Protein AF-0000000082406822 (afdb_homodimer)

pLDDT: mean 90.92, std 10.83, range [41.81, 98.88]

Radius of gyration: 30.85 Å; Cα contacts (8 Å, |Δi|>4): 2494; chains: 2; bounding box: 66×107×74 Å

Nearest PDB structures (foldseek):
  4k22-assembly1_B-2  TM=7.667E-01  e=4.688E-20  Escherichia coli K-12
  8r2t-assembly1_A  TM=7.296E-01  e=7.005E-19  Gelatoporia subvermispora
  8x38-assembly1_A  TM=7.087E-01  e=4.263E-19  Phanerochaete chrysosporium RP-78
  8r2t-assembly1_B  TM=7.233E-01  e=2.112E-18  Gelatoporia subvermispora
  8gu0-assembly1_B  TM=6.689E-01  e=1.517E-18  Floropilus chiversii

Structure (mmCIF, N/CA/C/O backbone):
data_AF-0000000082406822-model_v1
#
loop_
_entity.id
_entity.type
_entity.pdbx_description
1 polymer 'FAD-dependent monooxygenase'
#
loop_
_atom_site.group_PDB
_atom_site.id
_atom_site.type_symbol
_atom_site.label_atom_id
_atom_site.label_alt_id
_atom_site.label_comp_id
_atom_site.label_asym_id
_atom_site.label_entity_id
_atom_site.label_seq_id
_atom_site.pdbx_PDB_ins_code
_atom_site.Cartn_x
_atom_site.Cartn_y
_atom_site.Cartn_z
_atom_site.occupancy
_atom_site.B_iso_or_equiv
_atom_site.auth_seq_id
_atom_site.auth_comp_id
_atom_site.auth_asym_id
_atom_site.auth_atom_id
_atom_site.pdbx_PDB_model_num
ATOM 1 N N . MET A 1 1 ? -20.297 13.57 -20.094 1 77.19 1 MET A N 1
ATOM 2 C CA . MET A 1 1 ? -19.484 14.078 -18.984 1 77.19 1 MET A CA 1
ATOM 3 C C . MET A 1 1 ? -18 13.945 -19.297 1 77.19 1 MET A C 1
ATOM 5 O O . MET A 1 1 ? -17.578 12.953 -19.906 1 77.19 1 MET A O 1
ATOM 9 N N . ASP A 1 2 ? -17.266 15.062 -19.109 1 86.06 2 ASP A N 1
ATOM 10 C CA . ASP A 1 2 ? -15.844 15.102 -19.406 1 86.06 2 ASP A CA 1
ATOM 11 C C . ASP A 1 2 ? -15.055 14.273 -18.391 1 86.06 2 ASP A C 1
ATOM 13 O O . ASP A 1 2 ? -14.117 13.562 -18.766 1 86.06 2 ASP A O 1
ATOM 17 N N . THR A 1 3 ? -15.445 14.312 -17.125 1 93.69 3 THR A N 1
ATOM 18 C CA . THR A 1 3 ? -14.898 13.562 -15.992 1 93.69 3 THR A CA 1
ATOM 19 C C . THR A 1 3 ? -15.938 13.438 -14.875 1 93.69 3 THR A C 1
ATOM 21 O O . THR A 1 3 ? -16.953 14.141 -14.883 1 93.69 3 THR A O 1
ATOM 24 N N . ASP A 1 4 ? -15.781 12.516 -14.039 1 97.88 4 ASP A N 1
ATOM 25 C CA . ASP A 1 4 ? -16.781 12.312 -13 1 97.88 4 ASP A CA 1
ATOM 26 C C . ASP A 1 4 ? -16.75 13.438 -11.969 1 97.88 4 ASP A C 1
ATOM 28 O O . ASP A 1 4 ? -17.797 13.953 -11.578 1 97.88 4 ASP A O 1
ATOM 32 N N . VAL A 1 5 ? -15.531 13.812 -11.523 1 98.75 5 VAL A N 1
ATOM 33 C CA . VAL A 1 5 ? -15.398 14.797 -10.453 1 98.75 5 VAL A CA 1
ATOM 34 C C . VAL A 1 5 ? -14.312 15.805 -10.805 1 98.75 5 VAL A C 1
ATOM 36 O O . VAL A 1 5 ? -13.25 15.438 -11.305 1 98.75 5 VAL A O 1
ATOM 39 N N . LEU A 1 6 ? -14.562 17.078 -10.648 1 98.81 6 LEU A N 1
ATOM 40 C CA . LEU A 1 6 ? -13.539 18.125 -10.703 1 98.81 6 LEU A CA 1
ATOM 41 C C . LEU A 1 6 ? -13.156 18.578 -9.297 1 98.81 6 LEU A C 1
ATOM 43 O O . LEU A 1 6 ? -14.031 18.859 -8.469 1 98.81 6 LEU A O 1
ATOM 47 N N . VAL A 1 7 ? -11.898 18.531 -8.984 1 98.88 7 VAL A N 1
ATOM 48 C CA . VAL A 1 7 ? -11.367 19.047 -7.727 1 98.88 7 VAL A CA 1
ATOM 49 C C . VAL A 1 7 ? -10.664 20.391 -7.969 1 98.88 7 VAL A C 1
ATOM 51 O O . VAL A 1 7 ? -9.719 20.469 -8.75 1 98.88 7 VAL A O 1
ATOM 54 N N . ALA A 1 8 ? -11.141 21.438 -7.332 1 98.81 8 ALA A N 1
ATOM 55 C CA . ALA A 1 8 ? -10.531 22.75 -7.449 1 98.81 8 ALA A CA 1
ATOM 56 C C . ALA A 1 8 ? -9.578 23.031 -6.293 1 98.81 8 ALA A C 1
ATOM 58 O O . ALA A 1 8 ? -10.008 23.156 -5.145 1 98.81 8 ALA A O 1
ATOM 59 N N . GLY A 1 9 ? -8.32 23.156 -6.586 1 98.31 9 GLY A N 1
ATOM 60 C CA . GLY A 1 9 ? -7.293 23.344 -5.574 1 98.31 9 GLY A CA 1
ATOM 61 C C . GLY A 1 9 ? -6.453 22.109 -5.328 1 98.31 9 GLY A C 1
ATOM 62 O O . GLY A 1 9 ? -6.988 21.031 -5.035 1 98.31 9 GLY A O 1
ATOM 63 N N . ALA A 1 10 ? -5.121 22.266 -5.41 1 98.06 10 ALA A N 1
ATOM 64 C CA . ALA A 1 10 ? -4.219 21.125 -5.273 1 98.06 10 ALA A CA 1
ATOM 65 C C . ALA A 1 10 ? -3.324 21.266 -4.047 1 98.06 10 ALA A C 1
ATOM 67 O O . ALA A 1 10 ? -2.129 20.969 -4.102 1 98.06 10 ALA A O 1
ATOM 68 N N . GLY A 1 11 ? -3.865 21.828 -2.943 1 96.94 11 GLY A N 1
ATOM 69 C CA . GLY A 1 11 ? -3.25 21.672 -1.636 1 96.94 11 GLY A CA 1
ATOM 70 C C . GLY A 1 11 ? -3.451 20.281 -1.05 1 96.94 11 GLY A C 1
ATOM 71 O O . GLY A 1 11 ? -3.959 19.391 -1.726 1 96.94 11 GLY A O 1
ATOM 72 N N . PRO A 1 12 ? -3.074 20.078 0.185 1 97.38 12 PRO A N 1
ATOM 73 C CA . PRO A 1 12 ? -3.188 18.75 0.796 1 97.38 12 PRO A CA 1
ATOM 74 C C . PRO A 1 12 ? -4.609 18.188 0.736 1 97.38 12 PRO A C 1
ATOM 76 O O . PRO A 1 12 ? -4.797 16.984 0.499 1 97.38 12 PRO A O 1
ATOM 79 N N . ILE A 1 13 ? -5.574 19.047 0.884 1 98.25 13 ILE A N 1
ATOM 80 C CA . ILE A 1 13 ? -6.969 18.625 0.943 1 98.25 13 ILE A CA 1
ATOM 81 C C . ILE A 1 13 ? -7.43 18.172 -0.441 1 98.25 13 ILE A C 1
ATOM 83 O O . ILE A 1 13 ? -8.031 17.109 -0.586 1 98.25 13 ILE A O 1
ATOM 87 N N . GLY A 1 14 ? -7.188 19.016 -1.437 1 98.75 14 GLY A N 1
ATOM 88 C CA . GLY A 1 14 ? -7.535 18.625 -2.795 1 98.75 14 GLY A CA 1
ATOM 89 C C . GLY A 1 14 ? -6.82 17.375 -3.266 1 98.75 14 GLY A C 1
ATOM 90 O O . GLY A 1 14 ? -7.426 16.516 -3.904 1 98.75 14 GLY A O 1
ATOM 91 N N . LEU A 1 15 ? -5.535 17.281 -2.988 1 98.75 15 LEU A N 1
ATOM 92 C CA . LEU A 1 15 ? -4.758 16.094 -3.354 1 98.75 15 LEU A CA 1
ATOM 93 C C . LEU A 1 15 ? -5.316 14.844 -2.686 1 98.75 15 LEU A C 1
ATOM 95 O O . LEU A 1 15 ? -5.422 13.797 -3.318 1 98.75 15 LEU A O 1
ATOM 99 N N . THR A 1 16 ? -5.703 14.961 -1.393 1 98.81 16 THR A N 1
ATOM 100 C CA . THR A 1 16 ? -6.316 13.844 -0.684 1 98.81 16 THR A CA 1
ATOM 101 C C . THR A 1 16 ? -7.617 13.414 -1.362 1 98.81 16 THR A C 1
ATOM 103 O O . THR A 1 16 ? -7.848 12.227 -1.577 1 98.81 16 THR A O 1
ATOM 106 N N . THR A 1 17 ? -8.414 14.406 -1.732 1 98.88 17 THR A N 1
ATOM 107 C CA . THR A 1 17 ? -9.672 14.125 -2.41 1 98.88 17 THR A CA 1
ATOM 108 C C . THR A 1 17 ? -9.43 13.359 -3.707 1 98.88 17 THR A C 1
ATOM 110 O O . THR A 1 17 ? -10.039 12.312 -3.938 1 98.88 17 THR A O 1
ATOM 113 N N . ALA A 1 18 ? -8.508 13.867 -4.5 1 98.81 18 ALA A N 1
ATOM 114 C CA . ALA A 1 18 ? -8.219 13.266 -5.801 1 98.81 18 ALA A CA 1
ATOM 115 C C . ALA A 1 18 ? -7.676 11.852 -5.641 1 98.81 18 ALA A C 1
ATOM 117 O O . ALA A 1 18 ? -8.086 10.93 -6.355 1 98.81 18 ALA A O 1
ATOM 118 N N . ILE A 1 19 ? -6.781 11.648 -4.719 1 98.69 19 ILE A N 1
ATOM 119 C CA . ILE A 1 19 ? -6.195 10.336 -4.473 1 98.69 19 ILE A CA 1
ATOM 120 C C . ILE A 1 19 ? -7.293 9.344 -4.098 1 98.69 19 ILE A C 1
ATOM 122 O O . ILE A 1 19 ? -7.363 8.242 -4.656 1 98.69 19 ILE A O 1
ATOM 126 N N . GLU A 1 20 ? -8.164 9.758 -3.178 1 98.56 20 GLU A N 1
ATOM 127 C CA . GLU A 1 20 ? -9.195 8.852 -2.688 1 98.56 20 GLU A CA 1
ATOM 128 C C . GLU A 1 20 ? -10.195 8.508 -3.789 1 98.56 20 GLU A C 1
ATOM 130 O O . GLU A 1 20 ? -10.688 7.379 -3.857 1 98.56 20 GLU A O 1
ATOM 135 N N . LEU A 1 21 ? -10.469 9.453 -4.633 1 98.5 21 LEU A N 1
ATOM 136 C CA . LEU A 1 21 ? -11.344 9.18 -5.766 1 98.5 21 LEU A CA 1
ATOM 137 C C . LEU A 1 21 ? -10.68 8.211 -6.738 1 98.5 21 LEU A C 1
ATOM 139 O O . LEU A 1 21 ? -11.289 7.223 -7.152 1 98.5 21 LEU A O 1
ATOM 143 N N . ARG A 1 22 ? -9.414 8.414 -7.016 1 97.94 22 ARG A N 1
ATOM 144 C CA . ARG A 1 22 ? -8.703 7.582 -7.988 1 97.94 22 ARG A CA 1
ATOM 145 C C . ARG A 1 22 ? -8.531 6.16 -7.469 1 97.94 22 ARG A C 1
ATOM 147 O O . ARG A 1 22 ? -8.68 5.195 -8.219 1 97.94 22 ARG A O 1
ATOM 154 N N . ARG A 1 23 ? -8.281 6.043 -6.234 1 97.06 23 ARG A N 1
ATOM 155 C CA . ARG A 1 23 ? -8.141 4.719 -5.633 1 97.06 23 ARG A CA 1
ATOM 156 C C . ARG A 1 23 ? -9.43 3.912 -5.785 1 97.06 23 ARG A C 1
ATOM 158 O O . ARG A 1 23 ? -9.398 2.682 -5.754 1 97.06 23 ARG A O 1
ATOM 165 N N . ARG A 1 24 ? -10.523 4.617 -5.949 1 97.31 24 ARG A N 1
ATOM 166 C CA . ARG A 1 24 ? -11.828 3.965 -6.047 1 97.31 24 ARG A CA 1
ATOM 167 C C . ARG A 1 24 ? -12.273 3.848 -7.5 1 97.31 24 ARG A C 1
ATOM 169 O O . ARG A 1 24 ? -13.43 3.529 -7.777 1 97.31 24 ARG A O 1
ATOM 176 N N . GLY A 1 25 ? -11.406 4.18 -8.398 1 95.38 25 GLY A N 1
ATOM 177 C CA . GLY A 1 25 ? -11.672 4.031 -9.82 1 95.38 25 GLY A CA 1
ATOM 178 C C . GLY A 1 25 ? -12.508 5.164 -10.391 1 95.38 25 GLY A C 1
ATOM 179 O O . GLY A 1 25 ? -13.086 5.027 -11.469 1 95.38 25 GLY A O 1
ATOM 180 N N . ILE A 1 26 ? -12.602 6.262 -9.719 1 97.5 26 ILE A N 1
ATOM 181 C CA . ILE A 1 26 ? -13.391 7.402 -10.172 1 97.5 26 ILE A CA 1
ATOM 182 C C . ILE A 1 26 ? -12.516 8.344 -10.992 1 97.5 26 ILE A C 1
ATOM 184 O O . ILE A 1 26 ? -11.406 8.695 -10.578 1 97.5 26 ILE A O 1
ATOM 188 N N . SER A 1 27 ? -12.977 8.68 -12.141 1 97 27 SER A N 1
ATOM 189 C CA . SER A 1 27 ? -12.242 9.648 -12.945 1 97 27 SER A CA 1
ATOM 190 C C . SER A 1 27 ? -12.312 11.039 -12.336 1 97 27 SER A C 1
ATOM 192 O O . SER A 1 27 ? -13.383 11.492 -11.922 1 97 27 SER A O 1
ATOM 194 N N . CYS A 1 28 ? -11.172 11.656 -12.273 1 96.75 28 CYS A N 1
ATOM 195 C CA . CYS A 1 28 ? -11.18 12.992 -11.695 1 96.75 28 CYS A CA 1
ATOM 196 C C . CYS A 1 28 ? -10.086 13.859 -12.305 1 96.75 28 CYS A C 1
ATOM 198 O O . CYS A 1 28 ? -9.047 13.352 -12.727 1 96.75 28 CYS A O 1
ATOM 200 N N . ARG A 1 29 ? -10.391 15.141 -12.477 1 98.31 29 ARG A N 1
ATOM 201 C CA . ARG A 1 29 ? -9.43 16.188 -12.789 1 98.31 29 ARG A CA 1
ATOM 202 C C . ARG A 1 29 ? -9.164 17.078 -11.578 1 98.31 29 ARG A C 1
ATOM 204 O O . ARG A 1 29 ? -10.078 17.344 -10.789 1 98.31 29 ARG A O 1
ATOM 211 N N . ILE A 1 30 ? -7.98 17.5 -11.391 1 98.75 30 ILE A N 1
ATOM 212 C CA . ILE A 1 30 ? -7.609 18.406 -10.312 1 98.75 30 ILE A CA 1
ATOM 213 C C . ILE A 1 30 ? -6.871 19.625 -10.891 1 98.75 30 ILE A C 1
ATOM 215 O O . ILE A 1 30 ? -5.863 19.469 -11.586 1 98.75 30 ILE A O 1
ATOM 219 N N . VAL A 1 31 ? -7.398 20.797 -10.641 1 98.62 31 VAL A N 1
ATOM 220 C CA . VAL A 1 31 ? -6.848 22.016 -11.219 1 98.62 31 VAL A CA 1
ATOM 221 C C . VAL A 1 31 ? -6.352 22.938 -10.109 1 98.62 31 VAL A C 1
ATOM 223 O O . VAL A 1 31 ? -6.914 22.953 -9.008 1 98.62 31 VAL A O 1
ATOM 226 N N . ASP A 1 32 ? -5.32 23.609 -10.344 1 98.31 32 ASP A N 1
ATOM 227 C CA . ASP A 1 32 ? -4.75 24.594 -9.422 1 98.31 32 ASP A CA 1
ATOM 228 C C . ASP A 1 32 ? -4.156 25.781 -10.188 1 98.31 32 ASP A C 1
ATOM 230 O O . ASP A 1 32 ? -3.354 25.594 -11.102 1 98.31 32 ASP A O 1
ATOM 234 N N . PRO A 1 33 ? -4.504 26.953 -9.758 1 96.88 33 PRO A N 1
ATOM 235 C CA . PRO A 1 33 ? -4.027 28.125 -10.508 1 96.88 33 PRO A CA 1
ATOM 236 C C . PRO A 1 33 ? -2.521 28.344 -10.359 1 96.88 33 PRO A C 1
ATOM 238 O O . PRO A 1 33 ? -1.913 29.047 -11.18 1 96.88 33 PRO A O 1
ATOM 241 N N . LEU A 1 34 ? -1.891 27.828 -9.336 1 95.06 34 LEU A N 1
ATOM 242 C CA . LEU A 1 34 ? -0.453 27.984 -9.148 1 95.06 34 LEU A CA 1
ATOM 243 C C . LEU A 1 34 ? 0.324 27.141 -10.164 1 95.06 34 LEU A C 1
ATOM 245 O O . LEU A 1 34 ? 0.026 25.969 -10.359 1 95.06 34 LEU A O 1
ATOM 249 N N . ASP A 1 35 ? 1.398 27.656 -10.711 1 93.62 35 ASP A N 1
ATOM 250 C CA . ASP A 1 35 ? 2.234 26.938 -11.664 1 93.62 35 ASP A CA 1
ATOM 251 C C . ASP A 1 35 ? 3.082 25.875 -10.969 1 93.62 35 ASP A C 1
ATOM 253 O O . ASP A 1 35 ? 3.404 24.844 -11.555 1 93.62 35 ASP A O 1
ATOM 257 N N . GLU A 1 36 ? 3.473 26.203 -9.727 1 91.38 36 GLU A N 1
ATOM 258 C CA . GLU A 1 36 ? 4.238 25.297 -8.875 1 91.38 36 GLU A CA 1
ATOM 259 C C . GLU A 1 36 ? 3.781 25.391 -7.422 1 91.38 36 GLU A C 1
ATOM 261 O O . GLU A 1 36 ? 3.273 26.422 -6.992 1 91.38 36 GLU A O 1
ATOM 266 N N . PRO A 1 37 ? 3.988 24.328 -6.734 1 87.31 37 PRO A N 1
ATOM 267 C CA . PRO A 1 37 ? 3.641 24.406 -5.312 1 87.31 37 PRO A CA 1
ATOM 268 C C . PRO A 1 37 ? 4.469 25.438 -4.555 1 87.31 37 PRO A C 1
ATOM 270 O O . PRO A 1 37 ? 5.629 25.672 -4.898 1 87.31 37 PRO A O 1
ATOM 273 N N . ARG A 1 38 ? 3.811 25.969 -3.566 1 83.25 38 ARG A N 1
ATOM 274 C CA . ARG A 1 38 ? 4.535 26.922 -2.73 1 83.25 38 ARG A CA 1
ATOM 275 C C . ARG A 1 38 ? 5.605 26.219 -1.903 1 83.25 38 ARG A C 1
ATOM 277 O O . ARG A 1 38 ? 5.41 25.078 -1.465 1 83.25 38 ARG A O 1
ATOM 284 N N . GLN A 1 39 ? 6.672 26.859 -1.686 1 79 39 GLN A N 1
ATOM 285 C CA . GLN A 1 39 ? 7.793 26.266 -0.968 1 79 39 GLN A CA 1
ATOM 286 C C . GLN A 1 39 ? 7.82 26.719 0.487 1 79 39 GLN A C 1
ATOM 288 O O . GLN A 1 39 ? 8.828 26.547 1.174 1 79 39 GLN A O 1
ATOM 293 N N . TYR A 1 40 ? 6.781 27.375 0.836 1 79.81 40 TYR A N 1
ATOM 294 C CA . TYR A 1 40 ? 6.703 27.719 2.252 1 79.81 40 TYR A CA 1
ATOM 295 C C . TYR A 1 40 ? 5.652 26.859 2.961 1 79.81 40 TYR A C 1
ATOM 297 O O . TYR A 1 40 ? 4.75 26.328 2.32 1 79.81 40 TYR A O 1
ATOM 305 N N . ALA A 1 41 ? 5.949 26.672 4.227 1 73.81 41 ALA A N 1
ATOM 306 C CA . ALA A 1 41 ? 5.082 25.766 4.988 1 73.81 41 ALA A CA 1
ATOM 307 C C . ALA A 1 41 ? 4.145 26.562 5.898 1 73.81 41 ALA A C 1
ATOM 309 O O . ALA A 1 41 ? 4.586 27.172 6.875 1 73.81 41 ALA A O 1
ATOM 310 N N . LYS A 1 42 ? 2.922 26.547 5.52 1 77.06 42 LYS A N 1
ATOM 311 C CA . LYS A 1 42 ? 1.899 27.078 6.418 1 77.06 42 LYS A CA 1
ATOM 312 C C . LYS A 1 42 ? 1.596 26.109 7.551 1 77.06 42 LYS A C 1
ATOM 314 O O . LYS A 1 42 ? 1.398 26.516 8.695 1 77.06 42 LYS A O 1
ATOM 319 N N . ALA A 1 43 ? 1.615 24.922 7.184 1 89.12 43 ALA A N 1
ATOM 320 C CA . ALA A 1 43 ? 1.342 23.859 8.141 1 89.12 43 ALA A CA 1
ATOM 321 C C . ALA A 1 43 ? 2.555 22.938 8.297 1 89.12 43 ALA A C 1
ATOM 323 O O . ALA A 1 43 ? 3.314 22.734 7.348 1 89.12 43 ALA A O 1
ATOM 324 N N . VAL A 1 44 ? 2.691 22.422 9.539 1 93.44 44 VAL A N 1
ATOM 325 C CA . VAL A 1 44 ? 3.838 21.562 9.812 1 93.44 44 VAL A CA 1
ATOM 326 C C . VAL A 1 44 ? 3.377 20.312 10.562 1 93.44 44 VAL A C 1
ATOM 328 O O . VAL A 1 44 ? 3.781 19.203 10.234 1 93.44 44 VAL A O 1
ATOM 331 N N . GLY A 1 45 ? 2.539 20.516 11.523 1 95.62 45 GLY A N 1
ATOM 332 C CA . GLY A 1 45 ? 2.16 19.422 12.398 1 95.62 45 GLY A CA 1
ATOM 333 C C . GLY A 1 45 ? 1.263 18.391 11.727 1 95.62 45 GLY A C 1
ATOM 334 O O . GLY A 1 45 ? 0.301 18.766 11.047 1 95.62 45 GLY A O 1
ATOM 335 N N . ILE A 1 46 ? 1.604 17.125 11.859 1 97.25 46 ILE A N 1
ATOM 336 C CA . ILE A 1 46 ? 0.76 16.016 11.43 1 97.25 46 ILE A CA 1
ATOM 337 C C . ILE A 1 46 ? 0.251 15.258 12.656 1 97.25 46 ILE A C 1
ATOM 339 O O . ILE A 1 46 ? 1.043 14.766 13.461 1 97.25 46 ILE A O 1
ATOM 343 N N . GLN A 1 47 ? -1.028 15.219 12.734 1 97.56 47 GLN A N 1
ATOM 344 C CA . GLN A 1 47 ? -1.646 14.555 13.875 1 97.56 47 GLN A CA 1
ATOM 345 C C . GLN A 1 47 ? -1.671 13.039 13.688 1 97.56 47 GLN A C 1
ATOM 347 O O . GLN A 1 47 ? -1.726 12.555 12.555 1 97.56 47 GLN A O 1
ATOM 352 N N . PRO A 1 48 ? -1.706 12.25 14.812 1 98 48 PRO A N 1
ATOM 353 C CA . PRO A 1 48 ? -1.782 10.789 14.75 1 98 48 PRO A CA 1
ATOM 354 C C . PRO A 1 48 ? -2.951 10.289 13.906 1 98 48 PRO A C 1
ATOM 356 O O . PRO A 1 48 ? -2.797 9.344 13.125 1 98 48 PRO A O 1
ATOM 359 N N . ARG A 1 49 ? -4.07 10.922 13.969 1 98.38 49 ARG A N 1
ATOM 360 C CA . ARG A 1 49 ? -5.223 10.516 13.18 1 98.38 49 ARG A CA 1
ATOM 361 C C . ARG A 1 49 ? -4.934 10.641 11.688 1 98.38 49 ARG A C 1
ATOM 363 O O . ARG A 1 49 ? -5.332 9.781 10.898 1 98.38 49 ARG A O 1
ATOM 370 N N . THR A 1 50 ? -4.293 11.703 11.312 1 98.38 50 THR A N 1
ATOM 371 C CA . THR A 1 50 ? -3.947 11.906 9.914 1 98.38 50 THR A CA 1
ATOM 372 C C . THR A 1 50 ? -2.965 10.836 9.438 1 98.38 50 THR A C 1
ATOM 374 O O . THR A 1 50 ? -3.041 10.375 8.297 1 98.38 50 THR A O 1
ATOM 377 N N . LEU A 1 51 ? -2.064 10.398 10.328 1 98.5 51 LEU A N 1
ATOM 378 C CA . LEU A 1 51 ? -1.118 9.352 9.977 1 98.5 51 LEU A CA 1
ATOM 379 C C . LEU A 1 51 ? -1.843 8.031 9.703 1 98.5 51 LEU A C 1
ATOM 381 O O . LEU A 1 51 ? -1.415 7.246 8.859 1 98.5 51 LEU A O 1
ATOM 385 N N . GLU A 1 52 ? -2.938 7.797 10.406 1 98.38 52 GLU A N 1
ATOM 386 C CA . GLU A 1 52 ? -3.762 6.629 10.102 1 98.38 52 GLU A CA 1
ATOM 387 C C . GLU A 1 52 ? -4.32 6.699 8.688 1 98.38 52 GLU A C 1
ATOM 389 O O . GLU A 1 52 ? -4.355 5.691 7.977 1 98.38 52 GLU A O 1
ATOM 394 N N . LEU A 1 53 ? -4.742 7.879 8.305 1 98.31 53 LEU A N 1
ATOM 395 C CA . LEU A 1 53 ? -5.258 8.055 6.957 1 98.31 53 LEU A CA 1
ATOM 396 C C . LEU A 1 53 ? -4.148 7.902 5.922 1 98.31 53 LEU A C 1
ATOM 398 O O . LEU A 1 53 ? -4.359 7.312 4.859 1 98.31 53 LEU A O 1
ATOM 402 N N . PHE A 1 54 ? -2.961 8.453 6.281 1 98.5 54 PHE A N 1
ATOM 403 C CA . PHE A 1 54 ? -1.823 8.305 5.383 1 98.5 54 PHE A CA 1
ATOM 404 C C . PHE A 1 54 ? -1.462 6.836 5.199 1 98.5 54 PHE A C 1
ATOM 406 O O . PHE A 1 54 ? -1.048 6.422 4.117 1 98.5 54 PHE A O 1
ATOM 413 N N . GLU A 1 55 ? -1.628 6.078 6.281 1 97.81 55 GLU A N 1
ATOM 414 C CA . GLU A 1 55 ? -1.425 4.637 6.168 1 97.81 55 GLU A CA 1
ATOM 415 C C . GLU A 1 55 ? -2.424 4.012 5.199 1 97.81 55 GLU A C 1
ATOM 417 O O . GLU A 1 55 ? -2.041 3.234 4.32 1 97.81 55 GLU A O 1
ATOM 422 N N . ASN A 1 56 ? -3.643 4.395 5.363 1 97.44 56 ASN A N 1
ATOM 423 C CA . ASN A 1 56 ? -4.684 3.873 4.484 1 97.44 56 ASN A CA 1
ATOM 424 C C . ASN A 1 56 ? -4.449 4.273 3.033 1 97.44 56 ASN A C 1
ATOM 426 O O . ASN A 1 56 ? -4.629 3.463 2.123 1 97.44 56 ASN A O 1
ATOM 430 N N . MET A 1 57 ? -3.973 5.477 2.822 1 97.38 57 MET A N 1
ATOM 431 C CA . MET A 1 57 ? -3.775 6.027 1.484 1 97.38 57 MET A CA 1
ATOM 432 C C . MET A 1 57 ? -2.508 5.469 0.847 1 97.38 57 MET A C 1
ATOM 434 O O . MET A 1 57 ? -2.279 5.645 -0.351 1 97.38 57 MET A O 1
ATOM 438 N N . GLY A 1 58 ? -1.677 4.863 1.63 1 95.81 58 GLY A N 1
ATOM 439 C CA . GLY A 1 58 ? -0.459 4.266 1.104 1 95.81 58 GLY A CA 1
ATOM 440 C C . GLY A 1 58 ? 0.705 5.238 1.047 1 95.81 58 GLY A C 1
ATOM 441 O O . GLY A 1 58 ? 1.578 5.117 0.185 1 95.81 58 GLY A O 1
ATOM 442 N N . VAL A 1 59 ? 0.731 6.262 1.926 1 97.5 59 VAL A N 1
ATOM 443 C CA . VAL A 1 59 ? 1.815 7.234 1.843 1 97.5 59 VAL A CA 1
ATOM 444 C C . VAL A 1 59 ? 2.49 7.375 3.205 1 97.5 59 VAL A C 1
ATOM 446 O O . VAL A 1 59 ? 3.299 8.281 3.414 1 97.5 59 VAL A O 1
ATOM 449 N N . LEU A 1 60 ? 2.193 6.477 4.148 1 98 60 LEU A N 1
ATOM 450 C CA . LEU A 1 60 ? 2.705 6.582 5.508 1 98 60 LEU A CA 1
ATOM 451 C C . LEU A 1 60 ? 4.23 6.512 5.523 1 98 60 LEU A C 1
ATOM 453 O O . LEU A 1 60 ? 4.887 7.336 6.168 1 98 60 LEU A O 1
ATOM 457 N N . ARG A 1 61 ? 4.82 5.582 4.84 1 97.19 61 ARG A N 1
ATOM 458 C CA . ARG A 1 61 ? 6.27 5.418 4.867 1 97.19 61 ARG A CA 1
ATOM 459 C C . ARG A 1 61 ? 6.973 6.691 4.406 1 97.19 61 ARG A C 1
ATOM 461 O O . ARG A 1 61 ? 7.918 7.148 5.051 1 97.19 61 ARG A O 1
ATOM 468 N N . GLN A 1 62 ? 6.508 7.242 3.299 1 97.44 62 GLN A N 1
ATOM 469 C CA . GLN A 1 62 ? 7.098 8.469 2.773 1 97.44 62 GLN A CA 1
ATOM 470 C C . GLN A 1 62 ? 6.965 9.609 3.773 1 97.44 62 GLN A C 1
ATOM 472 O O . GLN A 1 62 ? 7.898 10.398 3.951 1 97.44 62 GLN A O 1
ATOM 477 N N . ALA A 1 63 ? 5.797 9.648 4.398 1 98 63 ALA A N 1
ATOM 478 C CA . ALA A 1 63 ? 5.574 10.695 5.398 1 98 63 ALA A CA 1
ATOM 479 C C . ALA A 1 63 ? 6.523 10.531 6.578 1 98 63 ALA A C 1
ATOM 481 O O . ALA A 1 63 ? 7.137 11.5 7.031 1 98 63 ALA A O 1
ATOM 482 N N . LEU A 1 64 ? 6.637 9.312 7.031 1 97.5 64 LEU A N 1
ATOM 483 C CA . LEU A 1 64 ? 7.527 9.031 8.148 1 97.5 64 LEU A CA 1
ATOM 484 C C . LEU A 1 64 ? 8.977 9.328 7.781 1 97.5 64 LEU A C 1
ATOM 486 O O . LEU A 1 64 ? 9.727 9.891 8.586 1 97.5 64 LEU A O 1
ATOM 490 N N . ASP A 1 65 ? 9.359 9.031 6.59 1 96.56 65 ASP A N 1
ATOM 491 C CA . ASP A 1 65 ? 10.727 9.234 6.117 1 96.56 65 ASP A CA 1
ATOM 492 C C . ASP A 1 65 ? 11.07 10.719 6.043 1 96.56 65 ASP A C 1
ATOM 494 O O . ASP A 1 65 ? 12.227 11.102 6.203 1 96.56 65 ASP A O 1
ATOM 498 N N . ALA A 1 66 ? 10.055 11.547 5.844 1 96.19 66 ALA A N 1
ATOM 499 C CA . ALA A 1 66 ? 10.289 12.961 5.578 1 96.19 66 ALA A CA 1
ATOM 500 C C . ALA A 1 66 ? 10 13.812 6.812 1 96.19 66 ALA A C 1
ATOM 502 O O . ALA A 1 66 ? 10.125 15.039 6.773 1 96.19 66 ALA A O 1
ATOM 503 N N . SER A 1 67 ? 9.641 13.172 7.918 1 96.31 67 SER A N 1
ATOM 504 C CA . SER A 1 67 ? 9.172 13.922 9.078 1 96.31 67 SER A CA 1
ATOM 505 C C . SER A 1 67 ? 10.164 13.82 10.234 1 96.31 67 SER A C 1
ATOM 507 O O . SER A 1 67 ? 11.133 13.07 10.164 1 96.31 67 SER A O 1
ATOM 509 N N . THR A 1 68 ? 9.969 14.672 11.219 1 94.94 68 THR A N 1
ATOM 510 C CA . THR A 1 68 ? 10.633 14.547 12.508 1 94.94 68 THR A CA 1
ATOM 511 C C . THR A 1 68 ? 9.617 14.414 13.641 1 94.94 68 THR A C 1
ATOM 513 O O . THR A 1 68 ? 8.469 14.852 13.5 1 94.94 68 THR A O 1
ATOM 516 N N . LEU A 1 69 ? 10.023 13.75 14.688 1 94.5 69 LEU A N 1
ATOM 517 C CA . LEU A 1 69 ? 9.156 13.516 15.836 1 94.5 69 LEU A CA 1
ATOM 518 C C . LEU A 1 69 ? 8.945 14.805 16.625 1 94.5 69 LEU A C 1
ATOM 520 O O . LEU A 1 69 ? 9.891 15.562 16.859 1 94.5 69 LEU A O 1
ATOM 524 N N . MET A 1 70 ? 7.703 15.102 16.922 1 95 70 MET A N 1
ATOM 525 C CA . MET A 1 70 ? 7.395 16.125 17.906 1 95 70 MET A CA 1
ATOM 526 C C . MET A 1 70 ? 7.352 15.539 19.312 1 95 70 MET A C 1
ATOM 528 O O . MET A 1 70 ? 6.348 14.938 19.703 1 95 70 MET A O 1
ATOM 532 N N . ARG A 1 71 ? 8.312 15.758 20.047 1 93.25 71 ARG A N 1
ATOM 533 C CA . ARG A 1 71 ? 8.461 15.109 21.344 1 93.25 71 ARG A CA 1
ATOM 534 C C . ARG A 1 71 ? 7.691 15.867 22.422 1 93.25 71 ARG A C 1
ATOM 536 O O . ARG A 1 71 ? 7.203 15.266 23.391 1 93.25 71 ARG A O 1
ATOM 543 N N . GLY A 1 72 ? 7.676 17.109 22.25 1 92.75 72 GLY A N 1
ATOM 544 C CA . GLY A 1 72 ? 7.023 17.922 23.266 1 92.75 72 GLY A CA 1
ATOM 545 C C . GLY A 1 72 ? 7.273 19.406 23.094 1 92.75 72 GLY A C 1
ATOM 546 O O . GLY A 1 72 ? 7.578 19.859 21.984 1 92.75 72 GLY A O 1
ATOM 547 N N . GLN A 1 73 ? 6.984 20.172 24.125 1 92.75 73 GLN A N 1
ATOM 548 C CA . GLN A 1 73 ? 7.141 21.625 24.141 1 92.75 73 GLN A CA 1
ATOM 549 C C . GLN A 1 73 ? 7.773 22.094 25.438 1 92.75 73 GLN A C 1
ATOM 551 O O . GLN A 1 73 ? 7.438 21.609 26.516 1 92.75 73 GLN A O 1
ATOM 556 N N . ILE A 1 74 ? 8.727 22.984 25.281 1 95.69 74 ILE A N 1
ATOM 557 C CA . ILE A 1 74 ? 9.32 23.672 26.422 1 95.69 74 ILE A CA 1
ATOM 558 C C . ILE A 1 74 ? 8.883 25.125 26.438 1 95.69 74 ILE A C 1
ATOM 560 O O . ILE A 1 74 ? 8.961 25.812 25.422 1 95.69 74 ILE A O 1
ATOM 564 N N . MET A 1 75 ? 8.422 25.562 27.594 1 94.94 75 MET A N 1
ATOM 565 C CA . MET A 1 75 ? 7.895 26.922 27.703 1 94.94 75 MET A CA 1
ATOM 566 C C . MET A 1 75 ? 8.781 27.781 28.594 1 94.94 75 MET A C 1
ATOM 568 O O . MET A 1 75 ? 9.219 27.344 29.656 1 94.94 75 MET A O 1
ATOM 572 N N . TYR A 1 76 ? 9.039 28.953 28.094 1 95.75 76 TYR A N 1
ATOM 573 C CA . TYR A 1 76 ? 9.828 29.938 28.812 1 95.75 76 TYR A CA 1
ATOM 574 C C . TYR A 1 76 ? 9.055 31.234 28.984 1 95.75 76 TYR A C 1
ATOM 576 O O . TYR A 1 76 ? 8.344 31.672 28.078 1 95.75 76 TYR A O 1
ATOM 584 N N . THR A 1 77 ? 9.117 31.828 30.141 1 95 77 THR A N 1
ATOM 585 C CA . THR A 1 77 ? 8.625 33.156 30.406 1 95 77 THR A CA 1
ATOM 586 C C . THR A 1 77 ? 9.742 34.031 30.969 1 95 77 THR A C 1
ATOM 588 O O . THR A 1 77 ? 10.344 33.719 32 1 95 77 THR A O 1
ATOM 591 N N . ASN A 1 78 ? 9.93 35.125 30.312 1 94.88 78 ASN A N 1
ATOM 592 C CA . ASN A 1 78 ? 10.984 36.031 30.734 1 94.88 78 ASN A CA 1
ATOM 593 C C . ASN A 1 78 ? 12.305 35.312 30.969 1 94.88 78 ASN A C 1
ATOM 595 O O . ASN A 1 78 ? 12.953 35.5 32 1 94.88 78 ASN A O 1
ATOM 599 N N . GLY A 1 79 ? 12.609 34.375 30.031 1 92.75 79 GLY A N 1
ATOM 600 C CA . GLY A 1 79 ? 13.906 33.719 30.016 1 92.75 79 GLY A CA 1
ATOM 601 C C . GLY A 1 79 ? 13.984 32.531 30.938 1 92.75 79 GLY A C 1
ATOM 602 O O . GLY A 1 79 ? 14.992 31.812 30.953 1 92.75 79 GLY A O 1
ATOM 603 N N . VAL A 1 80 ? 12.898 32.25 31.688 1 95 80 VAL A N 1
ATOM 604 C CA . VAL A 1 80 ? 12.891 31.141 32.656 1 95 80 VAL A CA 1
ATOM 605 C C . VAL A 1 80 ? 11.953 30.031 32.156 1 95 80 VAL A C 1
ATOM 607 O O . VAL A 1 80 ? 10.82 30.312 31.75 1 95 80 VAL A O 1
ATOM 610 N N . GLU A 1 81 ? 12.492 28.812 32.219 1 94.94 81 GLU A N 1
ATOM 611 C CA . GLU A 1 81 ? 11.617 27.688 31.891 1 94.94 81 GLU A CA 1
ATOM 612 C C . GLU A 1 81 ? 10.469 27.562 32.875 1 94.94 81 GLU A C 1
ATOM 614 O O . GLU A 1 81 ? 10.695 27.422 34.094 1 94.94 81 GLU A O 1
ATOM 619 N N . VAL A 1 82 ? 9.281 27.547 32.469 1 93.44 82 VAL A N 1
ATOM 620 C CA . VAL A 1 82 ? 8.141 27.547 33.375 1 93.44 82 VAL A CA 1
ATOM 621 C C . VAL A 1 82 ? 7.371 26.234 33.219 1 93.44 82 VAL A C 1
ATOM 623 O O . VAL A 1 82 ? 6.594 25.875 34.125 1 93.44 82 VAL A O 1
ATOM 626 N N . ALA A 1 83 ? 7.574 25.562 32.156 1 91.31 83 ALA A N 1
ATOM 627 C CA . ALA A 1 83 ? 6.859 24.297 31.953 1 91.31 83 ALA A CA 1
ATOM 628 C C . ALA A 1 83 ? 7.496 23.469 30.844 1 91.31 83 ALA A C 1
ATOM 630 O O . ALA A 1 83 ? 8.156 24.016 29.953 1 91.31 83 ALA A O 1
ATOM 631 N N . ARG A 1 84 ? 7.359 22.172 30.906 1 90.94 84 ARG A N 1
ATOM 632 C CA . ARG A 1 84 ? 7.734 21.203 29.891 1 90.94 84 ARG A CA 1
ATOM 633 C C . ARG A 1 84 ? 6.652 20.141 29.719 1 90.94 84 ARG A C 1
ATOM 635 O O . ARG A 1 84 ? 6.207 19.547 30.703 1 90.94 84 ARG A O 1
ATOM 642 N N . VAL A 1 85 ? 6.188 20 28.531 1 88.25 85 VAL A N 1
ATOM 643 C CA . VAL A 1 85 ? 5.137 19.031 28.234 1 88.25 85 VAL A CA 1
ATOM 644 C C . VAL A 1 85 ? 5.656 18 27.234 1 88.25 85 VAL A C 1
ATOM 646 O O . VAL A 1 85 ? 6.176 18.359 26.188 1 88.25 85 VAL A O 1
ATOM 649 N N . ASP A 1 86 ? 5.594 16.75 27.594 1 89.69 86 ASP A N 1
ATOM 650 C CA . ASP A 1 86 ? 5.887 15.68 26.656 1 89.69 86 ASP A CA 1
ATOM 651 C C . ASP A 1 86 ? 4.633 15.25 25.891 1 89.69 86 ASP A C 1
ATOM 653 O O . ASP A 1 86 ? 3.574 15.055 26.5 1 89.69 86 ASP A O 1
ATOM 657 N N . LEU A 1 87 ? 4.758 15.203 24.578 1 90.38 87 LEU A N 1
ATOM 658 C CA . LEU A 1 87 ? 3.639 14.758 23.75 1 90.38 87 LEU A CA 1
ATOM 659 C C . LEU A 1 87 ? 3.693 13.25 23.531 1 90.38 87 LEU A C 1
ATOM 661 O O . LEU A 1 87 ? 4.141 12.789 22.484 1 90.38 87 LEU A O 1
ATOM 665 N N . THR A 1 88 ? 3.283 12.523 24.484 1 89.56 88 THR A N 1
ATOM 666 C CA . THR A 1 88 ? 3.223 11.07 24.438 1 89.56 88 THR A CA 1
ATOM 667 C C . THR A 1 88 ? 1.779 10.586 24.328 1 89.56 88 THR A C 1
ATOM 669 O O . THR A 1 88 ? 0.854 11.289 24.75 1 89.56 88 THR A O 1
ATOM 672 N N . LEU A 1 89 ? 1.621 9.523 23.656 1 93.06 89 LEU A N 1
ATOM 673 C CA . LEU A 1 89 ? 0.305 8.914 23.5 1 93.06 89 LEU A CA 1
ATOM 674 C C . LEU A 1 89 ? 0.301 7.488 24.047 1 93.06 89 LEU A C 1
ATOM 676 O O . LEU A 1 89 ? 1.351 6.848 24.125 1 93.06 89 LEU A O 1
ATOM 680 N N . PRO A 1 90 ? -0.901 7.055 24.438 1 91.25 90 PRO A N 1
ATOM 681 C CA . PRO A 1 90 ? -0.998 5.672 24.906 1 91.25 90 PRO A CA 1
ATOM 682 C C . PRO A 1 90 ? -0.586 4.652 23.844 1 91.25 90 PRO A C 1
ATOM 684 O O . PRO A 1 90 ? -0.586 4.965 22.656 1 91.25 90 PRO A O 1
ATOM 687 N N . GLU A 1 91 ? -0.302 3.473 24.344 1 90.31 91 GLU A N 1
ATOM 688 C CA . GLU A 1 91 ? 0.269 2.416 23.516 1 90.31 91 GLU A CA 1
ATOM 689 C C . GLU A 1 91 ? -0.717 1.963 22.438 1 90.31 91 GLU A C 1
ATOM 691 O O . GLU A 1 91 ? -0.314 1.454 21.391 1 90.31 91 GLU A O 1
ATOM 696 N N . ASP A 1 92 ? -1.95 2.154 22.688 1 91.25 92 ASP A N 1
ATOM 697 C CA . ASP A 1 92 ? -2.959 1.688 21.734 1 91.25 92 ASP A CA 1
ATOM 698 C C . ASP A 1 92 ? -3.008 2.58 20.5 1 91.25 92 ASP A C 1
ATOM 700 O O . ASP A 1 92 ? -3.584 2.203 19.484 1 91.25 92 ASP A O 1
ATOM 704 N N . VAL A 1 93 ? -2.451 3.771 20.594 1 95.62 93 VAL A N 1
ATOM 705 C CA . VAL A 1 93 ? -2.371 4.68 19.453 1 95.62 93 VAL A CA 1
ATOM 706 C C . VAL A 1 93 ? -1.134 4.355 18.609 1 95.62 93 VAL A C 1
ATOM 708 O O . VAL A 1 93 ? -0.01 4.387 19.125 1 95.62 93 VAL A O 1
ATOM 711 N N . PRO A 1 94 ? -1.302 4.09 17.391 1 97.19 94 PRO A N 1
ATOM 712 C CA . PRO A 1 94 ? -0.18 3.555 16.625 1 97.19 94 PRO A CA 1
ATOM 713 C C . PRO A 1 94 ? 0.875 4.609 16.297 1 97.19 94 PRO A C 1
ATOM 715 O O . PRO A 1 94 ? 2.033 4.273 16.047 1 97.19 94 PRO A O 1
ATOM 718 N N . TYR A 1 95 ? 0.551 5.875 16.344 1 97.94 95 TYR A N 1
ATOM 719 C CA . TYR A 1 95 ? 1.474 6.914 15.898 1 97.94 95 TYR A CA 1
ATOM 720 C C . TYR A 1 95 ? 1.521 8.062 16.906 1 97.94 95 TYR A C 1
ATOM 722 O O . TYR A 1 95 ? 0.56 8.289 17.641 1 97.94 95 TYR A O 1
ATOM 730 N N . TRP A 1 96 ? 2.594 8.773 16.875 1 96.75 96 TRP A N 1
ATOM 731 C CA . TRP A 1 96 ? 2.756 10 17.656 1 96.75 96 TRP A CA 1
ATOM 732 C C . TRP A 1 96 ? 2.678 11.227 16.766 1 96.75 96 TRP A C 1
ATOM 734 O O . TRP A 1 96 ? 2.352 11.117 15.578 1 96.75 96 TRP A O 1
ATOM 744 N N . PHE A 1 97 ? 2.885 12.32 17.375 1 96.44 97 PHE A N 1
ATOM 745 C CA . PHE A 1 97 ? 2.848 13.594 16.672 1 96.44 97 PHE A CA 1
ATOM 746 C C . PHE A 1 97 ? 4.102 13.781 15.828 1 96.44 97 PHE A C 1
ATOM 748 O O . PHE A 1 97 ? 5.211 13.5 16.281 1 96.44 97 PHE A O 1
ATOM 755 N N . LEU A 1 98 ? 3.906 14.234 14.602 1 96.81 98 LEU A N 1
ATOM 756 C CA . LEU A 1 98 ? 5.047 14.461 13.719 1 96.81 98 LEU A CA 1
ATOM 757 C C . LEU A 1 98 ? 5.051 15.891 13.18 1 96.81 98 LEU A C 1
ATOM 759 O O . LEU A 1 98 ? 4.02 16.562 13.211 1 96.81 98 LEU A O 1
ATOM 763 N N . CYS A 1 99 ? 6.191 16.328 12.789 1 96.5 99 CYS A N 1
ATOM 764 C CA . CYS A 1 99 ? 6.363 17.578 12.055 1 96.5 99 CYS A CA 1
ATOM 765 C C . CYS A 1 99 ? 6.793 17.312 10.617 1 96.5 99 CYS A C 1
ATOM 767 O O . CYS A 1 99 ? 7.824 16.672 10.383 1 96.5 99 CYS A O 1
ATOM 769 N N . LEU A 1 100 ? 6.051 17.703 9.727 1 96.44 100 LEU A N 1
ATOM 770 C CA . LEU A 1 100 ? 6.246 17.562 8.289 1 96.44 100 LEU A CA 1
ATOM 771 C C . LEU A 1 100 ? 5.801 18.812 7.543 1 96.44 100 LEU A C 1
ATOM 773 O O . LEU A 1 100 ? 4.602 19.109 7.473 1 96.44 100 LEU A O 1
ATOM 777 N N . PRO A 1 101 ? 6.758 19.547 6.98 1 95.62 101 PRO A N 1
ATOM 778 C CA . PRO A 1 101 ? 6.344 20.766 6.27 1 95.62 101 PRO A CA 1
ATOM 779 C C . PRO A 1 101 ? 5.305 20.484 5.184 1 95.62 101 PRO A C 1
ATOM 781 O O . PRO A 1 101 ? 5.387 19.469 4.492 1 95.62 101 PRO A O 1
ATOM 784 N N . GLN A 1 102 ? 4.406 21.375 5.066 1 95.12 102 GLN A N 1
ATOM 785 C CA . GLN A 1 102 ? 3.297 21.203 4.137 1 95.12 102 GLN A CA 1
ATOM 786 C C . GLN A 1 102 ? 3.797 20.891 2.73 1 95.12 102 GLN A C 1
ATOM 788 O O . GLN A 1 102 ? 3.199 20.094 2.016 1 95.12 102 GLN A O 1
ATOM 793 N N . TYR A 1 103 ? 4.887 21.594 2.293 1 95.12 103 TYR A N 1
ATOM 794 C CA . TYR A 1 103 ? 5.375 21.344 0.939 1 95.12 103 TYR A CA 1
ATOM 795 C C . TYR A 1 103 ? 5.832 19.906 0.77 1 95.12 103 TYR A C 1
ATOM 797 O O . TYR A 1 103 ? 5.746 19.344 -0.325 1 95.12 103 TYR A O 1
ATOM 805 N N . SER A 1 104 ? 6.352 19.297 1.829 1 96.56 104 SER A N 1
ATOM 806 C CA . SER A 1 104 ? 6.691 17.875 1.777 1 96.56 104 SER A CA 1
ATOM 807 C C . SER A 1 104 ? 5.438 17.016 1.694 1 96.56 104 SER A C 1
ATOM 809 O O . SER A 1 104 ? 5.398 16.031 0.943 1 96.56 104 SER A O 1
ATOM 811 N N . THR A 1 105 ? 4.406 17.391 2.459 1 97.69 105 THR A N 1
ATOM 812 C CA . THR A 1 105 ? 3.121 16.688 2.385 1 97.69 105 THR A CA 1
ATOM 813 C C . THR A 1 105 ? 2.566 16.734 0.963 1 97.69 105 THR A C 1
ATOM 815 O O . THR A 1 105 ? 2.166 15.703 0.417 1 97.69 105 THR A O 1
ATOM 818 N N . GLU A 1 106 ? 2.582 17.922 0.393 1 97.62 106 GLU A N 1
ATOM 819 C CA . GLU A 1 106 ? 2.062 18.094 -0.959 1 97.62 106 GLU A CA 1
ATOM 820 C C . GLU A 1 106 ? 2.873 17.297 -1.972 1 97.62 106 GLU A C 1
ATOM 822 O O . GLU A 1 106 ? 2.311 16.703 -2.895 1 97.62 106 GLU A O 1
ATOM 827 N N . ARG A 1 107 ? 4.141 17.312 -1.781 1 97.12 107 ARG A N 1
ATOM 828 C CA . ARG A 1 107 ? 4.988 16.531 -2.676 1 97.12 107 ARG A CA 1
ATOM 829 C C . ARG A 1 107 ? 4.641 15.047 -2.609 1 97.12 107 ARG A C 1
ATOM 831 O O . ARG A 1 107 ? 4.449 14.398 -3.641 1 97.12 107 ARG A O 1
ATOM 838 N N . ILE A 1 108 ? 4.555 14.516 -1.441 1 98 108 ILE A N 1
ATOM 839 C CA . ILE A 1 108 ? 4.27 13.109 -1.211 1 98 108 ILE A CA 1
ATOM 840 C C . ILE A 1 108 ? 2.914 12.75 -1.813 1 98 108 ILE A C 1
ATOM 842 O O . ILE A 1 108 ? 2.787 11.742 -2.516 1 98 108 ILE A O 1
ATOM 846 N N . LEU A 1 109 ? 1.913 13.57 -1.562 1 98.62 109 LEU A N 1
ATOM 847 C CA . LEU A 1 109 ? 0.57 13.305 -2.066 1 98.62 109 LEU A CA 1
ATOM 848 C C . LEU A 1 109 ? 0.521 13.445 -3.584 1 98.62 109 LEU A C 1
ATOM 850 O O . LEU A 1 109 ? -0.177 12.68 -4.258 1 98.62 109 LEU A O 1
ATOM 854 N N . THR A 1 110 ? 1.244 14.438 -4.125 1 98.25 110 THR A N 1
ATOM 855 C CA . THR A 1 110 ? 1.302 14.617 -5.57 1 98.25 110 THR A CA 1
ATOM 856 C C . THR A 1 110 ? 1.914 13.398 -6.25 1 98.25 110 THR A C 1
ATOM 858 O O . THR A 1 110 ? 1.415 12.938 -7.277 1 98.25 110 THR A O 1
ATOM 861 N N . GLU A 1 111 ? 2.963 12.906 -5.668 1 97 111 GLU A N 1
ATOM 862 C CA . GLU A 1 111 ? 3.609 11.711 -6.199 1 97 111 GLU A CA 1
ATOM 863 C C . GLU A 1 111 ? 2.666 10.508 -6.16 1 97 111 GLU A C 1
ATOM 865 O O . GLU A 1 111 ? 2.598 9.734 -7.121 1 97 111 GLU A O 1
ATOM 870 N N . ARG A 1 112 ? 1.922 10.359 -5.086 1 97.88 112 ARG A N 1
ATOM 871 C CA . ARG A 1 112 ? 0.946 9.281 -4.965 1 97.88 112 ARG A CA 1
ATOM 872 C C . ARG A 1 112 ? -0.142 9.406 -6.027 1 97.88 112 ARG A C 1
ATOM 874 O O . ARG A 1 112 ? -0.531 8.414 -6.645 1 97.88 112 ARG A O 1
ATOM 881 N N . LEU A 1 113 ? -0.595 10.617 -6.227 1 98.12 113 LEU A N 1
ATOM 882 C CA . LEU A 1 113 ? -1.617 10.859 -7.238 1 98.12 113 LEU A CA 1
ATOM 883 C C . LEU A 1 113 ? -1.104 10.5 -8.633 1 98.12 113 LEU A C 1
ATOM 885 O O . LEU A 1 113 ? -1.825 9.898 -9.43 1 98.12 113 LEU A O 1
ATOM 889 N N . ALA A 1 114 ? 0.124 10.805 -8.867 1 96.56 114 ALA A N 1
ATOM 890 C CA . ALA A 1 114 ? 0.74 10.484 -10.148 1 96.56 114 ALA A CA 1
ATOM 891 C C . ALA A 1 114 ? 0.825 8.969 -10.352 1 96.56 114 ALA A C 1
ATOM 893 O O . ALA A 1 114 ? 0.592 8.469 -11.461 1 96.56 114 ALA A O 1
ATOM 894 N N . GLU A 1 115 ? 1.147 8.289 -9.328 1 94.75 115 GLU A N 1
ATOM 895 C CA . GLU A 1 115 ? 1.188 6.828 -9.383 1 94.75 115 GLU A CA 1
ATOM 896 C C . GLU A 1 115 ? -0.16 6.254 -9.805 1 94.75 115 GLU A C 1
ATOM 898 O O . GLU A 1 115 ? -0.216 5.215 -10.469 1 94.75 115 GLU A O 1
ATOM 903 N N . LEU A 1 116 ? -1.201 6.902 -9.414 1 96.19 116 LEU A N 1
ATOM 904 C CA . LEU A 1 116 ? -2.553 6.441 -9.719 1 96.19 116 LEU A CA 1
ATOM 905 C C . LEU A 1 116 ? -2.986 6.906 -11.102 1 96.19 116 LEU A C 1
ATOM 907 O O . LEU A 1 116 ? -4.145 6.738 -11.484 1 96.19 116 LEU A O 1
ATOM 911 N N . GLY A 1 117 ? -2.129 7.574 -11.812 1 92.88 117 GLY A N 1
ATOM 912 C CA . GLY A 1 117 ? -2.355 7.902 -13.211 1 92.88 117 GLY A CA 1
ATOM 913 C C . GLY A 1 117 ? -2.986 9.266 -13.406 1 92.88 117 GLY A C 1
ATOM 914 O O . GLY A 1 117 ? -3.568 9.539 -14.461 1 92.88 117 GLY A O 1
ATOM 915 N N . THR A 1 118 ? -2.938 10.156 -12.359 1 96.06 118 THR A N 1
ATOM 916 C CA . THR A 1 118 ? -3.525 11.484 -12.445 1 96.06 118 THR A CA 1
ATOM 917 C C . THR A 1 118 ? -2.508 12.555 -12.055 1 96.06 118 THR A C 1
ATOM 919 O O . THR A 1 118 ? -1.775 12.391 -11.078 1 96.06 118 THR A O 1
ATOM 922 N N . THR A 1 119 ? -2.375 13.602 -12.836 1 96.44 119 THR A N 1
ATOM 923 C CA . THR A 1 119 ? -1.478 14.711 -12.539 1 96.44 119 THR A CA 1
ATOM 924 C C . THR A 1 119 ? -2.266 16 -12.328 1 96.44 119 THR A C 1
ATOM 926 O O . THR A 1 119 ? -3.324 16.188 -12.93 1 96.44 119 THR A O 1
ATOM 929 N N . VAL A 1 120 ? -1.753 16.859 -11.492 1 98.25 120 VAL A N 1
ATOM 930 C CA . VAL A 1 120 ? -2.373 18.141 -11.234 1 98.25 120 VAL A CA 1
ATOM 931 C C . VAL A 1 120 ? -2.244 19.047 -12.461 1 98.25 120 VAL A C 1
ATOM 933 O O . VAL A 1 120 ? -1.162 19.156 -13.047 1 98.25 120 VAL A O 1
ATOM 936 N N . GLU A 1 121 ? -3.381 19.594 -12.898 1 98.25 121 GLU A N 1
ATOM 937 C CA . GLU A 1 121 ? -3.34 20.594 -13.953 1 98.25 121 GLU A CA 1
ATOM 938 C C . GLU A 1 121 ? -3.025 21.984 -13.391 1 98.25 121 GLU A C 1
ATOM 940 O O . GLU A 1 121 ? -3.932 22.719 -12.984 1 98.25 121 GLU A O 1
ATOM 945 N N . ARG A 1 122 ? -1.799 22.359 -13.453 1 97.81 122 ARG A N 1
ATOM 946 C CA . ARG A 1 122 ? -1.302 23.609 -12.867 1 97.81 122 ARG A CA 1
ATOM 947 C C . ARG A 1 122 ? -1.518 24.781 -13.805 1 97.81 122 ARG A C 1
ATOM 949 O O . ARG A 1 122 ? -1.633 24.594 -15.023 1 97.81 122 ARG A O 1
ATOM 956 N N . GLY A 1 123 ? -1.555 25.938 -13.211 1 97.25 123 GLY A N 1
ATOM 957 C CA . GLY A 1 123 ? -1.783 27.141 -14 1 97.25 123 GLY A CA 1
ATOM 958 C C . GLY A 1 123 ? -3.209 27.266 -14.5 1 97.25 123 GLY A C 1
ATOM 959 O O . GLY A 1 123 ? -3.492 28.062 -15.391 1 97.25 123 GLY A O 1
ATOM 960 N N . LEU A 1 124 ? -4.086 26.453 -13.984 1 97.81 124 LEU A N 1
ATOM 961 C CA . LEU A 1 124 ? -5.484 26.375 -14.391 1 97.81 124 LEU A CA 1
ATOM 962 C C . LEU A 1 124 ? -6.402 26.391 -13.172 1 97.81 124 LEU A C 1
ATOM 964 O O . LEU A 1 124 ? -6.316 25.5 -12.32 1 97.81 124 LEU A O 1
ATOM 968 N N . GLY A 1 125 ? -7.23 27.406 -13.047 1 97.44 125 GLY A N 1
ATOM 969 C CA . GLY A 1 125 ? -8.125 27.5 -11.906 1 97.44 125 GLY A CA 1
ATOM 970 C C . GLY A 1 125 ? -9.586 27.562 -12.297 1 97.44 125 GLY A C 1
ATOM 971 O O . GLY A 1 125 ? -9.914 27.781 -13.461 1 97.44 125 GLY A O 1
ATOM 972 N N . LEU A 1 126 ? -10.453 27.219 -11.336 1 98.31 126 LEU A N 1
ATOM 973 C CA . LEU A 1 126 ? -11.891 27.375 -11.508 1 98.31 126 LEU A CA 1
ATOM 974 C C . LEU A 1 126 ? -12.297 28.844 -11.367 1 98.31 126 LEU A C 1
ATOM 976 O O . LEU A 1 126 ? -11.867 29.531 -10.438 1 98.31 126 LEU A O 1
ATOM 980 N N . THR A 1 127 ? -13.141 29.312 -12.305 1 98.12 127 THR A N 1
ATOM 981 C CA . THR A 1 127 ? -13.516 30.719 -12.234 1 98.12 127 THR A CA 1
ATOM 982 C C . THR A 1 127 ? -15.023 30.875 -12.016 1 98.12 127 THR A C 1
ATOM 984 O O . THR A 1 127 ? -15.477 31.906 -11.516 1 98.12 127 THR A O 1
ATOM 987 N N . ALA A 1 128 ? -15.742 29.875 -12.422 1 98 128 ALA A N 1
ATOM 988 C CA . ALA A 1 128 ? -17.188 29.906 -12.234 1 98 128 ALA A CA 1
ATOM 989 C C . ALA A 1 128 ? -17.781 28.516 -12.242 1 98 128 ALA A C 1
ATOM 991 O O . ALA A 1 128 ? -17.172 27.562 -12.742 1 98 128 ALA A O 1
ATOM 992 N N . LEU A 1 129 ? -18.969 28.406 -11.633 1 98.31 129 LEU A N 1
ATOM 993 C CA . LEU A 1 129 ? -19.688 27.125 -11.656 1 98.31 129 LEU A CA 1
ATOM 994 C C . LEU A 1 129 ? -21.188 27.344 -11.758 1 98.31 129 LEU A C 1
ATOM 996 O O . LEU A 1 129 ? -21.703 28.375 -11.297 1 98.31 129 LEU A O 1
ATOM 1000 N N . GLU A 1 130 ? -21.859 26.469 -12.445 1 97.75 130 GLU A N 1
ATOM 1001 C CA . GLU A 1 130 ? -23.328 26.359 -12.492 1 97.75 130 GLU A CA 1
ATOM 1002 C C . GLU A 1 130 ? -23.766 24.906 -12.328 1 97.75 130 GLU A C 1
ATOM 1004 O O . GLU A 1 130 ? -23.281 24.016 -13.039 1 97.75 130 GLU A O 1
ATOM 1009 N N . GLN A 1 131 ? -24.688 24.688 -11.352 1 96.12 131 GLN A N 1
ATOM 1010 C CA . GLN A 1 131 ? -25.078 23.297 -11.164 1 96.12 131 GLN A CA 1
ATOM 1011 C C . GLN A 1 131 ? -26.547 23.078 -11.57 1 96.12 131 GLN A C 1
ATOM 1013 O O . GLN A 1 131 ? -27.359 23.984 -11.43 1 96.12 131 GLN A O 1
ATOM 1018 N N . SER A 1 132 ? -26.75 21.953 -12.188 1 93.94 132 SER A N 1
ATOM 1019 C CA . SER A 1 132 ? -28.078 21.406 -12.438 1 93.94 132 SER A CA 1
ATOM 1020 C C . SER A 1 132 ? -28.312 20.125 -11.641 1 93.94 132 SER A C 1
ATOM 1022 O O . SER A 1 132 ? -27.484 19.75 -10.805 1 93.94 132 SER A O 1
ATOM 1024 N N . ASP A 1 133 ? -29.469 19.453 -11.891 1 90.31 133 ASP A N 1
ATOM 1025 C CA . ASP A 1 133 ? -29.797 18.25 -11.141 1 90.31 133 ASP A CA 1
ATOM 1026 C C . ASP A 1 133 ? -28.844 17.109 -11.492 1 90.31 133 ASP A C 1
ATOM 1028 O O . ASP A 1 133 ? -28.578 16.234 -10.672 1 90.31 133 ASP A O 1
ATOM 1032 N N . GLY A 1 134 ? -28.266 17.25 -12.641 1 91.69 134 GLY A N 1
ATOM 1033 C CA . GLY A 1 134 ? -27.5 16.094 -13.07 1 91.69 134 GLY A CA 1
ATOM 1034 C C . GLY A 1 134 ? -26.031 16.375 -13.273 1 91.69 134 GLY A C 1
ATOM 1035 O O . GLY A 1 134 ? -25.234 15.461 -13.453 1 91.69 134 GLY A O 1
ATOM 1036 N N . ALA A 1 135 ? -25.719 17.656 -13.234 1 96.5 135 ALA A N 1
ATOM 1037 C CA . ALA A 1 135 ? -24.344 17.969 -13.57 1 96.5 135 ALA A CA 1
ATOM 1038 C C . ALA A 1 135 ? -23.922 19.32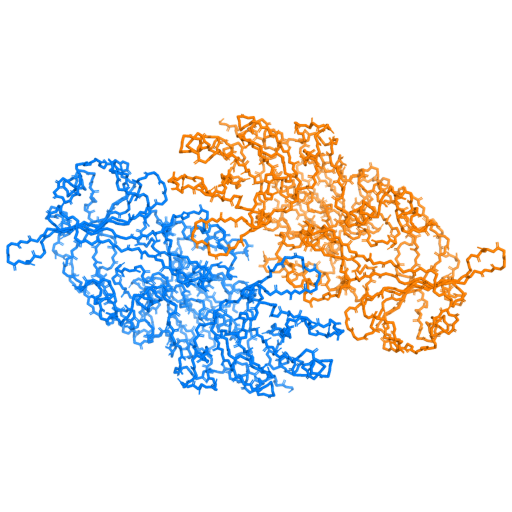8 -13.023 1 96.5 135 ALA A C 1
ATOM 1040 O O . ALA A 1 135 ? -24.766 20.109 -12.594 1 96.5 135 ALA A O 1
ATOM 1041 N N . VAL A 1 136 ? -22.656 19.562 -12.992 1 98.25 136 VAL A N 1
ATOM 1042 C CA . VAL A 1 136 ? -22.047 20.844 -12.688 1 98.25 136 VAL A CA 1
ATOM 1043 C C . VAL A 1 136 ? -21.203 21.312 -13.875 1 98.25 136 VAL A C 1
ATOM 1045 O O . VAL A 1 136 ? -20.328 20.578 -14.352 1 98.25 136 VAL A O 1
ATOM 1048 N N . THR A 1 137 ? -21.516 22.438 -14.383 1 98.31 137 THR A N 1
ATOM 1049 C CA . THR A 1 137 ? -20.688 23.062 -15.414 1 98.31 137 THR A CA 1
ATOM 1050 C C . THR A 1 137 ? -19.656 23.984 -14.789 1 98.31 137 THR A C 1
ATOM 1052 O O . THR A 1 137 ? -20 24.953 -14.094 1 98.31 137 THR A O 1
ATOM 1055 N N . CYS A 1 138 ? -18.406 23.703 -15 1 98.38 138 CYS A N 1
ATOM 1056 C CA . CYS A 1 138 ? -17.297 24.438 -14.422 1 98.38 138 CYS A CA 1
ATOM 1057 C C . CYS A 1 138 ? -16.547 25.234 -15.492 1 98.38 138 CYS A C 1
ATOM 1059 O O . CYS A 1 138 ? -16.156 24.672 -16.516 1 98.38 138 CYS A O 1
ATOM 1061 N N . THR A 1 139 ? -16.375 26.469 -15.281 1 98.5 139 THR A N 1
ATOM 1062 C CA . THR A 1 139 ? -15.562 27.312 -16.156 1 98.5 139 THR A CA 1
ATOM 1063 C C . THR A 1 139 ? -14.148 27.469 -15.609 1 98.5 139 THR A C 1
ATOM 1065 O O . THR A 1 139 ? -13.977 27.828 -14.438 1 98.5 139 THR A O 1
ATOM 1068 N N . LEU A 1 140 ? -13.195 27.188 -16.438 1 98.31 140 LEU A N 1
ATOM 1069 C CA . LEU A 1 140 ? -11.805 27.281 -16.016 1 98.31 140 LEU A CA 1
ATOM 1070 C C . LEU A 1 140 ? -11.172 28.578 -16.5 1 98.31 140 LEU A C 1
ATOM 1072 O O . LEU A 1 140 ? -11.766 29.312 -17.297 1 98.31 140 LEU A O 1
ATOM 1076 N N . SER A 1 141 ? -10.047 28.875 -15.977 1 98 141 SER A N 1
ATOM 1077 C CA . SER A 1 141 ? -9.414 30.172 -16.188 1 98 141 SER A CA 1
ATOM 1078 C C . SER A 1 141 ? -8.992 30.359 -17.641 1 98 141 SER A C 1
ATOM 1080 O O . SER A 1 141 ? -8.781 31.484 -18.094 1 98 141 SER A O 1
ATOM 1082 N N . ASP A 1 142 ? -8.828 29.312 -18.391 1 97.25 142 ASP A N 1
ATOM 1083 C CA . ASP A 1 142 ? -8.469 29.422 -19.812 1 97.25 142 ASP A CA 1
ATOM 1084 C C . ASP A 1 142 ? -9.711 29.578 -20.688 1 97.25 142 ASP A C 1
ATOM 1086 O O . ASP A 1 142 ? -9.617 29.578 -21.906 1 97.25 142 ASP A O 1
ATOM 1090 N N . GLY A 1 143 ? -10.828 29.625 -20.109 1 96.88 143 GLY A N 1
ATOM 1091 C CA . GLY A 1 143 ? -12.07 29.844 -20.828 1 96.88 143 GLY A CA 1
ATOM 1092 C C . GLY A 1 143 ? -12.797 28.547 -21.156 1 96.88 143 GLY A C 1
ATOM 1093 O O . GLY A 1 143 ? -13.977 28.578 -21.531 1 96.88 143 GLY A O 1
ATOM 1094 N N . SER A 1 144 ? -12.156 27.453 -20.984 1 97.19 144 SER A N 1
ATOM 1095 C CA . SER A 1 144 ? -12.789 26.172 -21.297 1 97.19 144 SER A CA 1
ATOM 1096 C C . SER A 1 144 ? -13.828 25.797 -20.25 1 97.19 144 SER A C 1
ATOM 1098 O O . SER A 1 144 ? -13.805 26.328 -19.141 1 97.19 144 SER A O 1
ATOM 1100 N N . THR A 1 145 ? -14.766 24.984 -20.672 1 97 145 THR A N 1
ATOM 1101 C CA . THR A 1 145 ? -15.789 24.469 -19.766 1 97 145 THR A CA 1
ATOM 1102 C C . THR A 1 145 ? -15.688 22.953 -19.625 1 97 145 THR A C 1
ATOM 1104 O O . THR A 1 145 ? -15.375 22.266 -20.594 1 97 145 THR A O 1
ATOM 1107 N N . VAL A 1 146 ? -15.914 22.562 -18.406 1 96.94 146 VAL A N 1
ATOM 1108 C CA . VAL A 1 146 ? -15.914 21.141 -18.125 1 96.94 146 VAL A CA 1
ATOM 1109 C C . VAL A 1 146 ? -17.219 20.75 -17.422 1 96.94 146 VAL A C 1
ATOM 1111 O O . VAL A 1 146 ? -17.641 21.422 -16.484 1 96.94 146 VAL A O 1
ATOM 1114 N N . ASN A 1 147 ? -17.891 19.766 -17.938 1 97.69 147 ASN A N 1
ATOM 1115 C CA . ASN A 1 147 ? -19.078 19.219 -17.312 1 97.69 147 ASN A CA 1
ATOM 1116 C C . ASN A 1 147 ? -18.766 17.984 -16.469 1 97.69 147 ASN A C 1
ATOM 1118 O O . ASN A 1 147 ? -18.188 17.016 -16.969 1 97.69 147 ASN A O 1
ATOM 1122 N N . VAL A 1 148 ? -19.094 18.062 -15.188 1 98.31 148 VAL A N 1
ATOM 1123 C CA . VAL A 1 148 ? -18.781 16.984 -14.273 1 98.31 148 VAL A CA 1
ATOM 1124 C C . VAL A 1 148 ? -20.031 16.594 -13.477 1 98.31 148 VAL A C 1
ATOM 1126 O O . VAL A 1 148 ? -21.016 17.328 -13.477 1 98.31 148 VAL A O 1
ATOM 1129 N N . GLN A 1 149 ? -20.016 15.43 -12.852 1 98.12 149 GLN A N 1
ATOM 1130 C CA . GLN A 1 149 ? -21.109 15.023 -11.984 1 98.12 149 GLN A CA 1
ATOM 1131 C C . GLN A 1 149 ? -21.062 15.758 -10.648 1 98.12 149 GLN A C 1
ATOM 1133 O O . GLN A 1 149 ? -22.094 16.141 -10.102 1 98.12 149 GLN A O 1
ATOM 1138 N N . TYR A 1 150 ? -19.844 15.906 -10.102 1 98.56 150 TYR A N 1
ATOM 1139 C CA . TYR A 1 150 ? -19.656 16.578 -8.812 1 98.56 150 TYR A CA 1
ATOM 1140 C C . TYR A 1 150 ? -18.438 17.484 -8.852 1 98.56 150 TYR A C 1
ATOM 1142 O O . TYR A 1 150 ? -17.484 17.25 -9.609 1 98.56 150 TYR A O 1
ATOM 1150 N N . LEU A 1 151 ? -18.469 18.547 -8.07 1 98.75 151 LEU A N 1
ATOM 1151 C CA . LEU A 1 151 ? -17.375 19.5 -7.898 1 98.75 151 LEU A CA 1
ATOM 1152 C C . LEU A 1 151 ? -16.984 19.609 -6.43 1 98.75 151 LEU A C 1
ATOM 1154 O O . LEU A 1 151 ? -17.844 19.75 -5.559 1 98.75 151 LEU A O 1
ATOM 1158 N N . VAL A 1 152 ? -15.719 19.422 -6.145 1 98.81 152 VAL A N 1
ATOM 1159 C CA . VAL A 1 152 ? -15.211 19.625 -4.789 1 98.81 152 VAL A CA 1
ATOM 1160 C C . VAL A 1 152 ? -14.281 20.828 -4.75 1 98.81 152 VAL A C 1
ATOM 1162 O O . VAL A 1 152 ? -13.25 20.844 -5.426 1 98.81 152 VAL A O 1
ATOM 1165 N N . GLY A 1 153 ? -14.68 21.797 -3.973 1 98.69 153 GLY A N 1
ATOM 1166 C CA . GLY A 1 153 ? -13.867 22.984 -3.789 1 98.69 153 GLY A CA 1
ATOM 1167 C C . GLY A 1 153 ? -12.906 22.875 -2.623 1 98.69 153 GLY A C 1
ATOM 1168 O O . GLY A 1 153 ? -13.312 22.922 -1.463 1 98.69 153 GLY A O 1
ATOM 1169 N N . SER A 1 154 ? -11.656 22.719 -2.893 1 98.06 154 SER A N 1
ATOM 1170 C CA . SER A 1 154 ? -10.539 22.812 -1.955 1 98.06 154 SER A CA 1
ATOM 1171 C C . SER A 1 154 ? -9.578 23.922 -2.348 1 98.06 154 SER A C 1
ATOM 1173 O O . SER A 1 154 ? -8.359 23.734 -2.328 1 98.06 154 SER A O 1
ATOM 1175 N N . ASP A 1 155 ? -10.156 25.031 -2.709 1 96.88 155 ASP A N 1
ATOM 1176 C CA . ASP A 1 155 ? -9.414 26.109 -3.354 1 96.88 155 ASP A CA 1
ATOM 1177 C C . ASP A 1 155 ? -9.086 27.219 -2.361 1 96.88 155 ASP A C 1
ATOM 1179 O O . ASP A 1 155 ? -8.914 28.375 -2.756 1 96.88 155 ASP A O 1
ATOM 1183 N N . GLY A 1 156 ? -9.125 26.938 -1.116 1 93.06 156 GLY A N 1
ATOM 1184 C CA . GLY A 1 156 ? -8.508 27.781 -0.099 1 93.06 156 GLY A CA 1
ATOM 1185 C C . GLY A 1 156 ? -9.422 28.875 0.404 1 93.06 156 GLY A C 1
ATOM 1186 O O . GLY A 1 156 ? -10.641 28.812 0.222 1 93.06 156 GLY A O 1
ATOM 1187 N N . ALA A 1 157 ? -8.82 29.828 1.034 1 89.88 157 ALA A N 1
ATOM 1188 C CA . ALA A 1 157 ? -9.508 30.875 1.769 1 89.88 157 ALA A CA 1
ATOM 1189 C C . ALA A 1 157 ? -10.305 31.781 0.823 1 89.88 157 ALA A C 1
ATOM 1191 O O . ALA A 1 157 ? -11.32 32.344 1.212 1 89.88 157 ALA A O 1
ATOM 1192 N N . HIS A 1 158 ? -9.898 31.875 -0.417 1 91.5 158 HIS A N 1
ATOM 1193 C CA . HIS A 1 158 ? -10.578 32.688 -1.407 1 91.5 158 HIS A CA 1
ATOM 1194 C C . HIS A 1 158 ? -11.344 31.844 -2.412 1 91.5 158 HIS A C 1
ATOM 1196 O O . HIS A 1 158 ? -11.375 32.156 -3.604 1 91.5 158 HIS A O 1
ATOM 1202 N N . SER A 1 159 ? -11.93 30.938 -1.925 1 96.06 159 SER A N 1
ATOM 1203 C CA . SER A 1 159 ? -12.562 29.875 -2.697 1 96.06 159 SER A CA 1
ATOM 1204 C C . SER A 1 159 ? -13.625 30.438 -3.635 1 96.06 159 SER A C 1
ATOM 1206 O O . SER A 1 159 ? -14.609 31.031 -3.186 1 96.06 159 SER A O 1
ATOM 1208 N N . VAL A 1 160 ? -13.445 30.156 -4.883 1 97.25 160 VAL A N 1
ATOM 1209 C CA . VAL A 1 160 ? -14.438 30.453 -5.906 1 97.25 160 VAL A CA 1
ATOM 1210 C C . VAL A 1 160 ? -15.648 29.531 -5.73 1 97.25 160 VAL A C 1
ATOM 1212 O O . VAL A 1 160 ? -16.781 29.938 -5.945 1 97.25 160 VAL A O 1
ATOM 1215 N N . VAL A 1 161 ? -15.422 28.359 -5.324 1 98.31 161 VAL A N 1
ATOM 1216 C CA . VAL A 1 161 ? -16.484 27.359 -5.148 1 98.31 161 VAL A CA 1
ATOM 1217 C C . VAL A 1 161 ? -17.406 27.797 -4.016 1 98.31 161 VAL A C 1
ATOM 1219 O O . VAL A 1 161 ? -18.641 27.781 -4.168 1 98.31 161 VAL A O 1
ATOM 1222 N N . ARG A 1 162 ? -16.797 28.141 -2.896 1 97.62 162 ARG A N 1
ATOM 1223 C CA . ARG A 1 162 ? -17.594 28.609 -1.762 1 97.62 162 ARG A CA 1
ATOM 1224 C C . ARG A 1 162 ? -18.484 29.766 -2.16 1 97.62 162 ARG A C 1
ATOM 1226 O O . ARG A 1 162 ? -19.672 29.766 -1.862 1 97.62 162 ARG A O 1
ATOM 1233 N N . LYS A 1 163 ? -17.891 30.766 -2.828 1 96.62 163 LYS A N 1
ATOM 1234 C CA . LYS A 1 163 ? -18.625 31.938 -3.271 1 96.62 163 LYS A CA 1
ATOM 1235 C C . LYS A 1 163 ? -19.703 31.562 -4.289 1 96.62 163 LYS A C 1
ATOM 1237 O O . LYS A 1 163 ? -20.812 32.094 -4.242 1 96.62 163 LYS A O 1
ATOM 1242 N N . GLY A 1 164 ? -19.344 30.719 -5.184 1 96.25 164 GLY A N 1
ATOM 1243 C CA . GLY A 1 164 ? -20.281 30.266 -6.191 1 96.25 164 GLY A CA 1
ATOM 1244 C C . GLY A 1 164 ? -21.484 29.562 -5.602 1 96.25 164 GLY A C 1
ATOM 1245 O O . GLY A 1 164 ? -22.578 29.594 -6.176 1 96.25 164 GLY A O 1
ATOM 1246 N N . LEU A 1 165 ? -21.344 28.953 -4.461 1 96.69 165 LEU A N 1
ATOM 1247 C CA . LEU A 1 165 ? -22.422 28.25 -3.773 1 96.69 165 LEU A CA 1
ATOM 1248 C C . LEU A 1 165 ? -23.234 29.219 -2.922 1 96.69 165 LEU A C 1
ATOM 1250 O O . LEU A 1 165 ? -24.297 28.859 -2.398 1 96.69 165 LEU A O 1
ATOM 1254 N N . GLY A 1 166 ? -22.719 30.375 -2.768 1 96.19 166 GLY A N 1
ATOM 1255 C CA . GLY A 1 166 ? -23.375 31.344 -1.912 1 96.19 166 GLY A CA 1
ATOM 1256 C C . GLY A 1 166 ? -23.297 31 -0.438 1 96.19 166 GLY A C 1
ATOM 1257 O O . GLY A 1 166 ? -24.203 31.312 0.33 1 96.19 166 GLY A O 1
ATOM 1258 N N . LEU A 1 167 ? -22.281 30.312 -0.023 1 96 167 LEU A N 1
ATOM 1259 C CA . LEU A 1 167 ? -22.109 29.953 1.379 1 96 167 LEU A CA 1
ATOM 1260 C C . LEU A 1 167 ? -21.609 31.125 2.197 1 96 167 LEU A C 1
ATOM 1262 O O . LEU A 1 167 ? -20.766 31.891 1.731 1 96 167 LEU A O 1
ATOM 1266 N N . SER A 1 168 ? -22.094 31.25 3.383 1 94.12 168 SER A N 1
ATOM 1267 C CA . SER A 1 168 ? -21.531 32.25 4.293 1 94.12 168 SER A CA 1
ATOM 1268 C C . SER A 1 168 ? -20.156 31.828 4.797 1 94.12 168 SER A C 1
ATOM 1270 O O . SER A 1 168 ? -19.781 30.672 4.695 1 94.12 168 SER A O 1
ATOM 1272 N N . PHE A 1 169 ? -19.5 32.75 5.18 1 91.44 169 PHE A N 1
ATOM 1273 C CA . PHE A 1 169 ? -18.172 32.531 5.738 1 91.44 169 PHE A CA 1
ATOM 1274 C C . PHE A 1 169 ? -17.953 33.375 6.984 1 91.44 169 PHE A C 1
ATOM 1276 O O . PHE A 1 169 ? -17.172 34.344 6.957 1 91.44 169 PHE A O 1
ATOM 1283 N N . GLU A 1 170 ? -18.438 32.906 8.016 1 88.25 170 GLU A N 1
ATOM 1284 C CA . GLU A 1 170 ? -18.5 33.719 9.234 1 88.25 170 GLU A CA 1
ATOM 1285 C C . GLU A 1 170 ? -17.281 33.469 10.125 1 88.25 170 GLU A C 1
ATOM 1287 O O . GLU A 1 170 ? -16.703 32.406 10.117 1 88.25 170 GLU A O 1
ATOM 1292 N N . GLY A 1 171 ? -16.875 34.469 10.812 1 86.69 171 GLY A N 1
ATOM 1293 C CA . GLY A 1 171 ? -15.758 34.375 11.742 1 86.69 171 GLY A CA 1
ATOM 1294 C C . GLY A 1 171 ? -15.094 35.719 12.023 1 86.69 171 GLY A C 1
ATOM 1295 O O . GLY A 1 171 ? -15.758 36.75 12.047 1 86.69 171 GLY A O 1
ATOM 1296 N N . GLY A 1 172 ? -13.812 35.625 12.469 1 81.5 172 GLY A N 1
ATOM 1297 C CA . GLY A 1 172 ? -13.055 36.812 12.836 1 81.5 172 GLY A CA 1
ATOM 1298 C C . GLY A 1 172 ? -11.57 36.688 12.539 1 81.5 172 GLY A C 1
ATOM 1299 O O . GLY A 1 172 ? -11.125 35.719 11.961 1 81.5 172 GLY A O 1
ATOM 1300 N N . ALA A 1 173 ? -10.953 37.781 12.68 1 78 173 ALA A N 1
ATOM 1301 C CA . ALA A 1 173 ? -9.5 37.844 12.547 1 78 173 ALA A CA 1
ATOM 1302 C C . ALA A 1 173 ? -8.852 38.406 13.805 1 78 173 ALA A C 1
ATOM 1304 O O . ALA A 1 173 ? -9.422 39.281 14.469 1 78 173 ALA A O 1
ATOM 1305 N N . PHE A 1 174 ? -7.758 37.781 14.094 1 76.38 174 PHE A N 1
ATOM 1306 C CA . PHE A 1 174 ? -6.977 38.344 15.188 1 76.38 174 PHE A CA 1
ATOM 1307 C C . PHE A 1 174 ? -6.324 39.656 14.758 1 76.38 174 PHE A C 1
ATOM 1309 O O . PHE A 1 174 ? -5.973 39.844 13.594 1 76.38 174 PHE A O 1
ATOM 1316 N N . ALA A 1 175 ? -6.109 40.5 15.672 1 71.12 175 ALA A N 1
ATOM 1317 C CA . ALA A 1 175 ? -5.523 41.812 15.406 1 71.12 175 ALA A CA 1
ATOM 1318 C C . ALA A 1 175 ? -4.023 41.688 15.148 1 71.12 175 ALA A C 1
ATOM 1320 O O . ALA A 1 175 ? -3.461 42.5 14.375 1 71.12 175 ALA A O 1
ATOM 1321 N N . GLU A 1 176 ? -3.533 40.781 15.719 1 76.38 176 GLU A N 1
ATOM 1322 C CA . GLU A 1 176 ? -2.082 40.625 15.664 1 76.38 176 GLU A CA 1
ATOM 1323 C C . GLU A 1 176 ? -1.642 39.906 14.391 1 76.38 176 GLU A C 1
ATOM 1325 O O . GLU A 1 176 ? -2.338 39.031 13.898 1 76.38 176 GLU A O 1
ATOM 1330 N N . SER A 1 177 ? -0.523 40.469 13.891 1 84.12 177 SER A N 1
ATOM 1331 C CA . SER A 1 177 ? 0.151 39.812 12.781 1 84.12 177 SER A CA 1
ATOM 1332 C C . SER A 1 177 ? 1.431 39.125 13.242 1 84.12 177 SER A C 1
ATOM 1334 O O . SER A 1 177 ? 2.059 39.562 14.211 1 84.12 177 SER A O 1
ATOM 1336 N N . TYR A 1 178 ? 1.737 38.125 12.562 1 87.81 178 TYR A N 1
ATOM 1337 C CA . TYR A 1 178 ? 2.91 37.344 12.922 1 87.81 178 TYR A CA 1
ATOM 1338 C C . TYR A 1 178 ? 3.871 37.219 11.75 1 87.81 178 TYR A C 1
ATOM 1340 O O . TYR A 1 178 ? 3.445 37.188 10.586 1 87.81 178 TYR A O 1
ATOM 1348 N N . MET A 1 179 ? 5.133 37.281 12.062 1 90.56 179 MET A N 1
ATOM 1349 C CA . MET A 1 179 ? 6.109 36.906 11.039 1 90.56 179 MET A CA 1
ATOM 1350 C C . MET A 1 179 ? 6.582 35.469 11.242 1 90.56 179 MET A C 1
ATOM 1352 O O . MET A 1 179 ? 6.738 35 12.375 1 90.56 179 MET A O 1
ATOM 1356 N N . LEU A 1 180 ? 6.738 34.781 10.164 1 91.56 180 LEU A N 1
ATOM 1357 C CA . LEU A 1 180 ? 7.195 33.406 10.133 1 91.56 180 LEU A CA 1
ATOM 1358 C C . LEU A 1 180 ? 8.539 33.281 9.422 1 91.56 180 LEU A C 1
ATOM 1360 O O . LEU A 1 180 ? 8.82 34.062 8.492 1 91.56 180 LEU A O 1
ATOM 1364 N N . GLY A 1 181 ? 9.375 32.344 9.898 1 93.81 181 GLY A N 1
ATOM 1365 C CA . GLY A 1 181 ? 10.633 32.062 9.234 1 93.81 181 GLY A CA 1
ATOM 1366 C C . GLY A 1 181 ? 11.102 30.625 9.461 1 93.81 181 GLY A C 1
ATOM 1367 O O . GLY A 1 181 ? 10.93 30.078 10.555 1 93.81 181 GLY A O 1
ATOM 1368 N N . ASP A 1 182 ? 11.703 30.047 8.469 1 95.44 182 ASP A N 1
ATOM 1369 C CA . ASP A 1 182 ? 12.359 28.75 8.508 1 95.44 182 ASP A CA 1
ATOM 1370 C C . ASP A 1 182 ? 13.883 28.891 8.602 1 95.44 182 ASP A C 1
ATOM 1372 O O . ASP A 1 182 ? 14.523 29.297 7.625 1 95.44 182 ASP A O 1
ATOM 1376 N N . VAL A 1 183 ? 14.398 28.594 9.781 1 96.75 183 VAL A N 1
ATOM 1377 C CA . VAL A 1 183 ? 15.805 28.859 10.016 1 96.75 183 VAL A CA 1
ATOM 1378 C C . VAL A 1 183 ? 16.453 27.688 10.75 1 96.75 183 VAL A C 1
ATOM 1380 O O . VAL A 1 183 ? 15.758 26.812 11.25 1 96.75 183 VAL A O 1
ATOM 1383 N N . GLU A 1 184 ? 17.734 27.625 10.734 1 96.19 184 GLU A N 1
ATOM 1384 C CA . GLU A 1 184 ? 18.531 26.812 11.664 1 96.19 184 GLU A CA 1
ATOM 1385 C C . GLU A 1 184 ? 19.047 27.656 12.828 1 96.19 184 GLU A C 1
ATOM 1387 O O . GLU A 1 184 ? 19.297 28.859 12.664 1 96.19 184 GLU A O 1
ATOM 1392 N N . VAL A 1 185 ? 19.031 27.109 13.938 1 96.75 185 VAL A N 1
ATOM 1393 C CA . VAL A 1 185 ? 19.5 27.844 15.117 1 96.75 185 VAL A CA 1
ATOM 1394 C C . VAL A 1 185 ? 20.516 27.016 15.883 1 96.75 185 VAL A C 1
ATOM 1396 O O . VAL A 1 185 ? 20.375 25.781 15.969 1 96.75 185 VAL A O 1
ATOM 1399 N N . ASP A 1 186 ? 21.5 27.641 16.453 1 95.5 186 ASP A N 1
ATOM 1400 C CA . ASP A 1 186 ? 22.562 26.922 17.141 1 95.5 186 ASP A CA 1
ATOM 1401 C C . ASP A 1 186 ? 22.344 26.891 18.641 1 95.5 186 ASP A C 1
ATOM 1403 O O . ASP A 1 186 ? 23.203 27.344 19.406 1 95.5 186 ASP A O 1
ATOM 1407 N N . TRP A 1 187 ? 21.234 26.406 19.109 1 95.5 187 TRP A N 1
ATOM 1408 C CA . TRP A 1 187 ? 20.984 26.312 20.531 1 95.5 187 TRP A CA 1
ATOM 1409 C C . TRP A 1 187 ? 21.094 24.875 21.016 1 95.5 187 TRP A C 1
ATOM 1411 O O . TRP A 1 187 ? 21.375 23.969 20.234 1 95.5 187 TRP A O 1
ATOM 1421 N N . SER A 1 188 ? 21.047 24.656 22.359 1 93.44 188 SER A N 1
ATOM 1422 C CA . SER A 1 188 ? 21.234 23.344 22.969 1 93.44 188 SER A CA 1
ATOM 1423 C C . SER A 1 188 ? 19.906 22.672 23.266 1 93.44 188 SER A C 1
ATOM 1425 O O . SER A 1 188 ? 19.859 21.641 23.953 1 93.44 188 SER A O 1
ATOM 1427 N N . ILE A 1 189 ? 18.828 23.25 22.781 1 92.5 189 ILE A N 1
ATOM 1428 C CA . ILE A 1 189 ? 17.516 22.656 23 1 92.5 189 ILE A CA 1
ATOM 1429 C C . ILE A 1 189 ? 17.453 21.297 22.328 1 92.5 189 ILE A C 1
ATOM 1431 O O . ILE A 1 189 ? 17.891 21.125 21.188 1 92.5 189 ILE A O 1
ATOM 1435 N N . PRO A 1 190 ? 16.953 20.328 23.047 1 90 190 PRO A N 1
ATOM 1436 C CA . PRO A 1 190 ? 16.906 18.969 22.469 1 90 190 PRO A CA 1
ATOM 1437 C C . PRO A 1 190 ? 16.062 18.906 21.203 1 90 190 PRO A C 1
ATOM 1439 O O . PRO A 1 190 ? 15.031 19.578 21.109 1 90 190 PRO A O 1
ATOM 1442 N N . SER A 1 191 ? 16.484 18 20.328 1 88.56 191 SER A N 1
ATOM 1443 C CA . SER A 1 191 ? 15.773 17.812 19.062 1 88.56 191 SER A CA 1
ATOM 1444 C C . SER A 1 191 ? 14.352 17.312 19.297 1 88.56 191 SER A C 1
ATOM 1446 O O . SER A 1 191 ? 14.109 16.531 20.219 1 88.56 191 SER A O 1
ATOM 1448 N N . GLY A 1 192 ? 13.461 17.828 18.438 1 91.56 192 GLY A N 1
ATOM 1449 C CA . GLY A 1 192 ? 12.086 17.344 18.453 1 91.56 192 GLY A CA 1
ATOM 1450 C C . GLY A 1 192 ? 11.203 18.094 19.438 1 91.56 192 GLY A C 1
ATOM 1451 O O . GLY A 1 192 ? 9.992 17.859 19.5 1 91.56 192 GLY A O 1
ATOM 1452 N N . TYR A 1 193 ? 11.773 19.016 20.203 1 94.06 193 TYR A N 1
ATOM 1453 C CA . TYR A 1 193 ? 10.969 19.828 21.109 1 94.06 193 TYR A CA 1
ATOM 1454 C C . TYR A 1 193 ? 10.672 21.203 20.531 1 94.06 193 TYR A C 1
ATOM 1456 O O . TYR A 1 193 ? 11.562 21.844 19.953 1 94.06 193 TYR A O 1
ATOM 1464 N N . SER A 1 194 ? 9.445 21.625 20.609 1 94.62 194 SER A N 1
ATOM 1465 C CA . SER A 1 194 ? 9.109 23.016 20.328 1 94.62 194 SER A CA 1
ATOM 1466 C C . SER A 1 194 ? 9.453 23.922 21.5 1 94.62 194 SER A C 1
ATOM 1468 O O . SER A 1 194 ? 9.539 23.453 22.641 1 94.62 194 SER A O 1
ATOM 1470 N N . VAL A 1 195 ? 9.672 25.172 21.156 1 96 195 VAL A N 1
ATOM 1471 C CA . VAL A 1 195 ? 9.961 26.172 22.172 1 96 195 VAL A CA 1
ATOM 1472 C C . VAL A 1 195 ? 8.938 27.297 22.094 1 96 195 VAL A C 1
ATOM 1474 O O . VAL A 1 195 ? 8.664 27.828 21.016 1 96 195 VAL A O 1
ATOM 1477 N N . ARG A 1 196 ? 8.336 27.562 23.172 1 94.62 196 ARG A N 1
ATOM 1478 C CA . ARG A 1 196 ? 7.508 28.75 23.328 1 94.62 196 ARG A CA 1
ATOM 1479 C C . ARG A 1 196 ? 8.094 29.703 24.375 1 94.62 196 ARG A C 1
ATOM 1481 O O . ARG A 1 196 ? 8.25 29.312 25.531 1 94.62 196 ARG A O 1
ATOM 1488 N N . ALA A 1 197 ? 8.43 30.875 23.875 1 95.62 197 ALA A N 1
ATOM 1489 C CA . ALA A 1 197 ? 8.992 31.875 24.766 1 95.62 197 ALA A CA 1
ATOM 1490 C C . ALA A 1 197 ? 8.195 33.188 24.703 1 95.62 197 ALA A C 1
ATOM 1492 O O . ALA A 1 197 ? 7.863 33.656 23.609 1 95.62 197 ALA A O 1
ATOM 1493 N N . ASN A 1 198 ? 7.828 33.656 25.875 1 94.5 198 ASN A N 1
ATOM 1494 C CA . ASN A 1 198 ? 7.109 34.938 25.891 1 94.5 198 ASN A CA 1
ATOM 1495 C C . ASN A 1 198 ? 7.703 35.906 26.922 1 94.5 198 ASN A C 1
ATOM 1497 O O . ASN A 1 198 ? 8.422 35.469 27.828 1 94.5 198 ASN A O 1
ATOM 1501 N N . HIS A 1 199 ? 7.52 37.156 26.641 1 94.88 199 HIS A N 1
ATOM 1502 C CA . HIS A 1 199 ? 7.793 38.219 27.625 1 94.88 199 HIS A CA 1
ATOM 1503 C C . HIS A 1 199 ? 6.504 38.719 28.25 1 94.88 199 HIS A C 1
ATOM 1505 O O . HIS A 1 199 ? 5.547 39.062 27.531 1 94.88 199 HIS A O 1
ATOM 1511 N N . THR A 1 200 ? 6.496 38.688 29.5 1 91.88 200 THR A N 1
ATOM 1512 C CA . THR A 1 200 ? 5.363 39.219 30.234 1 91.88 200 THR A CA 1
ATOM 1513 C C . THR A 1 200 ? 5.785 40.406 31.062 1 91.88 200 THR A C 1
ATOM 1515 O O . THR A 1 200 ? 6.781 40.375 31.797 1 91.88 200 THR A O 1
ATOM 1518 N N . THR A 1 201 ? 4.961 41.438 30.891 1 91.94 201 THR A N 1
ATOM 1519 C CA . THR A 1 201 ? 5.227 42.688 31.625 1 91.94 201 THR A CA 1
ATOM 1520 C C . THR A 1 201 ? 4.809 42.531 33.094 1 91.94 201 THR A C 1
ATOM 1522 O O . THR A 1 201 ? 4.23 41.531 33.469 1 91.94 201 THR A O 1
ATOM 1525 N N . ASP A 1 202 ? 5.113 43.594 33.844 1 89 202 ASP A N 1
ATOM 1526 C CA . ASP A 1 202 ? 4.824 43.594 35.281 1 89 202 ASP A CA 1
ATOM 1527 C C . ASP A 1 202 ? 3.32 43.5 35.531 1 89 202 ASP A C 1
ATOM 1529 O O . ASP A 1 202 ? 2.893 42.969 36.562 1 89 202 ASP A O 1
ATOM 1533 N N . ASP A 1 203 ? 2.578 43.969 34.656 1 89.94 203 ASP A N 1
ATOM 1534 C CA . ASP A 1 203 ? 1.13 43.938 34.812 1 89.94 203 ASP A CA 1
ATOM 1535 C C . ASP A 1 203 ? 0.534 42.625 34.344 1 89.94 203 ASP A C 1
ATOM 1537 O O . ASP A 1 203 ? -0.686 42.438 34.375 1 89.94 203 ASP A O 1
ATOM 1541 N N . GLY A 1 204 ? 1.413 41.719 33.938 1 85.12 204 GLY A N 1
ATOM 1542 C CA . GLY A 1 204 ? 0.967 40.375 33.562 1 85.12 204 GLY A CA 1
ATOM 1543 C C . GLY A 1 204 ? 0.634 40.25 32.094 1 85.12 204 GLY A C 1
ATOM 1544 O O . GLY A 1 204 ? 0.252 39.156 31.641 1 85.12 204 GLY A O 1
ATOM 1545 N N . THR A 1 205 ? 0.791 41.312 31.359 1 86 205 THR A N 1
ATOM 1546 C CA . THR A 1 205 ? 0.442 41.281 29.938 1 86 205 THR A CA 1
ATOM 1547 C C . THR A 1 205 ? 1.593 40.719 29.109 1 86 205 THR A C 1
ATOM 1549 O O . THR A 1 205 ? 2.744 41.125 29.281 1 86 205 THR A O 1
ATOM 1552 N N . THR A 1 206 ? 1.239 39.688 28.25 1 86.88 206 THR A N 1
ATOM 1553 C CA . THR A 1 206 ? 2.23 39.188 27.297 1 86.88 206 THR A CA 1
ATOM 1554 C C . THR A 1 206 ? 2.396 40.156 26.125 1 86.88 206 THR A C 1
ATOM 1556 O O . THR A 1 206 ? 1.439 40.438 25.406 1 86.88 206 THR A O 1
ATOM 1559 N N . ASP A 1 207 ? 3.588 40.688 25.906 1 88.88 207 ASP A N 1
ATOM 1560 C CA . ASP A 1 207 ? 3.766 41.688 24.875 1 88.88 207 ASP A CA 1
ATOM 1561 C C . ASP A 1 207 ? 4.715 41.219 23.781 1 88.88 207 ASP A C 1
ATOM 1563 O O . ASP A 1 207 ? 4.938 41.906 22.781 1 88.88 207 ASP A O 1
ATOM 1567 N N . ASP A 1 208 ? 5.316 40.062 23.969 1 93 208 ASP A N 1
ATOM 1568 C CA . ASP A 1 208 ? 6.188 39.469 22.953 1 93 208 ASP A CA 1
ATOM 1569 C C . ASP A 1 208 ? 6.098 37.938 22.969 1 93 208 ASP A C 1
ATOM 1571 O O . ASP A 1 208 ? 5.727 37.344 23.984 1 93 208 ASP A O 1
ATOM 1575 N N . LEU A 1 209 ? 6.312 37.344 21.812 1 92.69 209 LEU A N 1
ATOM 1576 C CA . LEU A 1 209 ? 6.102 35.906 21.703 1 92.69 209 LEU A CA 1
ATOM 1577 C C . LEU A 1 209 ? 7.016 35.312 20.641 1 92.69 209 LEU A C 1
ATOM 1579 O O . LEU A 1 209 ? 7.211 35.906 19.578 1 92.69 209 LEU A O 1
ATOM 1583 N N . LEU A 1 210 ? 7.613 34.188 20.953 1 95.12 210 LEU A N 1
ATOM 1584 C CA . LEU A 1 210 ? 8.406 33.344 20.047 1 95.12 210 LEU A CA 1
ATOM 1585 C C . LEU A 1 210 ? 7.98 31.891 20.141 1 95.12 210 LEU A C 1
ATOM 1587 O O . LEU A 1 210 ? 7.977 31.297 21.219 1 95.12 210 LEU A O 1
ATOM 1591 N N . VAL A 1 211 ? 7.5 31.391 19.062 1 94.06 211 VAL A N 1
ATOM 1592 C CA . VAL A 1 211 ? 7.152 29.969 18.984 1 94.06 211 VAL A CA 1
ATOM 1593 C C . VAL A 1 211 ? 8.016 29.281 17.938 1 94.06 211 VAL A C 1
ATOM 1595 O O . VAL A 1 211 ? 8.031 29.688 16.766 1 94.06 211 VAL A O 1
ATOM 1598 N N . CYS A 1 212 ? 8.758 28.266 18.359 1 96.25 212 CYS A N 1
ATOM 1599 C CA . CYS A 1 212 ? 9.641 27.5 17.484 1 96.25 212 CYS A CA 1
ATOM 1600 C C . CYS A 1 212 ? 9.172 26.062 17.328 1 96.25 212 CYS A C 1
ATOM 1602 O O . CYS A 1 212 ? 9.172 25.312 18.297 1 96.25 212 CYS A O 1
ATOM 1604 N N . ILE A 1 213 ? 8.836 25.672 16.141 1 95.38 213 ILE A N 1
ATOM 1605 C CA . ILE A 1 213 ? 8.406 24.312 15.836 1 95.38 213 ILE A CA 1
ATOM 1606 C C . ILE A 1 213 ? 9.5 23.578 15.062 1 95.38 213 ILE A C 1
ATOM 1608 O O . ILE A 1 213 ? 9.953 24.047 14.023 1 95.38 213 ILE A O 1
ATOM 1612 N N . PRO A 1 214 ? 9.898 22.422 15.57 1 95.25 214 PRO A N 1
ATOM 1613 C CA . PRO A 1 214 ? 10.992 21.719 14.883 1 95.25 214 PRO A CA 1
ATOM 1614 C C . PRO A 1 214 ? 10.602 21.25 13.484 1 95.25 214 PRO A C 1
ATOM 1616 O O . PRO A 1 214 ? 9.461 20.844 13.258 1 95.25 214 PRO A O 1
ATOM 1619 N N . LEU A 1 215 ? 11.539 21.328 12.562 1 94.56 215 LEU A N 1
ATOM 1620 C CA . LEU A 1 215 ? 11.438 20.797 11.211 1 94.56 215 LEU A CA 1
ATOM 1621 C C . LEU A 1 215 ? 12.5 19.734 10.961 1 94.56 215 LEU A C 1
ATOM 1623 O O . LEU A 1 215 ? 13.516 19.688 11.664 1 94.56 215 LEU A O 1
ATOM 1627 N N . PRO A 1 216 ? 12.234 18.828 10.008 1 92.75 216 PRO A N 1
ATOM 1628 C CA . PRO A 1 216 ? 13.305 17.906 9.641 1 92.75 216 PRO A CA 1
ATOM 1629 C C . PRO A 1 216 ? 14.602 18.609 9.242 1 92.75 216 PRO A C 1
ATOM 1631 O O . PRO A 1 216 ? 14.562 19.578 8.469 1 92.75 216 PRO A O 1
ATOM 1634 N N . GLY A 1 217 ? 15.688 18.078 9.742 1 89.19 217 GLY A N 1
ATOM 1635 C CA . GLY A 1 217 ? 16.984 18.703 9.516 1 89.19 217 GLY A CA 1
ATOM 1636 C C . GLY A 1 217 ? 17.75 18.984 10.797 1 89.19 217 GLY A C 1
ATOM 1637 O O . GLY A 1 217 ? 17.266 18.656 11.891 1 89.19 217 GLY A O 1
ATOM 1638 N N . HIS A 1 218 ? 18.891 19.625 10.711 1 89.94 218 HIS A N 1
ATOM 1639 C CA . HIS A 1 218 ? 19.734 19.922 11.867 1 89.94 218 HIS A CA 1
ATOM 1640 C C . HIS A 1 218 ? 19.328 21.234 12.508 1 89.94 218 HIS A C 1
ATOM 1642 O O . HIS A 1 218 ? 19.516 22.312 11.93 1 89.94 218 HIS A O 1
ATOM 1648 N N . LYS A 1 219 ? 18.781 21.125 13.656 1 92.69 219 LYS A N 1
ATOM 1649 C CA . LYS A 1 219 ? 18.391 22.297 14.445 1 92.69 219 LYS A CA 1
ATOM 1650 C C . LYS A 1 219 ? 17.578 23.281 13.602 1 92.69 219 LYS A C 1
ATOM 1652 O O . LYS A 1 219 ? 17.859 24.484 13.602 1 92.69 219 LYS A O 1
ATOM 1657 N N . ARG A 1 220 ? 16.75 22.734 12.852 1 94.75 220 ARG A N 1
ATOM 1658 C CA . ARG A 1 220 ? 15.883 23.5 11.945 1 94.75 220 ARG A CA 1
ATOM 1659 C C . ARG A 1 220 ? 14.508 23.719 12.555 1 94.75 220 ARG A C 1
ATOM 1661 O O . ARG A 1 220 ? 13.914 22.797 13.117 1 94.75 220 ARG A O 1
ATOM 1668 N N . TYR A 1 221 ? 14.047 24.984 12.484 1 96.06 221 TYR A N 1
ATOM 1669 C CA . TYR A 1 221 ? 12.773 25.344 13.094 1 96.06 221 TYR A CA 1
ATOM 1670 C C . TYR A 1 221 ? 11.977 26.281 12.195 1 96.06 221 TYR A C 1
ATOM 1672 O O . TYR A 1 221 ? 12.555 27.109 11.484 1 96.06 221 TYR A O 1
ATOM 1680 N N . ARG A 1 222 ? 10.711 26.125 12.234 1 95.69 222 ARG A N 1
ATOM 1681 C CA . ARG A 1 222 ? 9.82 27.219 11.836 1 95.69 222 ARG A CA 1
ATOM 1682 C C . ARG A 1 222 ? 9.477 28.109 13.023 1 95.69 222 ARG A C 1
ATOM 1684 O O . ARG A 1 222 ? 8.883 27.656 14 1 95.69 222 ARG A O 1
ATOM 1691 N N . MET A 1 223 ? 9.805 29.328 12.891 1 94.94 223 MET A N 1
ATOM 1692 C CA . MET A 1 223 ? 9.609 30.25 14.008 1 94.94 223 MET A CA 1
ATOM 1693 C C . MET A 1 223 ? 8.469 31.234 13.711 1 94.94 223 MET A C 1
ATOM 1695 O O . MET A 1 223 ? 8.312 31.688 12.578 1 94.94 223 MET A O 1
ATOM 1699 N N . SER A 1 224 ? 7.66 31.422 14.672 1 93 224 SER A N 1
ATOM 1700 C CA . SER A 1 224 ? 6.582 32.406 14.633 1 93 224 SER A CA 1
ATOM 1701 C C . SER A 1 224 ? 6.777 33.469 15.695 1 93 224 SER A C 1
ATOM 1703 O O . SER A 1 224 ? 7.035 33.188 16.859 1 93 224 SER A O 1
ATOM 1705 N N . MET A 1 225 ? 6.66 34.719 15.219 1 93.75 225 MET A N 1
ATOM 1706 C CA . MET A 1 225 ? 6.914 35.875 16.078 1 93.75 225 MET A CA 1
ATOM 1707 C C . MET A 1 225 ? 5.957 37 15.766 1 93.75 225 MET A C 1
ATOM 1709 O O . MET A 1 225 ? 5.359 37.031 14.688 1 93.75 225 MET A O 1
ATOM 1713 N N . LEU A 1 226 ? 5.836 37.875 16.75 1 90.94 226 LEU A N 1
ATOM 1714 C CA . LEU A 1 226 ? 5.062 39.094 16.453 1 90.94 226 LEU A CA 1
ATOM 1715 C C . LEU A 1 226 ? 5.777 39.969 15.422 1 90.94 226 LEU A C 1
ATOM 1717 O O . LEU A 1 226 ? 7 40.094 15.469 1 90.94 226 LEU A O 1
ATOM 1721 N N . VAL A 1 227 ? 4.992 40.438 14.531 1 88.88 227 VAL A N 1
ATOM 1722 C CA . VAL A 1 227 ? 5.566 41.281 13.477 1 88.88 227 VAL A CA 1
ATOM 1723 C C . VAL A 1 227 ? 6.07 42.594 14.062 1 88.88 227 VAL A C 1
ATOM 1725 O O . VAL A 1 227 ? 5.375 43.219 14.859 1 88.88 227 VAL A O 1
ATOM 1728 N N . PRO A 1 228 ? 7.254 42.906 13.664 1 84.19 228 PRO A N 1
ATOM 1729 C CA . PRO A 1 228 ? 7.695 44.25 14.078 1 84.19 228 PRO A CA 1
ATOM 1730 C C . PRO A 1 228 ? 6.988 45.375 13.32 1 84.19 228 PRO A C 1
ATOM 1732 O O . PRO A 1 228 ? 6.414 45.125 12.25 1 84.19 228 PRO A O 1
ATOM 1735 N N . ASP A 1 229 ? 7.035 46.562 13.82 1 78.44 229 ASP A N 1
ATOM 1736 C CA . ASP A 1 229 ? 6.316 47.719 13.289 1 78.44 229 ASP A CA 1
ATOM 1737 C C . ASP A 1 229 ? 6.727 47.969 11.844 1 78.44 229 ASP A C 1
ATOM 1739 O O . ASP A 1 229 ? 5.895 48.375 11.016 1 78.44 229 ASP A O 1
ATOM 1743 N N . ASP A 1 230 ? 7.926 47.75 11.594 1 77.38 230 ASP A N 1
ATOM 1744 C CA . ASP A 1 230 ? 8.438 48.125 10.273 1 77.38 230 ASP A CA 1
ATOM 1745 C C . ASP A 1 230 ? 7.949 47.156 9.203 1 77.38 230 ASP A C 1
ATOM 1747 O O . ASP A 1 230 ? 8.062 47.438 8.008 1 77.38 230 ASP A O 1
ATOM 1751 N N . LEU A 1 231 ? 7.457 46.031 9.609 1 77.94 231 LEU A N 1
ATOM 1752 C CA . LEU A 1 231 ? 6.984 45.031 8.664 1 77.94 231 LEU A CA 1
ATOM 1753 C C . LEU A 1 231 ? 5.461 44.969 8.633 1 77.94 231 LEU A C 1
ATOM 1755 O O . LEU A 1 231 ? 4.871 44.188 7.891 1 77.94 231 LEU A O 1
ATOM 1759 N N . MET A 1 232 ? 4.875 45.812 9.461 1 74 232 MET A N 1
ATOM 1760 C CA . MET A 1 232 ? 3.416 45.812 9.5 1 74 232 MET A CA 1
ATOM 1761 C C . MET A 1 232 ? 2.832 46.219 8.156 1 74 232 MET A C 1
ATOM 1763 O O . MET A 1 232 ? 3.326 47.156 7.508 1 74 232 MET A O 1
ATOM 1767 N N . PRO A 1 233 ? 2.084 45.281 7.641 1 61.59 233 PRO A N 1
ATOM 1768 C CA . PRO A 1 233 ? 1.461 45.656 6.371 1 61.59 233 PRO A CA 1
ATOM 1769 C C . PRO A 1 233 ? 0.734 47 6.449 1 61.59 233 PRO A C 1
ATOM 1771 O O . PRO A 1 233 ? 0.252 47.375 7.52 1 61.59 233 PRO A O 1
ATOM 1774 N N . ASP A 1 234 ? 1.002 47.969 5.5 1 54.72 234 ASP A N 1
ATOM 1775 C CA . ASP A 1 234 ? 0.319 49.25 5.422 1 54.72 234 ASP A CA 1
ATOM 1776 C C . ASP A 1 234 ? -1.172 49.094 5.719 1 54.72 234 ASP A C 1
ATOM 1778 O O . ASP A 1 234 ? -1.801 48.125 5.289 1 54.72 234 ASP A O 1
ATOM 1782 N N . GLU A 1 235 ? -1.598 49.656 6.816 1 49.88 235 GLU A N 1
ATOM 1783 C CA . GLU A 1 235 ? -2.969 49.719 7.316 1 49.88 235 GLU A CA 1
ATOM 1784 C C . GLU A 1 235 ? -3.971 49.75 6.168 1 49.88 235 GLU A C 1
ATOM 1786 O O . GLU A 1 235 ? -5.176 49.594 6.379 1 49.88 235 GLU A O 1
ATOM 1791 N N . SER A 1 236 ? -3.668 50.344 5.098 1 44.12 236 SER A N 1
ATOM 1792 C CA . SER A 1 236 ? -4.723 50.594 4.117 1 44.12 236 SER A CA 1
ATOM 1793 C C . SER A 1 236 ? -5.293 49.281 3.582 1 44.12 236 SER A C 1
ATOM 1795 O O . SER A 1 236 ? -6.184 49.312 2.73 1 44.12 236 SER A O 1
ATOM 1797 N N . SER A 1 237 ? -4.648 48.281 3.805 1 44.97 237 SER A N 1
ATOM 1798 C CA . SER A 1 237 ? -5.242 47.062 3.211 1 44.97 237 SER A CA 1
ATOM 1799 C C . SER A 1 237 ? -6.465 46.625 3.996 1 44.97 237 SER A C 1
ATOM 1801 O O . SER A 1 237 ? -6.457 46.625 5.23 1 44.97 237 SER A O 1
ATOM 1803 N N . ASN A 1 238 ? -7.75 46.656 3.443 1 45.03 238 ASN A N 1
ATOM 1804 C CA . ASN A 1 238 ? -9.148 46.5 3.84 1 45.03 238 ASN A CA 1
ATOM 1805 C C . ASN A 1 238 ? -9.32 45.438 4.906 1 45.03 238 ASN A C 1
ATOM 1807 O O . ASN A 1 238 ? -9.008 44.25 4.668 1 45.03 238 ASN A O 1
ATOM 1811 N N . LYS A 1 239 ? -9.438 45.781 6.246 1 46 239 LYS A N 1
ATOM 1812 C CA . LYS A 1 239 ? -9.781 45 7.43 1 46 239 LYS A CA 1
ATOM 1813 C C . LYS A 1 239 ? -10.758 43.875 7.082 1 46 239 LYS A C 1
ATOM 1815 O O . LYS A 1 239 ? -11.023 43 7.906 1 46 239 LYS A O 1
ATOM 1820 N N . ALA A 1 240 ? -11.641 44.156 6.262 1 45.81 240 ALA A N 1
ATOM 1821 C CA . ALA A 1 240 ? -12.789 43.281 5.992 1 45.81 240 ALA A CA 1
ATOM 1822 C C . ALA A 1 240 ? -12.398 42.125 5.07 1 45.81 240 ALA A C 1
ATOM 1824 O O . ALA A 1 240 ? -13.195 41.219 4.855 1 45.81 240 ALA A O 1
ATOM 1825 N N . SER A 1 241 ? -11.211 42.281 4.441 1 45.97 241 SER A N 1
ATOM 1826 C CA . SER A 1 241 ? -10.93 41.219 3.467 1 45.97 241 SER A CA 1
ATOM 1827 C C . SER A 1 241 ? -10.219 40.031 4.117 1 45.97 241 SER A C 1
ATOM 1829 O O . SER A 1 241 ? -9.492 40.219 5.098 1 45.97 241 SER A O 1
ATOM 1831 N N . VAL A 1 242 ? -10.797 38.812 4 1 46.72 242 VAL A N 1
ATOM 1832 C CA . VAL A 1 242 ? -10.219 37.562 4.453 1 46.72 242 VAL A CA 1
ATOM 1833 C C . VAL A 1 242 ? -8.711 37.594 4.227 1 46.72 242 VAL A C 1
ATOM 1835 O O . VAL A 1 242 ? -8.242 37.438 3.094 1 46.72 242 VAL A O 1
ATOM 1838 N N . GLN A 1 243 ? -7.934 38.406 5.039 1 48.66 243 GLN A N 1
ATOM 1839 C CA . GLN A 1 243 ? -6.488 38.375 4.867 1 48.66 243 GLN A CA 1
ATOM 1840 C C . GLN A 1 243 ? -5.879 37.125 5.527 1 48.66 243 GLN A C 1
ATOM 1842 O O . GLN A 1 243 ? -5.523 37.156 6.707 1 48.66 243 GLN A O 1
ATOM 1847 N N . HIS A 1 244 ? -6.387 36.031 5.152 1 50.16 244 HIS A N 1
ATOM 1848 C CA . HIS A 1 244 ? -5.723 34.781 5.59 1 50.16 244 HIS A CA 1
ATOM 1849 C C . HIS A 1 244 ? -4.602 34.406 4.633 1 50.16 244 HIS A C 1
ATOM 1851 O O . HIS A 1 244 ? -4.836 34.219 3.434 1 50.16 244 HIS A O 1
ATOM 1857 N N . GLY A 1 245 ? -3.336 34.594 5.188 1 58.75 245 GLY A N 1
ATOM 1858 C CA . GLY A 1 245 ? -2.25 34.062 4.375 1 58.75 245 GLY A CA 1
ATOM 1859 C C . GLY A 1 245 ? -1.052 34.969 4.305 1 58.75 245 GLY A C 1
ATOM 1860 O O . GLY A 1 245 ? -0.9 35.875 5.145 1 58.75 245 GLY A O 1
ATOM 1861 N N . PHE A 1 246 ? -0.088 34.625 3.512 1 55.5 246 PHE A N 1
ATOM 1862 C CA . PHE A 1 246 ? 1.214 35.25 3.352 1 55.5 246 PHE A CA 1
ATOM 1863 C C . PHE A 1 246 ? 1.077 36.594 2.648 1 55.5 246 PHE A C 1
ATOM 1865 O O . PHE A 1 246 ? 0.326 36.719 1.68 1 55.5 246 PHE A O 1
ATOM 1872 N N . SER A 1 247 ? 1.451 37.75 3.361 1 57.47 247 SER A N 1
ATOM 1873 C CA . SER A 1 247 ? 1.362 39.125 2.834 1 57.47 247 SER A CA 1
ATOM 1874 C C . SER A 1 247 ? 2.365 39.344 1.705 1 57.47 247 SER A C 1
ATOM 1876 O O . SER A 1 247 ? 3.404 38.688 1.654 1 57.47 247 SER A O 1
ATOM 1878 N N . THR A 1 248 ? 1.958 40.094 0.702 1 54.75 248 THR A N 1
ATOM 1879 C CA . THR A 1 248 ? 2.789 40.531 -0.419 1 54.75 248 THR A CA 1
ATOM 1880 C C . THR A 1 248 ? 3.748 41.625 0.007 1 54.75 248 THR A C 1
ATOM 1882 O O . THR A 1 248 ? 4.594 42.062 -0.778 1 54.75 248 THR A O 1
ATOM 1885 N N . GLY A 1 249 ? 3.762 42 1.303 1 60.06 249 GLY A N 1
ATOM 1886 C CA . GLY A 1 249 ? 4.613 43.125 1.69 1 60.06 249 GLY A CA 1
ATOM 1887 C C . GLY A 1 249 ? 6.059 42.719 1.916 1 60.06 249 GLY A C 1
ATOM 1888 O O . GLY A 1 249 ? 6.539 41.75 1.316 1 60.06 249 GLY A O 1
ATOM 1889 N N . LYS A 1 250 ? 6.754 43.562 2.67 1 76.56 250 LYS A N 1
ATOM 1890 C CA . LYS A 1 250 ? 8.148 43.281 3.023 1 76.56 250 LYS A CA 1
ATOM 1891 C C . LYS A 1 250 ? 8.281 41.969 3.779 1 76.56 250 LYS A C 1
ATOM 1893 O O . LYS A 1 250 ? 7.496 41.688 4.688 1 76.56 250 LYS A O 1
ATOM 1898 N N . THR A 1 251 ? 9.172 41.125 3.25 1 86.5 251 THR A N 1
ATOM 1899 C CA . THR A 1 251 ? 9.43 39.812 3.852 1 86.5 251 THR A CA 1
ATOM 1900 C C . THR A 1 251 ? 10.453 39.938 4.984 1 86.5 251 THR A C 1
ATOM 1902 O O . THR A 1 251 ? 11.438 40.656 4.859 1 86.5 251 THR A O 1
ATOM 1905 N N . PRO A 1 252 ? 10.109 39.312 6.082 1 92.38 252 PRO A N 1
ATOM 1906 C CA . PRO A 1 252 ? 11.094 39.312 7.168 1 92.38 252 PRO A CA 1
ATOM 1907 C C . PRO A 1 252 ? 12.453 38.781 6.738 1 92.38 252 PRO A C 1
ATOM 1909 O O . PRO A 1 252 ? 12.531 37.844 5.938 1 92.38 252 PRO A O 1
ATOM 1912 N N . GLU A 1 253 ? 13.477 39.406 7.266 1 95 253 GLU A N 1
ATOM 1913 C CA . GLU A 1 253 ? 14.852 38.969 7.027 1 95 253 GLU A CA 1
ATOM 1914 C C . GLU A 1 253 ? 15.445 38.312 8.273 1 95 253 GLU A C 1
ATOM 1916 O O . GLU A 1 253 ? 14.836 38.344 9.344 1 95 253 GLU A O 1
ATOM 1921 N N . LEU A 1 254 ? 16.672 37.844 8.062 1 96.56 254 LEU A N 1
ATOM 1922 C CA . LEU A 1 254 ? 17.328 37.094 9.133 1 96.56 254 LEU A CA 1
ATOM 1923 C C . LEU A 1 254 ? 17.531 37.969 10.359 1 96.56 254 LEU A C 1
ATOM 1925 O O . LEU A 1 254 ? 17.422 37.5 11.492 1 96.56 254 LEU A O 1
ATOM 1929 N N . HIS A 1 255 ? 17.844 39.25 10.125 1 95.81 255 HIS A N 1
ATOM 1930 C CA . HIS A 1 255 ? 18.125 40.125 11.258 1 95.81 255 HIS A CA 1
ATOM 1931 C C . HIS A 1 255 ? 16.859 40.375 12.07 1 95.81 255 HIS A C 1
ATOM 1933 O O . HIS A 1 255 ? 16.938 40.625 13.281 1 95.81 255 HIS A O 1
ATOM 1939 N N . HIS A 1 256 ? 15.68 40.375 11.422 1 95.94 256 HIS A N 1
ATOM 1940 C CA . HIS A 1 256 ? 14.422 40.531 12.148 1 95.94 256 HIS A CA 1
ATOM 1941 C C . HIS A 1 256 ? 14.203 39.344 13.102 1 95.94 256 HIS A C 1
ATOM 1943 O O . HIS A 1 256 ? 13.781 39.531 14.242 1 95.94 256 HIS A O 1
ATOM 1949 N N . ILE A 1 257 ? 14.5 38.188 12.633 1 96.62 257 ILE A N 1
ATOM 1950 C CA . ILE A 1 257 ? 14.352 36.969 13.422 1 96.62 257 ILE A CA 1
ATOM 1951 C C . ILE A 1 257 ? 15.375 36.938 14.555 1 96.62 257 ILE A C 1
ATOM 1953 O O . ILE A 1 257 ? 15.031 36.656 15.703 1 96.62 257 ILE A O 1
ATOM 1957 N N . GLN A 1 258 ? 16.625 37.344 14.242 1 97.62 258 GLN A N 1
ATOM 1958 C CA . GLN A 1 258 ? 17.688 37.375 15.234 1 97.62 258 GLN A CA 1
ATOM 1959 C C . GLN A 1 258 ? 17.344 38.344 16.375 1 97.62 258 GLN A C 1
ATOM 1961 O O . GLN A 1 258 ? 17.656 38.062 17.531 1 97.62 258 GLN A O 1
ATOM 1966 N N . ALA A 1 259 ? 16.734 39.438 16.016 1 96.88 259 ALA A N 1
ATOM 1967 C CA . ALA A 1 259 ? 16.375 40.438 17.016 1 96.88 259 ALA A CA 1
ATOM 1968 C C . ALA A 1 259 ? 15.422 39.844 18.047 1 96.88 259 ALA A C 1
ATOM 1970 O O . ALA A 1 259 ? 15.539 40.125 19.25 1 96.88 259 ALA A O 1
ATOM 1971 N N . VAL A 1 260 ? 14.484 39.094 17.594 1 96.81 260 VAL A N 1
ATOM 1972 C CA . VAL A 1 260 ? 13.531 38.5 18.516 1 96.81 260 VAL A CA 1
ATOM 1973 C C . VAL A 1 260 ? 14.242 37.406 19.344 1 96.81 260 VAL A C 1
ATOM 1975 O O . VAL A 1 260 ? 14.016 37.312 20.547 1 96.81 260 VAL A O 1
ATOM 1978 N N . LEU A 1 261 ? 15.102 36.625 18.719 1 97.38 261 LEU A N 1
ATOM 1979 C CA . LEU A 1 261 ? 15.867 35.594 19.422 1 97.38 261 LEU A CA 1
ATOM 1980 C C . LEU A 1 26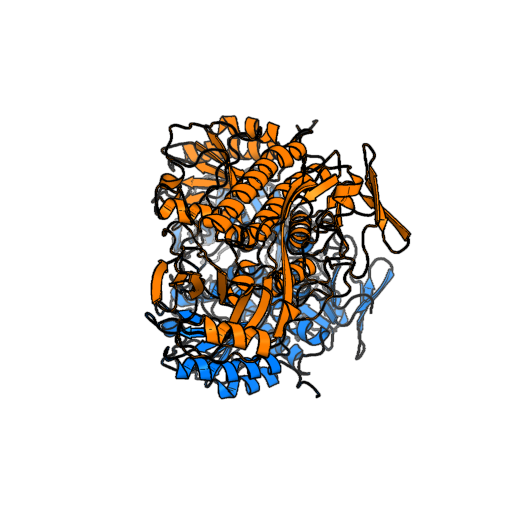1 ? 16.734 36.219 20.516 1 97.38 261 LEU A C 1
ATOM 1982 O O . LEU A 1 261 ? 16.844 35.656 21.609 1 97.38 261 LEU A O 1
ATOM 1986 N N . ASP A 1 262 ? 17.297 37.344 20.234 1 97.19 262 ASP A N 1
ATOM 1987 C CA . ASP A 1 262 ? 18.141 38.031 21.203 1 97.19 262 ASP A CA 1
ATOM 1988 C C . ASP A 1 262 ? 17.344 38.406 22.453 1 97.19 262 ASP A C 1
ATOM 1990 O O . ASP A 1 262 ? 17.891 38.469 23.562 1 97.19 262 ASP A O 1
ATOM 1994 N N . ARG A 1 263 ? 16.062 38.625 22.25 1 96.12 263 ARG A N 1
ATOM 1995 C CA . ARG A 1 263 ? 15.219 39.094 23.344 1 96.12 263 ARG A CA 1
ATOM 1996 C C . ARG A 1 263 ? 14.57 37.938 24.078 1 96.12 263 ARG A C 1
ATOM 1998 O O . ARG A 1 263 ? 14.383 37.969 25.297 1 96.12 263 ARG A O 1
ATOM 2005 N N . LEU A 1 264 ? 14.266 36.875 23.328 1 96.19 264 LEU A N 1
ATOM 2006 C CA . LEU A 1 264 ? 13.32 35.906 23.906 1 96.19 264 LEU A CA 1
ATOM 2007 C C . LEU A 1 264 ? 13.938 34.531 24.016 1 96.19 264 LEU A C 1
ATOM 2009 O O . LEU A 1 264 ? 13.438 33.688 24.766 1 96.19 264 LEU A O 1
ATOM 2013 N N . SER A 1 265 ? 14.961 34.281 23.25 1 95.5 265 SER A N 1
ATOM 2014 C CA . SER A 1 265 ? 15.539 32.969 23.297 1 95.5 265 SER A CA 1
ATOM 2015 C C . SER A 1 265 ? 16.016 32.594 24.703 1 95.5 265 SER A C 1
ATOM 2017 O O . SER A 1 265 ? 16.531 33.469 25.422 1 95.5 265 SER A O 1
ATOM 2019 N N . PRO A 1 266 ? 15.812 31.344 25.094 1 93.69 266 PRO A N 1
ATOM 2020 C CA . PRO A 1 266 ? 16.219 30.953 26.438 1 93.69 266 PRO A CA 1
ATOM 2021 C C . PRO A 1 266 ? 17.734 31 26.641 1 93.69 266 PRO A C 1
ATOM 2023 O O . PRO A 1 266 ? 18.219 31.047 27.766 1 93.69 266 PRO A O 1
ATOM 2026 N N . GLU A 1 267 ? 18.422 30.828 25.625 1 95 267 GLU A N 1
ATOM 2027 C CA . GLU A 1 267 ? 19.875 30.969 25.625 1 95 267 GLU A CA 1
ATOM 2028 C C . GLU A 1 267 ? 20.344 31.75 24.406 1 95 267 GLU A C 1
ATOM 2030 O O . GLU A 1 267 ? 19.641 31.828 23.391 1 95 267 GLU A O 1
ATOM 2035 N N . PRO A 1 268 ? 21.531 32.438 24.594 1 95.5 268 PRO A N 1
ATOM 2036 C CA . PRO A 1 268 ? 22.062 33.125 23.391 1 95.5 268 PRO A CA 1
ATOM 2037 C C . PRO A 1 268 ? 22.234 32.188 22.203 1 95.5 268 PRO A C 1
ATOM 2039 O O . PRO A 1 268 ? 22.766 31.078 22.375 1 95.5 268 PRO A O 1
ATOM 2042 N N . THR A 1 269 ? 21.719 32.562 21.094 1 96.94 269 THR A N 1
ATOM 2043 C CA . THR A 1 269 ? 21.766 31.703 19.922 1 96.94 269 THR A CA 1
ATOM 2044 C C . THR A 1 269 ? 21.812 32.531 18.641 1 96.94 269 THR A C 1
ATOM 2046 O O . THR A 1 269 ? 21.562 33.75 18.688 1 96.94 269 THR A O 1
ATOM 2049 N N . THR A 1 270 ? 22.219 31.938 17.516 1 97.94 270 THR A N 1
ATOM 2050 C CA . THR A 1 270 ? 22.281 32.594 16.219 1 97.94 270 THR A CA 1
ATOM 2051 C C . THR A 1 270 ? 21.469 31.828 15.18 1 97.94 270 THR A C 1
ATOM 2053 O O . THR A 1 270 ? 21.594 30.609 15.062 1 97.94 270 THR A O 1
ATOM 2056 N N . ALA A 1 271 ? 20.594 32.562 14.516 1 97.69 271 ALA A N 1
ATOM 2057 C CA . ALA A 1 271 ? 19.828 31.969 13.414 1 97.69 271 ALA A CA 1
ATOM 2058 C C . ALA A 1 271 ? 20.625 32.031 12.117 1 97.69 271 ALA A C 1
ATOM 2060 O O . ALA A 1 271 ? 21.375 32.969 11.875 1 97.69 271 ALA A O 1
ATOM 2061 N N . SER A 1 272 ? 20.531 31.031 11.352 1 97.56 272 SER A N 1
ATOM 2062 C CA . SER A 1 272 ? 21.172 30.969 10.047 1 97.56 272 SER A CA 1
ATOM 2063 C C . SER A 1 272 ? 20.297 30.25 9.023 1 97.56 272 SER A C 1
ATOM 2065 O O . SER A 1 272 ? 19.219 29.734 9.367 1 97.56 272 SER A O 1
ATOM 2067 N N . MET A 1 273 ? 20.562 30.344 7.719 1 95.38 273 MET A N 1
ATOM 2068 C CA . MET A 1 273 ? 19.969 29.594 6.621 1 95.38 273 MET A CA 1
ATOM 2069 C C . MET A 1 273 ? 18.469 29.875 6.52 1 95.38 273 MET A C 1
ATOM 2071 O O . MET A 1 273 ? 17.656 28.953 6.527 1 95.38 273 MET A O 1
ATOM 2075 N N . LEU A 1 274 ? 18.094 31.094 6.504 1 95.81 274 LEU A N 1
ATOM 2076 C CA . LEU A 1 274 ? 16.703 31.453 6.273 1 95.81 274 LEU A CA 1
ATOM 2077 C C . LEU A 1 274 ? 16.219 30.938 4.926 1 95.81 274 LEU A C 1
ATOM 2079 O O . LEU A 1 274 ? 16.609 31.453 3.877 1 95.81 274 LEU A O 1
ATOM 2083 N N . ARG A 1 275 ? 15.398 29.984 4.934 1 92.56 275 ARG A N 1
ATOM 2084 C CA . ARG A 1 275 ? 14.922 29.344 3.711 1 92.56 275 ARG A CA 1
ATOM 2085 C C . ARG A 1 275 ? 13.742 30.094 3.121 1 92.56 275 ARG A C 1
ATOM 2087 O O . ARG A 1 275 ? 13.617 30.219 1.901 1 92.56 275 ARG A O 1
ATOM 2094 N N . TRP A 1 276 ? 12.836 30.516 3.945 1 89.69 276 TRP A N 1
ATOM 2095 C CA . TRP A 1 276 ? 11.695 31.344 3.559 1 89.69 276 TRP A CA 1
ATOM 2096 C C . TRP A 1 276 ? 11.164 32.125 4.754 1 89.69 276 TRP A C 1
ATOM 2098 O O . TRP A 1 276 ? 11.477 31.812 5.902 1 89.69 276 TRP A O 1
ATOM 2108 N N . SER A 1 277 ? 10.484 33.188 4.52 1 91.56 277 SER A N 1
ATOM 2109 C CA . SER A 1 277 ? 9.812 34 5.543 1 91.56 277 SER A CA 1
ATOM 2110 C C . SER A 1 277 ? 8.547 34.625 4.996 1 91.56 277 SER A C 1
ATOM 2112 O O . SER A 1 277 ? 8.375 34.75 3.781 1 91.56 277 SER A O 1
ATOM 2114 N N . SER A 1 278 ? 7.68 34.906 5.898 1 87.88 278 SER A N 1
ATOM 2115 C CA . SER A 1 278 ? 6.434 35.562 5.504 1 87.88 278 SER A CA 1
ATOM 2116 C C . SER A 1 278 ? 5.754 36.219 6.699 1 87.88 278 SER A C 1
ATOM 2118 O O . SER A 1 278 ? 6.164 36 7.844 1 87.88 278 SER A O 1
ATOM 2120 N N . VAL A 1 279 ? 4.859 37.062 6.359 1 86.56 279 VAL A N 1
ATOM 2121 C CA . VAL A 1 279 ? 3.98 37.656 7.371 1 86.56 279 VAL A CA 1
ATOM 2122 C C . VAL A 1 279 ? 2.568 37.094 7.207 1 86.56 279 VAL A C 1
ATOM 2124 O O . VAL A 1 279 ? 2.084 36.938 6.086 1 86.56 279 VAL A O 1
ATOM 2127 N N . PHE A 1 280 ? 2.068 36.719 8.383 1 81.62 280 PHE A N 1
ATOM 2128 C CA . PHE A 1 280 ? 0.744 36.125 8.289 1 81.62 280 PHE A CA 1
ATOM 2129 C C . PHE A 1 280 ? -0.179 36.656 9.367 1 81.62 280 PHE A C 1
ATOM 2131 O O . PHE A 1 280 ? 0.282 37.094 10.438 1 81.62 280 PHE A O 1
ATOM 2138 N N . ARG A 1 281 ? -1.458 36.719 9.008 1 81.5 281 ARG A N 1
ATOM 2139 C CA . ARG A 1 281 ? -2.498 37.094 9.961 1 81.5 281 ARG A CA 1
ATOM 2140 C C . ARG A 1 281 ? -3.389 35.906 10.297 1 81.5 281 ARG A C 1
ATOM 2142 O O . ARG A 1 281 ? -3.725 35.094 9.422 1 81.5 281 ARG A O 1
ATOM 2149 N N . ILE A 1 282 ? -3.773 35.812 11.562 1 79.69 282 ILE A N 1
ATOM 2150 C CA . ILE A 1 282 ? -4.59 34.688 12.031 1 79.69 282 ILE A CA 1
ATOM 2151 C C . ILE A 1 282 ? -6.07 35.031 11.898 1 79.69 282 ILE A C 1
ATOM 2153 O O . ILE A 1 282 ? -6.5 36.125 12.32 1 79.69 282 ILE A O 1
ATOM 2157 N N . SER A 1 283 ? -6.777 34.219 11.234 1 83.25 283 SER A N 1
ATOM 2158 C CA . SER A 1 283 ? -8.227 34.344 11.125 1 83.25 283 SER A CA 1
ATOM 2159 C C . SER A 1 283 ? -8.922 33.031 11.469 1 83.25 283 SER A C 1
ATOM 2161 O O . SER A 1 283 ? -8.273 31.969 11.555 1 83.25 283 SER A O 1
ATOM 2163 N N . HIS A 1 284 ? -10.148 33.062 11.867 1 87.06 284 HIS A N 1
ATOM 2164 C CA . HIS A 1 284 ? -11.008 31.906 12.039 1 87.06 284 HIS A CA 1
ATOM 2165 C C . HIS A 1 284 ? -12.367 32.125 11.383 1 87.06 284 HIS A C 1
ATOM 2167 O O . HIS A 1 284 ? -13 33.156 11.57 1 87.06 284 HIS A O 1
ATOM 2173 N N . ARG A 1 285 ? -12.695 31.219 10.531 1 91.81 285 ARG A N 1
ATOM 2174 C CA . ARG A 1 285 ? -13.945 31.297 9.773 1 91.81 285 ARG A CA 1
ATOM 2175 C C . ARG A 1 285 ? -14.508 29.906 9.508 1 91.81 285 ARG A C 1
ATOM 2177 O O . ARG A 1 285 ? -13.773 28.922 9.508 1 91.81 285 ARG A O 1
ATOM 2184 N N . ILE A 1 286 ? -15.812 29.828 9.297 1 94 286 ILE A N 1
ATOM 2185 C CA . ILE A 1 286 ? -16.438 28.562 8.898 1 94 286 ILE A CA 1
ATOM 2186 C C . ILE A 1 286 ? -17.672 28.844 8.062 1 94 286 ILE A C 1
ATOM 2188 O O . ILE A 1 286 ? -18.359 29.844 8.273 1 94 286 ILE A O 1
ATOM 2192 N N . VAL A 1 287 ? -18 28.047 7.18 1 96.12 287 VAL A N 1
ATOM 2193 C CA . VAL A 1 287 ? -19.156 28.156 6.301 1 96.12 287 VAL A CA 1
ATOM 2194 C C . VAL A 1 287 ? -20.406 27.656 7.02 1 96.12 287 VAL A C 1
ATOM 2196 O O . VAL A 1 287 ? -20.312 26.922 8.008 1 96.12 287 VAL A O 1
ATOM 2199 N N . ASP A 1 288 ? -21.547 28 6.457 1 96.56 288 ASP A N 1
ATOM 2200 C CA . ASP A 1 288 ? -22.812 27.594 7.035 1 96.56 288 ASP A CA 1
ATOM 2201 C C . ASP A 1 288 ? -23.203 26.188 6.566 1 96.56 288 ASP A C 1
ATOM 2203 O O . ASP A 1 288 ? -24.078 25.547 7.16 1 96.56 288 ASP A O 1
ATOM 2207 N N . ALA A 1 289 ? -22.578 25.766 5.496 1 97.69 289 ALA A N 1
ATOM 2208 C CA . ALA A 1 289 ? -22.781 24.422 4.957 1 97.69 289 ALA A CA 1
ATOM 2209 C C . ALA A 1 289 ? -21.547 23.922 4.211 1 97.69 289 ALA A C 1
ATOM 2211 O O . ALA A 1 289 ? -20.844 24.719 3.564 1 97.69 289 ALA A O 1
ATOM 2212 N N . TYR A 1 290 ? -21.344 22.609 4.238 1 98.06 290 TYR A N 1
ATOM 2213 C CA . TYR A 1 290 ? -20.156 22.062 3.596 1 98.06 290 TYR A CA 1
ATOM 2214 C C . TYR A 1 290 ? -20.438 21.688 2.145 1 98.06 290 TYR A C 1
ATOM 2216 O O . TYR A 1 290 ? -19.547 21.234 1.427 1 98.06 290 TYR A O 1
ATOM 2224 N N . GLY A 1 291 ? -21.625 21.891 1.648 1 97 291 GLY A N 1
ATOM 2225 C CA . GLY A 1 291 ? -21.984 21.641 0.26 1 97 291 GLY A CA 1
ATOM 2226 C C . GLY A 1 291 ? -23.438 21.906 -0.039 1 97 291 GLY A C 1
ATOM 2227 O O . GLY A 1 291 ? -24.234 22.109 0.877 1 97 291 GLY A O 1
ATOM 2228 N N . ARG A 1 292 ? -23.781 22.031 -1.252 1 96.44 292 ARG A N 1
ATOM 2229 C CA . ARG A 1 292 ? -25.141 22.141 -1.792 1 96.44 292 ARG A CA 1
ATOM 2230 C C . ARG A 1 292 ? -25.266 21.391 -3.115 1 96.44 292 ARG A C 1
ATOM 2232 O O . ARG A 1 292 ? -24.547 21.688 -4.074 1 96.44 292 ARG A O 1
ATOM 2239 N N . GLY A 1 293 ? -26.203 20.453 -3.113 1 96 293 GLY A N 1
ATOM 2240 C CA . GLY A 1 293 ? -26.391 19.688 -4.336 1 96 293 GLY A CA 1
ATOM 2241 C C . GLY A 1 293 ? -25.188 18.828 -4.676 1 96 293 GLY A C 1
ATOM 2242 O O . GLY A 1 293 ? -24.812 17.953 -3.895 1 96 293 GLY A O 1
ATOM 2243 N N . ARG A 1 294 ? -24.625 19.203 -5.855 1 97.94 294 ARG A N 1
ATOM 2244 C CA . ARG A 1 294 ? -23.531 18.375 -6.371 1 97.94 294 ARG A CA 1
ATOM 2245 C C . ARG A 1 294 ? -22.172 19.047 -6.121 1 97.94 294 ARG A C 1
ATOM 2247 O O . ARG A 1 294 ? -21.141 18.547 -6.582 1 97.94 294 ARG A O 1
ATOM 2254 N N . VAL A 1 295 ? -22.156 20.109 -5.344 1 98.56 295 VAL A N 1
ATOM 2255 C CA . VAL A 1 295 ? -20.953 20.891 -5.125 1 98.56 295 VAL A CA 1
ATOM 2256 C C . VAL A 1 295 ? -20.625 20.922 -3.633 1 98.56 295 VAL A C 1
ATOM 2258 O O . VAL A 1 295 ? -21.484 21.188 -2.803 1 98.56 295 VAL A O 1
ATOM 2261 N N . PHE A 1 296 ? -19.375 20.641 -3.287 1 98.81 296 PHE A N 1
ATOM 2262 C CA . PHE A 1 296 ? -18.938 20.547 -1.897 1 98.81 296 PHE A CA 1
ATOM 2263 C C . PHE A 1 296 ? -17.672 21.359 -1.675 1 98.81 296 PHE A C 1
ATOM 2265 O O . PHE A 1 296 ? -16.922 21.641 -2.621 1 98.81 296 PHE A O 1
ATOM 2272 N N . VAL A 1 297 ? -17.438 21.781 -0.439 1 98.69 297 VAL A N 1
ATOM 2273 C CA . VAL A 1 297 ? -16.203 22.469 -0.068 1 98.69 297 VAL A CA 1
ATOM 2274 C C . VAL A 1 297 ? -15.5 21.703 1.049 1 98.69 297 VAL A C 1
ATOM 2276 O O . VAL A 1 297 ? -16.141 21 1.828 1 98.69 297 VAL A O 1
ATOM 2279 N N . ALA A 1 298 ? -14.211 21.781 1.121 1 97.88 298 ALA A N 1
ATOM 2280 C CA . ALA A 1 298 ? -13.391 21.109 2.131 1 97.88 298 ALA A CA 1
ATOM 2281 C C . ALA A 1 298 ? -12.148 21.938 2.451 1 97.88 298 ALA A C 1
ATOM 2283 O O . ALA A 1 298 ? -11.656 22.688 1.602 1 97.88 298 ALA A O 1
ATOM 2284 N N . GLY A 1 299 ? -11.602 21.781 3.701 1 95.06 299 GLY A N 1
ATOM 2285 C CA . GLY A 1 299 ? -10.406 22.516 4.117 1 95.06 299 GLY A CA 1
ATOM 2286 C C . GLY A 1 299 ? -10.648 24 4.309 1 95.06 299 GLY A C 1
ATOM 2287 O O . GLY A 1 299 ? -11.68 24.406 4.836 1 95.06 299 GLY A O 1
ATOM 2288 N N . ASP A 1 300 ? -9.664 24.797 3.863 1 92.56 300 ASP A N 1
ATOM 2289 C CA . ASP A 1 300 ? -9.711 26.234 4.078 1 92.56 300 ASP A CA 1
ATOM 2290 C C . ASP A 1 300 ? -10.867 26.859 3.303 1 92.56 300 ASP A C 1
ATOM 2292 O O . ASP A 1 300 ? -11.297 27.969 3.613 1 92.56 300 ASP A O 1
ATOM 2296 N N . ALA A 1 301 ? -11.352 26.172 2.309 1 96.19 301 ALA A N 1
ATOM 2297 C CA . ALA A 1 301 ? -12.547 26.641 1.606 1 96.19 301 ALA A CA 1
ATOM 2298 C C . ALA A 1 301 ? -13.781 26.547 2.502 1 96.19 301 ALA A C 1
ATOM 2300 O O . ALA A 1 301 ? -14.742 27.297 2.314 1 96.19 301 ALA A O 1
ATOM 2301 N N . ALA A 1 302 ? -13.734 25.688 3.486 1 96.31 302 ALA A N 1
ATOM 2302 C CA . ALA A 1 302 ? -14.875 25.453 4.367 1 96.31 302 ALA A CA 1
ATOM 2303 C C . ALA A 1 302 ? -14.641 26.062 5.75 1 96.31 302 ALA A C 1
ATOM 2305 O O . ALA A 1 302 ? -15.578 26.531 6.398 1 96.31 302 ALA A O 1
ATOM 2306 N N . HIS A 1 303 ? -13.414 26 6.215 1 93.75 303 HIS A N 1
ATOM 2307 C CA . HIS A 1 303 ? -13.102 26.453 7.559 1 93.75 303 HIS A CA 1
ATOM 2308 C C . HIS A 1 303 ? -11.648 26.922 7.656 1 93.75 303 HIS A C 1
ATOM 2310 O O . HIS A 1 303 ? -10.758 26.297 7.078 1 93.75 303 HIS A O 1
ATOM 2316 N N . ILE A 1 304 ? -11.422 27.953 8.312 1 88.94 304 ILE A N 1
ATOM 2317 C CA . ILE A 1 304 ? -10.102 28.484 8.617 1 88.94 304 ILE A CA 1
ATOM 2318 C C . ILE A 1 304 ? -9.898 28.516 10.133 1 88.94 304 ILE A C 1
ATOM 2320 O O . ILE A 1 304 ? -10.781 28.922 10.883 1 88.94 304 ILE A O 1
ATOM 2324 N N . HIS A 1 305 ? -8.742 27.984 10.508 1 82.94 305 HIS A N 1
ATOM 2325 C CA . HIS A 1 305 ? -8.414 27.891 11.922 1 82.94 305 HIS A CA 1
ATOM 2326 C C . HIS A 1 305 ? -7.105 28.609 12.234 1 82.94 305 HIS A C 1
ATOM 2328 O O . HIS A 1 305 ? -6.246 28.75 11.359 1 82.94 305 HIS A O 1
ATOM 2334 N N . PRO A 1 306 ? -7.023 29.125 13.477 1 76.12 306 PRO A N 1
ATOM 2335 C CA . PRO A 1 306 ? -5.68 29.531 13.898 1 76.12 306 PRO A CA 1
ATOM 2336 C C . PRO A 1 306 ? -4.664 28.391 13.82 1 76.12 306 PRO A C 1
ATOM 2338 O O . PRO A 1 306 ? -5.035 27.219 13.898 1 76.12 306 PRO A O 1
ATOM 2341 N N . PRO A 1 307 ? -3.441 28.75 13.609 1 73.5 307 PRO A N 1
ATOM 2342 C CA . PRO A 1 307 ? -2.434 27.703 13.438 1 73.5 307 PRO A CA 1
ATOM 2343 C C . PRO A 1 307 ? -2.107 26.969 14.742 1 73.5 307 PRO A C 1
ATOM 2345 O O . PRO A 1 307 ? -1.354 26 14.742 1 73.5 307 PRO A O 1
ATOM 2348 N N . THR A 1 308 ? -2.674 27.359 15.797 1 70 308 THR A N 1
ATOM 2349 C CA . THR A 1 308 ? -2.42 26.75 17.109 1 70 308 THR A CA 1
ATOM 2350 C C . THR A 1 308 ? -2.877 25.297 17.125 1 70 308 THR A C 1
ATOM 2352 O O . THR A 1 308 ? -4.012 25 16.75 1 70 308 THR A O 1
ATOM 2355 N N . GLY A 1 309 ? -1.915 24.391 17.422 1 72.19 309 GLY A N 1
ATOM 2356 C CA . GLY A 1 309 ? -2.219 22.969 17.609 1 72.19 309 GLY A CA 1
ATOM 2357 C C . GLY A 1 309 ? -2.209 22.188 16.312 1 72.19 309 GLY A C 1
ATOM 2358 O O . GLY A 1 309 ? -2.5 20.984 16.312 1 72.19 309 GLY A O 1
ATOM 2359 N N . ALA A 1 310 ? -1.924 22.828 15.234 1 84.56 310 ALA A N 1
ATOM 2360 C CA . ALA A 1 310 ? -1.799 22.125 13.953 1 84.56 310 ALA A CA 1
ATOM 2361 C C . ALA A 1 310 ? -3.068 21.344 13.625 1 84.56 310 ALA A C 1
ATOM 2363 O O . ALA A 1 310 ? -3.004 20.172 13.266 1 84.56 310 ALA A O 1
ATOM 2364 N N . GLN A 1 311 ? -4.211 21.938 13.648 1 88 311 GLN A N 1
ATOM 2365 C CA . GLN A 1 311 ? -5.488 21.25 13.508 1 88 311 GLN A CA 1
ATOM 2366 C C . GLN A 1 311 ? -6.043 21.406 12.102 1 88 311 GLN A C 1
ATOM 2368 O O . GLN A 1 311 ? -6.652 20.469 11.555 1 88 311 GLN A O 1
ATOM 2373 N N . GLY A 1 312 ? -5.793 22.531 11.453 1 90.31 312 GLY A N 1
ATOM 2374 C CA . GLY A 1 312 ? -6.496 22.922 10.242 1 90.31 312 GLY A CA 1
ATOM 2375 C C . GLY A 1 312 ? -6.281 21.953 9.094 1 90.31 312 GLY A C 1
ATOM 2376 O O . GLY A 1 312 ? -7.234 21.344 8.602 1 90.31 312 GLY A O 1
ATOM 2377 N N . MET A 1 313 ? -5.027 21.781 8.734 1 93.75 313 MET A N 1
ATOM 2378 C CA . MET A 1 313 ? -4.723 20.891 7.621 1 93.75 313 MET A CA 1
ATOM 2379 C C . MET A 1 313 ? -5.18 19.469 7.922 1 93.75 313 MET A C 1
ATOM 2381 O O . MET A 1 313 ? -5.75 18.797 7.059 1 93.75 313 MET A O 1
ATOM 2385 N N . ASN A 1 314 ? -4.977 19.016 9.141 1 97.31 314 ASN A N 1
ATOM 2386 C CA . ASN A 1 314 ? -5.367 17.672 9.555 1 97.31 314 ASN A CA 1
ATOM 2387 C C . ASN A 1 314 ? -6.879 17.484 9.461 1 97.31 314 ASN A C 1
ATOM 2389 O O . ASN A 1 314 ? -7.348 16.469 8.945 1 97.31 314 ASN A O 1
ATOM 2393 N N . THR A 1 315 ? -7.609 18.453 9.922 1 96.81 315 THR A N 1
ATOM 2394 C CA . THR A 1 315 ? -9.062 18.406 9.828 1 96.81 315 THR A CA 1
ATOM 2395 C C . THR A 1 315 ? -9.508 18.391 8.367 1 96.81 315 THR A C 1
ATOM 2397 O O . THR A 1 315 ? -10.406 17.625 7.996 1 96.81 315 THR A O 1
ATOM 2400 N N . GLY A 1 316 ? -8.883 19.219 7.574 1 97.5 316 GLY A N 1
ATOM 2401 C CA . GLY A 1 316 ? -9.203 19.266 6.156 1 97.5 316 GLY A CA 1
ATOM 2402 C C . GLY A 1 316 ? -8.977 17.953 5.449 1 97.5 316 GLY A C 1
ATOM 2403 O O . GLY A 1 316 ? -9.773 17.547 4.598 1 97.5 316 GLY A O 1
ATOM 2404 N N . ILE A 1 317 ? -7.883 17.297 5.754 1 98.31 317 ILE A N 1
ATOM 2405 C CA . ILE A 1 317 ? -7.582 15.992 5.164 1 98.31 317 ILE A CA 1
ATOM 2406 C C . ILE A 1 317 ? -8.672 14.984 5.539 1 98.31 317 ILE A C 1
ATOM 2408 O O . ILE A 1 317 ? -9.109 14.195 4.703 1 98.31 317 ILE A O 1
ATOM 2412 N N . GLN A 1 318 ? -9.117 15.055 6.75 1 98.38 318 GLN A N 1
ATOM 2413 C CA . GLN A 1 318 ? -10.188 14.172 7.203 1 98.38 318 GLN A CA 1
ATOM 2414 C C . GLN A 1 318 ? -11.508 14.508 6.508 1 98.38 318 GLN A C 1
ATOM 2416 O O . GLN A 1 318 ? -12.305 13.609 6.223 1 98.38 318 GLN A O 1
ATOM 2421 N N . ASP A 1 319 ? -11.734 15.828 6.203 1 98.38 319 ASP A N 1
ATOM 2422 C CA . ASP A 1 319 ? -12.891 16.219 5.402 1 98.38 319 ASP A CA 1
ATOM 2423 C C . ASP A 1 319 ? -12.875 15.523 4.039 1 98.38 319 ASP A C 1
ATOM 2425 O O . ASP A 1 319 ? -13.867 14.914 3.631 1 98.38 319 ASP A O 1
ATOM 2429 N N . ALA A 1 320 ? -11.75 15.672 3.439 1 98.5 320 ALA A N 1
ATOM 2430 C CA . ALA A 1 320 ? -11.586 15.117 2.096 1 98.5 320 ALA A CA 1
ATOM 2431 C C . ALA A 1 320 ? -11.828 13.609 2.088 1 98.5 320 ALA A C 1
ATOM 2433 O O . ALA A 1 320 ? -12.508 13.094 1.204 1 98.5 320 ALA A O 1
ATOM 2434 N N . HIS A 1 321 ? -11.281 12.938 3.031 1 97.88 321 HIS A N 1
ATOM 2435 C CA . HIS A 1 321 ? -11.422 11.484 3.119 1 97.88 321 HIS A CA 1
ATOM 2436 C C . HIS A 1 321 ? -12.875 11.086 3.344 1 97.88 321 HIS A C 1
ATOM 2438 O O . HIS A 1 321 ? -13.375 10.156 2.703 1 97.88 321 HIS A O 1
ATOM 2444 N N . ASN A 1 322 ? -13.547 11.773 4.27 1 98.31 322 ASN A N 1
ATOM 2445 C CA . ASN A 1 322 ? -14.953 11.523 4.562 1 98.31 322 ASN A CA 1
ATOM 2446 C C . ASN A 1 322 ? -15.836 11.75 3.338 1 98.31 322 ASN A C 1
ATOM 2448 O O . ASN A 1 322 ? -16.75 10.961 3.064 1 98.31 322 ASN A O 1
ATOM 2452 N N . LEU A 1 323 ? -15.531 12.758 2.59 1 98.62 323 LEU A N 1
ATOM 2453 C CA . LEU A 1 323 ? -16.328 13.141 1.435 1 98.62 323 LEU A CA 1
ATOM 2454 C C . LEU A 1 323 ? -16.094 12.195 0.264 1 98.62 323 LEU A C 1
ATOM 2456 O O . LEU A 1 323 ? -17.031 11.781 -0.416 1 98.62 323 LEU A O 1
ATOM 2460 N N . ALA A 1 324 ? -14.883 11.82 0.062 1 98.5 324 ALA A N 1
ATOM 2461 C CA . ALA A 1 324 ? -14.461 11.141 -1.163 1 98.5 324 ALA A CA 1
ATOM 2462 C C . ALA A 1 324 ? -15.164 9.797 -1.316 1 98.5 324 ALA A C 1
ATOM 2464 O O . ALA A 1 324 ? -15.617 9.445 -2.408 1 98.5 324 ALA A O 1
ATOM 2465 N N . TRP A 1 325 ? -15.25 8.984 -0.257 1 98.38 325 TRP A N 1
ATOM 2466 C CA . TRP A 1 325 ? -15.859 7.672 -0.428 1 98.38 325 TRP A CA 1
ATOM 2467 C C . TRP A 1 325 ? -17.359 7.797 -0.681 1 98.38 325 TRP A C 1
ATOM 2469 O O . TRP A 1 325 ? -17.953 6.98 -1.395 1 98.38 325 TRP A O 1
ATOM 2479 N N . LYS A 1 326 ? -17.969 8.867 -0.152 1 98.5 326 LYS A N 1
ATOM 2480 C CA . LYS A 1 326 ? -19.391 9.117 -0.395 1 98.5 326 LYS A CA 1
ATOM 2481 C C . LYS A 1 326 ? -19.625 9.547 -1.839 1 98.5 326 LYS A C 1
ATOM 2483 O O . LYS A 1 326 ? -20.547 9.039 -2.496 1 98.5 326 LYS A O 1
ATOM 2488 N N . VAL A 1 327 ? -18.812 10.445 -2.311 1 98.56 327 VAL A N 1
ATOM 2489 C CA . VAL A 1 327 ? -18.922 10.914 -3.688 1 98.56 327 VAL A CA 1
ATOM 2490 C C . VAL A 1 327 ? -18.688 9.758 -4.648 1 98.56 327 VAL A C 1
ATOM 2492 O O . VAL A 1 327 ? -19.359 9.633 -5.668 1 98.56 327 VAL A O 1
ATOM 2495 N N . ALA A 1 328 ? -17.734 8.891 -4.355 1 98.5 328 ALA A N 1
ATOM 2496 C CA . ALA A 1 328 ? -17.438 7.742 -5.203 1 98.5 328 ALA A CA 1
ATOM 2497 C C . ALA A 1 328 ? -18.656 6.836 -5.348 1 98.5 328 ALA A C 1
ATOM 2499 O O . ALA A 1 328 ? -18.984 6.402 -6.457 1 98.5 328 ALA A O 1
ATOM 2500 N N . LEU A 1 329 ? -19.328 6.535 -4.238 1 98.25 329 LEU A N 1
ATOM 2501 C CA . LEU A 1 329 ? -20.516 5.695 -4.293 1 98.25 329 LEU A CA 1
ATOM 2502 C C . LEU A 1 329 ? -21.625 6.371 -5.102 1 98.25 329 LEU A C 1
ATOM 2504 O O . LEU A 1 329 ? -22.359 5.703 -5.832 1 98.25 329 LEU A O 1
ATOM 2508 N N . ALA A 1 330 ? -21.719 7.691 -4.953 1 97.69 330 ALA A N 1
ATOM 2509 C CA . ALA A 1 330 ? -22.719 8.445 -5.711 1 97.69 330 ALA A CA 1
ATOM 2510 C C . ALA A 1 330 ? -22.422 8.391 -7.207 1 97.69 330 ALA A C 1
ATOM 2512 O O . ALA A 1 330 ? -23.328 8.172 -8.016 1 97.69 330 ALA A O 1
ATOM 2513 N N . VAL A 1 331 ? -21.188 8.586 -7.59 1 97.38 331 VAL A N 1
ATOM 2514 C CA . VAL A 1 331 ? -20.781 8.539 -8.992 1 97.38 331 VAL A CA 1
ATOM 2515 C C . VAL A 1 331 ? -21.094 7.168 -9.57 1 97.38 331 VAL A C 1
ATOM 2517 O O . VAL A 1 331 ? -21.562 7.062 -10.711 1 97.38 331 VAL A O 1
ATOM 2520 N N . LYS A 1 332 ? -20.906 6.113 -8.773 1 96.56 332 LYS A N 1
ATOM 2521 C CA . LYS A 1 332 ? -21.141 4.746 -9.227 1 96.56 332 LYS A CA 1
ATOM 2522 C C . LYS A 1 332 ? -22.625 4.43 -9.281 1 96.56 332 LYS A C 1
ATOM 2524 O O . LYS A 1 332 ? -23.031 3.363 -9.758 1 96.56 332 LYS A O 1
ATOM 2529 N N . GLY A 1 333 ? -23.406 5.254 -8.734 1 96 333 GLY A N 1
ATOM 2530 C CA . GLY A 1 333 ? -24.844 5.098 -8.805 1 96 333 GLY A CA 1
ATOM 2531 C C . GLY A 1 333 ? -25.391 4.109 -7.785 1 96 333 GLY A C 1
ATOM 2532 O O . GLY A 1 333 ? -26.484 3.572 -7.953 1 96 333 GLY A O 1
ATOM 2533 N N . VAL A 1 334 ? -24.594 3.879 -6.73 1 97.25 334 VAL A N 1
ATOM 2534 C CA . VAL A 1 334 ? -25.016 2.842 -5.793 1 97.25 334 VAL A CA 1
ATOM 2535 C C . VAL A 1 334 ? -25.281 3.461 -4.422 1 97.25 334 VAL A C 1
ATOM 2537 O O . VAL A 1 334 ? -25.641 2.76 -3.475 1 97.25 334 VAL A O 1
ATOM 2540 N N . ALA A 1 335 ? -25.094 4.766 -4.223 1 97.19 335 ALA A N 1
ATOM 2541 C CA . ALA A 1 335 ? -25.312 5.449 -2.953 1 97.19 335 ALA A CA 1
ATOM 2542 C C . ALA A 1 335 ? -26.797 5.73 -2.736 1 97.19 335 ALA A C 1
ATOM 2544 O O . ALA A 1 335 ? -27.547 5.949 -3.697 1 97.19 335 ALA A O 1
ATOM 2545 N N . THR A 1 336 ? -27.203 5.742 -1.486 1 96.06 336 THR A N 1
ATOM 2546 C CA . THR A 1 336 ? -28.531 6.27 -1.174 1 96.06 336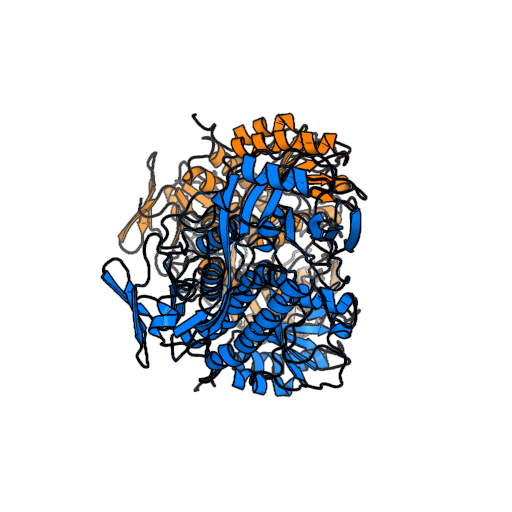 THR A CA 1
ATOM 2547 C C . THR A 1 336 ? -28.594 7.766 -1.465 1 96.06 336 THR A C 1
ATOM 2549 O O . THR A 1 336 ? -27.562 8.438 -1.521 1 96.06 336 THR A O 1
ATOM 2552 N N . ALA A 1 337 ? -29.766 8.281 -1.564 1 90.5 337 ALA A N 1
ATOM 2553 C CA . ALA A 1 337 ? -29.984 9.672 -1.957 1 90.5 337 ALA A CA 1
ATOM 2554 C C . ALA A 1 337 ? -29.469 10.625 -0.885 1 90.5 337 ALA A C 1
ATOM 2556 O O . ALA A 1 337 ? -29.031 11.742 -1.194 1 90.5 337 ALA A O 1
ATOM 2557 N N . ASP A 1 338 ? -29.453 10.172 0.295 1 93.56 338 ASP A N 1
ATOM 2558 C CA . ASP A 1 338 ? -29.141 11.062 1.403 1 93.56 338 ASP A CA 1
ATOM 2559 C C . ASP A 1 338 ? -27.688 10.906 1.852 1 93.56 338 ASP A C 1
ATOM 2561 O O . ASP A 1 338 ? -27.234 11.594 2.766 1 93.56 338 ASP A O 1
ATOM 2565 N N . LEU A 1 339 ? -26.938 10.047 1.232 1 97.38 339 LEU A N 1
ATOM 2566 C CA . LEU A 1 339 ? -25.594 9.734 1.711 1 97.38 339 LEU A CA 1
ATOM 2567 C C . LEU A 1 339 ? -24.719 10.977 1.695 1 97.38 339 LEU A C 1
ATOM 2569 O O . LEU A 1 339 ? -23.984 11.234 2.652 1 97.38 339 LEU A O 1
ATOM 2573 N N . LEU A 1 340 ? -24.812 11.766 0.625 1 97.44 340 LEU A N 1
ATOM 2574 C CA . LEU A 1 340 ? -23.922 12.914 0.459 1 97.44 340 LEU A CA 1
ATOM 2575 C C . LEU A 1 340 ? -24.219 13.977 1.509 1 97.44 340 LEU A C 1
ATOM 2577 O O . LEU A 1 340 ? -23.328 14.727 1.902 1 97.44 340 LEU A O 1
ATOM 2581 N N . GLU A 1 341 ? -25.422 14.023 2.043 1 96.56 341 GLU A N 1
ATOM 2582 C CA . GLU A 1 341 ? -25.812 14.992 3.061 1 96.56 341 GLU A CA 1
ATOM 2583 C C . GLU A 1 341 ? -25.141 14.695 4.395 1 96.56 341 GLU A C 1
ATOM 2585 O O . GLU A 1 341 ? -25 15.586 5.238 1 96.56 341 GLU A O 1
ATOM 2590 N N . THR A 1 342 ? -24.719 13.5 4.535 1 97.44 342 THR A N 1
ATOM 2591 C CA . THR A 1 342 ? -24.078 13.125 5.797 1 97.44 342 THR A CA 1
ATOM 2592 C C . THR A 1 342 ? -22.719 13.797 5.938 1 97.44 342 THR A C 1
ATOM 2594 O O . THR A 1 342 ? -22.172 13.875 7.039 1 97.44 342 THR A O 1
ATOM 2597 N N . TYR A 1 343 ? -22.172 14.258 4.777 1 98.19 343 TYR A N 1
ATOM 2598 C CA . TYR A 1 343 ? -20.906 14.984 4.84 1 98.19 343 TYR A CA 1
ATOM 2599 C C . TYR A 1 343 ? -21.031 16.219 5.727 1 98.19 343 TYR A C 1
ATOM 2601 O O . TYR A 1 343 ? -20.25 16.406 6.66 1 98.19 343 TYR A O 1
ATOM 2609 N N . ASP A 1 344 ? -21.984 16.984 5.453 1 97.62 344 ASP A N 1
ATOM 2610 C CA . ASP A 1 344 ? -22.234 18.172 6.258 1 97.62 344 ASP A CA 1
ATOM 2611 C C . ASP A 1 344 ? -22.578 17.797 7.695 1 97.62 344 ASP A C 1
ATOM 2613 O O . ASP A 1 344 ? -22.031 18.359 8.641 1 97.62 344 ASP A O 1
ATOM 2617 N N . ALA A 1 345 ? -23.406 16.844 7.898 1 96.56 345 ALA A N 1
ATOM 2618 C CA . ALA A 1 345 ? -23.875 16.422 9.219 1 96.56 345 ALA A CA 1
ATOM 2619 C C . ALA A 1 345 ? -22.719 15.93 10.086 1 96.56 345 ALA A C 1
ATOM 2621 O O . ALA A 1 345 ? -22.75 16.062 11.305 1 96.56 345 ALA A O 1
ATOM 2622 N N . GLU A 1 346 ? -21.734 15.414 9.445 1 97.56 346 GLU A N 1
ATOM 2623 C CA . GLU A 1 346 ? -20.625 14.805 10.188 1 97.56 346 GLU A CA 1
ATOM 2624 C C . GLU A 1 346 ? -19.469 15.781 10.352 1 97.56 346 GLU A C 1
ATOM 2626 O O . GLU A 1 346 ? -18.891 15.898 11.438 1 97.56 346 GLU A O 1
ATOM 2631 N N . ARG A 1 347 ? -19.125 16.5 9.32 1 97.81 347 ARG A N 1
ATOM 2632 C CA . ARG A 1 347 ? -17.844 17.188 9.328 1 97.81 347 ARG A CA 1
ATOM 2633 C C . ARG A 1 347 ? -18 18.656 9.734 1 97.81 347 ARG A C 1
ATOM 2635 O O . ARG A 1 347 ? -17.094 19.234 10.344 1 97.81 347 ARG A O 1
ATOM 2642 N N . ARG A 1 348 ? -19.141 19.281 9.477 1 96.31 348 ARG A N 1
ATOM 2643 C CA . ARG A 1 348 ? -19.312 20.688 9.836 1 96.31 348 ARG A CA 1
ATOM 2644 C C . ARG A 1 348 ? -19.234 20.875 11.344 1 96.31 348 ARG A C 1
ATOM 2646 O O . ARG A 1 348 ? -18.531 21.75 11.836 1 96.31 348 ARG A O 1
ATOM 2653 N N . PRO A 1 349 ? -19.938 20.016 12.141 1 95.19 349 PRO A N 1
ATOM 2654 C CA . PRO A 1 349 ? -19.797 20.156 13.594 1 95.19 349 PRO A CA 1
ATOM 2655 C C . PRO A 1 349 ? -18.344 20 14.062 1 95.19 349 PRO A C 1
ATOM 2657 O O . PRO A 1 349 ? -17.938 20.656 15.023 1 95.19 349 PRO A O 1
ATOM 2660 N N . VAL A 1 350 ? -17.609 19.156 13.438 1 94.44 350 VAL A N 1
ATOM 2661 C CA . VAL A 1 350 ? -16.203 18.984 13.781 1 94.44 350 VAL A CA 1
ATOM 2662 C C . VAL A 1 350 ? -15.438 20.266 13.484 1 94.44 350 VAL A C 1
ATOM 2664 O O . VAL A 1 350 ? -14.625 20.719 14.305 1 94.44 350 VAL A O 1
ATOM 2667 N N . GLY A 1 351 ? -15.695 20.828 12.273 1 91.88 351 GLY A N 1
ATOM 2668 C CA . GLY A 1 351 ? -15.078 22.109 11.945 1 91.88 351 GLY A CA 1
ATOM 2669 C C . GLY A 1 351 ? -15.367 23.188 12.969 1 91.88 351 GLY A C 1
ATOM 2670 O O . GLY A 1 351 ? -14.477 23.938 13.344 1 91.88 351 GLY A O 1
ATOM 2671 N N . GLU A 1 352 ? -16.562 23.219 13.438 1 89.62 352 GLU A N 1
ATOM 2672 C CA . GLU A 1 352 ? -16.984 24.203 14.438 1 89.62 352 GLU A CA 1
ATOM 2673 C C . GLU A 1 352 ? -16.25 23.984 15.758 1 89.62 352 GLU A C 1
ATOM 2675 O O . GLU A 1 352 ? -15.766 24.953 16.375 1 89.62 352 GLU A O 1
ATOM 2680 N N . GLU A 1 353 ? -16.172 22.766 16.125 1 85.75 353 GLU A N 1
ATOM 2681 C CA . GLU A 1 353 ? -15.5 22.422 17.375 1 85.75 353 GLU A CA 1
ATOM 2682 C C . GLU A 1 353 ? -14.016 22.766 17.328 1 85.75 353 GLU A C 1
ATOM 2684 O O . GLU A 1 353 ? -13.453 23.297 18.297 1 85.75 353 GLU A O 1
ATOM 2689 N N . VAL A 1 354 ? -13.422 22.453 16.281 1 81.94 354 VAL A N 1
ATOM 2690 C CA . VAL A 1 354 ? -11.984 22.688 16.125 1 81.94 354 VAL A CA 1
ATOM 2691 C C . VAL A 1 354 ? -11.711 24.188 16.094 1 81.94 354 VAL A C 1
ATOM 2693 O O . VAL A 1 354 ? -10.734 24.656 16.688 1 81.94 354 VAL A O 1
ATOM 2696 N N . VAL A 1 355 ? -12.523 24.906 15.43 1 77.12 355 VAL A N 1
ATOM 2697 C CA . VAL A 1 355 ? -12.391 26.359 15.422 1 77.12 355 VAL A CA 1
ATOM 2698 C C . VAL A 1 355 ? -12.461 26.891 16.844 1 77.12 355 VAL A C 1
ATOM 2700 O O . VAL A 1 355 ? -11.594 27.656 17.281 1 77.12 355 VAL A O 1
ATOM 2703 N N . GLY A 1 356 ? -13.445 26.406 17.594 1 73.25 356 GLY A N 1
ATOM 2704 C CA . GLY A 1 356 ? -13.586 26.844 18.984 1 73.25 356 GLY A CA 1
ATOM 2705 C C . GLY A 1 356 ? -12.406 26.484 19.844 1 73.25 356 GLY A C 1
ATOM 2706 O O . GLY A 1 356 ? -11.914 27.312 20.625 1 73.25 356 GLY A O 1
ATOM 2707 N N . MET A 1 357 ? -11.992 25.328 19.672 1 73.38 357 MET A N 1
ATOM 2708 C CA . MET A 1 357 ? -10.867 24.828 20.453 1 73.38 357 MET A CA 1
ATOM 2709 C C . MET A 1 357 ? -9.586 25.578 20.125 1 73.38 357 MET A C 1
ATOM 2711 O O . MET A 1 357 ? -8.852 25.984 21.031 1 73.38 357 MET A O 1
ATOM 2715 N N . THR A 1 358 ? -9.328 25.781 18.922 1 74 358 THR A N 1
ATOM 2716 C CA . THR A 1 358 ? -8.094 26.438 18.516 1 74 358 THR A CA 1
ATOM 2717 C C . THR A 1 358 ? -8.086 27.906 18.953 1 74 358 THR A C 1
ATOM 2719 O O . THR A 1 358 ? -7.039 28.438 19.312 1 74 358 THR A O 1
ATOM 2722 N N . VAL A 1 359 ? -9.211 28.453 18.969 1 63.97 359 VAL A N 1
ATOM 2723 C CA . VAL A 1 359 ? -9.32 29.812 19.453 1 63.97 359 VAL A CA 1
ATOM 2724 C C . VAL A 1 359 ? -9.023 29.859 20.953 1 63.97 359 VAL A C 1
ATOM 2726 O O . VAL A 1 359 ? -8.25 30.703 21.422 1 63.97 359 VAL A O 1
ATOM 2729 N N . ARG A 1 360 ? -9.578 28.922 21.641 1 66.44 360 ARG A N 1
ATOM 2730 C CA . ARG A 1 360 ? -9.352 28.844 23.078 1 66.44 360 ARG A CA 1
ATOM 2731 C C . ARG A 1 360 ? -7.883 28.562 23.375 1 66.44 360 ARG A C 1
ATOM 2733 O O . ARG A 1 360 ? -7.293 29.188 24.25 1 66.44 360 ARG A O 1
ATOM 2740 N N . ASN A 1 361 ? -7.355 27.672 22.625 1 69.5 361 ASN A N 1
ATOM 2741 C CA . ASN A 1 361 ? -5.949 27.312 22.812 1 69.5 361 ASN A CA 1
ATOM 2742 C C . ASN A 1 361 ? -5.035 28.5 22.484 1 69.5 361 ASN A C 1
ATOM 2744 O O . ASN A 1 361 ? -4.008 28.688 23.141 1 69.5 361 ASN A O 1
ATOM 2748 N N . ALA A 1 362 ? -5.387 29.203 21.516 1 65.94 362 ALA A N 1
ATOM 2749 C CA . ALA A 1 362 ? -4.605 30.375 21.141 1 65.94 362 ALA A CA 1
ATOM 2750 C C . ALA A 1 362 ? -4.641 31.438 22.234 1 65.94 362 ALA A C 1
ATOM 2752 O O . ALA A 1 362 ? -3.652 32.125 22.469 1 65.94 362 ALA A O 1
ATOM 2753 N N . ARG A 1 363 ? -5.754 31.422 22.953 1 62.69 363 ARG A N 1
ATOM 2754 C CA . ARG A 1 363 ? -5.949 32.469 23.984 1 62.69 363 ARG A CA 1
ATOM 2755 C C . ARG A 1 363 ? -5.426 32 25.328 1 62.69 363 ARG A C 1
ATOM 2757 O O . ARG A 1 363 ? -4.84 32.781 26.078 1 62.69 363 ARG A O 1
ATOM 2764 N N . GLU A 1 364 ? -5.719 30.672 25.562 1 66.12 364 GLU A N 1
ATOM 2765 C CA . GLU A 1 364 ? -5.516 30.172 26.922 1 66.12 364 GLU A CA 1
ATOM 2766 C C . GLU A 1 364 ? -4.422 29.109 26.969 1 66.12 364 GLU A C 1
ATOM 2768 O O . GLU A 1 364 ? -3.996 28.703 28.047 1 66.12 364 GLU A O 1
ATOM 2773 N N . GLY A 1 365 ? -3.936 28.719 25.938 1 64 365 GLY A N 1
ATOM 2774 C CA . GLY A 1 365 ? -2.934 27.656 25.875 1 64 365 GLY A CA 1
ATOM 2775 C C . GLY A 1 365 ? -3.516 26.297 25.516 1 64 365 GLY A C 1
ATOM 2776 O O . GLY A 1 365 ? -4.695 26.047 25.766 1 64 365 GLY A O 1
ATOM 2777 N N . ILE A 1 366 ? -2.75 25.422 25.047 1 62 366 ILE A N 1
ATOM 2778 C CA . ILE A 1 366 ? -3.172 24.109 24.594 1 62 366 ILE A CA 1
ATOM 2779 C C . ILE A 1 366 ? -3.625 23.266 25.797 1 62 366 ILE A C 1
ATOM 2781 O O . ILE A 1 366 ? -2.93 23.203 26.812 1 62 366 ILE A O 1
ATOM 2785 N N . GLY A 1 367 ? -4.793 22.547 25.719 1 61.56 367 GLY A N 1
ATOM 2786 C CA . GLY A 1 367 ? -5.297 21.641 26.734 1 61.56 367 GLY A CA 1
ATOM 2787 C C . GLY A 1 367 ? -6.109 22.344 27.812 1 61.56 367 GLY A C 1
ATOM 2788 O O . GLY A 1 367 ? -6.543 21.703 28.781 1 61.56 367 GLY A O 1
ATOM 2789 N N . SER A 1 368 ? -6.246 23.594 27.688 1 60.09 368 SER A N 1
ATOM 2790 C CA . SER A 1 368 ? -7 24.328 28.688 1 60.09 368 SER A CA 1
ATOM 2791 C C . SER A 1 368 ? -8.406 23.766 28.859 1 60.09 368 SER A C 1
ATOM 2793 O O . SER A 1 368 ? -9.109 23.547 27.875 1 60.09 368 SER A O 1
ATOM 2795 N N . GLY A 1 369 ? -8.734 23.328 30.094 1 64.5 369 GLY A N 1
ATOM 2796 C CA . GLY A 1 369 ? -10.078 22.875 30.422 1 64.5 369 GLY A CA 1
ATOM 2797 C C . GLY A 1 369 ? -10.234 21.375 30.328 1 64.5 369 GLY A C 1
ATOM 2798 O O . GLY A 1 369 ? -11.328 20.844 30.562 1 64.5 369 GLY A O 1
ATOM 2799 N N . GLU A 1 370 ? -9.172 20.703 30.016 1 69.88 370 GLU A N 1
ATOM 2800 C CA . GLU A 1 370 ? -9.289 19.266 29.844 1 69.88 370 GLU A CA 1
ATOM 2801 C C . GLU A 1 370 ? -9.188 18.531 31.172 1 69.88 370 GLU A C 1
ATOM 2803 O O . GLU A 1 370 ? -8.5 19 32.094 1 69.88 370 GLU A O 1
ATOM 2808 N N . SER A 1 371 ? -9.883 17.391 31.359 1 68.69 371 SER A N 1
ATOM 2809 C CA . SER A 1 371 ? -10.031 16.594 32.594 1 68.69 371 SER A CA 1
ATOM 2810 C C . SER A 1 371 ? -8.758 15.82 32.906 1 68.69 371 SER A C 1
ATOM 2812 O O . SER A 1 371 ? -8.461 15.547 34.062 1 68.69 371 SER A O 1
ATOM 2814 N N . SER A 1 372 ? -8.117 15.312 31.859 1 80.94 372 SER A N 1
ATOM 2815 C CA . SER A 1 372 ? -6.887 14.547 32 1 80.94 372 SER A CA 1
ATOM 2816 C C . SER A 1 372 ? -5.922 14.812 30.859 1 80.94 372 SER A C 1
ATOM 2818 O O . SER A 1 372 ? -6.34 15.242 29.781 1 80.94 372 SER A O 1
ATOM 2820 N N . ILE A 1 373 ? -4.746 14.562 31.125 1 80.81 373 ILE A N 1
ATOM 2821 C CA . ILE A 1 373 ? -3.705 14.773 30.125 1 80.81 373 ILE A CA 1
ATOM 2822 C C . ILE A 1 373 ? -3.904 13.797 28.953 1 80.81 373 ILE A C 1
ATOM 2824 O O . ILE A 1 373 ? -3.703 14.156 27.797 1 80.81 373 ILE A O 1
ATOM 2828 N N . ASP A 1 374 ? -4.34 12.609 29.312 1 84.81 374 ASP A N 1
ATOM 2829 C CA . ASP A 1 374 ? -4.57 11.609 28.281 1 84.81 374 ASP A CA 1
ATOM 2830 C C . ASP A 1 374 ? -5.68 12.047 27.328 1 84.81 374 ASP A C 1
ATOM 2832 O O . ASP A 1 374 ? -5.523 11.961 26.109 1 84.81 374 ASP A O 1
ATOM 2836 N N . THR A 1 375 ? -6.703 12.5 27.844 1 86.44 375 THR A N 1
ATOM 2837 C CA . THR A 1 375 ? -7.824 12.953 27.031 1 86.44 375 THR A CA 1
ATOM 2838 C C . THR A 1 375 ? -7.422 14.164 26.188 1 86.44 375 THR A C 1
ATOM 2840 O O . THR A 1 375 ? -7.781 14.258 25.016 1 86.44 375 THR A O 1
ATOM 2843 N N . ALA A 1 376 ? -6.66 15.031 26.828 1 84.62 376 ALA A N 1
ATOM 2844 C CA . ALA A 1 376 ? -6.203 16.219 26.125 1 84.62 376 ALA A CA 1
ATOM 2845 C C . ALA A 1 376 ? -5.332 15.859 24.922 1 84.62 376 ALA A C 1
ATOM 2847 O O . ALA A 1 376 ? -5.48 16.422 23.844 1 84.62 376 ALA A O 1
ATOM 2848 N N . MET A 1 377 ? -4.488 14.852 25.172 1 89.31 377 MET A N 1
ATOM 2849 C CA . MET A 1 377 ? -3.572 14.453 24.109 1 89.31 377 MET A CA 1
ATOM 2850 C C . MET A 1 377 ? -4.32 13.75 22.984 1 89.31 377 MET A C 1
ATOM 2852 O O . MET A 1 377 ? -4.031 13.969 21.812 1 89.31 377 MET A O 1
ATOM 2856 N N . ARG A 1 378 ? -5.281 12.961 23.359 1 92.75 378 ARG A N 1
ATOM 2857 C CA . ARG A 1 378 ? -6.086 12.289 22.344 1 92.75 378 ARG A CA 1
ATOM 2858 C C . ARG A 1 378 ? -6.887 13.297 21.516 1 92.75 378 ARG A C 1
ATOM 2860 O O . ARG A 1 378 ? -7.066 13.125 20.312 1 92.75 378 ARG A O 1
ATOM 2867 N N . ARG A 1 379 ? -7.363 14.273 22.188 1 90.31 379 ARG A N 1
ATOM 2868 C CA . ARG A 1 379 ? -8.109 15.32 21.5 1 90.31 379 ARG A CA 1
ATOM 2869 C C . ARG A 1 379 ? -7.215 16.094 20.547 1 90.31 379 ARG A C 1
ATOM 2871 O O . ARG A 1 379 ? -7.602 16.359 19.406 1 90.31 379 ARG A O 1
ATOM 2878 N N . GLN A 1 380 ? -6.031 16.438 21.031 1 88.5 380 GLN A N 1
ATOM 2879 C CA . GLN A 1 380 ? -5.062 17.109 20.188 1 88.5 380 GLN A CA 1
ATOM 2880 C C . GLN A 1 380 ? -4.691 16.25 18.969 1 88.5 380 GLN A C 1
ATOM 2882 O O . GLN A 1 380 ? -4.496 16.781 17.875 1 88.5 380 GLN A O 1
ATOM 2887 N N . ALA A 1 381 ? -4.672 14.961 19.219 1 94.38 381 ALA A N 1
ATOM 2888 C CA . ALA A 1 381 ? -4.305 14 18.172 1 94.38 381 ALA A CA 1
ATOM 2889 C C . ALA A 1 381 ? -5.473 13.75 17.234 1 94.38 381 ALA A C 1
ATOM 2891 O O . ALA A 1 381 ? -5.367 12.93 16.312 1 94.38 381 ALA A O 1
ATOM 2892 N N . GLN A 1 382 ? -6.609 14.453 17.484 1 95.75 382 GLN A N 1
ATOM 2893 C CA . GLN A 1 382 ? -7.848 14.336 16.719 1 95.75 382 GLN A CA 1
ATOM 2894 C C . GLN A 1 382 ? -8.344 12.891 16.688 1 95.75 382 GLN A C 1
ATOM 2896 O O . GLN A 1 382 ? -8.828 12.422 15.664 1 95.75 382 GLN A O 1
ATOM 2901 N N . LEU A 1 383 ? -8.188 12.242 17.828 1 96.44 383 LEU A N 1
ATOM 2902 C CA . LEU A 1 383 ? -8.594 10.844 17.938 1 96.44 383 LEU A CA 1
ATOM 2903 C C . LEU A 1 383 ? -9.969 10.727 18.578 1 96.44 383 LEU A C 1
ATOM 2905 O O . LEU A 1 383 ? -10.539 9.641 18.641 1 96.44 383 LEU A O 1
ATOM 2909 N N . LEU A 1 384 ? -10.562 11.914 19.016 1 93.5 384 LEU A N 1
ATOM 2910 C CA . LEU A 1 384 ? -11.82 11.867 19.766 1 93.5 384 LEU A CA 1
ATOM 2911 C C . LEU A 1 384 ? -12.961 12.453 18.938 1 93.5 384 LEU A C 1
ATOM 2913 O O . LEU A 1 384 ? -14.039 12.719 19.469 1 93.5 384 LEU A O 1
ATOM 2917 N N . ILE A 1 385 ? -12.719 12.719 17.641 1 94.25 385 ILE A N 1
ATOM 2918 C CA . ILE A 1 385 ? -13.789 13.148 16.75 1 94.25 385 ILE A CA 1
ATOM 2919 C C . ILE A 1 385 ? -14.906 12.109 16.734 1 94.25 385 ILE A C 1
ATOM 2921 O O . ILE A 1 385 ? -14.641 10.906 16.688 1 94.25 385 ILE A O 1
ATOM 2925 N N . ASP A 1 386 ? -16.109 12.586 16.781 1 91.31 386 ASP A N 1
ATOM 2926 C CA . ASP A 1 386 ? -17.281 11.727 16.938 1 91.31 386 ASP A CA 1
ATOM 2927 C C . ASP A 1 386 ? -18.406 12.148 15.992 1 91.31 386 ASP A C 1
ATOM 2929 O O . ASP A 1 386 ? -18.703 13.336 15.875 1 91.31 386 ASP A O 1
ATOM 2933 N N . TYR A 1 387 ? -18.969 11.125 15.297 1 94.81 387 TYR A N 1
ATOM 2934 C CA . TYR A 1 387 ? -20.094 11.367 14.414 1 94.81 387 TYR A CA 1
ATOM 2935 C C . TYR A 1 387 ? -21.375 10.797 15.008 1 94.81 387 TYR A C 1
ATOM 2937 O O . TYR A 1 387 ? -22.219 10.258 14.289 1 94.81 387 TYR A O 1
ATOM 2945 N N . SER A 1 388 ? -21.562 10.805 16.281 1 88.62 388 SER A N 1
ATOM 2946 C CA . SER A 1 388 ? -22.656 10.156 16.984 1 88.62 388 SER A CA 1
ATOM 2947 C C . SER A 1 388 ? -24.016 10.625 16.453 1 88.62 388 SER A C 1
ATOM 2949 O O . SER A 1 388 ? -24.984 9.867 16.469 1 88.62 388 SER A O 1
ATOM 2951 N N . GLU A 1 389 ? -24.031 11.836 15.922 1 89.5 389 GLU A N 1
ATOM 2952 C CA . GLU A 1 389 ? -25.312 12.383 15.484 1 89.5 389 GLU A CA 1
ATOM 2953 C C . GLU A 1 389 ? -25.578 12.086 14.008 1 89.5 389 GLU A C 1
ATOM 2955 O O . GLU A 1 389 ? -26.594 12.508 13.453 1 89.5 389 GLU A O 1
ATOM 2960 N N . SER A 1 390 ? -24.656 11.43 13.406 1 94.12 390 SER A N 1
ATOM 2961 C CA . SER A 1 390 ? -24.812 11.094 12 1 94.12 390 SER A CA 1
ATOM 2962 C C . SER A 1 390 ? -25.953 10.117 11.789 1 94.12 390 SER A C 1
ATOM 2964 O O . SER A 1 390 ? -26.125 9.164 12.555 1 94.12 390 SER A O 1
ATOM 2966 N N . PRO A 1 391 ? -26.766 10.297 10.75 1 92.12 391 PRO A N 1
ATOM 2967 C CA . PRO A 1 391 ? -27.844 9.359 10.445 1 92.12 391 PRO A CA 1
ATOM 2968 C C . PRO A 1 391 ? -27.344 7.984 10.023 1 92.12 391 PRO A C 1
ATOM 2970 O O . PRO A 1 391 ? -28.125 7.031 9.953 1 92.12 391 PRO A O 1
ATOM 2973 N N . LEU A 1 392 ? -26.094 7.832 9.734 1 93.62 392 LEU A N 1
ATOM 2974 C CA . LEU A 1 392 ? -25.547 6.555 9.289 1 93.62 392 LEU A CA 1
ATOM 2975 C C . LEU A 1 392 ? -25.312 5.621 10.477 1 93.62 392 LEU A C 1
ATOM 2977 O O . LEU A 1 392 ? -25.156 4.41 10.297 1 93.62 392 LEU A O 1
ATOM 2981 N N . ASN A 1 393 ? -25.266 6.191 11.609 1 88.94 393 ASN A N 1
ATOM 2982 C CA . ASN A 1 393 ? -24.859 5.379 12.75 1 88.94 393 ASN A CA 1
ATOM 2983 C C . ASN A 1 393 ? -26.047 4.719 13.422 1 88.94 393 ASN A C 1
ATOM 2985 O O . ASN A 1 393 ? -27.125 5.312 13.516 1 88.94 393 ASN A O 1
ATOM 2989 N N . THR A 1 394 ? -25.922 3.428 13.711 1 78.75 394 THR A N 1
ATOM 2990 C CA . THR A 1 394 ? -26.953 2.674 14.414 1 78.75 394 THR A CA 1
ATOM 2991 C C . THR A 1 394 ? -26.359 1.916 15.602 1 78.75 394 THR A C 1
ATOM 2993 O O . THR A 1 394 ? -25.156 1.642 15.625 1 78.75 394 THR A O 1
ATOM 2996 N N . GLY A 1 395 ? -27.188 1.649 16.578 1 73.19 395 GLY A N 1
ATOM 2997 C CA . GLY A 1 395 ? -26.812 0.739 17.656 1 73.19 395 GLY A CA 1
ATOM 2998 C C . GLY A 1 395 ? -25.938 1.385 18.719 1 73.19 395 GLY A C 1
ATOM 2999 O O . GLY A 1 395 ? -25.078 0.729 19.297 1 73.19 395 GLY A O 1
ATOM 3000 N N . ARG A 1 396 ? -26.156 2.654 18.938 1 82.25 396 ARG A N 1
ATOM 3001 C CA . ARG A 1 396 ? -25.312 3.311 19.938 1 82.25 396 ARG A CA 1
ATOM 3002 C C . ARG A 1 396 ? -25.812 3.01 21.344 1 82.25 396 ARG A C 1
ATOM 3004 O O . ARG A 1 396 ? -27.016 3.02 21.594 1 82.25 396 ARG A O 1
ATOM 3011 N N . ASP A 1 397 ? -24.891 2.441 22.094 1 82 397 ASP A N 1
ATOM 3012 C CA . ASP A 1 397 ? -25.078 2.303 23.531 1 82 397 ASP A CA 1
ATOM 3013 C C . ASP A 1 397 ? -24.109 3.203 24.297 1 82 397 ASP A C 1
ATOM 3015 O O . ASP A 1 397 ? -22.984 2.797 24.609 1 82 397 ASP A O 1
ATOM 3019 N N . SER A 1 398 ? -24.562 4.301 24.688 1 73.06 398 SER A N 1
ATOM 3020 C CA . SER A 1 398 ? -23.734 5.344 25.266 1 73.06 398 SER A CA 1
ATOM 3021 C C . SER A 1 398 ? -23.156 4.902 26.609 1 73.06 398 SER A C 1
ATOM 3023 O O . SER A 1 398 ? -22.188 5.5 27.109 1 73.06 398 SER A O 1
ATOM 3025 N N . SER A 1 399 ? -23.719 3.842 27.141 1 77.19 399 SER A N 1
ATOM 3026 C CA . SER A 1 399 ? -23.266 3.383 28.453 1 77.19 399 SER A CA 1
ATOM 3027 C C . SER A 1 399 ? -22.094 2.4 28.312 1 77.19 399 SER A C 1
ATOM 3029 O O . SER A 1 399 ? -21.406 2.105 29.297 1 77.19 399 SER A O 1
ATOM 3031 N N . SER A 1 400 ? -21.906 2.039 27.172 1 83.25 400 SER A N 1
ATOM 3032 C CA . SER A 1 400 ? -20.828 1.078 26.953 1 83.25 400 SER A CA 1
ATOM 3033 C C . SER A 1 400 ? -19.469 1.774 26.875 1 83.25 400 SER A C 1
ATOM 3035 O O . SER A 1 400 ? -19.344 2.814 26.219 1 83.25 400 SER A O 1
ATOM 3037 N N . PRO A 1 401 ? -18.5 1.282 27.562 1 84.38 401 PRO A N 1
ATOM 3038 C CA . PRO A 1 401 ? -17.156 1.858 27.5 1 84.38 401 PRO A CA 1
ATOM 3039 C C . PRO A 1 401 ? -16.406 1.482 26.219 1 84.38 401 PRO A C 1
ATOM 3041 O O . PRO A 1 401 ? -15.273 1.919 26 1 84.38 401 PRO A O 1
ATOM 3044 N N . HIS A 1 402 ? -17 0.74 25.438 1 89.31 402 HIS A N 1
ATOM 3045 C CA . HIS A 1 402 ? -16.375 0.254 24.203 1 89.31 402 HIS A CA 1
ATOM 3046 C C . HIS A 1 402 ? -16.688 1.173 23.031 1 89.31 402 HIS A C 1
ATOM 3048 O O . HIS A 1 402 ? -17.531 2.066 23.141 1 89.31 402 HIS A O 1
ATOM 3054 N N . VAL A 1 403 ? -15.992 0.985 21.984 1 92.81 403 VAL A N 1
ATOM 3055 C CA . VAL A 1 403 ? -16.141 1.812 20.797 1 92.81 403 VAL A CA 1
ATOM 3056 C C . VAL A 1 403 ? -17.594 1.777 20.328 1 92.81 403 VAL A C 1
ATOM 3058 O O . VAL A 1 403 ? -18.203 0.708 20.25 1 92.81 403 VAL A O 1
ATOM 3061 N N . GLN A 1 404 ? -18.141 2.9 20.031 1 93.44 404 GLN A N 1
ATOM 3062 C CA . GLN A 1 404 ? -19.531 3.033 19.609 1 93.44 404 GLN A CA 1
ATOM 3063 C C . GLN A 1 404 ? -19.625 3.51 18.172 1 93.44 404 GLN A C 1
ATOM 3065 O O . GLN A 1 404 ? -18.688 4.125 17.641 1 93.44 404 GLN A O 1
ATOM 3070 N N . PRO A 1 405 ? -20.766 3.158 17.484 1 94.69 405 PRO A N 1
ATOM 3071 C CA . PRO A 1 405 ? -20.953 3.701 16.141 1 94.69 405 PRO A CA 1
ATOM 3072 C C . PRO A 1 405 ? -20.797 5.219 16.094 1 94.69 405 PRO A C 1
ATOM 3074 O O . PRO A 1 405 ? -21.359 5.93 16.922 1 94.69 405 PRO A O 1
ATOM 3077 N N . GLY A 1 406 ? -20.016 5.668 15.133 1 95.25 406 GLY A N 1
ATOM 3078 C CA . GLY A 1 406 ? -19.719 7.09 15.016 1 95.25 406 GLY A CA 1
ATOM 3079 C C . GLY A 1 406 ? -18.359 7.457 15.578 1 95.25 406 GLY A C 1
ATOM 3080 O O . GLY A 1 406 ? -17.875 8.57 15.359 1 95.25 406 GLY A O 1
ATOM 3081 N N . GLU A 1 407 ? -17.75 6.547 16.25 1 95.31 407 GLU A N 1
ATOM 3082 C CA . GLU A 1 407 ? -16.422 6.793 16.812 1 95.31 407 GLU A CA 1
ATOM 3083 C C . GLU A 1 407 ? -15.328 6.172 15.953 1 95.31 407 GLU A C 1
ATOM 3085 O O . GLU A 1 407 ? -15.602 5.266 15.156 1 95.31 407 GLU A O 1
ATOM 3090 N N . ARG A 1 408 ? -14.141 6.707 16.125 1 96.75 408 ARG A N 1
ATOM 3091 C CA . ARG A 1 408 ? -12.977 6.172 15.43 1 96.75 408 ARG A CA 1
ATOM 3092 C C . ARG A 1 408 ? -12.75 4.707 15.797 1 96.75 408 ARG A C 1
ATOM 3094 O O . ARG A 1 408 ? -12.828 4.336 16.969 1 96.75 408 ARG A O 1
ATOM 3101 N N . ALA A 1 409 ? -12.555 3.885 14.766 1 96.81 409 ALA A N 1
ATOM 3102 C CA . ALA A 1 409 ? -12.203 2.484 14.977 1 96.81 409 ALA A CA 1
ATOM 3103 C C . ALA A 1 409 ? -10.727 2.338 15.336 1 96.81 409 ALA A C 1
ATOM 3105 O O . ALA A 1 409 ? -9.859 2.477 14.469 1 96.81 409 ALA A O 1
ATOM 3106 N N . PRO A 1 410 ? -10.422 2.047 16.578 1 96.62 410 PRO A N 1
ATOM 3107 C CA . PRO A 1 410 ? -9.016 1.921 16.953 1 96.62 410 PRO A CA 1
ATOM 3108 C C . PRO A 1 410 ? -8.352 0.682 16.359 1 96.62 410 PRO A C 1
ATOM 3110 O O . PRO A 1 410 ? -9.039 -0.287 16.016 1 96.62 410 PRO A O 1
ATOM 3113 N N . ASP A 1 411 ? -7.078 0.718 16.25 1 97.12 411 ASP A N 1
ATOM 3114 C CA . ASP A 1 411 ? -6.293 -0.425 15.797 1 97.12 411 ASP A CA 1
ATOM 3115 C C . ASP A 1 411 ? -6.316 -1.551 16.828 1 97.12 411 ASP A C 1
ATOM 3117 O O . ASP A 1 411 ? -6.73 -1.346 17.969 1 97.12 411 ASP A O 1
ATOM 3121 N N . ALA A 1 412 ? -6.09 -2.701 16.422 1 97.06 412 ALA A N 1
ATOM 3122 C CA . ALA A 1 412 ? -5.852 -3.893 17.234 1 97.06 412 ALA A CA 1
ATOM 3123 C C . ALA A 1 412 ? -4.66 -4.688 16.719 1 97.06 412 ALA A C 1
ATOM 3125 O O . ALA A 1 412 ? -4.559 -4.938 15.508 1 97.06 412 ALA A O 1
ATOM 3126 N N . ARG A 1 413 ? -3.764 -5.07 17.641 1 96.69 413 ARG A N 1
ATOM 3127 C CA . ARG A 1 413 ? -2.52 -5.707 17.219 1 96.69 413 ARG A CA 1
ATOM 3128 C C . ARG A 1 413 ? -2.465 -7.16 17.672 1 96.69 413 ARG A C 1
ATOM 3130 O O . ARG A 1 413 ? -3.379 -7.637 18.344 1 96.69 413 ARG A O 1
ATOM 3137 N N . GLY A 1 414 ? -1.475 -7.863 17.172 1 96.5 414 GLY A N 1
ATOM 3138 C CA . GLY A 1 414 ? -1.236 -9.234 17.594 1 96.5 414 GLY A CA 1
ATOM 3139 C C . GLY A 1 414 ? -2.195 -10.227 16.969 1 96.5 414 GLY A C 1
ATOM 3140 O O . GLY A 1 414 ? -2.393 -11.32 17.5 1 96.5 414 GLY A O 1
ATOM 3141 N N . MET A 1 415 ? -2.879 -9.891 15.906 1 97.31 415 MET A N 1
ATOM 3142 C CA . MET A 1 415 ? -3.771 -10.805 15.203 1 97.31 415 MET A CA 1
ATOM 3143 C C . MET A 1 415 ? -2.98 -11.75 14.305 1 97.31 415 MET A C 1
ATOM 3145 O O . MET A 1 415 ? -1.824 -11.484 13.977 1 97.31 415 MET A O 1
ATOM 3149 N N . ARG A 1 416 ? -3.645 -12.867 13.945 1 96.56 416 ARG A N 1
ATOM 3150 C CA . ARG A 1 416 ? -2.973 -13.875 13.133 1 96.56 416 ARG A CA 1
ATOM 3151 C C . ARG A 1 416 ? -3.895 -14.398 12.039 1 96.56 416 ARG A C 1
ATOM 3153 O O . ARG A 1 416 ? -5.117 -14.375 12.188 1 96.56 416 ARG A O 1
ATOM 3160 N N . ARG A 1 417 ? -3.346 -14.828 10.961 1 94.69 417 ARG A N 1
ATOM 3161 C CA . ARG A 1 417 ? -4.086 -15.539 9.93 1 94.69 417 ARG A CA 1
ATOM 3162 C C . ARG A 1 417 ? -3.227 -16.625 9.297 1 94.69 417 ARG A C 1
ATOM 3164 O O . ARG A 1 417 ? -1.996 -16.562 9.344 1 94.69 417 ARG A O 1
ATOM 3171 N N . ASP A 1 418 ? -3.85 -17.562 8.656 1 91.06 418 ASP A N 1
ATOM 3172 C CA . ASP A 1 418 ? -3.17 -18.688 8.031 1 91.06 418 ASP A CA 1
ATOM 3173 C C . ASP A 1 418 ? -2.236 -18.219 6.914 1 91.06 418 ASP A C 1
ATOM 3175 O O . ASP A 1 418 ? -2.6 -17.359 6.113 1 91.06 418 ASP A O 1
ATOM 3179 N N . GLY A 1 419 ? -1.101 -18.812 6.938 1 93.19 419 GLY A N 1
ATOM 3180 C CA . GLY A 1 419 ? -0.156 -18.562 5.859 1 93.19 419 GLY A CA 1
ATOM 3181 C C . GLY A 1 419 ? 0.772 -17.391 6.141 1 93.19 419 GLY A C 1
ATOM 3182 O O . GLY A 1 419 ? 1.708 -17.141 5.379 1 93.19 419 GLY A O 1
ATOM 3183 N N . VAL A 1 420 ? 0.506 -16.672 7.191 1 96.75 420 VAL A N 1
ATOM 3184 C CA . VAL A 1 420 ? 1.323 -15.516 7.57 1 96.75 420 VAL A CA 1
ATOM 3185 C C . VAL A 1 420 ? 2.012 -15.797 8.906 1 96.75 420 VAL A C 1
ATOM 3187 O O . VAL A 1 420 ? 1.355 -16.141 9.891 1 96.75 420 VAL A O 1
ATOM 3190 N N . GLN A 1 421 ? 3.326 -15.617 8.969 1 96.44 421 GLN A N 1
ATOM 3191 C CA . GLN A 1 421 ? 4.07 -16.062 10.148 1 96.44 421 GLN A CA 1
ATOM 3192 C C . GLN A 1 421 ? 4.469 -14.867 11.016 1 96.44 421 GLN A C 1
ATOM 3194 O O . GLN A 1 421 ? 5.387 -14.969 11.836 1 96.44 421 GLN A O 1
ATOM 3199 N N . TYR A 1 422 ? 3.932 -13.727 10.836 1 96.19 422 TYR A N 1
ATOM 3200 C CA . TYR A 1 422 ? 4.082 -12.555 11.695 1 96.19 422 TYR A CA 1
ATOM 3201 C C . TYR A 1 422 ? 2.727 -11.992 12.094 1 96.19 422 TYR A C 1
ATOM 3203 O O . TYR A 1 422 ? 1.726 -12.219 11.414 1 96.19 422 TYR A O 1
ATOM 3211 N N . PRO A 1 423 ? 2.648 -11.32 13.289 1 96.44 423 PRO A N 1
ATOM 3212 C CA . PRO A 1 423 ? 1.367 -10.742 13.695 1 96.44 423 PRO A CA 1
ATOM 3213 C C . PRO A 1 423 ? 0.908 -9.617 12.766 1 96.44 423 PRO A C 1
ATOM 3215 O O . PRO A 1 423 ? 1.731 -8.836 12.289 1 96.44 423 PRO A O 1
ATOM 3218 N N . ILE A 1 424 ? -0.377 -9.641 12.539 1 97.06 424 ILE A N 1
ATOM 3219 C CA . ILE A 1 424 ? -0.933 -8.555 11.734 1 97.06 424 ILE A CA 1
ATOM 3220 C C . ILE A 1 424 ? -1.767 -7.629 12.617 1 97.06 424 ILE A C 1
ATOM 3222 O O . ILE A 1 424 ? -1.979 -7.918 13.797 1 97.06 424 ILE A O 1
ATOM 3226 N N . ARG A 1 425 ? -2.135 -6.492 12.094 1 97.62 425 ARG A N 1
ATOM 3227 C CA . ARG A 1 425 ? -2.955 -5.496 12.773 1 97.62 425 ARG A CA 1
ATOM 3228 C C . ARG A 1 425 ? -4.309 -5.344 12.094 1 97.62 425 ARG A C 1
ATOM 3230 O O . ARG A 1 425 ? -4.465 -5.688 10.914 1 97.62 425 ARG A O 1
ATOM 3237 N N . LEU A 1 426 ? -5.266 -4.859 12.852 1 98.12 426 LEU A N 1
ATOM 3238 C CA . LEU A 1 426 ? -6.566 -4.566 12.266 1 98.12 426 LEU A CA 1
ATOM 3239 C C . LEU A 1 426 ? -6.438 -3.58 11.109 1 98.12 426 LEU A C 1
ATOM 3241 O O . LEU A 1 426 ? -7.109 -3.721 10.086 1 98.12 426 LEU A O 1
ATOM 3245 N N . PHE A 1 427 ? -5.547 -2.561 11.227 1 98 427 PHE A N 1
ATOM 3246 C CA . PHE A 1 427 ? -5.379 -1.546 10.195 1 98 427 PHE A CA 1
ATOM 3247 C C . PHE A 1 427 ? -4.875 -2.17 8.898 1 98 427 PHE A C 1
ATOM 3249 O O . PHE A 1 427 ? -5.113 -1.639 7.812 1 98 427 PHE A O 1
ATOM 3256 N N . ASP A 1 428 ? -4.207 -3.383 8.961 1 96.94 428 ASP A N 1
ATOM 3257 C CA . ASP A 1 428 ? -3.83 -4.105 7.75 1 96.94 428 ASP A CA 1
ATOM 3258 C C . ASP A 1 428 ? -5.062 -4.566 6.973 1 96.94 428 ASP A C 1
ATOM 3260 O O . ASP A 1 428 ? -5.059 -4.578 5.742 1 96.94 428 ASP A O 1
ATOM 3264 N N . LEU A 1 429 ? -6.082 -4.91 7.715 1 97.5 429 LEU A N 1
ATOM 3265 C CA . LEU A 1 429 ? -7.316 -5.398 7.109 1 97.5 429 LEU A CA 1
ATOM 3266 C C . LEU A 1 429 ? -8.156 -4.242 6.582 1 97.5 429 LEU A C 1
ATOM 3268 O O . LEU A 1 429 ? -8.969 -4.426 5.676 1 97.5 429 LEU A O 1
ATOM 3272 N N . LEU A 1 430 ? -7.91 -3.029 7.133 1 96.88 430 LEU A N 1
ATOM 3273 C CA . LEU A 1 430 ? -8.711 -1.863 6.777 1 96.88 430 LEU A CA 1
ATOM 3274 C C . LEU A 1 430 ? -8.039 -1.056 5.672 1 96.88 430 LEU A C 1
ATOM 3276 O O . LEU A 1 430 ? -8.477 0.052 5.352 1 96.88 430 LEU A O 1
ATOM 3280 N N . SER A 1 431 ? -6.973 -1.494 5.094 1 91.94 431 SER A N 1
ATOM 3281 C CA . SER A 1 431 ? -6.141 -0.747 4.156 1 91.94 431 SER A CA 1
ATOM 3282 C C . SER A 1 431 ? -6.836 -0.585 2.807 1 91.94 431 SER A C 1
ATOM 3284 O O . SER A 1 431 ? -6.363 0.158 1.944 1 91.94 431 SER A O 1
ATOM 3286 N N . GLY A 1 432 ? -7.961 -1.066 2.553 1 93.06 432 GLY A N 1
ATOM 3287 C CA . GLY A 1 432 ? -8.672 -0.935 1.29 1 93.06 432 GLY A CA 1
ATOM 3288 C C . GLY A 1 432 ? -9.578 0.277 1.24 1 93.06 432 GLY A C 1
ATOM 3289 O O . GLY A 1 432 ? -9.461 1.185 2.066 1 93.06 432 GLY A O 1
ATOM 3290 N N . VAL A 1 433 ? -10.398 0.368 0.211 1 97.06 433 VAL A N 1
ATOM 3291 C CA . VAL A 1 433 ? -11.219 1.554 -0.022 1 97.06 433 VAL A CA 1
ATOM 3292 C C . VAL A 1 433 ? -12.672 1.264 0.36 1 97.06 433 VAL A C 1
ATOM 3294 O O . VAL A 1 433 ? -13.492 2.178 0.421 1 97.06 433 VAL A O 1
ATOM 3297 N N . ASP A 1 434 ? -12.992 0.007 0.678 1 97.75 434 ASP A N 1
ATOM 3298 C CA . ASP A 1 434 ? -14.375 -0.395 0.923 1 97.75 434 ASP A CA 1
ATOM 3299 C C . ASP A 1 434 ? -14.672 -0.467 2.42 1 97.75 434 ASP A C 1
ATOM 3301 O O . ASP A 1 434 ? -13.758 -0.346 3.244 1 97.75 434 ASP A O 1
ATOM 3305 N N . HIS A 1 435 ? -15.969 -0.591 2.734 1 98.12 435 HIS A N 1
ATOM 3306 C CA . HIS A 1 435 ? -16.344 -0.97 4.094 1 98.12 435 HIS A CA 1
ATOM 3307 C C . HIS A 1 435 ? -15.766 -2.328 4.465 1 98.12 4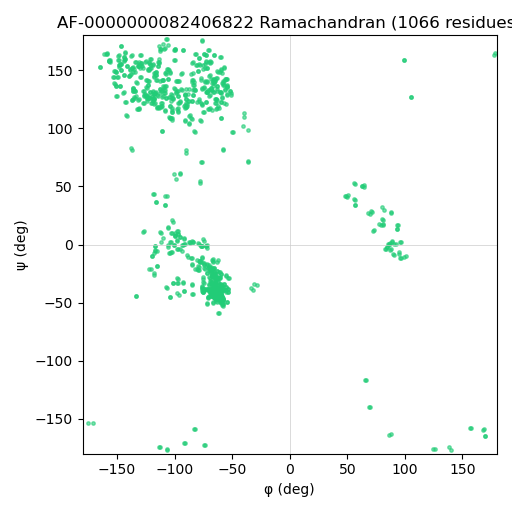35 HIS A C 1
ATOM 3309 O O . HIS A 1 435 ? -15.484 -3.15 3.592 1 98.12 435 HIS A O 1
ATOM 3315 N N . THR A 1 436 ? -15.523 -2.492 5.723 1 98.56 436 THR A N 1
ATOM 3316 C CA . THR A 1 436 ? -15.055 -3.773 6.238 1 98.56 436 THR A CA 1
ATOM 3317 C C . THR A 1 436 ? -16.047 -4.336 7.262 1 98.56 436 THR A C 1
ATOM 3319 O O . THR A 1 436 ? -16.453 -3.633 8.188 1 98.56 436 THR A O 1
ATOM 3322 N N . LEU A 1 437 ? -16.469 -5.48 7.039 1 98.19 437 LEU A N 1
ATOM 3323 C CA . LEU A 1 437 ? -17.344 -6.203 7.961 1 98.19 437 LEU A CA 1
ATOM 3324 C C . LEU A 1 437 ? -16.562 -7.242 8.75 1 98.19 437 LEU A C 1
ATOM 3326 O O . LEU A 1 437 ? -15.961 -8.148 8.164 1 98.19 437 LEU A O 1
ATOM 3330 N N . LEU A 1 438 ? -16.469 -7.031 10.039 1 97.81 438 LEU A N 1
ATOM 3331 C CA . LEU A 1 438 ? -15.906 -8.016 10.953 1 97.81 438 LEU A CA 1
ATOM 3332 C C . LEU A 1 438 ? -17.016 -8.836 11.617 1 97.81 438 LEU A C 1
ATOM 3334 O O . LEU A 1 438 ? -17.875 -8.281 12.297 1 97.81 438 LEU A O 1
ATOM 3338 N N . LEU A 1 439 ? -17 -10.07 11.359 1 96.88 439 LEU A N 1
ATOM 3339 C CA . LEU A 1 439 ? -17.938 -11 11.984 1 96.88 439 LEU A CA 1
ATOM 3340 C C . LEU A 1 439 ? -17.234 -11.82 13.07 1 96.88 439 LEU A C 1
ATOM 3342 O O . LEU A 1 439 ? -16.406 -12.672 12.766 1 96.88 439 LEU A O 1
ATOM 3346 N N . THR A 1 440 ? -17.578 -11.547 14.258 1 94.94 440 THR A N 1
ATOM 3347 C CA . THR A 1 440 ? -16.938 -12.281 15.344 1 94.94 440 THR A CA 1
ATOM 3348 C C . THR A 1 440 ? -17.641 -13.625 15.57 1 94.94 440 THR A C 1
ATOM 3350 O O . THR A 1 440 ? -18.859 -13.727 15.445 1 94.94 440 THR A O 1
ATOM 3353 N N . SER A 1 441 ? -16.875 -14.602 15.766 1 91.25 441 SER A N 1
ATOM 3354 C CA . SER A 1 441 ? -17.328 -15.977 15.953 1 91.25 441 SER A CA 1
ATOM 3355 C C . SER A 1 441 ? -16.672 -16.609 17.172 1 91.25 441 SER A C 1
ATOM 3357 O O . SER A 1 441 ? -15.609 -16.172 17.625 1 91.25 441 SER A O 1
ATOM 3359 N N . ASP A 1 442 ? -17.359 -17.609 17.766 1 89.19 442 ASP A N 1
ATOM 3360 C CA . ASP A 1 442 ? -16.766 -18.344 18.875 1 89.19 442 ASP A CA 1
ATOM 3361 C C . ASP A 1 442 ? -15.742 -19.359 18.406 1 89.19 442 ASP A C 1
ATOM 3363 O O . ASP A 1 442 ? -15.109 -20.031 19.219 1 89.19 442 ASP A O 1
ATOM 3367 N N . GLY A 1 443 ? -15.562 -19.438 17.141 1 86.25 443 GLY A N 1
ATOM 3368 C CA . GLY A 1 443 ? -14.523 -20.297 16.594 1 86.25 443 GLY A CA 1
ATOM 3369 C C . GLY A 1 443 ? -15.023 -21.672 16.188 1 86.25 443 GLY A C 1
ATOM 3370 O O . GLY A 1 443 ? -14.305 -22.438 15.555 1 86.25 443 GLY A O 1
ATOM 3371 N N . SER A 1 444 ? -16.281 -22 16.516 1 87.44 444 SER A N 1
ATOM 3372 C CA . SER A 1 444 ? -16.828 -23.297 16.125 1 87.44 444 SER A CA 1
ATOM 3373 C C . SER A 1 444 ? -17.141 -23.328 14.625 1 87.44 444 SER A C 1
ATOM 3375 O O . SER A 1 444 ? -17.422 -22.297 14.023 1 87.44 444 SER A O 1
ATOM 3377 N N . ALA A 1 445 ? -17.078 -24.531 14.055 1 84.19 445 ALA A N 1
ATOM 3378 C CA . ALA A 1 445 ? -17.391 -24.719 12.641 1 84.19 445 ALA A CA 1
ATOM 3379 C C . ALA A 1 445 ? -18.812 -24.266 12.336 1 84.19 445 ALA A C 1
ATOM 3381 O O . ALA A 1 445 ? -19.062 -23.672 11.281 1 84.19 445 ALA A O 1
ATOM 3382 N N . GLU A 1 446 ? -19.672 -24.531 13.211 1 86.94 446 GLU A N 1
ATOM 3383 C CA . GLU A 1 446 ? -21.062 -24.156 13.031 1 86.94 446 GLU A CA 1
ATOM 3384 C C . GLU A 1 446 ? -21.219 -22.625 12.984 1 86.94 446 GLU A C 1
ATOM 3386 O O . GLU A 1 446 ? -21.938 -22.109 12.125 1 86.94 446 GLU A O 1
ATOM 3391 N N . SER A 1 447 ? -20.547 -22.031 13.867 1 88.75 447 SER A N 1
ATOM 3392 C CA . SER A 1 447 ? -20.609 -20.562 13.922 1 88.75 447 SER A CA 1
ATOM 3393 C C . SER A 1 447 ? -20.031 -19.953 12.656 1 88.75 447 SER A C 1
ATOM 3395 O O . SER A 1 447 ? -20.641 -19.062 12.055 1 88.75 447 SER A O 1
ATOM 3397 N N . ILE A 1 448 ? -18.938 -20.406 12.219 1 86.81 448 ILE A N 1
ATOM 3398 C CA . ILE A 1 448 ? -18.25 -19.875 11.047 1 86.81 448 ILE A CA 1
ATOM 3399 C C . ILE A 1 448 ? -19.078 -20.125 9.797 1 86.81 448 ILE A C 1
ATOM 3401 O O . ILE A 1 448 ? -19.203 -19.25 8.938 1 86.81 448 ILE A O 1
ATOM 3405 N N . ASN A 1 449 ? -19.641 -21.266 9.734 1 86.62 449 ASN A N 1
ATOM 3406 C CA . ASN A 1 449 ? -20.484 -21.594 8.586 1 86.62 449 ASN A CA 1
ATOM 3407 C C . ASN A 1 449 ? -21.703 -20.672 8.508 1 86.62 449 ASN A C 1
ATOM 3409 O O . ASN A 1 449 ? -22.125 -20.281 7.422 1 86.62 449 ASN A O 1
ATOM 3413 N N . SER A 1 450 ? -22.234 -20.406 9.633 1 88.94 450 SER A N 1
ATOM 3414 C CA . SER A 1 450 ? -23.391 -19.516 9.672 1 88.94 450 SER A CA 1
ATOM 3415 C C . SER A 1 450 ? -23.031 -18.109 9.227 1 88.94 450 SER A C 1
ATOM 3417 O O . SER A 1 450 ? -23.859 -17.391 8.672 1 88.94 450 SER A O 1
ATOM 3419 N N . LEU A 1 451 ? -21.828 -17.75 9.453 1 90.5 451 LEU A N 1
ATOM 3420 C CA . LEU A 1 451 ? -21.359 -16.406 9.109 1 90.5 451 LEU A CA 1
ATOM 3421 C C . LEU A 1 451 ? -21.234 -16.25 7.594 1 90.5 451 LEU A C 1
ATOM 3423 O O . LEU A 1 451 ? -21.297 -15.133 7.078 1 90.5 451 LEU A O 1
ATOM 3427 N N . GLU A 1 452 ? -21.062 -17.312 6.879 1 91.5 452 GLU A N 1
ATOM 3428 C CA . GLU A 1 452 ? -20.891 -17.25 5.43 1 91.5 452 GLU A CA 1
ATOM 3429 C C . GLU A 1 452 ? -22.156 -16.719 4.754 1 91.5 452 GLU A C 1
ATOM 3431 O O . GLU A 1 452 ? -22.062 -15.93 3.811 1 91.5 452 GLU A O 1
ATOM 3436 N N . LYS A 1 453 ? -23.281 -17.109 5.266 1 91.69 453 LYS A N 1
ATOM 3437 C CA . LYS A 1 453 ? -24.547 -16.625 4.723 1 91.69 453 LYS A CA 1
ATOM 3438 C C . LYS A 1 453 ? -24.688 -15.117 4.973 1 91.69 453 LYS A C 1
ATOM 3440 O O . LYS A 1 453 ? -25.141 -14.383 4.094 1 91.69 453 LYS A O 1
ATOM 3445 N N . VAL A 1 454 ? -24.375 -14.781 6.133 1 94.31 454 VAL A N 1
ATOM 3446 C CA . VAL A 1 454 ? -24.438 -13.367 6.496 1 94.31 454 VAL A CA 1
ATOM 3447 C C . VAL A 1 454 ? -23.484 -12.562 5.598 1 94.31 454 VAL A C 1
ATOM 3449 O O . VAL A 1 454 ? -23.859 -11.5 5.098 1 94.31 454 VAL A O 1
ATOM 3452 N N . ALA A 1 455 ? -22.312 -13.102 5.422 1 95.94 455 ALA A N 1
ATOM 3453 C CA . ALA A 1 455 ? -21.312 -12.445 4.578 1 95.94 455 ALA A CA 1
ATOM 3454 C C . ALA A 1 455 ? -21.828 -12.273 3.15 1 95.94 455 ALA A C 1
ATOM 3456 O O . ALA A 1 455 ? -21.719 -11.195 2.57 1 95.94 455 ALA A O 1
ATOM 3457 N N . ASP A 1 456 ? -22.422 -13.312 2.621 1 94.75 456 ASP A N 1
ATOM 3458 C CA . ASP A 1 456 ? -22.938 -13.273 1.254 1 94.75 456 ASP A CA 1
ATOM 3459 C C . ASP A 1 456 ? -24.016 -12.203 1.104 1 94.75 456 ASP A C 1
ATOM 3461 O O . ASP A 1 456 ? -24 -11.438 0.138 1 94.75 456 ASP A O 1
ATOM 3465 N N . ALA A 1 457 ? -24.906 -12.18 2.021 1 95.31 457 ALA A N 1
ATOM 3466 C CA . ALA A 1 457 ? -25.984 -11.195 1.998 1 95.31 457 ALA A CA 1
ATOM 3467 C C . ALA A 1 457 ? -25.438 -9.773 2.119 1 95.31 457 ALA A C 1
ATOM 3469 O O . ALA A 1 457 ? -25.891 -8.867 1.424 1 95.31 457 ALA A O 1
ATOM 3470 N N . ALA A 1 458 ? -24.516 -9.617 2.992 1 96.56 458 ALA A N 1
ATOM 3471 C CA . ALA A 1 458 ? -23.906 -8.305 3.203 1 96.56 458 ALA A CA 1
ATOM 3472 C C . ALA A 1 458 ? -23.172 -7.828 1.946 1 96.56 458 ALA A C 1
ATOM 3474 O O . ALA A 1 458 ? -23.297 -6.66 1.565 1 96.56 458 ALA A O 1
ATOM 3475 N N . ILE A 1 459 ? -22.438 -8.703 1.316 1 96.31 459 ILE A N 1
ATOM 3476 C CA . ILE A 1 459 ? -21.703 -8.375 0.1 1 96.31 459 ILE A CA 1
ATOM 3477 C C . ILE A 1 459 ? -22.688 -7.926 -0.986 1 96.31 459 ILE A C 1
ATOM 3479 O O . ILE A 1 459 ? -22.438 -6.93 -1.671 1 96.31 459 ILE A O 1
ATOM 3483 N N . ARG A 1 460 ? -23.766 -8.609 -1.096 1 95.31 460 ARG A N 1
ATOM 3484 C CA . ARG A 1 460 ? -24.781 -8.242 -2.07 1 95.31 460 ARG A CA 1
ATOM 3485 C C . ARG A 1 460 ? -25.375 -6.875 -1.743 1 95.31 460 ARG A C 1
ATOM 3487 O O . ARG A 1 460 ? -25.531 -6.031 -2.631 1 95.31 460 ARG A O 1
ATOM 3494 N N . SER A 1 461 ? -25.641 -6.684 -0.502 1 95.75 461 SER A N 1
ATOM 3495 C CA . SER A 1 461 ? -26.234 -5.43 -0.061 1 95.75 461 SER A CA 1
ATOM 3496 C C . SER A 1 461 ? -25.297 -4.254 -0.296 1 95.75 461 SER A C 1
ATOM 3498 O O . SER A 1 461 ? -25.75 -3.127 -0.516 1 95.75 461 SER A O 1
ATOM 3500 N N . ALA A 1 462 ? -24.047 -4.527 -0.295 1 96.81 462 ALA A N 1
ATOM 3501 C CA . ALA A 1 462 ? -23.031 -3.48 -0.47 1 96.81 462 ALA A CA 1
ATOM 3502 C C . ALA A 1 462 ? -22.562 -3.412 -1.919 1 96.81 462 ALA A C 1
ATOM 3504 O O . ALA A 1 462 ? -21.531 -2.793 -2.215 1 96.81 462 ALA A O 1
ATOM 3505 N N . HIS A 1 463 ? -23.281 -4.109 -2.814 1 96.12 463 HIS A N 1
ATOM 3506 C CA . HIS A 1 463 ? -22.969 -4.129 -4.238 1 96.12 463 HIS A CA 1
ATOM 3507 C C . HIS A 1 463 ? -21.531 -4.594 -4.48 1 96.12 463 HIS A C 1
ATOM 3509 O O . HIS A 1 463 ? -20.828 -4.043 -5.336 1 96.12 463 HIS A O 1
ATOM 3515 N N . GLY A 1 464 ? -21.062 -5.484 -3.658 1 95.31 464 GLY A N 1
ATOM 3516 C CA . GLY A 1 464 ? -19.734 -6.059 -3.822 1 95.31 464 GLY A CA 1
ATOM 3517 C C . GLY A 1 464 ? -18.641 -5.195 -3.238 1 95.31 464 GLY A C 1
ATOM 3518 O O . GLY A 1 464 ? -17.469 -5.59 -3.232 1 95.31 464 GLY A O 1
ATOM 3519 N N . MET A 1 465 ? -18.906 -4.062 -2.736 1 96.5 465 MET A N 1
ATOM 3520 C CA . MET A 1 465 ? -17.906 -3.131 -2.205 1 96.5 465 MET A CA 1
ATOM 3521 C C . MET A 1 465 ? -17.766 -3.297 -0.697 1 96.5 465 MET A C 1
ATOM 3523 O O . MET A 1 465 ? -18.016 -2.361 0.063 1 96.5 465 MET A O 1
ATOM 3527 N N . LEU A 1 466 ? -17.359 -4.492 -0.316 1 97.69 466 LEU A N 1
ATOM 3528 C CA . LEU A 1 466 ? -17.281 -4.879 1.088 1 97.69 466 LEU A CA 1
ATOM 3529 C C . LEU A 1 466 ? -16.188 -5.93 1.296 1 97.69 466 LEU A C 1
ATOM 3531 O O . LEU A 1 466 ? -16.125 -6.91 0.555 1 97.69 466 LEU A O 1
ATOM 3535 N N . ASP A 1 467 ? -15.297 -5.719 2.207 1 97.88 467 ASP A N 1
ATOM 3536 C CA . ASP A 1 467 ? -14.383 -6.75 2.695 1 97.88 467 ASP A CA 1
ATOM 3537 C C . ASP A 1 467 ? -14.938 -7.426 3.947 1 97.88 467 ASP A C 1
ATOM 3539 O O . ASP A 1 467 ? -15.406 -6.754 4.867 1 97.88 467 ASP A O 1
ATOM 3543 N N . VAL A 1 468 ? -14.906 -8.695 4.012 1 97.88 468 VAL A N 1
ATOM 3544 C CA . VAL A 1 468 ? -15.492 -9.422 5.137 1 97.88 468 VAL A CA 1
ATOM 3545 C C . VAL A 1 468 ? -14.438 -10.336 5.77 1 97.88 468 VAL A C 1
ATOM 3547 O O . VAL A 1 468 ? -13.711 -11.031 5.062 1 97.88 468 VAL A O 1
ATOM 3550 N N . TYR A 1 469 ? -14.383 -10.328 7.078 1 97.12 469 TYR A N 1
ATOM 3551 C CA . TYR A 1 469 ? -13.492 -11.203 7.828 1 97.12 469 TYR A CA 1
ATOM 3552 C C . TYR A 1 469 ? -14.234 -11.867 8.984 1 97.12 469 TYR A C 1
ATOM 3554 O O . TYR A 1 469 ? -15.062 -11.242 9.648 1 97.12 469 TYR A O 1
ATOM 3562 N N . ALA A 1 470 ? -13.984 -13.109 9.234 1 95.81 470 ALA A N 1
ATOM 3563 C CA . ALA A 1 470 ? -14.398 -13.797 10.453 1 95.81 470 ALA A CA 1
ATOM 3564 C C . ALA A 1 470 ? -13.328 -13.695 11.531 1 95.81 470 ALA A C 1
ATOM 3566 O O . ALA A 1 470 ? -12.188 -14.117 11.336 1 95.81 470 ALA A O 1
ATOM 3567 N N . ILE A 1 471 ? -13.672 -13.086 12.609 1 96.38 471 ILE A N 1
ATOM 3568 C CA . ILE A 1 471 ? -12.758 -12.945 13.734 1 96.38 471 ILE A CA 1
ATOM 3569 C C . ILE A 1 471 ? -13 -14.062 14.75 1 96.38 471 ILE A C 1
ATOM 3571 O O . ILE A 1 471 ? -14.117 -14.203 15.258 1 96.38 471 ILE A O 1
ATOM 3575 N N . VAL A 1 472 ? -11.945 -14.812 15.031 1 94.94 472 VAL A N 1
ATOM 3576 C CA . VAL A 1 472 ? -12.109 -15.953 15.93 1 94.94 472 VAL A CA 1
ATOM 3577 C C . VAL A 1 472 ? -11.164 -15.812 17.125 1 94.94 472 VAL A C 1
ATOM 3579 O O . VAL A 1 472 ? -10.172 -15.094 17.047 1 94.94 472 VAL A O 1
ATOM 3582 N N . PRO A 1 473 ? -11.477 -16.438 18.234 1 93.56 473 PRO A N 1
ATOM 3583 C CA . PRO A 1 473 ? -10.617 -16.344 19.422 1 93.56 473 PRO A CA 1
ATOM 3584 C C . PRO A 1 473 ? -9.297 -17.094 19.25 1 93.56 473 PRO A C 1
ATOM 3586 O O . PRO A 1 473 ? -9.125 -17.844 18.297 1 93.56 473 PRO A O 1
ATOM 3589 N N . PRO A 1 474 ? -8.383 -16.844 20.141 1 91.88 474 PRO A N 1
ATOM 3590 C CA . PRO A 1 474 ? -7.102 -17.562 20.109 1 91.88 474 PRO A CA 1
ATOM 3591 C C . PRO A 1 474 ? -7.266 -19.078 20.203 1 91.88 474 PRO A C 1
ATOM 3593 O O . PRO A 1 474 ? -8.117 -19.562 20.953 1 91.88 474 PRO A O 1
ATOM 3596 N N . GLY A 1 475 ? -6.473 -19.781 19.406 1 87.25 475 GLY A N 1
ATOM 3597 C CA . GLY A 1 475 ? -6.43 -21.234 19.516 1 87.25 475 GLY A CA 1
ATOM 3598 C C . GLY A 1 475 ? -7.461 -21.938 18.641 1 87.25 475 GLY A C 1
ATOM 3599 O O . GLY A 1 475 ? -7.598 -23.156 18.688 1 87.25 475 GLY A O 1
ATOM 3600 N N . THR A 1 476 ? -8.211 -21.156 17.875 1 84.44 476 THR A N 1
ATOM 3601 C CA . THR A 1 476 ? -9.203 -21.734 16.984 1 84.44 476 THR A CA 1
ATOM 3602 C C . THR A 1 476 ? -8.531 -22.562 15.883 1 84.44 476 THR A C 1
ATOM 3604 O O . THR A 1 476 ? -7.539 -22.125 15.297 1 84.44 476 THR A O 1
ATOM 3607 N N . VAL A 1 477 ? -9.047 -23.75 15.734 1 75.69 477 VAL A N 1
ATOM 3608 C CA . VAL A 1 477 ? -8.555 -24.609 14.656 1 75.69 477 VAL A CA 1
ATOM 3609 C C . VAL A 1 477 ? -9.164 -24.188 13.328 1 75.69 477 VAL A C 1
ATOM 3611 O O . VAL A 1 477 ? -10.375 -24 13.227 1 75.69 477 VAL A O 1
ATOM 3614 N N . THR A 1 478 ? -8.312 -23.953 12.469 1 69.81 478 THR A N 1
ATOM 3615 C CA . THR A 1 478 ? -8.719 -23.438 11.164 1 69.81 478 THR A CA 1
ATOM 3616 C C . THR A 1 478 ? -9.641 -24.422 10.453 1 69.81 478 THR A C 1
ATOM 3618 O O . THR A 1 478 ? -9.398 -25.625 10.477 1 69.81 478 THR A O 1
ATOM 3621 N N . VAL A 1 479 ? -10.758 -23.891 9.953 1 69.12 479 VAL A N 1
ATOM 3622 C CA . VAL A 1 479 ? -11.766 -24.625 9.203 1 69.12 479 VAL A CA 1
ATOM 3623 C C . VAL A 1 479 ? -11.82 -24.109 7.766 1 69.12 479 VAL A C 1
ATOM 3625 O O . VAL A 1 479 ? -11.312 -23.016 7.477 1 69.12 479 VAL A O 1
ATOM 3628 N N . ASP A 1 480 ? -12.305 -24.938 6.906 1 77 480 ASP A N 1
ATOM 3629 C CA . ASP A 1 480 ? -12.609 -24.453 5.562 1 77 480 ASP A CA 1
ATOM 3630 C C . ASP A 1 480 ? -13.703 -23.391 5.59 1 77 480 ASP A C 1
ATOM 3632 O O . ASP A 1 480 ? -14.703 -23.531 6.293 1 77 480 ASP A O 1
ATOM 3636 N N . SER A 1 481 ? -13.391 -22.281 5.195 1 85.81 481 SER A N 1
ATOM 3637 C CA . SER A 1 481 ? -14.367 -21.203 5.145 1 85.81 481 SER A CA 1
ATOM 3638 C C . SER A 1 481 ? -14.203 -20.359 3.883 1 85.81 481 SER A C 1
ATOM 3640 O O . SER A 1 481 ? -13.102 -20.25 3.348 1 85.81 481 SER A O 1
ATOM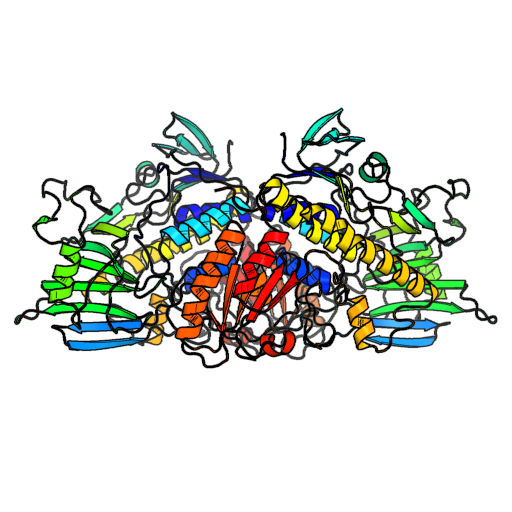 3642 N N . LEU A 1 482 ? -15.336 -19.906 3.385 1 88.56 482 LEU A N 1
ATOM 3643 C CA . LEU A 1 482 ? -15.32 -18.969 2.26 1 88.56 482 LEU A CA 1
ATOM 3644 C C . LEU A 1 482 ? -14.977 -17.562 2.723 1 88.56 482 LEU A C 1
ATOM 3646 O O . LEU A 1 482 ? -14.648 -16.703 1.906 1 88.56 482 LEU A O 1
ATOM 3650 N N . VAL A 1 483 ? -15.055 -17.359 3.998 1 93 483 VAL A N 1
ATOM 3651 C CA . VAL A 1 483 ? -14.711 -16.062 4.582 1 93 483 VAL A CA 1
ATOM 3652 C C . VAL A 1 483 ? -13.328 -16.156 5.227 1 93 483 VAL A C 1
ATOM 3654 O O . VAL A 1 483 ? -13.039 -17.094 5.973 1 93 483 VAL A O 1
ATOM 3657 N N . PRO A 1 484 ? -12.461 -15.203 4.883 1 94.88 484 PRO A N 1
ATOM 3658 C CA . PRO A 1 484 ? -11.148 -15.227 5.531 1 94.88 484 PRO A CA 1
ATOM 3659 C C . PRO A 1 484 ? -11.242 -15.227 7.059 1 94.88 484 PRO A C 1
ATOM 3661 O O . PRO A 1 484 ? -12.008 -14.445 7.629 1 94.88 484 PRO A O 1
ATOM 3664 N N . ILE A 1 485 ? -10.484 -16.031 7.672 1 94.69 485 ILE A N 1
ATOM 3665 C CA . ILE A 1 485 ? -10.508 -16.188 9.117 1 94.69 485 ILE A CA 1
ATOM 3666 C C . ILE A 1 485 ? -9.289 -15.492 9.734 1 94.69 485 ILE A C 1
ATOM 3668 O O . ILE A 1 485 ? -8.156 -15.727 9.312 1 94.69 485 ILE A O 1
ATOM 3672 N N . ILE A 1 486 ? -9.539 -14.641 10.688 1 96.5 486 ILE A N 1
ATOM 3673 C CA . ILE A 1 486 ? -8.508 -13.922 11.422 1 96.5 486 ILE A CA 1
ATOM 3674 C C . ILE A 1 486 ? -8.594 -14.258 12.906 1 96.5 486 ILE A C 1
ATOM 3676 O O . ILE A 1 486 ? -9.672 -14.148 13.508 1 96.5 486 ILE A O 1
ATOM 3680 N N . GLU A 1 487 ? -7.539 -14.641 13.484 1 96.12 487 GLU A N 1
ATOM 3681 C CA . GLU A 1 487 ? -7.488 -14.945 14.914 1 96.12 487 GLU A CA 1
ATOM 3682 C C . GLU A 1 487 ? -7.109 -13.703 15.719 1 96.12 487 GLU A C 1
ATOM 3684 O O . GLU A 1 487 ? -6.055 -13.109 15.492 1 96.12 487 GLU A O 1
ATOM 3689 N N . ASP A 1 488 ? -7.977 -13.305 16.594 1 96.25 488 ASP A N 1
ATOM 3690 C CA . ASP A 1 488 ? -7.625 -12.266 17.547 1 96.25 488 ASP A CA 1
ATOM 3691 C C . ASP A 1 488 ? -6.746 -12.812 18.656 1 96.25 488 ASP A C 1
ATOM 3693 O O . ASP A 1 488 ? -7.148 -12.828 19.828 1 96.25 488 ASP A O 1
ATOM 3697 N N . ASN A 1 489 ? -5.555 -13.109 18.297 1 95.44 489 ASN A N 1
ATOM 3698 C CA . ASN A 1 489 ? -4.664 -13.906 19.141 1 95.44 489 ASN A CA 1
ATOM 3699 C C . ASN A 1 489 ? -4.352 -13.203 20.453 1 95.44 489 ASN A C 1
ATOM 3701 O O . ASN A 1 489 ? -4.305 -13.836 21.516 1 95.44 489 ASN A O 1
ATOM 3705 N N . ASP A 1 490 ? -4.137 -11.922 20.516 1 94.56 490 ASP A N 1
ATOM 3706 C CA . ASP A 1 490 ? -3.812 -11.18 21.734 1 94.56 490 ASP A CA 1
ATOM 3707 C C . ASP A 1 490 ? -5.066 -10.578 22.359 1 94.56 490 ASP A C 1
ATOM 3709 O O . ASP A 1 490 ? -4.984 -9.844 23.344 1 94.56 490 ASP A O 1
ATOM 3713 N N . SER A 1 491 ? -6.191 -10.711 21.734 1 93.81 491 SER A N 1
ATOM 3714 C CA . SER A 1 491 ? -7.512 -10.328 22.203 1 93.81 491 SER A CA 1
ATOM 3715 C C . SER A 1 491 ? -7.641 -8.812 22.312 1 93.81 491 SER A C 1
ATOM 3717 O O . SER A 1 491 ? -8.375 -8.305 23.156 1 93.81 491 SER A O 1
ATOM 3719 N N . GLN A 1 492 ? -6.859 -8.125 21.484 1 94.44 492 GLN A N 1
ATOM 3720 C CA . GLN A 1 492 ? -6.922 -6.668 21.547 1 94.44 492 GLN A CA 1
ATOM 3721 C C . GLN A 1 492 ? -8.188 -6.148 20.859 1 94.44 492 GLN A C 1
ATOM 3723 O O . GLN A 1 492 ? -8.75 -5.137 21.281 1 94.44 492 GLN A O 1
ATOM 3728 N N . LEU A 1 493 ? -8.594 -6.793 19.781 1 95.38 493 LEU A N 1
ATOM 3729 C CA . LEU A 1 493 ? -9.82 -6.379 19.109 1 95.38 493 LEU A CA 1
ATOM 3730 C C . LEU A 1 493 ? -11.023 -6.555 20.031 1 95.38 493 LEU A C 1
ATOM 3732 O O . LEU A 1 493 ? -11.82 -5.629 20.188 1 95.38 493 LEU A O 1
ATOM 3736 N N . CYS A 1 494 ? -11.102 -7.746 20.625 1 93.06 494 CYS A N 1
ATOM 3737 C CA . CYS A 1 494 ? -12.203 -8.023 21.547 1 93.06 494 CYS A CA 1
ATOM 3738 C C . CYS A 1 494 ? -12.211 -7.023 22.703 1 93.06 494 CYS A C 1
ATOM 3740 O O . CYS A 1 494 ? -13.273 -6.555 23.109 1 93.06 494 CYS A O 1
ATOM 3742 N N . ALA A 1 495 ? -11.109 -6.68 23.188 1 92.25 495 ALA A N 1
ATOM 3743 C CA . ALA A 1 495 ? -11 -5.75 24.312 1 92.25 495 ALA A CA 1
ATOM 3744 C C . ALA A 1 495 ? -11.43 -4.348 23.906 1 92.25 495 ALA A C 1
ATOM 3746 O O . ALA A 1 495 ? -12.164 -3.68 24.641 1 92.25 495 ALA A O 1
ATOM 3747 N N . ALA A 1 496 ? -11.023 -3.885 22.766 1 91.56 496 ALA A N 1
ATOM 3748 C CA . ALA A 1 496 ? -11.289 -2.521 22.312 1 91.56 496 ALA A CA 1
ATOM 3749 C C . ALA A 1 496 ? -12.758 -2.357 21.922 1 91.56 496 ALA A C 1
ATOM 3751 O O . ALA A 1 496 ? -13.375 -1.332 22.219 1 91.56 496 ALA A O 1
ATOM 3752 N N . TYR A 1 497 ? -13.32 -3.363 21.312 1 92.88 497 TYR A N 1
ATOM 3753 C CA . TYR A 1 497 ? -14.656 -3.242 20.734 1 92.88 497 TYR A CA 1
ATOM 3754 C C . TYR A 1 497 ? -15.695 -3.906 21.641 1 92.88 497 TYR A C 1
ATOM 3756 O O . TYR A 1 497 ? -16.891 -3.779 21.391 1 92.88 497 TYR A O 1
ATOM 3764 N N . GLY A 1 498 ? -15.227 -4.562 22.656 1 88.38 498 GLY A N 1
ATOM 3765 C CA . GLY A 1 498 ? -16.141 -5.191 23.609 1 88.38 498 GLY A CA 1
ATOM 3766 C C . GLY A 1 498 ? -16.969 -6.297 23 1 88.38 498 GLY A C 1
ATOM 3767 O O . GLY A 1 498 ? -18.188 -6.324 23.156 1 88.38 498 GLY A O 1
ATOM 3768 N N . VAL A 1 499 ? -16.297 -7.199 22.312 1 84.56 499 VAL A N 1
ATOM 3769 C CA . VAL A 1 499 ? -17.016 -8.273 21.641 1 84.56 499 VAL A CA 1
ATOM 3770 C C . VAL A 1 499 ? -16.891 -9.562 22.453 1 84.56 499 VAL A C 1
ATOM 3772 O O . VAL A 1 499 ? -15.789 -9.984 22.797 1 84.56 499 VAL A O 1
ATOM 3775 N N . GLU A 1 500 ? -17.953 -10.203 23 1 76.31 500 GLU A N 1
ATOM 3776 C CA . GLU A 1 500 ? -17.953 -11.43 23.797 1 76.31 500 GLU A CA 1
ATOM 3777 C C . GLU A 1 500 ? -18.609 -12.578 23.031 1 76.31 500 GLU A C 1
ATOM 3779 O O . GLU A 1 500 ? -18.422 -13.75 23.375 1 76.31 500 GLU A O 1
ATOM 3784 N N . GLY A 1 501 ? -19 -12.422 21.922 1 78.94 501 GLY A N 1
ATOM 3785 C CA . GLY A 1 501 ? -19.703 -13.43 21.125 1 78.94 501 GLY A CA 1
ATOM 3786 C C . GLY A 1 501 ? -19.891 -13.023 19.688 1 78.94 501 GLY A C 1
ATOM 3787 O O . GLY A 1 501 ? -19.031 -12.375 19.094 1 78.94 501 GLY A O 1
ATOM 3788 N N . THR A 1 502 ? -20.938 -13.633 19.219 1 86.38 502 THR A N 1
ATOM 3789 C CA . THR A 1 502 ? -21.25 -13.359 17.828 1 86.38 502 THR A CA 1
ATOM 3790 C C . THR A 1 502 ? -21.703 -11.914 17.641 1 86.38 502 THR A C 1
ATOM 3792 O O . THR A 1 502 ? -22.672 -11.484 18.281 1 86.38 502 THR A O 1
ATOM 3795 N N . ALA A 1 503 ? -20.984 -11.234 16.953 1 91.94 503 ALA A N 1
ATOM 3796 C CA . ALA A 1 503 ? -21.312 -9.836 16.672 1 91.94 503 ALA A CA 1
ATOM 3797 C C . ALA A 1 503 ? -20.812 -9.422 15.297 1 91.94 503 ALA A C 1
ATOM 3799 O O . ALA A 1 503 ? -20.016 -10.141 14.68 1 91.94 503 ALA A O 1
ATOM 3800 N N . ALA A 1 504 ? -21.422 -8.414 14.836 1 95.38 504 ALA A N 1
ATOM 3801 C CA . ALA A 1 504 ? -20.984 -7.805 13.586 1 95.38 504 ALA A CA 1
ATOM 3802 C C . ALA A 1 504 ? -20.531 -6.363 13.805 1 95.38 504 ALA A C 1
ATOM 3804 O O . ALA A 1 504 ? -21.188 -5.605 14.531 1 95.38 504 ALA A O 1
ATOM 3805 N N . LEU A 1 505 ? -19.391 -6.082 13.32 1 96.38 505 LEU A N 1
ATOM 3806 C CA . LEU A 1 505 ? -18.859 -4.723 13.297 1 96.38 505 LEU A CA 1
ATOM 3807 C C . LEU A 1 505 ? -18.625 -4.254 11.859 1 96.38 505 LEU A C 1
ATOM 3809 O O . LEU A 1 505 ? -18 -4.957 11.07 1 96.38 505 LEU A O 1
ATOM 3813 N N . VAL A 1 506 ? -19.172 -3.113 11.43 1 97.25 506 VAL A N 1
ATOM 3814 C CA . VAL A 1 506 ? -18.906 -2.527 10.125 1 97.25 506 VAL A CA 1
ATOM 3815 C C . VAL A 1 506 ? -18.047 -1.274 10.289 1 97.25 506 VAL A C 1
ATOM 3817 O O . VAL A 1 506 ? -18.453 -0.32 10.953 1 97.25 506 VAL A O 1
ATOM 3820 N N . ILE A 1 507 ? -16.906 -1.32 9.797 1 97.69 507 ILE A N 1
ATOM 3821 C CA . ILE A 1 507 ? -16.031 -0.158 9.797 1 97.69 507 ILE A CA 1
ATOM 3822 C C . ILE A 1 507 ? -16.078 0.535 8.438 1 97.69 507 ILE A C 1
ATOM 3824 O O . ILE A 1 507 ? -15.914 -0.111 7.402 1 97.69 507 ILE A O 1
ATOM 3828 N N . ARG A 1 508 ? -16.266 1.808 8.469 1 97.75 508 ARG A N 1
ATOM 3829 C CA . ARG A 1 508 ? -16.391 2.621 7.262 1 97.75 508 ARG A CA 1
ATOM 3830 C C . ARG A 1 508 ? -15.039 2.826 6.59 1 97.75 508 ARG A C 1
ATOM 3832 O O . ARG A 1 508 ? -13.992 2.65 7.219 1 97.75 508 ARG A O 1
ATOM 3839 N N . PRO A 1 509 ? -15.086 3.256 5.309 1 97.5 509 PRO A N 1
ATOM 3840 C CA . PRO A 1 509 ? -13.828 3.535 4.605 1 97.5 509 PRO A CA 1
ATOM 3841 C C . PRO A 1 509 ? -13 4.617 5.289 1 97.5 509 PRO A C 1
ATOM 3843 O O . PRO A 1 509 ? -11.773 4.633 5.156 1 97.5 509 PRO A O 1
ATOM 3846 N N . ASP A 1 510 ? -13.609 5.504 6.031 1 97.12 510 ASP A N 1
ATOM 3847 C CA . ASP A 1 510 ? -12.852 6.59 6.652 1 97.12 510 ASP A CA 1
ATOM 3848 C C . ASP A 1 510 ? -12.391 6.199 8.055 1 97.12 510 ASP A C 1
ATOM 3850 O O . ASP A 1 510 ? -11.852 7.035 8.789 1 97.12 510 ASP A O 1
ATOM 3854 N N . GLY A 1 511 ? -12.617 4.945 8.492 1 97.06 511 GLY A N 1
ATOM 3855 C CA . GLY A 1 511 ? -12.023 4.422 9.711 1 97.06 511 GLY A CA 1
ATOM 3856 C C . GLY A 1 511 ? -12.906 4.582 10.93 1 97.06 511 GLY A C 1
ATOM 3857 O O . GLY A 1 511 ? -12.438 4.477 12.062 1 97.06 511 GLY A O 1
ATOM 3858 N N . TYR A 1 512 ? -14.148 4.902 10.75 1 97.25 512 TYR A N 1
ATOM 3859 C CA . TYR A 1 512 ? -15.078 5.02 11.867 1 97.25 512 TYR A CA 1
ATOM 3860 C C . TYR A 1 512 ? -16 3.809 11.93 1 97.25 512 TYR A C 1
ATOM 3862 O O . TYR A 1 512 ? -16.344 3.221 10.898 1 97.25 512 TYR A O 1
ATOM 3870 N N . LEU A 1 513 ? -16.406 3.447 13.125 1 96.5 513 LEU A N 1
ATOM 3871 C CA . LEU A 1 513 ? -17.359 2.363 13.297 1 96.5 513 LEU A CA 1
ATOM 3872 C C . LEU A 1 513 ? -18.75 2.801 12.859 1 96.5 513 LEU A C 1
ATOM 3874 O O . LEU A 1 513 ? -19.281 3.801 13.359 1 96.5 513 LEU A O 1
ATOM 3878 N N . GLY A 1 514 ? -19.297 2.074 11.93 1 95.69 514 GLY A N 1
ATOM 3879 C CA . GLY A 1 514 ? -20.625 2.41 11.438 1 95.69 514 GLY A CA 1
ATOM 3880 C C . GLY A 1 514 ? -21.734 1.594 12.078 1 95.69 514 GLY A C 1
ATOM 3881 O O . GLY A 1 514 ? -22.844 2.086 12.273 1 95.69 514 GLY A O 1
ATOM 3882 N N . PHE A 1 515 ? -21.438 0.362 12.414 1 94.75 515 PHE A N 1
ATOM 3883 C CA . PHE A 1 515 ? -22.453 -0.554 12.93 1 94.75 515 PHE A CA 1
ATOM 3884 C C . PHE A 1 515 ? -21.844 -1.526 13.93 1 94.75 515 PHE A C 1
ATOM 3886 O O . PHE A 1 515 ? -20.719 -1.978 13.758 1 94.75 515 PHE A O 1
ATOM 3893 N N . ARG A 1 516 ? -22.516 -1.707 14.938 1 93.25 516 ARG A N 1
ATOM 3894 C CA . ARG A 1 516 ? -22.266 -2.781 15.891 1 93.25 516 ARG A CA 1
ATOM 3895 C C . ARG A 1 516 ? -23.578 -3.471 16.281 1 93.25 516 ARG A C 1
ATOM 3897 O O . ARG A 1 516 ? -24.547 -2.809 16.641 1 93.25 516 ARG A O 1
ATOM 3904 N N . GLY A 1 517 ? -23.625 -4.781 16.156 1 91.81 517 GLY A N 1
ATOM 3905 C CA . GLY A 1 517 ? -24.844 -5.488 16.516 1 91.81 517 GLY A CA 1
ATOM 3906 C C . GLY A 1 517 ? -24.859 -6.934 16.047 1 91.81 517 GLY A C 1
ATOM 3907 O O . GLY A 1 517 ? -23.797 -7.539 15.859 1 91.81 517 GLY A O 1
ATOM 3908 N N . HIS A 1 518 ? -26.016 -7.445 15.969 1 91.38 518 HIS A N 1
ATOM 3909 C CA . HIS A 1 518 ? -26.172 -8.828 15.531 1 91.38 518 HIS A CA 1
ATOM 3910 C C . HIS A 1 518 ? -25.922 -8.953 14.031 1 91.38 518 HIS A C 1
ATOM 3912 O O . HIS A 1 518 ? -26.344 -8.094 13.25 1 91.38 518 HIS A O 1
ATOM 3918 N N . PRO A 1 519 ? -25.25 -10.023 13.602 1 92.88 519 PRO A N 1
ATOM 3919 C CA . PRO A 1 519 ? -24.906 -10.219 12.188 1 92.88 519 PRO A CA 1
ATOM 3920 C C . PRO A 1 519 ? -26.109 -10.117 11.266 1 92.88 519 PRO A C 1
ATOM 3922 O O . PRO A 1 519 ? -26 -9.609 10.148 1 92.88 519 PRO A O 1
ATOM 3925 N N . GLU A 1 520 ? -27.234 -10.422 11.68 1 90.12 520 GLU A N 1
ATOM 3926 C CA . GLU A 1 520 ? -28.438 -10.43 10.852 1 90.12 520 GLU A CA 1
ATOM 3927 C C . GLU A 1 520 ? -28.891 -9.016 10.516 1 90.12 520 GLU A C 1
ATOM 3929 O O . GLU A 1 520 ? -29.672 -8.805 9.586 1 90.12 520 GLU A O 1
ATOM 3934 N N . ASN A 1 521 ? -28.406 -8.055 11.234 1 92.62 521 ASN A N 1
ATOM 3935 C CA . ASN A 1 521 ? -28.859 -6.676 11.055 1 92.62 521 ASN A CA 1
ATOM 3936 C C . ASN A 1 521 ? -27.906 -5.879 10.18 1 92.62 521 ASN A C 1
ATOM 3938 O O . ASN A 1 521 ? -28.109 -4.684 9.953 1 92.62 521 ASN A O 1
ATOM 3942 N N . VAL A 1 522 ? -26.906 -6.5 9.664 1 94.12 522 VAL A N 1
ATOM 3943 C CA . VAL A 1 522 ? -25.875 -5.82 8.891 1 94.12 522 VAL A CA 1
ATOM 3944 C C . VAL A 1 522 ? -26.469 -5.242 7.613 1 94.12 522 VAL A C 1
ATOM 3946 O O . VAL A 1 522 ? -26.141 -4.121 7.215 1 94.12 522 VAL A O 1
ATOM 3949 N N . SER A 1 523 ? -27.328 -5.949 7.012 1 93 523 SER A N 1
ATOM 3950 C CA . SER A 1 523 ? -27.938 -5.504 5.758 1 93 523 SER A CA 1
ATOM 3951 C C . SER A 1 523 ? -28.766 -4.242 5.961 1 93 523 SER A C 1
ATOM 3953 O O . SER A 1 523 ? -28.828 -3.391 5.07 1 93 523 SER A O 1
ATOM 3955 N N . ASP A 1 524 ? -29.344 -4.129 7.125 1 92.44 524 ASP A N 1
ATOM 3956 C CA . ASP A 1 524 ? -30.109 -2.924 7.438 1 92.44 524 ASP A CA 1
ATOM 3957 C C . ASP A 1 524 ? -29.203 -1.695 7.48 1 92.44 524 ASP A C 1
ATOM 3959 O O . ASP A 1 524 ? -29.594 -0.611 7.047 1 92.44 524 ASP A O 1
ATOM 3963 N N . TYR A 1 525 ? -28.094 -1.898 8 1 94.25 525 TYR A N 1
ATOM 3964 C CA . TYR A 1 525 ? -27.125 -0.803 8.016 1 94.25 525 TYR A CA 1
ATOM 3965 C C . TYR A 1 525 ? -26.734 -0.403 6.602 1 94.25 525 TYR A C 1
ATOM 3967 O O . TYR A 1 525 ? -26.703 0.785 6.27 1 94.25 525 TYR A O 1
ATOM 3975 N N . PHE A 1 526 ? -26.438 -1.365 5.734 1 95.94 526 PHE A N 1
ATOM 3976 C CA . PHE A 1 526 ? -25.953 -1.073 4.383 1 95.94 526 PHE A CA 1
ATOM 3977 C C . PHE A 1 526 ? -27.062 -0.429 3.555 1 95.94 526 PHE A C 1
ATOM 3979 O O . PHE A 1 526 ? -26.781 0.281 2.586 1 95.94 526 PHE A O 1
ATOM 3986 N N . ALA A 1 527 ? -28.297 -0.588 3.965 1 94.12 527 ALA A N 1
ATOM 3987 C CA . ALA A 1 527 ? -29.422 0.062 3.281 1 94.12 527 ALA A CA 1
ATOM 3988 C C . ALA A 1 527 ? -29.391 1.57 3.516 1 94.12 527 ALA A C 1
ATOM 3990 O O . ALA A 1 527 ? -30.047 2.324 2.791 1 94.12 527 ALA A O 1
ATOM 3991 N N . LYS A 1 528 ? -28.703 2.002 4.52 1 94.62 528 LYS A N 1
ATOM 3992 C CA . LYS A 1 528 ? -28.547 3.434 4.766 1 94.62 528 LYS A CA 1
ATOM 3993 C C . LYS A 1 528 ? -27.453 4.027 3.879 1 94.62 528 LYS A C 1
ATOM 3995 O O . LYS A 1 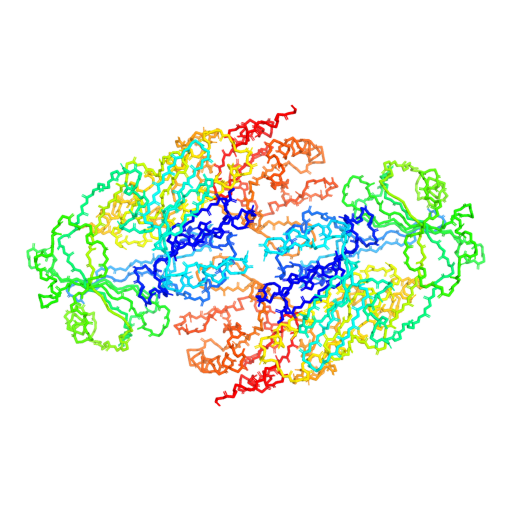528 ? -27.406 5.242 3.676 1 94.62 528 LYS A O 1
ATOM 4000 N N . VAL A 1 529 ? -26.547 3.172 3.387 1 96.94 529 VAL A N 1
ATOM 4001 C CA . VAL A 1 529 ? -25.391 3.631 2.648 1 96.94 529 VAL A CA 1
ATOM 4002 C C . VAL A 1 529 ? -25.578 3.379 1.155 1 96.94 529 VAL A C 1
ATOM 4004 O O . VAL A 1 529 ? -25.312 4.254 0.33 1 96.94 529 VAL A O 1
ATOM 4007 N N . PHE A 1 530 ? -26.047 2.172 0.832 1 97.06 530 PHE A N 1
ATOM 4008 C CA . PHE A 1 530 ? -26.156 1.712 -0.548 1 97.06 530 PHE A CA 1
ATOM 4009 C C . PHE A 1 530 ? -27.609 1.676 -0.997 1 97.06 530 PHE A C 1
ATOM 4011 O O . PHE A 1 530 ? -28.484 1.242 -0.245 1 97.06 530 PHE A O 1
ATOM 4018 N N . ALA A 1 531 ? -27.766 2.16 -2.203 1 93.31 531 ALA A N 1
ATOM 4019 C CA . ALA A 1 531 ? -29.094 2.064 -2.801 1 93.31 531 ALA A CA 1
ATOM 4020 C C . ALA A 1 531 ? -29.469 0.61 -3.076 1 93.31 531 ALA A C 1
ATOM 4022 O O . ALA A 1 531 ? -28.609 -0.219 -3.355 1 93.31 531 ALA A O 1
ATOM 4023 N N . VAL A 1 532 ? -30.75 0.291 -2.846 1 82 532 VAL A N 1
ATOM 4024 C CA . VAL A 1 532 ? -31.219 -1.079 -3.021 1 82 532 VAL A CA 1
ATOM 4025 C C . VAL A 1 532 ? -31.094 -1.486 -4.488 1 82 532 VAL A C 1
ATOM 4027 O O . VAL A 1 532 ? -31.344 -0.681 -5.387 1 82 532 VAL A O 1
ATOM 4030 N N . ASN A 1 533 ? -30.359 -2.645 -4.695 1 68 533 ASN A N 1
ATOM 4031 C CA . ASN A 1 533 ? -30.234 -3.23 -6.027 1 68 533 ASN A CA 1
ATOM 4032 C C . ASN A 1 533 ? -31.578 -3.396 -6.703 1 68 533 ASN A C 1
ATOM 4034 O O . ASN A 1 533 ? -32.531 -3.904 -6.094 1 68 533 ASN A O 1
ATOM 4038 N N . GLN A 1 534 ? -32.031 -2.486 -7.574 1 50.91 534 GLN A N 1
ATOM 4039 C CA . GLN A 1 534 ? -33.25 -2.777 -8.305 1 50.91 534 GLN A CA 1
ATOM 4040 C C . GLN A 1 534 ? -33.125 -4.07 -9.109 1 50.91 534 GLN A C 1
ATOM 4042 O O . GLN A 1 534 ? -32.188 -4.219 -9.906 1 50.91 534 GLN A O 1
ATOM 4047 N N . GLU A 1 535 ? -33.312 -5.199 -8.5 1 42.19 535 GLU A N 1
ATOM 4048 C CA . GLU A 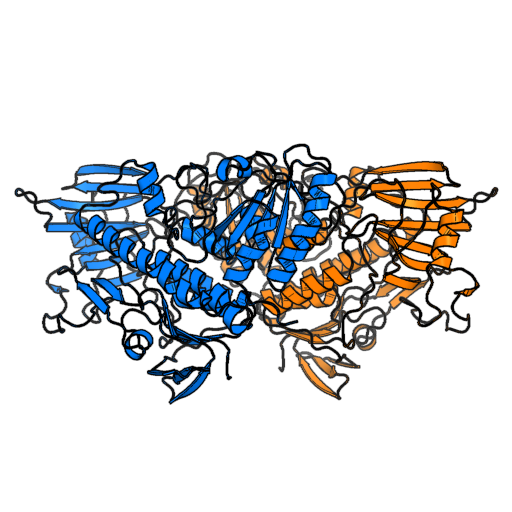1 535 ? -33.531 -6.359 -9.352 1 42.19 535 GLU A CA 1
ATOM 4049 C C . GLU A 1 535 ? -34.375 -5.984 -10.586 1 42.19 535 GLU A C 1
ATOM 4051 O O . GLU A 1 535 ? -35.281 -5.16 -10.5 1 42.19 535 GLU A O 1
ATOM 4056 N N . MET B 1 1 ? 7.148 8.312 -30.016 1 77.06 1 MET B N 1
ATOM 4057 C CA . MET B 1 1 ? 6.816 7.039 -29.391 1 77.06 1 MET B CA 1
ATOM 4058 C C . MET B 1 1 ? 5.395 7.059 -28.828 1 77.06 1 MET B C 1
ATOM 4060 O O . MET B 1 1 ? 4.949 8.07 -28.297 1 77.06 1 MET B O 1
ATOM 4064 N N . ASP B 1 2 ? 4.613 6.008 -29.203 1 85.94 2 ASP B N 1
ATOM 4065 C CA . ASP B 1 2 ? 3.221 5.91 -28.781 1 85.94 2 ASP B CA 1
ATOM 4066 C C . ASP B 1 2 ? 3.117 5.617 -27.281 1 85.94 2 ASP B C 1
ATOM 4068 O O . ASP B 1 2 ? 2.27 6.184 -26.594 1 85.94 2 ASP B O 1
ATOM 4072 N N . THR B 1 3 ? 4 4.762 -26.75 1 93.69 3 THR B N 1
ATOM 4073 C CA . THR B 1 3 ? 4.152 4.375 -25.359 1 93.69 3 THR B CA 1
ATOM 4074 C C . THR B 1 3 ? 5.57 3.877 -25.078 1 93.69 3 THR B C 1
ATOM 4076 O O . THR B 1 3 ? 6.332 3.611 -26.016 1 93.69 3 THR B O 1
ATOM 4079 N N . ASP B 1 4 ? 5.973 3.902 -23.891 1 97.88 4 ASP B N 1
ATOM 4080 C CA . ASP B 1 4 ? 7.348 3.506 -23.594 1 97.88 4 ASP B CA 1
ATOM 4081 C C . ASP B 1 4 ? 7.539 2.004 -23.781 1 97.88 4 ASP B C 1
ATOM 4083 O O . ASP B 1 4 ? 8.531 1.571 -24.375 1 97.88 4 ASP B O 1
ATOM 4087 N N . VAL B 1 5 ? 6.582 1.194 -23.281 1 98.75 5 VAL B N 1
ATOM 4088 C CA . VAL B 1 5 ? 6.738 -0.256 -23.312 1 98.75 5 VAL B CA 1
ATOM 4089 C C . VAL B 1 5 ? 5.434 -0.91 -23.75 1 98.75 5 VAL B C 1
ATOM 4091 O O . VAL B 1 5 ? 4.352 -0.51 -23.312 1 98.75 5 VAL B O 1
ATOM 4094 N N . LEU B 1 6 ? 5.48 -1.847 -24.656 1 98.81 6 LEU B N 1
ATOM 4095 C CA . LEU B 1 6 ? 4.355 -2.719 -24.984 1 98.81 6 LEU B CA 1
ATOM 4096 C C . LEU B 1 6 ? 4.535 -4.09 -24.344 1 98.81 6 LEU B C 1
ATOM 4098 O O . LEU B 1 6 ? 5.605 -4.695 -24.453 1 98.81 6 LEU B O 1
ATOM 4102 N N . VAL B 1 7 ? 3.562 -4.531 -23.594 1 98.88 7 VAL B N 1
ATOM 4103 C CA . VAL B 1 7 ? 3.535 -5.871 -23.016 1 98.88 7 VAL B CA 1
ATOM 4104 C C . VAL B 1 7 ? 2.559 -6.75 -23.797 1 98.88 7 VAL B C 1
ATOM 4106 O O . VAL B 1 7 ? 1.368 -6.434 -23.891 1 98.88 7 VAL B O 1
ATOM 4109 N N . ALA B 1 8 ? 3.053 -7.816 -24.375 1 98.81 8 ALA B N 1
ATOM 4110 C CA . ALA B 1 8 ? 2.211 -8.75 -25.125 1 98.81 8 ALA B CA 1
ATOM 4111 C C . ALA B 1 8 ? 1.812 -9.938 -24.25 1 98.81 8 ALA B C 1
ATOM 4113 O O . ALA B 1 8 ? 2.656 -10.758 -23.875 1 98.81 8 ALA B O 1
ATOM 4114 N N . GLY B 1 9 ? 0.552 -10.07 -23.953 1 98.31 9 GLY B N 1
ATOM 4115 C CA . GLY B 1 9 ? 0.039 -11.117 -23.078 1 98.31 9 GLY B CA 1
ATOM 4116 C C . GLY B 1 9 ? -0.354 -10.602 -21.703 1 98.31 9 GLY B C 1
ATOM 4117 O O . GLY B 1 9 ? 0.452 -9.977 -21.016 1 98.31 9 GLY B O 1
ATOM 4118 N N . ALA B 1 10 ? -1.592 -10.906 -21.297 1 98.06 10 ALA B N 1
ATOM 4119 C CA . ALA B 1 10 ? -2.107 -10.398 -20.031 1 98.06 10 ALA B CA 1
ATOM 4120 C C . ALA B 1 10 ? -2.4 -11.539 -19.062 1 98.06 10 ALA B C 1
ATOM 4122 O O . ALA B 1 10 ? -3.422 -11.531 -18.359 1 98.06 10 ALA B O 1
ATOM 4123 N N . GLY B 1 11 ? -1.555 -12.602 -19.062 1 96.94 11 GLY B N 1
ATOM 4124 C CA . GLY B 1 11 ? -1.503 -13.531 -17.938 1 96.94 11 GLY B CA 1
ATOM 4125 C C . GLY B 1 11 ? -0.811 -12.961 -16.719 1 96.94 11 GLY B C 1
ATOM 4126 O O . GLY B 1 11 ? -0.482 -11.773 -16.688 1 96.94 11 GLY B O 1
ATOM 4127 N N . PRO B 1 12 ? -0.569 -13.75 -15.711 1 97.38 12 PRO B N 1
ATOM 4128 C CA . PRO B 1 12 ? 0.045 -13.25 -14.477 1 97.38 12 PRO B CA 1
ATOM 4129 C C . PRO B 1 12 ? 1.378 -12.547 -14.727 1 97.38 12 PRO B C 1
ATOM 4131 O O . PRO B 1 12 ? 1.669 -11.531 -14.094 1 97.38 12 PRO B O 1
ATOM 4134 N N . ILE B 1 13 ? 2.125 -13.055 -15.664 1 98.25 13 ILE B N 1
ATOM 4135 C CA . ILE B 1 13 ? 3.463 -12.531 -15.93 1 98.25 13 ILE B CA 1
ATOM 4136 C C . ILE B 1 13 ? 3.361 -11.164 -16.594 1 98.25 13 ILE B C 1
ATOM 4138 O O . ILE B 1 13 ? 4.031 -10.211 -16.188 1 98.25 13 ILE B O 1
ATOM 4142 N N . GLY B 1 14 ? 2.555 -11.078 -17.641 1 98.75 14 GLY B N 1
ATOM 4143 C CA . GLY B 1 14 ? 2.354 -9.789 -18.281 1 98.75 14 GLY B CA 1
ATOM 4144 C C . GLY B 1 14 ? 1.759 -8.742 -17.359 1 98.75 14 GLY B C 1
ATOM 4145 O O . GLY B 1 14 ? 2.184 -7.586 -17.375 1 98.75 14 GLY B O 1
ATOM 4146 N N . LEU B 1 15 ? 0.769 -9.117 -16.594 1 98.75 15 LEU B N 1
ATOM 4147 C CA . LEU B 1 15 ? 0.149 -8.211 -15.641 1 98.75 15 LEU B CA 1
ATOM 4148 C C . LEU B 1 15 ? 1.171 -7.715 -14.617 1 98.75 15 LEU B C 1
ATOM 4150 O O . LEU B 1 15 ? 1.19 -6.527 -14.281 1 98.75 15 LEU B O 1
ATOM 4154 N N . THR B 1 16 ? 2.049 -8.617 -14.133 1 98.81 16 THR B N 1
ATOM 4155 C CA . THR B 1 16 ? 3.107 -8.234 -13.203 1 98.81 16 THR B CA 1
ATOM 4156 C C . THR B 1 16 ? 4.047 -7.219 -13.844 1 98.81 16 THR B C 1
ATOM 4158 O O . THR B 1 16 ? 4.391 -6.207 -13.227 1 98.81 16 THR B O 1
ATOM 4161 N N . THR B 1 17 ? 4.395 -7.477 -15.094 1 98.88 17 THR B N 1
ATOM 4162 C CA . THR B 1 17 ? 5.273 -6.566 -15.82 1 98.88 17 THR B CA 1
ATOM 4163 C C . THR B 1 17 ? 4.648 -5.176 -15.906 1 98.88 17 THR B C 1
ATOM 4165 O O . THR B 1 17 ? 5.289 -4.18 -15.57 1 98.88 17 THR B O 1
ATOM 4168 N N . ALA B 1 18 ? 3.398 -5.148 -16.312 1 98.81 18 ALA B N 1
ATOM 4169 C CA . ALA B 1 18 ? 2.701 -3.879 -16.5 1 98.81 18 ALA B CA 1
ATOM 4170 C C . ALA B 1 18 ? 2.561 -3.127 -15.188 1 98.81 18 ALA B C 1
ATOM 4172 O O . ALA B 1 18 ? 2.797 -1.919 -15.125 1 98.81 18 ALA B O 1
ATOM 4173 N N . ILE B 1 19 ? 2.211 -3.818 -14.141 1 98.69 19 ILE B N 1
ATOM 4174 C CA . ILE B 1 19 ? 2.051 -3.209 -12.82 1 98.69 19 ILE B CA 1
ATOM 4175 C C . ILE B 1 19 ? 3.371 -2.58 -12.383 1 98.69 19 ILE B C 1
ATOM 4177 O O . ILE B 1 19 ? 3.402 -1.422 -11.953 1 98.69 19 ILE B O 1
ATOM 4181 N N . GLU B 1 20 ? 4.457 -3.332 -12.523 1 98.5 20 GLU B N 1
ATOM 4182 C CA . GLU B 1 20 ? 5.758 -2.859 -12.062 1 98.5 20 GLU B CA 1
ATOM 4183 C C . GLU B 1 20 ? 6.23 -1.656 -12.867 1 98.5 20 GLU B C 1
ATOM 4185 O O . GLU B 1 20 ? 6.852 -0.742 -12.328 1 98.5 20 GLU B O 1
ATOM 4190 N N . LEU B 1 21 ? 5.918 -1.661 -14.125 1 98.5 21 LEU B N 1
ATOM 4191 C CA . LEU B 1 21 ? 6.254 -0.507 -14.953 1 98.5 21 LEU B CA 1
ATOM 4192 C C . LEU B 1 21 ? 5.441 0.714 -14.539 1 98.5 21 LEU B C 1
ATOM 4194 O O . LEU B 1 21 ? 5.996 1.799 -14.344 1 98.5 21 LEU B O 1
ATOM 4198 N N . ARG B 1 22 ? 4.164 0.527 -14.289 1 97.94 22 ARG B N 1
ATOM 4199 C CA . ARG B 1 22 ? 3.281 1.641 -13.945 1 97.94 22 ARG B CA 1
ATOM 4200 C C . ARG B 1 22 ? 3.625 2.213 -12.578 1 97.94 22 ARG B C 1
ATOM 4202 O O . ARG B 1 22 ? 3.625 3.432 -12.391 1 97.94 22 ARG B O 1
ATOM 4209 N N . ARG B 1 23 ? 3.965 1.373 -11.695 1 97.06 23 ARG B N 1
ATOM 4210 C CA . ARG B 1 23 ? 4.355 1.827 -10.367 1 97.06 23 ARG B CA 1
ATOM 4211 C C . ARG B 1 23 ? 5.582 2.732 -10.438 1 97.06 23 ARG B C 1
ATOM 4213 O O . ARG B 1 23 ? 5.805 3.551 -9.539 1 97.06 23 ARG B O 1
ATOM 4220 N N . ARG B 1 24 ? 6.34 2.584 -11.492 1 97.25 24 ARG B N 1
ATOM 4221 C CA . ARG B 1 24 ? 7.574 3.352 -11.648 1 97.25 24 ARG B CA 1
ATOM 4222 C C . ARG B 1 24 ? 7.363 4.539 -12.578 1 97.25 24 ARG B C 1
ATOM 4224 O O . ARG B 1 24 ? 8.328 5.176 -13.008 1 97.25 24 ARG B O 1
ATOM 4231 N N . GLY B 1 25 ? 6.145 4.77 -12.953 1 95.31 25 GLY B N 1
ATOM 4232 C CA . GLY B 1 25 ? 5.797 5.926 -13.766 1 95.31 25 GLY B CA 1
ATOM 4233 C C . GLY B 1 25 ? 6.066 5.719 -15.242 1 95.31 25 GLY B C 1
ATOM 4234 O O . GLY B 1 25 ? 6.137 6.684 -16 1 95.31 25 GLY B O 1
ATOM 4235 N N . ILE B 1 26 ? 6.23 4.512 -15.672 1 97.5 26 ILE B N 1
ATOM 4236 C CA . ILE B 1 26 ? 6.512 4.207 -17.062 1 97.5 26 ILE B CA 1
ATOM 4237 C C . ILE B 1 26 ? 5.203 3.973 -17.812 1 97.5 26 ILE B C 1
ATOM 4239 O O . ILE B 1 26 ? 4.34 3.221 -17.359 1 97.5 26 ILE B O 1
ATOM 4243 N N . SER B 1 27 ? 5.055 4.641 -18.906 1 97 27 SER B N 1
ATOM 4244 C CA . SER B 1 27 ? 3.873 4.406 -19.719 1 97 27 SER B CA 1
ATOM 4245 C C . SER B 1 27 ? 3.93 3.039 -20.391 1 97 27 SER B C 1
ATOM 4247 O O . SER B 1 27 ? 4.961 2.656 -20.953 1 97 27 SER B O 1
ATOM 4249 N N . CYS B 1 28 ? 2.838 2.346 -20.297 1 96.75 28 CYS B N 1
ATOM 4250 C CA . CYS B 1 28 ? 2.834 1.027 -20.922 1 96.75 28 CYS B CA 1
ATOM 4251 C C . CYS B 1 28 ? 1.439 0.657 -21.422 1 96.75 28 CYS B C 1
ATOM 4253 O O . CYS B 1 28 ? 0.44 1.098 -20.844 1 96.75 28 CYS B O 1
ATOM 4255 N N . ARG B 1 29 ? 1.39 -0.034 -22.547 1 98.31 29 ARG B N 1
ATOM 4256 C CA . ARG B 1 29 ? 0.203 -0.718 -23.062 1 98.31 29 ARG B CA 1
ATOM 4257 C C . ARG B 1 29 ? 0.324 -2.229 -22.875 1 98.31 29 ARG B C 1
ATOM 4259 O O . ARG B 1 29 ? 1.414 -2.787 -23.016 1 98.31 29 ARG B O 1
ATOM 4266 N N . ILE B 1 30 ? -0.721 -2.879 -22.562 1 98.75 30 ILE B N 1
ATOM 4267 C CA . ILE B 1 30 ? -0.761 -4.332 -22.422 1 98.75 30 ILE B CA 1
ATOM 4268 C C . ILE B 1 30 ? -1.891 -4.895 -23.281 1 98.75 30 ILE B C 1
ATOM 4270 O O . ILE B 1 30 ? -3.047 -4.492 -23.141 1 98.75 30 ILE B O 1
ATOM 4274 N N . VAL B 1 31 ? -1.542 -5.777 -24.203 1 98.62 31 VAL B N 1
ATOM 4275 C CA . VAL B 1 31 ? -2.512 -6.312 -25.141 1 98.62 31 VAL B CA 1
ATOM 4276 C C . VAL B 1 31 ? -2.648 -7.82 -24.953 1 98.62 31 VAL B C 1
ATOM 4278 O O . VAL B 1 31 ? -1.683 -8.492 -24.594 1 98.62 31 VAL B O 1
ATOM 4281 N N . ASP B 1 32 ? -3.801 -8.32 -25.125 1 98.38 32 ASP B N 1
ATOM 4282 C CA . ASP B 1 32 ? -4.098 -9.75 -25.047 1 98.38 32 ASP B CA 1
ATOM 4283 C C . ASP B 1 32 ? -5.18 -10.133 -26.047 1 98.38 32 ASP B C 1
ATOM 4285 O O . ASP B 1 32 ? -6.246 -9.516 -26.094 1 98.38 32 ASP B O 1
ATOM 4289 N N . PRO B 1 33 ? -4.91 -11.172 -26.797 1 96.88 33 PRO B N 1
ATOM 4290 C CA . PRO B 1 33 ? -5.875 -11.539 -27.844 1 96.88 33 PRO B CA 1
ATOM 4291 C C . PRO B 1 33 ? -7.184 -12.078 -27.266 1 96.88 33 PRO B C 1
ATOM 4293 O O . PRO B 1 33 ? -8.203 -12.086 -27.953 1 96.88 33 PRO B O 1
ATOM 4296 N N . LEU B 1 34 ? -7.207 -12.57 -26.047 1 95 34 LEU B N 1
ATOM 4297 C CA . LEU B 1 34 ? -8.43 -13.086 -25.438 1 95 34 LEU B CA 1
ATOM 4298 C C . LEU B 1 34 ? -9.383 -11.953 -25.094 1 95 34 LEU B C 1
ATOM 4300 O O . LEU B 1 34 ? -8.984 -10.953 -24.5 1 95 34 LEU B O 1
ATOM 4304 N N . ASP B 1 35 ? -10.664 -12.125 -25.297 1 93.56 35 ASP B N 1
ATOM 4305 C CA . ASP B 1 35 ? -11.672 -11.117 -24.969 1 93.56 35 ASP B CA 1
ATOM 4306 C C . ASP B 1 35 ? -11.922 -11.055 -23.469 1 93.56 35 ASP B C 1
ATOM 4308 O O . ASP B 1 35 ? -12.258 -9.992 -22.938 1 93.56 35 ASP B O 1
ATOM 4312 N N . GLU B 1 36 ? -11.789 -12.219 -22.828 1 91.12 36 GLU B N 1
ATOM 4313 C CA . GLU B 1 36 ? -11.93 -12.352 -21.391 1 91.12 36 GLU B CA 1
ATOM 4314 C C . GLU B 1 36 ? -10.922 -13.344 -20.812 1 91.12 36 GLU B C 1
ATOM 4316 O O . GLU B 1 36 ? -10.484 -14.266 -21.516 1 91.12 36 GLU B O 1
ATOM 4321 N N . PRO B 1 37 ? -10.609 -13.141 -19.594 1 87.19 37 PRO B N 1
ATOM 4322 C CA . PRO B 1 37 ? -9.711 -14.117 -18.984 1 87.19 37 PRO B CA 1
ATOM 4323 C C . PRO B 1 37 ? -10.312 -15.523 -18.938 1 87.19 37 PRO B C 1
ATOM 4325 O O . PRO B 1 37 ? -11.531 -15.664 -18.797 1 87.19 37 PRO B O 1
ATOM 4328 N N . ARG B 1 38 ? -9.398 -16.453 -19.031 1 83.12 38 ARG B N 1
ATOM 4329 C CA . ARG B 1 38 ? -9.867 -17.828 -18.922 1 83.12 38 ARG B CA 1
ATOM 4330 C C . ARG B 1 38 ? -10.32 -18.141 -17.5 1 83.12 38 ARG B C 1
ATOM 4332 O O . ARG B 1 38 ? -9.742 -17.656 -16.531 1 83.12 38 ARG B O 1
ATOM 4339 N N . GLN B 1 39 ? -11.312 -18.938 -17.375 1 78.88 39 GLN B N 1
ATOM 4340 C CA . GLN B 1 39 ? -11.875 -19.266 -16.078 1 78.88 39 GLN B CA 1
ATOM 4341 C C . GLN B 1 39 ? -11.367 -20.609 -15.57 1 78.88 39 GLN B C 1
ATOM 4343 O O . GLN B 1 39 ? -11.953 -21.203 -14.656 1 78.88 39 GLN B O 1
ATOM 4348 N N . TYR B 1 40 ? -10.398 -21.094 -16.266 1 80.06 40 TYR B N 1
ATOM 4349 C CA . TYR B 1 40 ? -9.773 -22.312 -15.758 1 80.06 40 TYR B CA 1
ATOM 4350 C C . TYR B 1 40 ? -8.391 -22.016 -15.203 1 80.06 40 TYR B C 1
ATOM 4352 O O . TYR B 1 40 ? -7.754 -21.031 -15.578 1 80.06 40 TYR B O 1
ATOM 4360 N N . ALA B 1 41 ? -8.086 -22.828 -14.203 1 73.88 41 ALA B N 1
ATOM 4361 C CA . ALA B 1 41 ? -6.824 -22.594 -13.516 1 73.88 41 ALA B CA 1
ATOM 4362 C C . ALA B 1 41 ? -5.758 -23.594 -13.945 1 73.88 41 ALA B C 1
ATOM 4364 O O . ALA B 1 41 ? -5.859 -24.781 -13.648 1 73.88 41 ALA B O 1
ATOM 4365 N N . LYS B 1 42 ? -4.824 -23.078 -14.672 1 77.19 42 LYS B N 1
ATOM 4366 C CA . LYS B 1 42 ? -3.643 -23.875 -14.977 1 77.19 42 LYS B CA 1
ATOM 4367 C C . LYS B 1 42 ? -2.701 -23.953 -13.773 1 77.19 42 LYS B C 1
ATOM 4369 O O . LYS B 1 42 ? -2.131 -25 -13.492 1 77.19 42 LYS B O 1
ATOM 4374 N N . ALA B 1 43 ? -2.646 -22.891 -13.148 1 89 43 ALA B N 1
ATOM 4375 C CA . ALA B 1 43 ? -1.789 -22.781 -11.977 1 89 43 ALA B CA 1
ATOM 4376 C C . ALA B 1 43 ? -2.615 -22.5 -10.719 1 89 43 ALA B C 1
ATOM 4378 O O . ALA B 1 43 ? -3.656 -21.844 -10.789 1 89 43 ALA B O 1
ATOM 4379 N N . VAL B 1 44 ? -2.096 -23.047 -9.594 1 93.31 44 VAL B N 1
ATOM 4380 C CA . VAL B 1 44 ? -2.82 -22.875 -8.336 1 93.31 44 VAL B CA 1
ATOM 4381 C C . VAL B 1 44 ? -1.851 -22.453 -7.23 1 93.31 44 VAL B C 1
ATOM 4383 O O . VAL B 1 44 ? -2.137 -21.547 -6.461 1 93.31 44 VAL B O 1
ATOM 4386 N N . GLY B 1 45 ? -0.731 -23.094 -7.188 1 95.62 45 GLY B N 1
ATOM 4387 C CA . GLY B 1 45 ? 0.191 -22.891 -6.082 1 95.62 45 GLY B CA 1
ATOM 4388 C C . GLY B 1 45 ? 0.891 -21.547 -6.129 1 95.62 45 GLY B C 1
ATOM 4389 O O . GLY B 1 45 ? 1.374 -21.141 -7.184 1 95.62 45 GLY B O 1
ATOM 4390 N N . ILE B 1 46 ? 0.887 -20.859 -5.027 1 97.25 46 ILE B N 1
ATOM 4391 C CA . ILE B 1 46 ? 1.663 -19.625 -4.852 1 97.25 46 ILE B CA 1
ATOM 4392 C C . ILE B 1 46 ? 2.785 -19.875 -3.844 1 97.25 46 ILE B C 1
ATOM 4394 O O . ILE B 1 46 ? 2.527 -20.25 -2.703 1 97.25 46 ILE B O 1
ATOM 4398 N N . GLN B 1 47 ? 3.951 -19.641 -4.316 1 97.56 47 GLN B N 1
ATOM 4399 C CA . GLN B 1 47 ? 5.117 -19.875 -3.467 1 97.56 47 GLN B CA 1
ATOM 4400 C C . GLN B 1 47 ? 5.344 -18.703 -2.518 1 97.56 47 GLN B C 1
ATOM 4402 O O . GLN B 1 47 ? 4.996 -17.562 -2.836 1 97.56 47 GLN B O 1
ATOM 4407 N N . PRO B 1 48 ? 6.008 -18.953 -1.336 1 98 48 PRO B N 1
ATOM 4408 C CA . PRO B 1 48 ? 6.328 -17.891 -0.371 1 98 48 PRO B CA 1
ATOM 4409 C C . PRO B 1 48 ? 7.094 -16.734 -1.001 1 98 48 PRO B C 1
ATOM 4411 O O . PRO B 1 48 ? 6.805 -15.57 -0.71 1 98 48 PRO B O 1
ATOM 4414 N N . ARG B 1 49 ? 7.984 -17 -1.896 1 98.31 49 ARG B N 1
ATOM 4415 C CA . ARG B 1 49 ? 8.742 -15.938 -2.553 1 98.31 49 ARG B CA 1
ATOM 4416 C C . ARG B 1 49 ? 7.82 -15.031 -3.359 1 98.31 49 ARG B C 1
ATOM 4418 O O . ARG B 1 49 ? 8 -13.812 -3.371 1 98.31 49 ARG B O 1
ATOM 4425 N N . THR B 1 50 ? 6.891 -15.617 -4.043 1 98.38 50 THR B N 1
ATOM 4426 C CA . THR B 1 50 ? 5.945 -14.828 -4.828 1 98.38 50 THR B CA 1
ATOM 4427 C C . THR B 1 50 ? 5.082 -13.961 -3.92 1 98.38 50 THR B C 1
ATOM 4429 O O . THR B 1 50 ? 4.742 -12.828 -4.273 1 98.38 50 THR B O 1
ATOM 4432 N N . LEU B 1 51 ? 4.754 -14.461 -2.719 1 98.5 51 LEU B N 1
ATOM 4433 C CA . LEU B 1 51 ? 3.971 -13.68 -1.772 1 98.5 51 LEU B CA 1
ATOM 4434 C C . LEU B 1 51 ? 4.746 -12.453 -1.309 1 98.5 51 LEU B C 1
ATOM 4436 O O . LEU B 1 51 ? 4.16 -11.398 -1.05 1 98.5 51 LEU B O 1
ATOM 4440 N N . GLU B 1 52 ? 6.059 -12.562 -1.223 1 98.38 52 GLU B N 1
ATOM 4441 C CA . GLU B 1 52 ? 6.879 -11.391 -0.927 1 98.38 52 GLU B CA 1
ATOM 4442 C C . GLU B 1 52 ? 6.75 -10.336 -2.018 1 98.38 52 GLU B C 1
ATOM 4444 O O . GLU B 1 52 ? 6.672 -9.141 -1.727 1 98.38 52 GLU B O 1
ATOM 4449 N N . LEU B 1 53 ? 6.734 -10.797 -3.246 1 98.31 53 LEU B N 1
ATOM 4450 C CA . LEU B 1 53 ? 6.574 -9.867 -4.363 1 98.31 53 LEU B CA 1
ATOM 4451 C C . LEU B 1 53 ? 5.18 -9.25 -4.359 1 98.31 53 LEU B C 1
ATOM 4453 O O . LEU B 1 53 ? 5.023 -8.062 -4.637 1 98.31 53 LEU B O 1
ATOM 4457 N N . PHE B 1 54 ? 4.184 -10.102 -4.027 1 98.44 54 PHE B N 1
ATOM 4458 C CA . PHE B 1 54 ? 2.82 -9.594 -3.943 1 98.44 54 PHE B CA 1
ATOM 4459 C C . PHE B 1 54 ? 2.709 -8.531 -2.857 1 98.44 54 PHE B C 1
ATOM 4461 O O . PHE B 1 54 ? 1.958 -7.562 -3.004 1 98.44 54 PHE B O 1
ATOM 4468 N N . GLU B 1 55 ? 3.467 -8.734 -1.783 1 97.81 55 GLU B N 1
ATOM 4469 C CA . GLU B 1 55 ? 3.518 -7.715 -0.744 1 97.81 55 GLU B CA 1
ATOM 4470 C C . GLU B 1 55 ? 4.102 -6.41 -1.283 1 97.81 55 GLU B C 1
ATOM 4472 O O . GLU B 1 55 ? 3.535 -5.336 -1.068 1 97.81 55 GLU B O 1
ATOM 4477 N N . ASN B 1 56 ? 5.172 -6.551 -1.985 1 97.44 56 ASN B N 1
ATOM 4478 C CA . ASN B 1 56 ? 5.812 -5.375 -2.562 1 97.44 56 ASN B CA 1
ATOM 4479 C C . ASN B 1 56 ? 4.902 -4.672 -3.564 1 97.44 56 ASN B C 1
ATOM 4481 O O . ASN B 1 56 ? 4.824 -3.443 -3.584 1 97.44 56 ASN B O 1
ATOM 4485 N N . MET B 1 57 ? 4.16 -5.434 -4.328 1 97.38 57 MET B N 1
ATOM 4486 C CA . MET B 1 57 ? 3.305 -4.906 -5.391 1 97.38 57 MET B CA 1
ATOM 4487 C C . MET B 1 57 ? 2.02 -4.324 -4.816 1 97.38 57 MET B C 1
ATOM 4489 O O . MET B 1 57 ? 1.269 -3.646 -5.52 1 97.38 57 MET B O 1
ATOM 4493 N N . GLY B 1 58 ? 1.745 -4.629 -3.592 1 95.81 58 GLY B N 1
ATOM 4494 C CA . GLY B 1 58 ? 0.558 -4.09 -2.945 1 95.81 58 GLY B CA 1
ATOM 4495 C C . GLY B 1 58 ? -0.679 -4.941 -3.166 1 95.81 58 GLY B C 1
ATOM 4496 O O . GLY B 1 58 ? -1.798 -4.422 -3.193 1 95.81 58 GLY B O 1
ATOM 4497 N N . VAL B 1 59 ? -0.528 -6.258 -3.369 1 97.56 59 VAL B N 1
ATOM 4498 C CA . VAL B 1 59 ? -1.707 -7.074 -3.637 1 97.56 59 VAL B CA 1
ATOM 4499 C C . VAL B 1 59 ? -1.746 -8.258 -2.674 1 97.56 59 VAL B C 1
ATOM 4501 O O . VAL B 1 59 ? -2.547 -9.18 -2.846 1 97.56 59 VAL B O 1
ATOM 4504 N N . LEU B 1 60 ? -0.901 -8.258 -1.642 1 98 60 LEU B N 1
ATOM 4505 C CA . LEU B 1 60 ? -0.79 -9.383 -0.723 1 98 60 LEU B CA 1
ATOM 4506 C C . LEU B 1 60 ? -2.115 -9.641 -0.013 1 98 60 LEU B C 1
ATOM 4508 O O . LEU B 1 60 ? -2.576 -10.781 0.054 1 98 60 LEU B O 1
ATOM 4512 N N . ARG B 1 61 ? -2.746 -8.641 0.515 1 97.19 61 ARG B N 1
ATOM 4513 C CA . ARG B 1 61 ? -3.982 -8.82 1.269 1 97.19 61 ARG B CA 1
ATOM 4514 C C . ARG B 1 61 ? -5.047 -9.508 0.417 1 97.19 61 ARG B C 1
ATOM 4516 O O . ARG B 1 61 ? -5.691 -10.453 0.864 1 97.19 61 ARG B O 1
ATOM 4523 N N . GLN B 1 62 ? -5.223 -9.008 -0.797 1 97.44 62 GLN B N 1
ATOM 4524 C CA . GLN B 1 62 ? -6.207 -9.594 -1.701 1 97.44 62 GLN B CA 1
ATOM 4525 C C . GLN B 1 62 ? -5.883 -11.055 -1.994 1 97.44 62 GLN B C 1
ATOM 4527 O O . GLN B 1 62 ? -6.781 -11.898 -2.039 1 97.44 62 GLN B O 1
ATOM 4532 N N . ALA B 1 63 ? -4.59 -11.305 -2.18 1 98 63 ALA B N 1
ATOM 4533 C CA . ALA B 1 63 ? -4.168 -12.68 -2.441 1 98 63 ALA B CA 1
ATOM 4534 C C . ALA B 1 63 ? -4.465 -13.578 -1.246 1 98 63 ALA B C 1
ATOM 4536 O O . ALA B 1 63 ? -5.008 -14.672 -1.409 1 98 63 ALA B O 1
ATOM 4537 N N . LEU B 1 64 ? -4.133 -13.078 -0.076 1 97.5 64 LEU B N 1
ATOM 4538 C CA . LEU B 1 64 ? -4.379 -13.852 1.139 1 97.5 64 LEU B CA 1
ATOM 4539 C C . LEU B 1 64 ? -5.875 -14.07 1.344 1 97.5 64 LEU B C 1
ATOM 4541 O O . LEU B 1 64 ? -6.297 -15.164 1.731 1 97.5 64 LEU B O 1
ATOM 4545 N N . ASP B 1 65 ? -6.668 -13.102 1.036 1 96.5 65 ASP B N 1
ATOM 4546 C CA . ASP B 1 65 ? -8.117 -13.172 1.221 1 96.5 65 ASP B CA 1
ATOM 4547 C C . ASP B 1 65 ? -8.734 -14.203 0.28 1 96.5 65 ASP B C 1
ATOM 4549 O O . ASP B 1 65 ? -9.766 -14.797 0.599 1 96.5 65 ASP B O 1
ATOM 4553 N N . ALA B 1 66 ? -8.086 -14.438 -0.857 1 96.19 66 ALA B N 1
ATOM 4554 C CA . ALA B 1 66 ? -8.688 -15.266 -1.9 1 96.19 66 ALA B CA 1
ATOM 4555 C C . ALA B 1 66 ? -8.062 -16.656 -1.926 1 96.19 66 ALA B C 1
ATOM 4557 O O . ALA B 1 66 ? -8.43 -17.5 -2.754 1 96.19 66 ALA B O 1
ATOM 4558 N N . SER B 1 67 ? -7.145 -16.922 -1.015 1 96.31 67 SER B N 1
ATOM 4559 C CA . SER B 1 67 ? -6.379 -18.172 -1.085 1 96.31 67 SER B CA 1
ATOM 4560 C C . SER B 1 67 ? -6.738 -19.109 0.061 1 96.31 67 SER B C 1
ATOM 4562 O O . SER B 1 67 ? -7.48 -18.734 0.971 1 96.31 67 SER B O 1
ATOM 4564 N N . THR B 1 68 ? -6.293 -20.344 -0.054 1 94.94 68 THR B N 1
ATOM 4565 C CA . THR B 1 68 ? -6.301 -21.297 1.05 1 94.94 68 THR B CA 1
ATOM 4566 C C . THR B 1 68 ? -4.891 -21.797 1.343 1 94.94 68 THR B C 1
ATOM 4568 O O . THR B 1 68 ? -4.023 -21.766 0.466 1 94.94 68 THR B O 1
ATOM 4571 N N . LEU B 1 69 ? -4.684 -22.156 2.576 1 94.5 69 LEU B N 1
ATOM 4572 C CA . LEU B 1 69 ? -3.377 -22.641 3.012 1 94.5 69 LEU B CA 1
ATOM 4573 C C . LEU B 1 69 ? -3.098 -24.031 2.463 1 94.5 69 LEU B C 1
ATOM 4575 O O . LEU B 1 69 ? -3.98 -24.891 2.465 1 94.5 69 LEU B O 1
ATOM 4579 N N . MET B 1 70 ? -1.928 -24.203 1.886 1 95 70 MET B N 1
ATOM 4580 C CA . MET B 1 70 ? -1.428 -25.547 1.587 1 95 70 MET B CA 1
ATOM 4581 C C . MET B 1 70 ? -0.671 -26.125 2.779 1 95 70 MET B C 1
ATOM 4583 O O . MET B 1 70 ? 0.498 -25.797 2.994 1 95 70 MET B O 1
ATOM 4587 N N . ARG B 1 71 ? -1.245 -26.984 3.453 1 93.25 71 ARG B N 1
ATOM 4588 C CA . ARG B 1 71 ? -0.692 -27.484 4.703 1 93.25 71 ARG B CA 1
ATOM 4589 C C . ARG B 1 71 ? 0.303 -28.609 4.445 1 93.25 71 ARG B C 1
ATOM 4591 O O . ARG B 1 71 ? 1.262 -28.781 5.203 1 93.25 71 ARG B O 1
ATOM 4598 N N . GLY B 1 72 ? -0.006 -29.328 3.471 1 92.75 72 GLY B N 1
ATOM 4599 C CA . GLY B 1 72 ? 0.845 -30.484 3.189 1 92.75 72 GLY B CA 1
ATOM 4600 C C . GLY B 1 72 ? 0.257 -31.422 2.154 1 92.75 72 GLY B C 1
ATOM 4601 O O . GLY B 1 72 ? -0.576 -31.016 1.341 1 92.75 72 GLY B O 1
ATOM 4602 N N . GLN B 1 73 ? 0.808 -32.625 2.082 1 92.75 73 GLN B N 1
ATOM 4603 C CA . GLN B 1 73 ? 0.386 -33.656 1.133 1 92.75 73 GLN B CA 1
ATOM 4604 C C . GLN B 1 73 ? 0.29 -35 1.807 1 92.75 73 GLN B C 1
ATOM 4606 O O . GLN B 1 73 ? 1.147 -35.375 2.615 1 92.75 73 GLN B O 1
ATOM 4611 N N . ILE B 1 74 ? -0.79 -35.688 1.515 1 95.69 74 ILE B N 1
ATOM 4612 C CA . ILE B 1 74 ? -0.967 -37.062 1.933 1 95.69 74 ILE B CA 1
ATOM 4613 C C . ILE B 1 74 ? -0.853 -38 0.721 1 95.69 74 ILE B C 1
ATOM 4615 O O . ILE B 1 74 ? -1.492 -37.75 -0.307 1 95.69 74 ILE B O 1
ATOM 4619 N N . MET B 1 75 ? -0.036 -39.031 0.865 1 94.88 75 MET B N 1
ATOM 4620 C CA . MET B 1 75 ? 0.217 -39.938 -0.252 1 94.88 75 MET B CA 1
ATOM 4621 C C . MET B 1 75 ? -0.357 -41.312 0.029 1 94.88 75 MET B C 1
ATOM 4623 O O . MET B 1 75 ? -0.205 -41.844 1.132 1 94.88 75 MET B O 1
ATOM 4627 N N . TYR B 1 76 ? -1.027 -41.812 -0.976 1 95.75 76 TYR B N 1
ATOM 4628 C CA . TYR B 1 76 ? -1.611 -43.125 -0.92 1 95.75 76 TYR B CA 1
ATOM 4629 C C . TYR B 1 76 ? -1.104 -44 -2.068 1 95.75 76 TYR B C 1
ATOM 4631 O O . TYR B 1 76 ? -0.949 -43.531 -3.193 1 95.75 76 TYR B O 1
ATOM 4639 N N . THR B 1 77 ? -0.788 -45.219 -1.797 1 94.94 77 THR B N 1
ATOM 4640 C CA . THR B 1 77 ? -0.502 -46.25 -2.803 1 94.94 77 THR B CA 1
ATOM 4641 C C . THR B 1 77 ? -1.413 -47.469 -2.619 1 94.94 77 THR B C 1
ATOM 4643 O O . THR B 1 77 ? -1.446 -48.062 -1.544 1 94.94 77 THR B O 1
ATOM 4646 N N . ASN B 1 78 ? -2.076 -47.75 -3.668 1 94.88 78 ASN B N 1
ATOM 4647 C CA . ASN B 1 78 ? -3.002 -48.875 -3.615 1 94.88 78 ASN B CA 1
ATOM 4648 C C . ASN B 1 78 ? -3.926 -48.781 -2.404 1 94.88 78 ASN B C 1
ATOM 4650 O O . ASN B 1 78 ? -4.098 -49.75 -1.673 1 94.88 78 ASN B O 1
ATOM 4654 N N . GLY B 1 79 ? -4.414 -47.562 -2.15 1 92.75 79 GLY B N 1
ATOM 4655 C CA . GLY B 1 79 ? -5.434 -47.344 -1.144 1 92.75 79 GLY B CA 1
ATOM 4656 C C . GLY B 1 79 ? -4.871 -47.188 0.258 1 92.75 79 GLY B C 1
ATOM 4657 O O . GLY B 1 79 ? -5.609 -46.906 1.203 1 92.75 79 GLY B O 1
ATOM 4658 N N . VAL B 1 80 ? -3.535 -47.312 0.419 1 94.94 80 VAL B N 1
ATOM 4659 C CA . VAL B 1 80 ? -2.902 -47.25 1.732 1 94.94 80 VAL B CA 1
ATOM 4660 C C . VAL B 1 80 ? -2.064 -45.969 1.835 1 94.94 80 VAL B C 1
ATOM 4662 O O . VAL B 1 80 ? -1.305 -45.656 0.919 1 94.94 80 VAL B O 1
ATOM 4665 N N . GLU B 1 81 ? -2.27 -45.281 2.953 1 95 81 GLU B N 1
ATOM 4666 C CA . GLU B 1 81 ? -1.427 -44.094 3.176 1 95 81 GLU B CA 1
ATOM 4667 C C . GLU B 1 81 ? 0.038 -44.5 3.334 1 95 81 GLU B C 1
ATOM 4669 O O . GLU B 1 81 ? 0.379 -45.281 4.215 1 95 81 GLU B O 1
ATOM 4674 N N . VAL B 1 82 ? 0.902 -43.969 2.588 1 93.38 82 VAL B N 1
ATOM 4675 C CA . VAL B 1 82 ? 2.301 -44.406 2.607 1 93.38 82 VAL B CA 1
ATOM 4676 C C . VAL B 1 82 ? 3.174 -43.25 3.119 1 93.38 82 VAL B C 1
ATOM 4678 O O . VAL B 1 82 ? 4.312 -43.469 3.535 1 93.38 82 VAL B O 1
ATOM 4681 N N . ALA B 1 83 ? 2.66 -42.062 3.084 1 91.25 83 ALA B N 1
ATOM 4682 C CA . ALA B 1 83 ? 3.453 -40.938 3.545 1 91.25 83 ALA B CA 1
ATOM 4683 C C . ALA B 1 83 ? 2.574 -39.719 3.773 1 91.25 83 ALA B C 1
ATOM 4685 O O . ALA B 1 83 ? 1.505 -39.594 3.172 1 91.25 83 ALA B O 1
ATOM 4686 N N . ARG B 1 84 ? 2.984 -38.844 4.672 1 90.94 84 ARG B N 1
ATOM 4687 C CA . ARG B 1 84 ? 2.404 -37.531 4.938 1 90.94 84 ARG B CA 1
ATOM 4688 C C . ARG B 1 84 ? 3.49 -36.469 5.129 1 90.94 84 ARG B C 1
ATOM 4690 O O . ARG B 1 84 ? 4.426 -36.656 5.91 1 90.94 84 ARG B O 1
ATOM 4697 N N . VAL B 1 85 ? 3.422 -35.438 4.352 1 88.25 85 VAL B N 1
ATOM 4698 C CA . VAL B 1 85 ? 4.41 -34.375 4.422 1 88.25 85 VAL B CA 1
ATOM 4699 C C . VAL B 1 85 ? 3.727 -33.062 4.812 1 88.25 85 VAL B C 1
ATOM 4701 O O . VAL B 1 85 ? 2.734 -32.656 4.195 1 88.25 85 VAL B O 1
ATOM 4704 N N . ASP B 1 86 ? 4.188 -32.438 5.848 1 89.81 86 ASP B N 1
ATOM 4705 C CA . ASP B 1 86 ? 3.734 -31.109 6.203 1 89.81 86 ASP B CA 1
ATOM 4706 C C . ASP B 1 86 ? 4.609 -30.047 5.547 1 89.81 86 ASP B C 1
ATOM 4708 O O . ASP B 1 86 ? 5.836 -30.141 5.57 1 89.81 86 ASP B O 1
ATOM 4712 N N . LEU B 1 87 ? 3.93 -29.109 4.879 1 90.5 87 LEU B N 1
ATOM 4713 C CA . LEU B 1 87 ? 4.66 -28.016 4.254 1 90.5 87 LEU B CA 1
ATOM 4714 C C . LEU B 1 87 ? 4.805 -26.844 5.219 1 90.5 87 LEU B C 1
ATOM 4716 O O . LEU B 1 87 ? 4.027 -25.891 5.164 1 90.5 87 LEU B O 1
ATOM 4720 N N . THR B 1 88 ? 5.73 -26.922 6.078 1 89.5 88 THR B N 1
ATOM 4721 C CA . THR B 1 88 ? 6.043 -25.875 7.051 1 89.5 88 THR B CA 1
ATOM 4722 C C . THR B 1 88 ? 7.355 -25.188 6.699 1 89.5 88 THR B C 1
ATOM 4724 O O . THR B 1 88 ? 8.211 -25.766 6.023 1 89.5 88 THR B O 1
ATOM 4727 N N . LEU B 1 89 ? 7.422 -23.969 7.008 1 93 89 LEU B N 1
ATOM 4728 C CA . LEU B 1 89 ? 8.633 -23.188 6.785 1 93 89 LEU B CA 1
ATOM 4729 C C . LEU B 1 89 ? 9.141 -22.594 8.094 1 93 89 LEU B C 1
ATOM 4731 O O . LEU B 1 89 ? 8.367 -22.406 9.039 1 93 89 LEU B O 1
ATOM 4735 N N . PRO B 1 90 ? 10.445 -22.328 8.109 1 91.12 90 PRO B N 1
ATOM 4736 C CA . PRO B 1 90 ? 10.992 -21.703 9.312 1 91.12 90 PRO B CA 1
ATOM 4737 C C . PRO B 1 90 ? 10.375 -20.344 9.609 1 91.12 90 PRO B C 1
ATOM 4739 O O . PRO B 1 90 ? 9.805 -19.703 8.711 1 91.12 90 PRO B O 1
ATOM 4742 N N . GLU B 1 91 ? 10.547 -19.938 10.836 1 90.31 91 GLU B N 1
ATOM 4743 C CA . GLU B 1 91 ? 9.891 -18.734 11.352 1 90.31 91 GLU B CA 1
ATOM 4744 C C . GLU B 1 91 ? 10.391 -17.484 10.641 1 90.31 91 GLU B C 1
ATOM 4746 O O . GLU B 1 91 ? 9.68 -16.484 10.578 1 90.31 91 GLU B O 1
ATOM 4751 N N . ASP B 1 92 ? 11.547 -17.547 10.125 1 91.19 92 ASP B N 1
ATOM 4752 C CA . ASP B 1 92 ? 12.125 -16.359 9.492 1 91.19 92 ASP B CA 1
ATOM 4753 C C . ASP B 1 92 ? 11.461 -16.094 8.141 1 91.19 92 ASP B C 1
ATOM 4755 O O . ASP B 1 92 ? 11.602 -15 7.582 1 91.19 92 ASP B O 1
ATOM 4759 N N . VAL B 1 93 ? 10.781 -17.078 7.582 1 95.56 93 VAL B N 1
ATOM 4760 C CA . VAL B 1 93 ? 10.047 -16.906 6.332 1 95.56 93 VAL B CA 1
ATOM 4761 C C . VAL B 1 93 ? 8.656 -16.344 6.617 1 95.56 93 VAL B C 1
ATOM 4763 O O . VAL B 1 93 ? 7.875 -16.938 7.363 1 95.56 93 VAL B O 1
ATOM 4766 N N . PRO B 1 94 ? 8.328 -15.266 6.043 1 97.19 94 PRO B N 1
ATOM 4767 C CA . PRO B 1 94 ? 7.109 -14.57 6.465 1 97.19 94 PRO B CA 1
ATOM 4768 C C . PRO B 1 94 ? 5.84 -15.273 5.996 1 97.19 94 PRO B C 1
ATOM 4770 O O . PRO B 1 94 ? 4.773 -15.086 6.586 1 97.19 94 PRO B O 1
ATOM 4773 N N . TYR B 1 95 ? 5.891 -16.094 4.988 1 97.94 95 TYR B N 1
ATOM 4774 C CA . TYR B 1 95 ? 4.688 -16.688 4.406 1 97.94 95 TYR B CA 1
ATOM 4775 C C . TYR B 1 95 ? 4.855 -18.188 4.188 1 97.94 95 TYR B C 1
ATOM 4777 O O . TYR B 1 95 ? 5.98 -18.672 4.047 1 97.94 95 TYR B O 1
ATOM 4785 N N . TRP B 1 96 ? 3.762 -18.859 4.121 1 96.69 96 TRP B N 1
ATOM 4786 C CA . TRP B 1 96 ? 3.717 -20.266 3.771 1 96.69 96 TRP B CA 1
ATOM 4787 C C . TRP B 1 96 ? 3.176 -20.469 2.361 1 96.69 96 TRP B C 1
ATOM 4789 O O . TRP B 1 96 ? 2.982 -19.5 1.623 1 96.69 96 TRP B O 1
ATOM 4799 N N . PHE B 1 97 ? 3.051 -21.688 2.033 1 96.44 97 PHE B N 1
ATOM 4800 C CA . PHE B 1 97 ? 2.535 -22.062 0.721 1 96.44 97 PHE B CA 1
ATOM 4801 C C . PHE B 1 97 ? 1.029 -21.844 0.647 1 96.44 97 PHE B C 1
ATOM 4803 O O . PHE B 1 97 ? 0.299 -22.188 1.58 1 96.44 97 PHE B O 1
ATOM 4810 N N . LEU B 1 98 ? 0.584 -21.25 -0.446 1 96.81 98 LEU B N 1
ATOM 4811 C CA . LEU B 1 98 ? -0.845 -21 -0.61 1 96.81 98 LEU B CA 1
ATOM 4812 C C . LEU B 1 98 ? -1.353 -21.609 -1.917 1 96.81 98 LEU B C 1
ATOM 4814 O O . LEU B 1 98 ? -0.565 -21.891 -2.822 1 96.81 98 LEU B O 1
ATOM 4818 N N . CYS B 1 99 ? -2.613 -21.844 -1.957 1 96.5 99 CYS B N 1
ATOM 4819 C CA . CYS B 1 99 ? -3.324 -22.219 -3.176 1 96.5 99 CYS B CA 1
ATOM 4820 C C . CYS B 1 99 ? -4.27 -21.109 -3.615 1 96.5 99 CYS B C 1
ATOM 4822 O O . CYS B 1 99 ? -5.156 -20.703 -2.857 1 96.5 99 CYS B O 1
ATOM 4824 N N . LEU B 1 100 ? -4.078 -20.609 -4.727 1 96.44 100 LEU B N 1
ATOM 4825 C CA . LEU B 1 100 ? -4.84 -19.531 -5.348 1 96.44 100 LEU B CA 1
ATOM 4826 C C . LEU B 1 100 ? -5.004 -19.781 -6.844 1 96.44 100 LEU B C 1
ATOM 4828 O O . LEU B 1 100 ? -4.035 -19.688 -7.602 1 96.44 100 LEU B O 1
ATOM 4832 N N . PRO B 1 101 ? -6.23 -20.062 -7.27 1 95.62 101 PRO B N 1
ATOM 4833 C CA . PRO B 1 101 ? -6.406 -20.312 -8.703 1 95.62 101 PRO B CA 1
ATOM 4834 C C . PRO B 1 101 ? -5.898 -19.156 -9.562 1 95.62 101 PRO B C 1
ATOM 4836 O O . PRO B 1 101 ? -6.066 -17.984 -9.203 1 95.62 101 PRO B O 1
ATOM 4839 N N . GLN B 1 102 ? -5.332 -19.531 -10.648 1 95.06 102 GLN B N 1
ATOM 4840 C CA . GLN B 1 102 ? -4.715 -18.547 -11.531 1 95.06 102 GLN B CA 1
ATOM 4841 C C . GLN B 1 102 ? -5.703 -17.438 -11.898 1 95.06 102 GLN B C 1
ATOM 4843 O O . GLN B 1 102 ? -5.324 -16.266 -11.992 1 95.06 102 GLN B O 1
ATOM 4848 N N . TYR B 1 103 ? -6.977 -17.797 -12.164 1 95 103 TYR B N 1
ATOM 4849 C CA . TYR B 1 103 ? -7.945 -16.781 -12.555 1 95 103 TYR B CA 1
ATOM 4850 C C . TYR B 1 103 ? -8.141 -15.766 -11.438 1 95 103 TYR B C 1
ATOM 4852 O O . TYR B 1 103 ? -8.43 -14.594 -11.695 1 95 103 TYR B O 1
ATOM 4860 N N . SER B 1 104 ? -8.031 -16.188 -10.18 1 96.56 104 SER B N 1
ATOM 4861 C CA . SER B 1 104 ? -8.078 -15.25 -9.062 1 96.56 104 SER B CA 1
ATOM 4862 C C . SER B 1 104 ? -6.844 -14.359 -9.039 1 96.56 104 SER B C 1
ATOM 4864 O O . SER B 1 104 ? -6.945 -13.156 -8.797 1 96.56 104 SER B O 1
ATOM 4866 N N . THR B 1 105 ? -5.68 -14.953 -9.32 1 97.69 105 THR B N 1
ATOM 4867 C CA . THR B 1 105 ? -4.445 -14.18 -9.422 1 97.69 105 THR B CA 1
ATOM 4868 C C . THR B 1 105 ? -4.57 -13.102 -10.5 1 97.69 105 THR B C 1
ATOM 4870 O O . THR B 1 105 ? -4.254 -11.938 -10.25 1 97.69 105 THR B O 1
ATOM 4873 N N . GLU B 1 106 ? -5.062 -13.508 -11.641 1 97.62 106 GLU B N 1
ATOM 4874 C CA . GLU B 1 106 ? -5.215 -12.578 -12.75 1 97.62 106 GLU B CA 1
ATOM 4875 C C . GLU B 1 106 ? -6.211 -11.477 -12.414 1 97.62 106 GLU B C 1
ATOM 4877 O O . GLU B 1 106 ? -5.996 -10.312 -12.758 1 97.62 106 GLU B O 1
ATOM 4882 N N . ARG B 1 107 ? -7.246 -11.859 -11.781 1 97.12 107 ARG B N 1
ATOM 4883 C CA . ARG B 1 107 ? -8.227 -10.867 -11.375 1 97.12 107 ARG B CA 1
ATOM 4884 C C . ARG B 1 107 ? -7.605 -9.828 -10.445 1 97.12 107 ARG B C 1
ATOM 4886 O O . ARG B 1 107 ? -7.762 -8.625 -10.648 1 97.12 107 ARG B O 1
ATOM 4893 N N . ILE B 1 108 ? -6.93 -10.281 -9.445 1 98 108 ILE B N 1
ATOM 4894 C CA . ILE B 1 108 ? -6.312 -9.422 -8.438 1 98 108 ILE B CA 1
ATOM 4895 C C . ILE B 1 108 ? -5.305 -8.484 -9.109 1 98 108 ILE B C 1
ATOM 4897 O O . ILE B 1 108 ? -5.301 -7.281 -8.852 1 98 108 ILE B O 1
ATOM 4901 N N . LEU B 1 109 ? -4.477 -9.039 -9.977 1 98.62 109 LEU B N 1
ATOM 4902 C CA . LEU B 1 109 ? -3.455 -8.242 -10.648 1 98.62 109 LEU B CA 1
ATOM 4903 C C . LEU B 1 109 ? -4.09 -7.254 -11.625 1 98.62 109 LEU B C 1
ATOM 4905 O O . LEU B 1 109 ? -3.613 -6.125 -11.773 1 98.62 109 LEU B O 1
ATOM 4909 N N . THR B 1 110 ? -5.152 -7.684 -12.32 1 98.25 110 THR B N 1
ATOM 4910 C CA . THR B 1 110 ? -5.859 -6.801 -13.242 1 98.25 110 THR B CA 1
ATOM 4911 C C . THR B 1 110 ? -6.453 -5.609 -12.5 1 98.25 110 THR B C 1
ATOM 4913 O O . THR B 1 110 ? -6.367 -4.473 -12.969 1 98.25 110 THR B O 1
ATOM 4916 N N . GLU B 1 111 ? -7.035 -5.891 -11.375 1 97.06 111 GLU B N 1
ATOM 4917 C CA . GLU B 1 111 ? -7.602 -4.824 -10.555 1 97.06 111 GLU B CA 1
ATOM 4918 C C . GLU B 1 111 ? -6.523 -3.848 -10.102 1 97.06 111 GLU B C 1
ATOM 4920 O O . GLU B 1 111 ? -6.727 -2.631 -10.125 1 97.06 111 GLU B O 1
ATOM 4925 N N . ARG B 1 112 ? -5.379 -4.359 -9.711 1 97.88 112 ARG B N 1
ATOM 4926 C CA . ARG B 1 112 ? -4.258 -3.516 -9.305 1 97.88 112 ARG B CA 1
ATOM 4927 C C . ARG B 1 112 ? -3.779 -2.645 -10.461 1 97.88 112 ARG B C 1
ATOM 4929 O O . ARG B 1 112 ? -3.51 -1.456 -10.273 1 97.88 112 ARG B O 1
ATOM 4936 N N . LEU B 1 113 ? -3.697 -3.236 -11.617 1 98.12 113 LEU B N 1
ATOM 4937 C CA . LEU B 1 113 ? -3.277 -2.496 -12.805 1 98.12 113 LEU B CA 1
ATOM 4938 C C . LEU B 1 113 ? -4.258 -1.372 -13.117 1 98.12 113 LEU B C 1
ATOM 4940 O O . LEU B 1 113 ? -3.848 -0.259 -13.453 1 98.12 113 LEU B O 1
ATOM 4944 N N . ALA B 1 114 ? -5.5 -1.651 -12.93 1 96.5 114 ALA B N 1
ATOM 4945 C CA . ALA B 1 114 ? -6.535 -0.646 -13.172 1 96.5 114 ALA B CA 1
ATOM 4946 C C . ALA B 1 114 ? -6.406 0.512 -12.188 1 96.5 114 ALA B C 1
ATOM 4948 O O . ALA B 1 114 ? -6.578 1.675 -12.555 1 96.5 114 ALA B O 1
ATOM 4949 N N . GLU B 1 115 ? -6.121 0.192 -10.984 1 94.75 115 GLU B N 1
ATOM 4950 C CA . GLU B 1 115 ? -5.898 1.214 -9.969 1 94.75 115 GLU B CA 1
ATOM 4951 C C . GLU B 1 115 ? -4.781 2.168 -10.383 1 94.75 115 GLU B C 1
ATOM 4953 O O . GLU B 1 115 ? -4.812 3.354 -10.047 1 94.75 115 GLU B O 1
ATOM 4958 N N . LEU B 1 116 ? -3.82 1.652 -11.055 1 96.19 116 LEU B N 1
ATOM 4959 C CA . LEU B 1 116 ? -2.672 2.443 -11.484 1 96.19 116 LEU B CA 1
ATOM 4960 C C . LEU B 1 116 ? -2.971 3.182 -12.781 1 96.19 116 LEU B C 1
ATOM 4962 O O . LEU B 1 116 ? -2.078 3.793 -13.375 1 96.19 116 LEU B O 1
ATOM 4966 N N . GLY B 1 117 ? -4.16 3.064 -13.289 1 92.88 117 GLY B N 1
ATOM 4967 C CA . GLY B 1 117 ? -4.625 3.867 -14.406 1 92.88 117 GLY B CA 1
ATOM 4968 C C . GLY B 1 117 ? -4.422 3.195 -15.75 1 92.88 117 GLY B C 1
ATOM 4969 O O . GLY B 1 117 ? -4.414 3.859 -16.797 1 92.88 117 GLY B O 1
ATOM 4970 N N . THR B 1 118 ? -4.176 1.844 -15.766 1 96.12 118 THR B N 1
ATOM 4971 C CA . THR B 1 118 ? -3.951 1.108 -17 1 96.12 118 THR B CA 1
ATOM 4972 C C . THR B 1 118 ? -4.887 -0.095 -17.094 1 96.12 118 THR B C 1
ATOM 4974 O O . THR B 1 118 ? -5.082 -0.812 -16.109 1 96.12 118 THR B O 1
ATOM 4977 N N . THR B 1 119 ? -5.543 -0.294 -18.219 1 96.44 119 THR B N 1
ATOM 4978 C CA . THR B 1 119 ? -6.422 -1.437 -18.453 1 96.44 119 THR B CA 1
ATOM 4979 C C . THR B 1 119 ? -5.883 -2.309 -19.578 1 96.44 119 THR B C 1
ATOM 4981 O O . THR B 1 119 ? -5.246 -1.807 -20.516 1 96.44 119 THR B O 1
ATOM 4984 N N . VAL B 1 120 ? -6.141 -3.576 -19.484 1 98.25 120 VAL B N 1
ATOM 4985 C CA . VAL B 1 120 ? -5.73 -4.523 -20.516 1 98.25 120 VAL B CA 1
ATOM 4986 C C . VAL B 1 120 ? -6.547 -4.293 -21.781 1 98.25 120 VAL B C 1
ATOM 4988 O O . VAL B 1 120 ? -7.773 -4.164 -21.734 1 98.25 120 VAL B O 1
ATOM 4991 N N . GLU B 1 121 ? -5.828 -4.145 -22.922 1 98.31 121 GLU B N 1
ATOM 4992 C CA . GLU B 1 121 ? -6.512 -4.102 -24.203 1 98.31 121 GLU B CA 1
ATOM 4993 C C . GLU B 1 121 ? -6.809 -5.504 -24.719 1 98.31 121 GLU B C 1
ATOM 4995 O O . GLU B 1 121 ? -5.977 -6.113 -25.391 1 98.31 121 GLU B O 1
ATOM 5000 N N . ARG B 1 122 ? -8 -5.961 -24.5 1 97.81 122 ARG B N 1
ATOM 5001 C CA . ARG B 1 122 ? -8.422 -7.316 -24.828 1 97.81 122 ARG B CA 1
ATOM 5002 C C . ARG B 1 122 ? -8.867 -7.414 -26.281 1 97.81 122 ARG B C 1
ATOM 5004 O O . ARG B 1 122 ? -9.25 -6.414 -26.891 1 97.81 122 ARG B O 1
ATOM 5011 N N . GLY B 1 123 ? -8.797 -8.609 -26.781 1 97.25 123 GLY B N 1
ATOM 5012 C CA . GLY B 1 123 ? -9.172 -8.828 -28.172 1 97.25 123 GLY B CA 1
ATOM 5013 C C . GLY B 1 123 ? -8.148 -8.281 -29.156 1 97.25 123 GLY B C 1
ATOM 5014 O O . GLY B 1 123 ? -8.438 -8.148 -30.344 1 97.25 123 GLY B O 1
ATOM 5015 N N . LEU B 1 124 ? -7 -7.93 -28.656 1 97.81 124 LEU B N 1
ATOM 5016 C CA . LEU B 1 124 ? -5.922 -7.324 -29.438 1 97.81 124 LEU B CA 1
ATOM 5017 C C . LEU B 1 124 ? -4.59 -8.008 -29.141 1 97.81 124 LEU B C 1
ATOM 5019 O O . LEU B 1 124 ? -4.129 -8.023 -28 1 97.81 124 LEU B O 1
ATOM 5023 N N . GLY B 1 125 ? -4.008 -8.641 -30.141 1 97.5 125 GLY B N 1
ATOM 5024 C CA . GLY B 1 125 ? -2.746 -9.336 -29.953 1 97.5 125 GLY B CA 1
ATOM 5025 C C . GLY B 1 125 ? -1.632 -8.82 -30.844 1 97.5 125 GLY B C 1
ATOM 5026 O O . GLY B 1 125 ? -1.886 -8.094 -31.797 1 97.5 125 GLY B O 1
ATOM 5027 N N . LEU B 1 126 ? -0.387 -9.094 -30.438 1 98.31 126 LEU B N 1
ATOM 5028 C CA . LEU B 1 126 ? 0.782 -8.805 -31.266 1 98.31 126 LEU B CA 1
ATOM 5029 C C . LEU B 1 126 ? 0.918 -9.82 -32.375 1 98.31 126 LEU B C 1
ATOM 5031 O O . LEU B 1 126 ? 0.805 -11.031 -32.156 1 98.31 126 LEU B O 1
ATOM 5035 N N . THR B 1 127 ? 1.176 -9.328 -33.594 1 98.19 127 THR B N 1
ATOM 5036 C CA . THR B 1 127 ? 1.266 -10.258 -34.719 1 98.19 127 THR B CA 1
ATOM 5037 C C . THR B 1 127 ? 2.658 -10.227 -35.344 1 98.19 127 THR B C 1
ATOM 5039 O O . THR B 1 127 ? 3.08 -11.195 -35.969 1 98.19 127 THR B O 1
ATOM 5042 N N . ALA B 1 128 ? 3.309 -9.117 -35.188 1 98.06 128 ALA B N 1
ATOM 5043 C CA . ALA B 1 128 ? 4.66 -8.992 -35.719 1 98.06 128 ALA B CA 1
ATOM 5044 C C . ALA B 1 128 ? 5.449 -7.91 -35 1 98.06 128 ALA B C 1
ATOM 5046 O O . ALA B 1 128 ? 4.867 -7.035 -34.344 1 98.06 128 ALA B O 1
ATOM 5047 N N . LEU B 1 129 ? 6.785 -8.047 -35.094 1 98.31 129 LEU B N 1
ATOM 5048 C CA . LEU B 1 129 ? 7.652 -7.023 -34.5 1 98.31 129 LEU B CA 1
ATOM 5049 C C . LEU B 1 129 ? 8.891 -6.812 -35.375 1 98.31 129 LEU B C 1
ATOM 5051 O O . LEU B 1 129 ? 9.344 -7.738 -36.031 1 98.31 129 LEU B O 1
ATOM 5055 N N . GLU B 1 130 ? 9.359 -5.582 -35.406 1 97.75 130 GLU B N 1
ATOM 5056 C CA . GLU B 1 130 ? 10.648 -5.195 -36 1 97.75 130 GLU B CA 1
ATOM 5057 C C . GLU B 1 130 ? 11.391 -4.227 -35.094 1 97.75 130 GLU B C 1
ATOM 5059 O O . GLU B 1 130 ? 10.836 -3.213 -34.656 1 97.75 130 GLU B O 1
ATOM 5064 N N . GLN B 1 131 ? 12.648 -4.598 -34.75 1 96.06 131 GLN B N 1
ATOM 5065 C CA . GLN B 1 131 ? 13.359 -3.701 -33.844 1 96.06 131 GLN B CA 1
ATOM 5066 C C . GLN B 1 131 ? 14.5 -2.988 -34.562 1 96.06 131 GLN B C 1
ATOM 5068 O O . GLN B 1 131 ? 15.109 -3.541 -35.469 1 96.06 131 GLN B O 1
ATOM 5073 N N . SER B 1 132 ? 14.633 -1.729 -34.188 1 93.94 132 SER B N 1
ATOM 5074 C CA . SER B 1 132 ? 15.805 -0.914 -34.531 1 93.94 132 SER B CA 1
ATOM 5075 C C . SER B 1 132 ? 16.594 -0.553 -33.281 1 93.94 132 SER B C 1
ATOM 5077 O O . SER B 1 132 ? 16.297 -1.06 -32.188 1 93.94 132 SER B O 1
ATOM 5079 N N . ASP B 1 133 ? 17.641 0.294 -33.438 1 90.19 133 ASP B N 1
ATOM 5080 C CA . ASP B 1 133 ? 18.484 0.656 -32.312 1 90.19 133 ASP B CA 1
ATOM 5081 C C . ASP B 1 133 ? 17.719 1.49 -31.297 1 90.19 133 ASP B C 1
ATOM 5083 O O . ASP B 1 133 ? 18.016 1.452 -30.094 1 90.19 133 ASP B O 1
ATOM 5087 N N . GLY B 1 134 ? 16.688 2.09 -31.781 1 91.62 134 GLY B N 1
ATOM 5088 C CA . GLY B 1 134 ? 16.062 3.039 -30.875 1 91.62 134 GLY B CA 1
ATOM 5089 C C . GLY B 1 134 ? 14.617 2.699 -30.562 1 91.62 134 GLY B C 1
ATOM 5090 O O . GLY B 1 134 ? 14.008 3.301 -29.672 1 91.62 134 GLY B O 1
ATOM 5091 N N . ALA B 1 135 ? 14.109 1.731 -31.312 1 96.44 135 ALA B N 1
ATOM 5092 C CA . ALA B 1 135 ? 12.68 1.493 -31.125 1 96.44 135 ALA B CA 1
ATOM 5093 C C . ALA B 1 135 ? 12.289 0.098 -31.594 1 96.44 135 ALA B C 1
ATOM 5095 O O . ALA B 1 135 ? 13.07 -0.575 -32.281 1 96.44 135 ALA B O 1
ATOM 5096 N N . VAL B 1 136 ? 11.141 -0.321 -31.203 1 98.25 136 VAL B N 1
ATOM 5097 C CA . VAL B 1 136 ? 10.484 -1.534 -31.672 1 98.25 136 VAL B CA 1
ATOM 5098 C C . VAL B 1 136 ? 9.141 -1.181 -32.312 1 98.25 136 VAL B C 1
ATOM 5100 O O . VAL B 1 136 ? 8.305 -0.516 -31.703 1 98.25 136 VAL B O 1
ATOM 5103 N N . THR B 1 137 ? 8.992 -1.543 -33.531 1 98.31 137 THR B N 1
ATOM 5104 C CA . THR B 1 137 ? 7.703 -1.408 -34.219 1 98.31 137 THR B CA 1
ATOM 5105 C C . THR B 1 137 ? 6.875 -2.682 -34.062 1 98.31 137 THR B C 1
ATOM 5107 O O . THR B 1 137 ? 7.297 -3.756 -34.5 1 98.31 137 THR B O 1
ATOM 5110 N N . CYS B 1 138 ? 5.742 -2.572 -33.438 1 98.38 138 CYS B N 1
ATOM 5111 C CA . CYS B 1 138 ? 4.867 -3.705 -33.156 1 98.38 138 CYS B CA 1
ATOM 5112 C C . CYS B 1 138 ? 3.596 -3.633 -34 1 98.38 138 CYS B C 1
ATOM 5114 O O . CYS B 1 138 ? 2.912 -2.605 -34 1 98.38 138 CYS B O 1
ATOM 5116 N N . THR B 1 139 ? 3.285 -4.66 -34.688 1 98.56 139 THR B N 1
ATOM 5117 C CA . THR B 1 139 ? 2.031 -4.762 -35.406 1 98.56 139 THR B CA 1
ATOM 5118 C C . THR B 1 139 ? 0.993 -5.539 -34.625 1 98.56 139 THR B C 1
ATOM 5120 O O . THR B 1 139 ? 1.269 -6.641 -34.125 1 98.56 139 THR B O 1
ATOM 5123 N N . LEU B 1 140 ? -0.152 -4.949 -34.469 1 98.31 140 LEU B N 1
ATOM 5124 C CA . LEU B 1 140 ? -1.22 -5.578 -33.688 1 98.31 140 LEU B CA 1
ATOM 5125 C C . LEU B 1 140 ? -2.23 -6.25 -34.625 1 98.31 140 LEU B C 1
ATOM 5127 O O . LEU B 1 140 ? -2.189 -6.062 -35.844 1 98.31 140 LEU B O 1
ATOM 5131 N N . SER B 1 141 ? -3.049 -7.031 -34.062 1 98 141 SER B N 1
ATOM 5132 C CA . SER B 1 141 ? -3.947 -7.891 -34.812 1 98 141 SER B CA 1
ATOM 5133 C C . SER B 1 141 ? -4.98 -7.07 -35.594 1 98 141 SER B C 1
ATOM 5135 O O . SER B 1 141 ? -5.578 -7.555 -36.562 1 98 141 SER B O 1
ATOM 5137 N N . ASP B 1 142 ? -5.258 -5.859 -35.219 1 97.31 142 ASP B N 1
ATOM 5138 C CA . ASP B 1 142 ? -6.199 -5.012 -35.938 1 97.31 142 ASP B CA 1
ATOM 5139 C C . ASP B 1 142 ? -5.512 -4.266 -37.062 1 97.31 142 ASP B C 1
ATOM 5141 O O . ASP B 1 142 ? -6.125 -3.424 -37.719 1 97.31 142 ASP B O 1
ATOM 5145 N N . GLY B 1 143 ? -4.277 -4.488 -37.25 1 96.94 143 GLY B N 1
ATOM 5146 C CA . GLY B 1 143 ? -3.529 -3.889 -38.344 1 96.94 143 GLY B CA 1
ATOM 5147 C C . GLY B 1 143 ? -2.787 -2.629 -37.938 1 96.94 143 GLY B C 1
ATOM 5148 O O . GLY B 1 143 ? -1.906 -2.162 -38.656 1 96.94 143 GLY B O 1
ATOM 5149 N N . SER B 1 144 ? -3.074 -2.115 -36.781 1 97.19 144 SER B N 1
ATOM 5150 C CA . SER B 1 144 ? -2.404 -0.901 -36.344 1 97.19 144 SER B CA 1
ATOM 5151 C C . SER B 1 144 ? -0.966 -1.187 -35.906 1 97.19 144 SER B C 1
ATOM 5153 O O . SER B 1 144 ? -0.607 -2.336 -35.656 1 97.19 144 SER B O 1
ATOM 5155 N N . THR B 1 145 ? -0.159 -0.147 -36 1 97 145 THR B N 1
ATOM 5156 C CA . THR B 1 145 ? 1.231 -0.247 -35.562 1 97 145 THR B CA 1
ATOM 5157 C C . THR B 1 145 ? 1.496 0.668 -34.375 1 97 145 THR B C 1
ATOM 5159 O O . THR B 1 145 ? 0.936 1.764 -34.281 1 97 145 THR B O 1
ATOM 5162 N N . VAL B 1 146 ? 2.291 0.119 -33.5 1 96.94 146 VAL B N 1
ATOM 5163 C CA . VAL B 1 146 ? 2.689 0.905 -32.344 1 96.94 146 VAL B CA 1
ATOM 5164 C C . VAL B 1 146 ? 4.211 0.925 -32.219 1 96.94 146 VAL B C 1
ATOM 5166 O O . VAL B 1 146 ? 4.863 -0.115 -32.344 1 96.94 146 VAL B O 1
ATOM 5169 N N . ASN B 1 147 ? 4.77 2.092 -32.094 1 97.62 147 ASN B N 1
ATOM 5170 C CA . ASN B 1 147 ? 6.203 2.256 -31.875 1 97.62 147 ASN B CA 1
ATOM 5171 C C . ASN B 1 147 ? 6.512 2.436 -30.391 1 97.62 147 ASN B C 1
ATOM 5173 O O . ASN B 1 147 ? 5.977 3.34 -29.75 1 97.62 147 ASN B O 1
ATOM 5177 N N . VAL B 1 148 ? 7.348 1.542 -29.875 1 98.31 148 VAL B N 1
ATOM 5178 C CA . VAL B 1 148 ? 7.676 1.577 -28.453 1 98.31 148 VAL B CA 1
ATOM 5179 C C . VAL B 1 148 ? 9.188 1.521 -28.266 1 98.31 148 VAL B C 1
ATOM 5181 O O . VAL B 1 148 ? 9.922 1.214 -29.203 1 98.31 148 VAL B O 1
ATOM 5184 N N . GLN B 1 149 ? 9.664 1.887 -27.094 1 98.12 149 GLN B N 1
ATOM 5185 C CA . GLN B 1 149 ? 11.086 1.766 -26.781 1 98.12 149 GLN B CA 1
ATOM 5186 C C . GLN B 1 149 ? 11.469 0.313 -26.516 1 98.12 149 GLN B C 1
ATOM 5188 O O . GLN B 1 149 ? 12.547 -0.137 -26.922 1 98.12 149 GLN B O 1
ATOM 5193 N N . TYR B 1 150 ? 10.594 -0.41 -25.797 1 98.56 150 TYR B N 1
ATOM 5194 C CA . TYR B 1 150 ? 10.852 -1.806 -25.453 1 98.56 150 TYR B CA 1
ATOM 5195 C C . TYR B 1 150 ? 9.586 -2.645 -25.594 1 98.56 150 TYR B C 1
ATOM 5197 O O . TYR B 1 150 ? 8.477 -2.131 -25.453 1 98.56 150 TYR B O 1
ATOM 5205 N N . LEU B 1 151 ? 9.75 -3.9 -25.906 1 98.75 151 LEU B N 1
ATOM 5206 C CA . LEU B 1 151 ? 8.68 -4.887 -26 1 98.75 151 LEU B CA 1
ATOM 5207 C C . LEU B 1 151 ? 8.938 -6.07 -25.078 1 98.75 151 LEU B C 1
ATOM 5209 O O . LEU B 1 151 ? 10.047 -6.617 -25.062 1 98.75 151 LEU B O 1
ATOM 5213 N N . VAL B 1 152 ? 7.984 -6.395 -24.266 1 98.81 152 VAL B N 1
ATOM 5214 C CA . VAL B 1 152 ? 8.086 -7.574 -23.406 1 98.81 152 VAL B CA 1
ATOM 5215 C C . VAL B 1 152 ? 7.043 -8.609 -23.844 1 98.81 152 VAL B C 1
ATOM 5217 O O . VAL B 1 152 ? 5.84 -8.344 -23.797 1 98.81 152 VAL B O 1
ATOM 5220 N N . GLY B 1 153 ? 7.551 -9.742 -24.25 1 98.75 153 GLY B N 1
ATOM 5221 C CA . GLY B 1 153 ? 6.688 -10.844 -24.641 1 98.75 153 GLY B CA 1
ATOM 5222 C C . GLY B 1 153 ? 6.355 -11.773 -23.484 1 98.75 153 GLY B C 1
ATOM 5223 O O . GLY B 1 153 ? 7.207 -12.547 -23.047 1 98.75 153 GLY B O 1
ATOM 5224 N N . SER B 1 154 ? 5.168 -11.711 -22.984 1 98.06 154 SER B N 1
ATOM 5225 C CA . SER B 1 154 ? 4.57 -12.648 -22.047 1 98.06 154 SER B CA 1
ATOM 5226 C C . SER B 1 154 ? 3.338 -13.32 -22.641 1 98.06 154 SER B C 1
ATOM 5228 O O . SER B 1 154 ? 2.307 -13.445 -21.969 1 98.06 154 SER B O 1
ATOM 5230 N N . ASP B 1 155 ? 3.486 -13.711 -23.875 1 96.94 155 ASP B N 1
ATOM 5231 C CA . ASP B 1 155 ? 2.344 -14.141 -24.672 1 96.94 155 ASP B CA 1
ATOM 5232 C C . ASP B 1 155 ? 2.273 -15.664 -24.766 1 96.94 155 ASP B C 1
ATOM 5234 O O . ASP B 1 155 ? 1.729 -16.203 -25.719 1 96.94 155 ASP B O 1
ATOM 5238 N N . GLY B 1 156 ? 2.883 -16.344 -23.875 1 93.12 156 GLY B N 1
ATOM 5239 C CA . GLY B 1 156 ? 2.617 -17.75 -23.625 1 93.12 156 GLY B CA 1
ATOM 5240 C C . GLY B 1 156 ? 3.422 -18.688 -24.516 1 93.12 156 GLY B C 1
ATOM 5241 O O . GLY B 1 156 ? 4.422 -18.266 -25.094 1 93.12 156 GLY B O 1
ATOM 5242 N N . ALA B 1 157 ? 2.988 -19.891 -24.562 1 89.88 157 ALA B N 1
ATOM 5243 C CA . ALA B 1 157 ? 3.707 -21 -25.188 1 89.88 157 ALA B CA 1
ATOM 5244 C C . ALA B 1 157 ? 3.822 -20.797 -26.703 1 89.88 157 ALA B C 1
ATOM 5246 O O . ALA B 1 157 ? 4.77 -21.266 -27.328 1 89.88 157 ALA B O 1
ATOM 5247 N N . HIS B 1 158 ? 2.918 -20.047 -27.281 1 91.5 158 HIS B N 1
ATOM 5248 C CA . HIS B 1 158 ? 2.932 -19.781 -28.719 1 91.5 158 HIS B CA 1
ATOM 5249 C C . HIS B 1 158 ? 3.344 -18.344 -29.016 1 91.5 158 HIS B C 1
ATOM 5251 O O . HIS B 1 158 ? 2.809 -17.719 -29.922 1 91.5 158 HIS B O 1
ATOM 5257 N N . SER B 1 159 ? 4.234 -17.969 -28.359 1 96.12 159 SER B N 1
ATOM 5258 C CA . SER B 1 159 ? 4.668 -16.578 -28.312 1 96.12 159 SER B CA 1
ATOM 5259 C C . SER B 1 159 ? 5.098 -16.094 -29.688 1 96.12 159 SER B C 1
ATOM 5261 O O . SER B 1 159 ? 6.035 -16.641 -30.281 1 96.12 159 SER B O 1
ATOM 5263 N N . VAL B 1 160 ? 4.457 -15.062 -30.125 1 97.25 160 VAL B N 1
ATOM 5264 C CA . VAL B 1 160 ? 4.844 -14.352 -31.344 1 97.25 160 VAL B CA 1
ATOM 5265 C C . VAL B 1 160 ? 6.16 -13.609 -31.109 1 97.25 160 VAL B C 1
ATOM 5267 O O . VAL B 1 160 ? 6.992 -13.516 -32 1 97.25 160 VAL B O 1
ATOM 5270 N N . VAL B 1 161 ? 6.363 -13.141 -29.953 1 98.31 161 VAL B N 1
ATOM 5271 C CA . VAL B 1 161 ? 7.562 -12.383 -29.625 1 98.31 161 VAL B CA 1
ATOM 5272 C C . VAL B 1 161 ? 8.781 -13.297 -29.688 1 98.31 161 VAL B C 1
ATOM 5274 O O . VAL B 1 161 ? 9.805 -12.938 -30.281 1 98.31 161 VAL B O 1
ATOM 5277 N N . ARG B 1 162 ? 8.664 -14.43 -29.031 1 97.62 162 ARG B N 1
ATOM 5278 C CA . ARG B 1 162 ? 9.758 -15.398 -29.047 1 97.62 162 ARG B CA 1
ATOM 5279 C C . ARG B 1 162 ? 10.148 -15.742 -30.484 1 97.62 162 ARG B C 1
ATOM 5281 O O . ARG B 1 162 ? 11.328 -15.719 -30.828 1 97.62 162 ARG B O 1
ATOM 5288 N N . LYS B 1 163 ? 9.156 -16.062 -31.297 1 96.56 163 LYS B N 1
ATOM 5289 C CA . LYS B 1 163 ? 9.383 -16.406 -32.688 1 96.56 163 LYS B CA 1
ATOM 5290 C C . LYS B 1 163 ? 9.969 -15.234 -33.469 1 96.56 163 LYS B C 1
ATOM 5292 O O . LYS B 1 163 ? 10.867 -15.414 -34.312 1 96.56 163 LYS B O 1
ATOM 5297 N N . GLY B 1 164 ? 9.422 -14.102 -33.219 1 96.25 164 GLY B N 1
ATOM 5298 C CA . GLY B 1 164 ? 9.906 -12.891 -33.875 1 96.25 164 GLY B CA 1
ATOM 5299 C C . GLY B 1 164 ? 11.367 -12.602 -33.562 1 96.25 164 GLY B C 1
ATOM 5300 O O . GLY B 1 164 ? 12.07 -12.008 -34.406 1 96.25 164 GLY B O 1
ATOM 5301 N N . LEU B 1 165 ? 11.844 -13 -32.438 1 96.69 165 LEU B N 1
ATOM 5302 C CA . LEU B 1 165 ? 13.227 -12.805 -32.031 1 96.69 165 LEU B CA 1
ATOM 5303 C C . LEU B 1 165 ? 14.125 -13.906 -32.562 1 96.69 165 LEU B C 1
ATOM 5305 O O . LEU B 1 165 ? 15.352 -13.82 -32.469 1 96.69 165 LEU B O 1
ATOM 5309 N N . GLY B 1 166 ? 13.5 -14.914 -33.062 1 96.25 166 GLY B N 1
ATOM 5310 C CA . GLY B 1 166 ? 14.266 -16.047 -33.562 1 96.25 166 GLY B CA 1
ATOM 5311 C C . GLY B 1 166 ? 14.898 -16.859 -32.438 1 96.25 166 GLY B C 1
ATOM 5312 O O . GLY B 1 166 ? 15.977 -17.438 -32.594 1 96.25 166 GLY B O 1
ATOM 5313 N N . LEU B 1 167 ? 14.312 -16.875 -31.281 1 96.06 167 LEU B N 1
ATOM 5314 C CA . LEU B 1 167 ? 14.844 -17.641 -30.156 1 96.06 167 LEU B CA 1
ATOM 5315 C C . LEU B 1 167 ? 14.523 -19.125 -30.312 1 96.06 167 LEU B C 1
ATOM 5317 O O . LEU B 1 167 ? 13.43 -19.484 -30.75 1 96.06 167 LEU B O 1
ATOM 5321 N N . SER B 1 168 ? 15.422 -19.938 -29.922 1 94.12 168 SER B N 1
ATOM 5322 C CA . SER B 1 168 ? 15.141 -21.375 -29.859 1 94.12 168 SER B CA 1
ATOM 5323 C C . SER B 1 168 ? 14.211 -21.719 -28.703 1 94.12 168 SER B C 1
ATOM 5325 O O . SER B 1 168 ? 14.039 -20.906 -27.781 1 94.12 168 SER B O 1
ATOM 5327 N N . PHE B 1 169 ? 13.617 -22.75 -28.859 1 91.44 169 PHE B N 1
ATOM 5328 C CA . PHE B 1 169 ? 12.727 -23.234 -27.812 1 91.44 169 PHE B CA 1
ATOM 5329 C C . PHE B 1 169 ? 12.898 -24.75 -27.625 1 91.44 169 PHE B C 1
ATOM 5331 O O . PHE B 1 169 ? 12.023 -25.531 -28 1 91.44 169 PHE B O 1
ATOM 5338 N N . GLU B 1 170 ? 13.844 -25.062 -26.906 1 88.19 170 GLU B N 1
ATOM 5339 C CA . GLU B 1 170 ? 14.281 -26.453 -26.812 1 88.19 170 GLU B CA 1
ATOM 5340 C C . GLU B 1 170 ? 13.625 -27.156 -25.625 1 88.19 170 GLU B C 1
ATOM 5342 O O . GLU B 1 170 ? 13.32 -26.516 -24.609 1 88.19 170 GLU B O 1
ATOM 5347 N N . GLY B 1 171 ? 13.367 -28.391 -25.75 1 86.5 171 GLY B N 1
ATOM 5348 C CA . GLY B 1 171 ? 12.805 -29.203 -24.688 1 86.5 171 GLY B CA 1
ATOM 5349 C C . GLY B 1 171 ? 12.07 -30.438 -25.188 1 86.5 171 GLY B C 1
ATOM 5350 O O . GLY B 1 171 ? 12.453 -31.016 -26.203 1 86.5 171 GLY B O 1
ATOM 5351 N N . GLY B 1 172 ? 11.148 -30.953 -24.328 1 81.25 172 GLY B N 1
ATOM 5352 C CA . GLY B 1 172 ? 10.406 -32.156 -24.641 1 81.25 172 GLY B CA 1
ATOM 5353 C C . GLY B 1 172 ? 9 -32.156 -24.078 1 81.25 172 GLY B C 1
ATOM 5354 O O . GLY B 1 172 ? 8.547 -31.156 -23.516 1 81.25 172 GLY B O 1
ATOM 5355 N N . ALA B 1 173 ? 8.297 -33.125 -24.516 1 77.88 173 ALA B N 1
ATOM 5356 C CA . ALA B 1 173 ? 6.949 -33.344 -24 1 77.88 173 ALA B CA 1
ATOM 5357 C C . ALA B 1 173 ? 6.812 -34.75 -23.391 1 77.88 173 ALA B C 1
ATOM 5359 O O . ALA B 1 173 ? 7.43 -35.688 -23.875 1 77.88 173 ALA B O 1
ATOM 5360 N N . PHE B 1 174 ? 6.098 -34.719 -22.328 1 75.94 174 PHE B N 1
ATOM 5361 C CA . PHE B 1 174 ? 5.77 -36.031 -21.766 1 75.94 174 PHE B CA 1
ATOM 5362 C C . PHE B 1 174 ? 4.758 -36.75 -22.641 1 75.94 174 PHE B C 1
ATOM 5364 O O . PHE B 1 174 ? 3.912 -36.125 -23.281 1 75.94 174 PHE B O 1
ATOM 5371 N N . ALA B 1 175 ? 4.793 -38.031 -22.625 1 70.69 175 ALA B N 1
ATOM 5372 C CA . ALA B 1 175 ? 3.902 -38.844 -23.438 1 70.69 175 ALA B CA 1
ATOM 5373 C C . ALA B 1 175 ? 2.492 -38.875 -22.859 1 70.69 175 ALA B C 1
ATOM 5375 O O . ALA B 1 175 ? 1.511 -38.969 -23.594 1 70.69 175 ALA B O 1
ATOM 5376 N N . GLU B 1 176 ? 2.498 -38.719 -21.672 1 75.88 176 GLU B N 1
ATOM 5377 C CA . GLU B 1 176 ? 1.223 -38.875 -20.969 1 75.88 176 GLU B CA 1
ATOM 5378 C C . GLU B 1 176 ? 0.425 -37.562 -21 1 75.88 176 GLU B C 1
ATOM 5380 O O . GLU B 1 176 ? 1 -36.469 -20.953 1 75.88 176 GLU B O 1
ATOM 5385 N N . SER B 1 177 ? -0.888 -37.812 -21.203 1 83.81 177 SER B N 1
ATOM 5386 C CA . SER B 1 177 ? -1.835 -36.719 -21.078 1 83.81 177 SER B CA 1
ATOM 5387 C C . SER B 1 177 ? -2.633 -36.812 -19.781 1 83.81 177 SER B C 1
ATOM 5389 O O . SER B 1 177 ? -2.848 -37.906 -19.266 1 83.81 177 SER B O 1
ATOM 5391 N N . TYR B 1 178 ? -3 -35.688 -19.312 1 87.62 178 TYR B N 1
ATOM 5392 C CA . TYR B 1 178 ? -3.73 -35.625 -18.062 1 87.62 178 TYR B CA 1
ATOM 5393 C C . TYR B 1 178 ? -5.059 -34.906 -18.234 1 87.62 178 TYR B C 1
ATOM 5395 O O . TYR B 1 178 ? -5.172 -34 -19.047 1 87.62 178 TYR B O 1
ATOM 5403 N N . MET B 1 179 ? -6.051 -35.406 -17.562 1 90.44 179 MET B N 1
ATOM 5404 C CA . MET B 1 179 ? -7.273 -34.625 -17.453 1 90.44 179 MET B CA 1
ATOM 5405 C C . MET B 1 179 ? -7.328 -33.875 -16.125 1 90.44 179 MET B C 1
ATOM 5407 O O . MET B 1 179 ? -6.895 -34.406 -15.094 1 90.44 179 MET B O 1
ATOM 5411 N N . LEU B 1 180 ? -7.797 -32.719 -16.203 1 91.44 180 LEU B N 1
ATOM 5412 C CA . LEU B 1 180 ? -7.941 -31.828 -15.047 1 91.44 180 LEU B CA 1
ATOM 5413 C C . LEU B 1 180 ? -9.414 -31.516 -14.781 1 91.44 180 LEU B C 1
ATOM 5415 O O . LEU B 1 180 ? -10.203 -31.422 -15.719 1 91.44 180 LEU B O 1
ATOM 5419 N N . GLY B 1 181 ? -9.766 -31.359 -13.5 1 93.69 181 GLY B N 1
ATOM 5420 C CA . GLY B 1 181 ? -11.102 -30.938 -13.125 1 93.69 181 GLY B CA 1
ATOM 5421 C C . GLY B 1 181 ? -11.141 -30.219 -11.789 1 93.69 181 GLY B C 1
ATOM 5422 O O . GLY B 1 181 ? -10.414 -30.562 -10.867 1 93.69 181 GLY B O 1
ATOM 5423 N N . ASP B 1 182 ? -11.984 -29.234 -11.68 1 95.38 182 ASP B N 1
ATOM 5424 C CA . ASP B 1 182 ? -12.297 -28.5 -10.453 1 95.38 182 ASP B CA 1
ATOM 5425 C C . ASP B 1 182 ? -13.625 -28.953 -9.867 1 95.38 182 ASP B C 1
ATOM 5427 O O . ASP B 1 182 ? -14.688 -28.656 -10.414 1 95.38 182 ASP B O 1
ATOM 5431 N N . VAL B 1 183 ? -13.516 -29.656 -8.766 1 96.75 183 VAL B N 1
ATOM 5432 C CA . VAL B 1 183 ? -14.719 -30.297 -8.219 1 96.75 183 VAL B CA 1
ATOM 5433 C C . VAL B 1 183 ? -14.742 -30.125 -6.703 1 96.75 183 VAL B C 1
ATOM 5435 O O . VAL B 1 183 ? -13.742 -29.75 -6.094 1 96.75 183 VAL B O 1
ATOM 5438 N N . GLU B 1 184 ? -15.883 -30.312 -6.109 1 96.19 184 GLU B N 1
ATOM 5439 C CA . GLU B 1 184 ? -16.031 -30.578 -4.684 1 96.19 184 GLU B CA 1
ATOM 5440 C C . GLU B 1 184 ? -16.141 -32.062 -4.406 1 96.19 184 GLU B C 1
ATOM 5442 O O . GLU B 1 184 ? -16.672 -32.812 -5.23 1 96.19 184 GLU B O 1
ATOM 5447 N N . VAL B 1 185 ? -15.555 -32.469 -3.396 1 96.75 185 VAL B N 1
ATOM 5448 C CA . VAL B 1 185 ? -15.586 -33.906 -3.059 1 96.75 185 VAL B CA 1
ATOM 5449 C C . VAL B 1 185 ? -15.984 -34.062 -1.596 1 96.75 185 VAL B C 1
ATOM 5451 O O . VAL B 1 185 ? -15.594 -33.281 -0.738 1 96.75 185 VAL B O 1
ATOM 5454 N N . ASP B 1 186 ? -16.734 -35.094 -1.306 1 95.56 186 ASP B N 1
ATOM 5455 C CA . ASP B 1 186 ? -17.25 -35.281 0.047 1 95.56 186 ASP B CA 1
ATOM 5456 C C . ASP B 1 186 ? -16.406 -36.312 0.812 1 95.56 186 ASP B C 1
ATOM 5458 O O . ASP B 1 186 ? -16.891 -37.344 1.226 1 95.56 186 ASP B O 1
ATOM 5462 N N . TRP B 1 187 ? -15.141 -36.031 0.991 1 95.5 187 TRP B N 1
ATOM 5463 C CA . TRP B 1 187 ? -14.281 -36.938 1.749 1 95.5 187 TRP B CA 1
ATOM 5464 C C . TRP B 1 187 ? -13.891 -36.312 3.086 1 95.5 187 TRP B C 1
ATOM 5466 O O . TRP B 1 187 ? -14.281 -35.188 3.395 1 95.5 187 TRP B O 1
ATOM 5476 N N . SER B 1 188 ? -13.227 -37.094 3.965 1 93.38 188 SER B N 1
ATOM 5477 C CA . SER B 1 188 ? -12.875 -36.688 5.316 1 93.38 188 SER B CA 1
ATOM 5478 C C . SER B 1 188 ? -11.438 -36.188 5.383 1 93.38 188 SER B C 1
ATOM 5480 O O . SER B 1 188 ? -10.898 -35.969 6.473 1 93.38 188 SER B O 1
ATOM 5482 N N . ILE B 1 189 ? -10.828 -36.031 4.238 1 92.5 189 ILE B N 1
ATOM 5483 C CA . ILE B 1 189 ? -9.461 -35.531 4.207 1 92.5 189 ILE B CA 1
ATOM 5484 C C . ILE B 1 189 ? -9.414 -34.094 4.773 1 92.5 189 ILE B C 1
ATOM 5486 O O . ILE B 1 189 ? -10.266 -33.281 4.445 1 92.5 189 ILE B O 1
ATOM 5490 N N . PRO B 1 190 ? -8.484 -33.875 5.66 1 90.06 190 PRO B N 1
ATOM 5491 C CA . PRO B 1 190 ? -8.406 -32.531 6.266 1 90.06 190 PRO B CA 1
ATOM 5492 C C . PRO B 1 190 ? -8.195 -31.422 5.234 1 90.06 190 PRO B C 1
ATOM 5494 O O . PRO B 1 190 ? -7.469 -31.609 4.258 1 90.06 190 PRO B O 1
ATOM 5497 N N . SER B 1 191 ? -8.766 -30.266 5.562 1 88.62 191 SER B N 1
ATOM 5498 C CA . SER B 1 191 ? -8.641 -29.109 4.684 1 88.62 191 SER B CA 1
ATOM 5499 C C . SER B 1 191 ? -7.188 -28.672 4.547 1 88.62 191 SER B C 1
ATOM 5501 O O . SER B 1 191 ? -6.418 -28.734 5.512 1 88.62 191 SER B O 1
ATOM 5503 N N . GLY B 1 192 ? -6.875 -28.234 3.318 1 91.56 192 GLY B N 1
ATOM 5504 C CA . GLY B 1 192 ? -5.562 -27.672 3.076 1 91.56 192 GLY B CA 1
ATOM 5505 C C . GLY B 1 192 ? -4.512 -28.703 2.709 1 91.56 192 GLY B C 1
ATOM 5506 O O . GLY B 1 192 ? -3.371 -28.344 2.404 1 91.56 192 GLY B O 1
ATOM 5507 N N . TYR B 1 193 ? -4.871 -29.984 2.736 1 94.12 193 TYR B N 1
ATOM 5508 C CA . TYR B 1 193 ? -3.924 -31.016 2.344 1 94.12 193 TYR B CA 1
ATOM 5509 C C . TYR B 1 193 ? -4.191 -31.484 0.917 1 94.12 193 TYR B C 1
ATOM 5511 O O . TYR B 1 193 ? -5.344 -31.688 0.528 1 94.12 193 TYR B O 1
ATOM 5519 N N . SER B 1 194 ? -3.16 -31.609 0.134 1 94.62 194 SER B N 1
ATOM 5520 C CA . SER B 1 194 ? -3.256 -32.281 -1.151 1 94.62 194 SER B CA 1
ATOM 5521 C C . SER B 1 194 ? -3.232 -33.812 -0.975 1 94.62 194 SER B C 1
ATOM 5523 O O . SER B 1 194 ? -2.732 -34.312 0.032 1 94.62 194 SER B O 1
ATOM 5525 N N . VAL B 1 195 ? -3.816 -34.438 -1.964 1 96 195 VAL B N 1
ATOM 5526 C CA . VAL B 1 195 ? -3.83 -35.906 -1.97 1 96 195 VAL B CA 1
ATOM 5527 C C . VAL B 1 195 ? -3.176 -36.438 -3.248 1 96 195 VAL B C 1
ATOM 5529 O O . VAL B 1 195 ? -3.502 -35.969 -4.348 1 96 195 VAL B O 1
ATOM 5532 N N . ARG B 1 196 ? -2.244 -37.25 -3.074 1 94.62 196 ARG B N 1
ATOM 5533 C CA . ARG B 1 196 ? -1.678 -38.031 -4.184 1 94.62 196 ARG B CA 1
ATOM 5534 C C . ARG B 1 196 ? -1.93 -39.5 -4.004 1 94.62 196 ARG B C 1
ATOM 5536 O O . ARG B 1 196 ? -1.501 -40.094 -3.01 1 94.62 196 ARG B O 1
ATOM 5543 N N . ALA B 1 197 ? -2.66 -40.031 -4.961 1 95.62 197 ALA B N 1
ATOM 5544 C CA . ALA B 1 197 ? -2.975 -41.438 -4.922 1 95.62 197 ALA B CA 1
ATOM 5545 C C . ALA B 1 197 ? -2.566 -42.125 -6.223 1 95.62 197 ALA B C 1
ATOM 5547 O O . ALA B 1 197 ? -2.834 -41.625 -7.312 1 95.62 197 ALA B O 1
ATOM 5548 N N . ASN B 1 198 ? -1.829 -43.219 -6.059 1 94.5 198 ASN B N 1
ATOM 5549 C CA . ASN B 1 198 ? -1.434 -43.969 -7.25 1 94.5 198 ASN B CA 1
ATOM 5550 C C . ASN B 1 198 ? -1.712 -45.469 -7.094 1 94.5 198 ASN B C 1
ATOM 5552 O O . ASN B 1 198 ? -1.874 -45.969 -5.977 1 94.5 198 ASN B O 1
ATOM 5556 N N . HIS B 1 199 ? -1.903 -46.094 -8.211 1 94.88 199 HIS B N 1
ATOM 5557 C CA . HIS B 1 199 ? -1.937 -47.562 -8.281 1 94.88 199 HIS B CA 1
ATOM 5558 C C . HIS B 1 199 ? -0.633 -48.125 -8.852 1 94.88 199 HIS B C 1
ATOM 5560 O O . HIS B 1 199 ? -0.153 -47.656 -9.883 1 94.88 199 HIS B O 1
ATOM 5566 N N . THR B 1 200 ? -0.089 -48.938 -8.102 1 91.94 200 THR B N 1
ATOM 5567 C CA . THR B 1 200 ? 1.123 -49.625 -8.539 1 91.94 200 THR B CA 1
ATOM 5568 C C . THR B 1 200 ? 0.862 -51.125 -8.742 1 91.94 200 THR B C 1
ATOM 5570 O O . THR B 1 200 ? 0.296 -51.781 -7.867 1 91.94 200 THR B O 1
ATOM 5573 N N . THR B 1 201 ? 1.311 -51.562 -9.922 1 92.06 201 THR B N 1
ATOM 5574 C CA . THR B 1 201 ? 1.146 -52.969 -10.25 1 92.06 201 THR B CA 1
ATOM 5575 C C . THR B 1 201 ? 2.162 -53.812 -9.492 1 92.06 201 THR B C 1
ATOM 5577 O O . THR B 1 201 ? 3.035 -53.281 -8.805 1 92.06 201 THR B O 1
ATOM 5580 N N . ASP B 1 202 ? 2.021 -55.125 -9.672 1 89.06 202 ASP B N 1
ATOM 5581 C CA . ASP B 1 202 ? 2.887 -56.094 -8.969 1 89.06 202 ASP B CA 1
ATOM 5582 C C . ASP B 1 202 ? 4.34 -55.938 -9.406 1 89.06 202 ASP B C 1
ATOM 5584 O O . ASP B 1 202 ? 5.262 -56.219 -8.641 1 89.06 202 ASP B O 1
ATOM 5588 N N . ASP B 1 203 ? 4.527 -55.469 -10.562 1 90 203 ASP B N 1
ATOM 5589 C CA . ASP B 1 203 ? 5.883 -55.312 -11.07 1 90 203 ASP B CA 1
ATOM 5590 C C . ASP B 1 203 ? 6.473 -53.969 -10.664 1 90 203 ASP B C 1
ATOM 5592 O O . ASP B 1 203 ? 7.594 -53.625 -11.055 1 90 203 ASP B O 1
ATOM 5596 N N . GLY B 1 204 ? 5.691 -53.219 -9.898 1 85.31 204 GLY B N 1
ATOM 5597 C CA . GLY B 1 204 ? 6.195 -51.969 -9.359 1 85.31 204 GLY B CA 1
ATOM 5598 C C . GLY B 1 204 ? 5.887 -50.781 -10.242 1 85.31 204 GLY B C 1
ATOM 5599 O O . GLY B 1 204 ? 6.242 -49.625 -9.914 1 85.31 204 GLY B O 1
ATOM 5600 N N . THR B 1 205 ? 5.227 -51 -11.344 1 86.25 205 THR B N 1
ATOM 5601 C CA . THR B 1 205 ? 4.938 -49.938 -12.281 1 86.25 205 THR B CA 1
ATOM 5602 C C . THR B 1 205 ? 3.68 -49.188 -11.859 1 86.25 205 THR B C 1
ATOM 5604 O O . THR B 1 205 ? 2.658 -49.781 -11.547 1 86.25 205 THR B O 1
ATOM 5607 N N . THR B 1 206 ? 3.822 -47.812 -11.789 1 86.88 206 THR B N 1
ATOM 5608 C CA . THR B 1 206 ? 2.646 -46.969 -11.539 1 86.88 206 THR B CA 1
ATOM 5609 C C . THR B 1 206 ? 1.81 -46.844 -12.805 1 86.88 206 THR B C 1
ATOM 5611 O O . THR B 1 206 ? 2.291 -46.344 -13.82 1 86.88 206 THR B O 1
ATOM 5614 N N . ASP B 1 207 ? 0.557 -47.25 -12.789 1 88.88 207 ASP B N 1
ATOM 5615 C CA . ASP B 1 207 ? -0.242 -47.25 -14.008 1 88.88 207 ASP B CA 1
ATOM 5616 C C . ASP B 1 207 ? -1.445 -46.312 -13.883 1 88.88 207 ASP B C 1
ATOM 5618 O O . ASP B 1 207 ? -2.201 -46.125 -14.836 1 88.88 207 ASP B O 1
ATOM 5622 N N . ASP B 1 208 ? -1.672 -45.781 -12.703 1 93 208 ASP B N 1
ATOM 5623 C CA . ASP B 1 208 ? -2.754 -44.812 -12.492 1 93 208 ASP B CA 1
ATOM 5624 C C . ASP B 1 208 ? -2.367 -43.781 -11.445 1 93 208 ASP B C 1
ATOM 5626 O O . ASP B 1 208 ? -1.494 -44.031 -10.609 1 93 208 ASP B O 1
ATOM 5630 N N . LEU B 1 209 ? -2.932 -42.594 -11.609 1 92.69 209 LEU B N 1
ATOM 5631 C CA . LEU B 1 209 ? -2.512 -41.5 -10.742 1 92.69 209 LEU B CA 1
ATOM 5632 C C . LEU B 1 209 ? -3.654 -40.5 -10.531 1 92.69 209 LEU B C 1
ATOM 5634 O O . LEU B 1 209 ? -4.395 -40.188 -11.461 1 92.69 209 LEU B O 1
ATOM 5638 N N . LEU B 1 210 ? -3.83 -40.062 -9.297 1 95.12 210 LEU B N 1
ATOM 5639 C CA . LEU B 1 210 ? -4.758 -39.031 -8.875 1 95.12 210 LEU B CA 1
ATOM 5640 C C . LEU B 1 210 ? -4.055 -38 -7.988 1 95.12 210 LEU B C 1
ATOM 5642 O O . LEU B 1 210 ? -3.475 -38.344 -6.961 1 95.12 210 LEU B O 1
ATOM 5646 N N . VAL B 1 211 ? -4.004 -36.812 -8.445 1 94 211 VAL B N 1
ATOM 5647 C CA . VAL B 1 211 ? -3.453 -35.719 -7.641 1 94 211 VAL B CA 1
ATOM 5648 C C . VAL B 1 211 ? -4.531 -34.656 -7.375 1 94 211 VAL B C 1
ATOM 5650 O O . VAL B 1 211 ? -5.125 -34.125 -8.312 1 94 211 VAL B O 1
ATOM 5653 N N . CYS B 1 212 ? -4.809 -34.406 -6.102 1 96.25 212 CYS B N 1
ATOM 5654 C CA . CYS B 1 212 ? -5.824 -33.438 -5.691 1 96.25 212 CYS B CA 1
ATOM 5655 C C . CYS B 1 212 ? -5.188 -32.281 -4.961 1 96.25 212 CYS B C 1
ATOM 5657 O O . CYS B 1 212 ? -4.625 -32.438 -3.877 1 96.25 212 CYS B O 1
ATOM 5659 N N . ILE B 1 213 ? -5.32 -31.094 -5.496 1 95.38 213 ILE B N 1
ATOM 5660 C CA . ILE B 1 213 ? -4.805 -29.875 -4.895 1 95.38 213 ILE B CA 1
ATOM 5661 C C . ILE B 1 213 ? -5.961 -29.047 -4.34 1 95.38 213 ILE B C 1
ATOM 5663 O O . ILE B 1 213 ? -6.902 -28.719 -5.07 1 95.38 213 ILE B O 1
ATOM 5667 N N . PRO B 1 214 ? -5.875 -28.688 -3.078 1 95.25 214 PRO B N 1
ATOM 5668 C CA . PRO B 1 214 ? -6.988 -27.922 -2.496 1 95.25 214 PRO B CA 1
ATOM 5669 C C . PRO B 1 214 ? -7.156 -26.547 -3.121 1 95.25 214 PRO B C 1
ATOM 5671 O O . PRO B 1 214 ? -6.164 -25.891 -3.455 1 95.25 214 PRO B O 1
ATOM 5674 N N . LEU B 1 215 ? -8.383 -26.125 -3.301 1 94.56 215 LEU B N 1
ATOM 5675 C CA . LEU B 1 215 ? -8.773 -24.797 -3.744 1 94.56 215 LEU B CA 1
ATOM 5676 C C . LEU B 1 215 ? -9.617 -24.094 -2.684 1 94.56 215 LEU B C 1
ATOM 5678 O O . LEU B 1 215 ? -10.203 -24.75 -1.814 1 94.56 215 LEU B O 1
ATOM 5682 N N . PRO B 1 216 ? -9.617 -22.766 -2.691 1 92.75 216 PRO B N 1
ATOM 5683 C CA . PRO B 1 216 ? -10.539 -22.078 -1.783 1 92.75 216 PRO B CA 1
ATOM 5684 C C . PRO B 1 216 ? -11.984 -22.516 -1.956 1 92.75 216 PRO B C 1
ATOM 5686 O O . PRO B 1 216 ? -12.477 -22.625 -3.084 1 92.75 216 PRO B O 1
ATOM 5689 N N . GLY B 1 217 ? -12.633 -22.703 -0.838 1 89.19 217 GLY B N 1
ATOM 5690 C CA . GLY B 1 217 ? -13.992 -23.219 -0.838 1 89.19 217 GLY B CA 1
ATOM 5691 C C . GLY B 1 217 ? -14.164 -24.469 0.014 1 89.19 217 GLY B C 1
ATOM 5692 O O . GLY B 1 217 ? -13.219 -24.922 0.653 1 89.19 217 GLY B O 1
ATOM 5693 N N . HIS B 1 218 ? -15.344 -25.062 0.018 1 90 218 HIS B N 1
ATOM 5694 C CA . HIS B 1 218 ? -15.641 -26.234 0.815 1 90 218 HIS B CA 1
ATOM 5695 C C . HIS B 1 218 ? -15.258 -27.516 0.071 1 90 218 HIS B C 1
ATOM 5697 O O . HIS B 1 218 ? -15.891 -27.875 -0.929 1 90 218 HIS B O 1
ATOM 5703 N N . LYS B 1 219 ? -14.273 -28.156 0.571 1 92.69 219 LYS B N 1
ATOM 5704 C CA . LYS B 1 219 ? -13.82 -29.422 0.023 1 92.69 219 LYS B CA 1
ATOM 5705 C C . LYS B 1 219 ? -13.656 -29.344 -1.492 1 92.69 219 LYS B C 1
ATOM 5707 O O . LYS B 1 219 ? -14.133 -30.219 -2.219 1 92.69 219 LYS B O 1
ATOM 5712 N N . ARG B 1 220 ? -13.133 -28.281 -1.899 1 94.69 220 ARG B N 1
ATOM 5713 C CA . ARG B 1 220 ? -12.914 -28 -3.312 1 94.69 220 ARG B CA 1
ATOM 5714 C C . ARG B 1 220 ? -11.477 -28.328 -3.723 1 94.69 220 ARG B C 1
ATOM 5716 O O . ARG B 1 220 ? -10.531 -27.969 -3.016 1 94.69 220 ARG B O 1
ATOM 5723 N N . TYR B 1 221 ? -11.352 -29.047 -4.84 1 96.06 221 TYR B N 1
ATOM 5724 C CA . TYR B 1 221 ? -10.039 -29.469 -5.297 1 96.06 221 TYR B CA 1
ATOM 5725 C C . TYR B 1 221 ? -9.906 -29.312 -6.805 1 96.06 221 TYR B C 1
ATOM 5727 O O . TYR B 1 221 ? -10.875 -29.484 -7.543 1 96.06 221 TYR B O 1
ATOM 5735 N N . ARG B 1 222 ? -8.734 -29 -7.23 1 95.69 222 ARG B N 1
ATOM 5736 C CA . ARG B 1 222 ? -8.328 -29.297 -8.602 1 95.69 222 ARG B CA 1
ATOM 5737 C C . ARG B 1 222 ? -7.695 -30.672 -8.703 1 95.69 222 ARG B C 1
ATOM 5739 O O . ARG B 1 222 ? -6.664 -30.938 -8.086 1 95.69 222 ARG B O 1
ATOM 5746 N N . MET B 1 223 ? -8.266 -31.484 -9.508 1 94.94 223 MET B N 1
ATOM 5747 C CA . MET B 1 223 ? -7.793 -32.844 -9.609 1 94.94 223 MET B CA 1
ATOM 5748 C C . MET B 1 223 ? -7.105 -33.094 -10.945 1 94.94 223 MET B C 1
ATOM 5750 O O . MET B 1 223 ? -7.539 -32.562 -11.977 1 94.94 223 MET B O 1
ATOM 5754 N N . SER B 1 224 ? -6.031 -33.75 -10.891 1 92.94 224 SER B N 1
ATOM 5755 C CA . SER B 1 224 ? -5.289 -34.188 -12.062 1 92.94 224 SER B CA 1
ATOM 5756 C C . SER B 1 224 ? -5.219 -35.719 -12.141 1 92.94 224 SER B C 1
ATOM 5758 O O . SER B 1 224 ? -4.891 -36.375 -11.148 1 92.94 224 SER B O 1
ATOM 5760 N N . MET B 1 225 ? -5.562 -36.219 -13.32 1 93.75 225 MET B N 1
ATOM 5761 C CA . MET B 1 225 ? -5.641 -37.656 -13.531 1 93.75 225 MET B CA 1
ATOM 5762 C C . MET B 1 225 ? -5.152 -38.031 -14.93 1 93.75 225 MET B C 1
ATOM 5764 O O . MET B 1 225 ? -5.086 -37.156 -15.82 1 93.75 225 MET B O 1
ATOM 5768 N N . LEU B 1 226 ? -4.801 -39.312 -15.039 1 90.88 226 LEU B N 1
ATOM 5769 C CA . LEU B 1 226 ? -4.477 -39.75 -16.391 1 90.88 226 LEU B CA 1
ATOM 5770 C C . LEU B 1 226 ? -5.715 -39.75 -17.281 1 90.88 226 LEU B C 1
ATOM 5772 O O . LEU B 1 226 ? -6.805 -40.125 -16.828 1 90.88 226 LEU B O 1
ATOM 5776 N N . VAL B 1 227 ? -5.5 -39.312 -18.469 1 88.69 227 VAL B N 1
ATOM 5777 C CA . VAL B 1 227 ? -6.617 -39.25 -19.406 1 88.69 227 VAL B CA 1
ATOM 5778 C C . VAL B 1 227 ? -7.066 -40.656 -19.781 1 88.69 227 VAL B C 1
ATOM 5780 O O . VAL B 1 227 ? -6.234 -41.5 -20.078 1 88.69 227 VAL B O 1
ATOM 5783 N N . PRO B 1 228 ? -8.336 -40.812 -19.719 1 83.75 228 PRO B N 1
ATOM 5784 C CA . PRO B 1 228 ? -8.805 -42.125 -20.234 1 83.75 228 PRO B CA 1
ATOM 5785 C C . PRO B 1 228 ? -8.719 -42.219 -21.75 1 83.75 228 PRO B C 1
ATOM 5787 O O . PRO B 1 228 ? -8.625 -41.188 -22.438 1 83.75 228 PRO B O 1
ATOM 5790 N N . ASP B 1 229 ? -8.773 -43.375 -22.281 1 77.94 229 ASP B N 1
ATOM 5791 C CA . ASP B 1 229 ? -8.594 -43.656 -23.703 1 77.94 229 ASP B CA 1
ATOM 5792 C C . ASP B 1 229 ? -9.625 -42.906 -24.547 1 77.94 229 ASP B C 1
ATOM 5794 O O . ASP B 1 229 ? -9.312 -42.438 -25.641 1 77.94 229 ASP B O 1
ATOM 5798 N N . ASP B 1 230 ? -10.75 -42.781 -24 1 77 230 ASP B N 1
ATOM 5799 C CA . ASP B 1 230 ? -11.836 -42.219 -24.797 1 77 230 ASP B CA 1
ATOM 5800 C C . ASP B 1 230 ? -11.672 -40.719 -24.922 1 77 230 ASP B C 1
ATOM 5802 O O . ASP B 1 230 ? -12.328 -40.062 -25.75 1 77 230 ASP B O 1
ATOM 5806 N N . LEU B 1 231 ? -10.852 -40.125 -24.125 1 77.5 231 LEU B N 1
ATOM 5807 C CA . LEU B 1 231 ? -10.641 -38.688 -24.156 1 77.5 231 LEU B CA 1
ATOM 5808 C C . LEU B 1 231 ? -9.297 -38.344 -24.797 1 77.5 231 LEU B C 1
ATOM 5810 O O . LEU B 1 231 ? -8.945 -37.156 -24.906 1 77.5 231 LEU B O 1
ATOM 5814 N N . MET B 1 232 ? -8.586 -39.375 -25.156 1 73.5 232 MET B N 1
ATOM 5815 C CA . MET B 1 232 ? -7.285 -39.156 -25.766 1 73.5 232 MET B CA 1
ATOM 5816 C C . MET B 1 232 ? -7.422 -38.375 -27.062 1 73.5 232 MET B C 1
ATOM 5818 O O . MET B 1 232 ? -8.312 -38.656 -27.875 1 73.5 232 MET B O 1
ATOM 5822 N N . PRO B 1 233 ? -6.805 -37.219 -27.016 1 61.34 233 PRO B N 1
ATOM 5823 C CA . PRO B 1 233 ? -6.875 -36.469 -28.281 1 61.34 233 PRO B CA 1
ATOM 5824 C C . PRO B 1 233 ? -6.457 -37.312 -29.484 1 61.34 233 PRO B C 1
ATOM 5826 O O . PRO B 1 233 ? -5.648 -38.219 -29.344 1 61.34 233 PRO B O 1
ATOM 5829 N N . ASP B 1 234 ? -7.273 -37.344 -30.578 1 54.69 234 ASP B N 1
ATOM 5830 C CA . ASP B 1 234 ? -6.953 -38.031 -31.812 1 54.69 234 ASP B CA 1
ATOM 5831 C C . ASP B 1 234 ? -5.48 -37.875 -32.188 1 54.69 234 ASP B C 1
ATOM 5833 O O . ASP B 1 234 ? -4.914 -36.781 -32 1 54.69 234 ASP B O 1
ATOM 5837 N N . GLU B 1 235 ? -4.734 -38.938 -32.094 1 49.53 235 GLU B N 1
ATOM 5838 C CA . GLU B 1 235 ? -3.322 -39.094 -32.438 1 49.53 235 GLU B CA 1
ATOM 5839 C C . GLU B 1 235 ? -2.914 -38.125 -33.562 1 49.53 235 GLU B C 1
ATOM 5841 O O . GLU B 1 235 ? -1.725 -37.969 -33.812 1 49.53 235 GLU B O 1
ATOM 5846 N N . SER B 1 236 ? -3.752 -37.844 -34.469 1 43.97 236 SER B N 1
ATOM 5847 C CA . SER B 1 236 ? -3.264 -37.125 -35.625 1 43.97 236 SER B CA 1
ATOM 5848 C C . SER B 1 236 ? -2.725 -35.75 -35.25 1 43.97 236 SER B C 1
ATOM 5850 O O . SER B 1 236 ? -2.293 -34.969 -36.125 1 43.97 236 SER B O 1
ATOM 5852 N N . SER B 1 237 ? -2.99 -35.312 -34.125 1 45.19 237 SER B N 1
ATOM 5853 C CA . SER B 1 237 ? -2.475 -33.969 -33.875 1 45.19 237 SER B CA 1
ATOM 5854 C C . SER B 1 237 ? -0.971 -34 -33.625 1 45.19 237 SER B C 1
ATOM 5856 O O . SER B 1 237 ? -0.472 -34.875 -32.906 1 45.19 237 SER B O 1
ATOM 5858 N N . ASN B 1 238 ? -0.077 -33.406 -34.5 1 45.09 238 ASN B N 1
ATOM 5859 C CA . ASN B 1 238 ? 1.356 -33.344 -34.781 1 45.09 238 ASN B CA 1
ATOM 5860 C C . ASN B 1 238 ? 2.164 -33.281 -33.469 1 45.09 238 ASN B C 1
ATOM 5862 O O . ASN B 1 238 ? 2.01 -32.375 -32.688 1 45.09 238 ASN B O 1
ATOM 5866 N N . LYS B 1 239 ? 2.762 -34.438 -33.031 1 45.91 239 LYS B N 1
ATOM 5867 C CA . LYS B 1 239 ? 3.721 -34.656 -31.938 1 45.91 239 LYS B CA 1
ATOM 5868 C C . LYS B 1 239 ? 4.652 -33.469 -31.781 1 45.91 239 LYS B C 1
ATOM 5870 O O . LYS B 1 239 ? 5.395 -33.375 -30.797 1 45.91 239 LYS B O 1
ATOM 5875 N N . ALA B 1 240 ? 4.988 -32.938 -32.844 1 45.22 240 ALA B N 1
ATOM 5876 C CA . ALA B 1 240 ? 6.055 -31.953 -32.844 1 45.22 240 ALA B CA 1
ATOM 5877 C C . ALA B 1 240 ? 5.539 -30.578 -32.406 1 45.22 240 ALA B C 1
ATOM 5879 O O . ALA B 1 240 ? 6.32 -29.656 -32.188 1 45.22 240 ALA B O 1
ATOM 5880 N N . SER B 1 241 ? 4.191 -30.438 -32.375 1 45.81 241 SER B N 1
ATOM 5881 C CA . SER B 1 241 ? 3.725 -29.094 -32.062 1 45.81 241 SER B CA 1
ATOM 5882 C C . SER B 1 241 ? 3.602 -28.859 -30.562 1 45.81 241 SER B C 1
ATOM 5884 O O . SER B 1 241 ? 3.328 -29.797 -29.812 1 45.81 241 SER B O 1
ATOM 5886 N N . VAL B 1 242 ? 4.297 -27.828 -30.031 1 46.25 242 VAL B N 1
ATOM 5887 C CA . VAL B 1 242 ? 4.207 -27.375 -28.656 1 46.25 242 VAL B CA 1
ATOM 5888 C C . VAL B 1 242 ? 2.768 -27.5 -28.156 1 46.25 242 VAL B C 1
ATOM 5890 O O . VAL B 1 242 ? 1.904 -26.703 -28.547 1 46.25 242 VAL B O 1
ATOM 5893 N N . GLN B 1 243 ? 2.273 -28.766 -27.922 1 48.44 243 GLN B N 1
ATOM 5894 C CA . GLN B 1 243 ? 0.92 -28.891 -27.391 1 48.44 243 GLN B CA 1
ATOM 5895 C C . GLN B 1 243 ? 0.892 -28.609 -25.891 1 48.44 243 GLN B C 1
ATOM 5897 O O . GLN B 1 243 ? 1.03 -29.531 -25.078 1 48.44 243 GLN B O 1
ATOM 5902 N N . HIS B 1 244 ? 1.426 -27.5 -25.547 1 50.28 244 HIS B N 1
ATOM 5903 C CA . HIS B 1 244 ? 1.254 -27.094 -24.156 1 50.28 244 HIS B CA 1
ATOM 5904 C C . HIS B 1 244 ? -0.069 -26.359 -23.953 1 50.28 244 HIS B C 1
ATOM 5906 O O . HIS B 1 244 ? -0.327 -25.344 -24.609 1 50.28 244 HIS B O 1
ATOM 5912 N N . GLY B 1 245 ? -1.003 -27.109 -23.25 1 58.47 245 GLY B N 1
ATOM 5913 C CA . GLY B 1 245 ? -2.211 -26.375 -22.891 1 58.47 245 GLY B CA 1
ATOM 5914 C C . GLY B 1 245 ? -3.473 -27.203 -23.047 1 58.47 245 GLY B C 1
ATOM 5915 O O . GLY B 1 245 ? -3.408 -28.438 -23.156 1 58.47 245 GLY B O 1
ATOM 5916 N N . PHE B 1 246 ? -4.598 -26.594 -22.812 1 55.47 246 PHE B N 1
ATOM 5917 C CA . PHE B 1 246 ? -5.93 -27.188 -22.797 1 55.47 246 PHE B CA 1
ATOM 5918 C C . PHE B 1 246 ? -6.375 -27.578 -24.188 1 55.47 246 PHE B C 1
ATOM 5920 O O . PHE B 1 246 ? -6.164 -26.844 -25.156 1 55.47 246 PHE B O 1
ATOM 5927 N N . SER B 1 247 ? -6.609 -28.969 -24.438 1 57.47 247 SER B N 1
ATOM 5928 C CA . SER B 1 247 ? -7.016 -29.516 -25.719 1 57.47 247 SER B CA 1
ATOM 5929 C C . SER B 1 247 ? -8.422 -29.047 -26.094 1 57.47 247 SER B C 1
ATOM 5931 O O . SER B 1 247 ? -9.242 -28.75 -25.219 1 57.47 247 SER B O 1
ATOM 5933 N N . THR B 1 248 ? -8.633 -28.781 -27.391 1 54.84 248 THR B N 1
ATOM 5934 C CA . THR B 1 248 ? -9.922 -28.438 -27.969 1 54.84 248 THR B CA 1
ATOM 5935 C C . THR B 1 248 ? -10.805 -29.688 -28.094 1 54.84 248 THR B C 1
ATOM 5937 O O . THR B 1 248 ? -11.969 -29.578 -28.484 1 54.84 248 THR B O 1
ATOM 5940 N N . GLY B 1 249 ? -10.359 -30.859 -27.594 1 60.25 249 GLY B N 1
ATOM 5941 C CA . GLY B 1 249 ? -11.164 -32.062 -27.781 1 60.25 249 GLY B CA 1
ATOM 5942 C C . GLY B 1 249 ? -12.266 -32.219 -26.75 1 60.25 249 GLY B C 1
ATOM 5943 O O . GLY B 1 249 ? -12.75 -31.219 -26.203 1 60.25 249 GLY B O 1
ATOM 5944 N N . LYS B 1 250 ? -12.719 -33.438 -26.594 1 76 250 LYS B N 1
ATOM 5945 C CA . LYS B 1 250 ? -13.75 -33.781 -25.609 1 76 250 LYS B CA 1
ATOM 5946 C C . LYS B 1 250 ? -13.289 -33.406 -24.203 1 76 250 LYS B C 1
ATOM 5948 O O . LYS B 1 250 ? -12.164 -33.719 -23.812 1 76 250 LYS B O 1
ATOM 5953 N N . THR B 1 251 ? -14.141 -32.625 -23.531 1 86.31 251 THR B N 1
ATOM 5954 C CA . THR B 1 251 ? -13.867 -32.188 -22.172 1 86.31 251 THR B CA 1
ATOM 5955 C C . THR B 1 251 ? -14.297 -33.281 -21.172 1 86.31 251 THR B C 1
ATOM 5957 O O . THR B 1 251 ? -15.367 -33.875 -21.312 1 86.31 251 THR B O 1
ATOM 5960 N N . PRO B 1 252 ? -13.406 -33.531 -20.25 1 92.19 252 PRO B N 1
ATOM 5961 C CA . PRO B 1 252 ? -13.805 -34.5 -19.219 1 92.19 252 PRO B CA 1
ATOM 5962 C C . PRO B 1 252 ? -15.094 -34.094 -18.5 1 92.19 252 PRO B C 1
ATOM 5964 O O . PRO B 1 252 ? -15.32 -32.906 -18.266 1 92.19 252 PRO B O 1
ATOM 5967 N N . GLU B 1 253 ? -15.883 -35.094 -18.203 1 94.94 253 GLU B N 1
ATOM 5968 C CA . GLU B 1 253 ? -17.125 -34.906 -17.438 1 94.94 253 GLU B CA 1
ATOM 5969 C C . GLU B 1 253 ? -16.984 -35.438 -16.016 1 94.94 253 GLU B C 1
ATOM 5971 O O . GLU B 1 253 ? -15.992 -36.094 -15.695 1 94.94 253 GLU B O 1
ATOM 5976 N N . LEU B 1 254 ? -18.062 -35.219 -15.266 1 96.44 254 LEU B N 1
ATOM 5977 C CA . LEU B 1 254 ? -18.047 -35.594 -13.852 1 96.44 254 LEU B CA 1
ATOM 5978 C C . LEU B 1 254 ? -17.859 -37.094 -13.688 1 96.44 254 LEU B C 1
ATOM 5980 O O . LEU B 1 254 ? -17.188 -37.531 -12.766 1 96.44 254 LEU B O 1
ATOM 5984 N N . HIS B 1 255 ? -18.484 -37.844 -14.594 1 95.69 255 HIS B N 1
ATOM 5985 C CA . HIS B 1 255 ? -18.422 -39.281 -14.453 1 95.69 255 HIS B CA 1
ATOM 5986 C C . HIS B 1 255 ? -17 -39.812 -14.719 1 95.69 255 HIS B C 1
ATOM 5988 O O . HIS B 1 255 ? -16.594 -40.844 -14.172 1 95.69 255 HIS B O 1
ATOM 5994 N N . HIS B 1 256 ? -16.25 -39.125 -15.602 1 95.81 256 HIS B N 1
ATOM 5995 C CA . HIS B 1 256 ? -14.852 -39.5 -15.82 1 95.81 256 HIS B CA 1
ATOM 5996 C C . HIS B 1 256 ? -14.023 -39.312 -14.547 1 95.81 256 HIS B C 1
ATOM 5998 O O . HIS B 1 256 ? -13.195 -40.188 -14.219 1 95.81 256 HIS B O 1
ATOM 6004 N N . ILE B 1 257 ? -14.25 -38.25 -13.852 1 96.5 257 ILE B N 1
ATOM 6005 C CA . ILE B 1 257 ? -13.547 -37.938 -12.609 1 96.5 257 ILE B CA 1
ATOM 6006 C C . ILE B 1 257 ? -13.961 -38.938 -11.523 1 96.5 257 ILE B C 1
ATOM 6008 O O . ILE B 1 257 ? -13.109 -39.469 -10.82 1 96.5 257 ILE B O 1
ATOM 6012 N N . GLN B 1 258 ? -15.273 -39.219 -11.438 1 97.62 258 GLN B N 1
ATOM 6013 C CA . GLN B 1 258 ? -15.797 -40.156 -10.445 1 97.62 258 GLN B CA 1
ATOM 6014 C C . GLN B 1 258 ? -15.203 -41.531 -10.625 1 97.62 258 GLN B C 1
ATOM 6016 O O . GLN B 1 258 ? -14.906 -42.219 -9.648 1 97.62 258 GLN B O 1
ATOM 6021 N N . ALA B 1 259 ? -15.031 -41.906 -11.875 1 96.81 259 ALA B N 1
ATOM 6022 C CA . ALA B 1 259 ? -14.469 -43.219 -12.164 1 96.81 259 ALA B CA 1
ATOM 6023 C C . ALA B 1 259 ? -13.07 -43.375 -11.57 1 96.81 259 ALA B C 1
ATOM 6025 O O . ALA B 1 259 ? -12.727 -44.438 -11.039 1 96.81 259 ALA B O 1
ATOM 6026 N N . VAL B 1 260 ? -12.305 -42.375 -11.719 1 96.75 260 VAL B N 1
ATOM 6027 C CA . VAL B 1 260 ? -10.945 -42.438 -11.172 1 96.75 260 VAL B CA 1
ATOM 6028 C C . VAL B 1 260 ? -11.008 -42.406 -9.648 1 96.75 260 VAL B C 1
ATOM 6030 O O . VAL B 1 260 ? -10.266 -43.125 -8.984 1 96.75 260 VAL B O 1
ATOM 6033 N N . LEU B 1 261 ? -11.891 -41.594 -9.07 1 97.31 261 LEU B N 1
ATOM 6034 C CA . LEU B 1 261 ? -12.055 -41.531 -7.625 1 97.31 261 LEU B CA 1
ATOM 6035 C C . LEU B 1 261 ? -12.461 -42.875 -7.066 1 97.31 261 LEU B C 1
ATOM 6037 O O . LEU B 1 261 ? -11.984 -43.281 -6.008 1 97.31 261 LEU B O 1
ATOM 6041 N N . ASP B 1 262 ? -13.297 -43.562 -7.777 1 97.12 262 ASP B N 1
ATOM 6042 C CA . ASP B 1 262 ? -13.758 -44.875 -7.348 1 97.12 262 ASP B CA 1
ATOM 6043 C C . ASP B 1 262 ? -12.594 -45.875 -7.254 1 97.12 262 ASP B C 1
ATOM 6045 O O . ASP B 1 262 ? -12.609 -46.781 -6.43 1 97.12 262 ASP B O 1
ATOM 6049 N N . ARG B 1 263 ? -11.602 -45.625 -8.078 1 96.06 263 ARG B N 1
ATOM 6050 C CA . ARG B 1 263 ? -10.484 -46.562 -8.148 1 96.06 263 ARG B CA 1
ATOM 6051 C C . ARG B 1 263 ? -9.367 -46.156 -7.188 1 96.06 263 ARG B C 1
ATOM 6053 O O . ARG B 1 263 ? -8.688 -47.031 -6.621 1 96.06 263 ARG B O 1
ATOM 6060 N N . LEU B 1 264 ? -9.219 -44.844 -6.984 1 96.19 264 LEU B N 1
ATOM 6061 C CA . LEU B 1 264 ? -7.949 -44.438 -6.402 1 96.19 264 LEU B CA 1
ATOM 6062 C C . LEU B 1 264 ? -8.18 -43.688 -5.094 1 96.19 264 LEU B C 1
ATOM 6064 O O . LEU B 1 264 ? -7.254 -43.531 -4.285 1 96.19 264 LEU B O 1
ATOM 6068 N N . SER B 1 265 ? -9.367 -43.156 -4.918 1 95.44 265 SER B N 1
ATOM 6069 C CA . SER B 1 265 ? -9.602 -42.406 -3.699 1 95.44 265 SER B CA 1
ATOM 6070 C C . SER B 1 265 ? -9.344 -43.25 -2.455 1 95.44 265 SER B C 1
ATOM 6072 O O . SER B 1 265 ? -9.664 -44.438 -2.428 1 95.44 265 SER B O 1
ATOM 6074 N N . PRO B 1 266 ? -8.75 -42.625 -1.432 1 93.62 266 PRO B N 1
ATOM 6075 C CA . PRO B 1 266 ? -8.461 -43.375 -0.213 1 93.62 266 PRO B CA 1
ATOM 6076 C C . PRO B 1 266 ? -9.727 -43.844 0.51 1 93.62 266 PRO B C 1
ATOM 6078 O O . PRO B 1 266 ? -9.672 -44.75 1.321 1 93.62 266 PRO B O 1
ATOM 6081 N N . GLU B 1 267 ? -10.742 -43.156 0.358 1 94.88 267 GLU B N 1
ATOM 6082 C CA . GLU B 1 267 ? -12.055 -43.5 0.873 1 94.88 267 GLU B CA 1
ATOM 6083 C C . GLU B 1 267 ? -13.141 -43.281 -0.174 1 94.88 267 GLU B C 1
ATOM 6085 O O . GLU B 1 267 ? -12.961 -42.469 -1.096 1 94.88 267 GLU B O 1
ATOM 6090 N N . PRO B 1 268 ? -14.242 -44.125 -0.045 1 95.5 268 PRO B N 1
ATOM 6091 C CA . PRO B 1 268 ? -15.344 -43.844 -0.972 1 95.5 268 PRO B CA 1
ATOM 6092 C C . PRO B 1 268 ? -15.828 -42.406 -0.902 1 95.5 268 PRO B C 1
ATOM 6094 O O . PRO B 1 268 ? -16.016 -41.844 0.191 1 95.5 268 PRO B O 1
ATOM 6097 N N . THR B 1 269 ? -15.914 -41.75 -2.016 1 96.94 269 THR B N 1
ATOM 6098 C CA . THR B 1 269 ? -16.297 -40.344 -2.062 1 96.94 269 THR B CA 1
ATOM 6099 C C . THR B 1 269 ? -17.047 -40.031 -3.354 1 96.94 269 THR B C 1
ATOM 6101 O O . THR B 1 269 ? -17.047 -40.844 -4.289 1 96.94 269 THR B O 1
ATOM 6104 N N . THR B 1 270 ? -17.75 -38.906 -3.393 1 97.88 270 THR B N 1
ATOM 6105 C CA . THR B 1 270 ? -18.516 -38.438 -4.555 1 97.88 270 THR B CA 1
ATOM 6106 C C . THR B 1 270 ? -18.078 -37.031 -4.953 1 97.88 270 THR B C 1
ATOM 6108 O O . THR B 1 270 ? -18 -36.156 -4.105 1 97.88 270 THR B O 1
ATOM 6111 N N . ALA B 1 271 ? -17.734 -36.906 -6.211 1 97.69 271 ALA B N 1
ATOM 6112 C CA . ALA B 1 271 ? -17.422 -35.594 -6.746 1 97.69 271 ALA B CA 1
ATOM 6113 C C . ALA B 1 271 ? -18.688 -34.844 -7.18 1 97.69 271 ALA B C 1
ATOM 6115 O O . ALA B 1 271 ? -19.625 -35.469 -7.668 1 97.69 271 ALA B O 1
ATOM 6116 N N . SER B 1 272 ? -18.734 -33.625 -6.961 1 97.56 272 SER B N 1
ATOM 6117 C CA . SER B 1 272 ? -19.844 -32.781 -7.379 1 97.56 272 SER B CA 1
ATOM 6118 C C . SER B 1 272 ? -19.359 -31.406 -7.828 1 97.56 272 SER B C 1
ATOM 6120 O O . SER B 1 272 ? -18.172 -31.094 -7.73 1 97.56 272 SER B O 1
ATOM 6122 N N . MET B 1 273 ? -20.188 -30.594 -8.523 1 95.38 273 MET B N 1
ATOM 6123 C CA . MET B 1 273 ? -19.984 -29.188 -8.859 1 95.38 273 MET B CA 1
ATOM 6124 C C . MET B 1 273 ? -18.75 -29.031 -9.758 1 95.38 273 MET B C 1
ATOM 6126 O O . MET B 1 273 ? -17.859 -28.234 -9.461 1 95.38 273 MET B O 1
ATOM 6130 N N . LEU B 1 274 ? -18.672 -29.781 -10.797 1 95.75 274 LEU B N 1
ATOM 6131 C CA . LEU B 1 274 ? -17.609 -29.594 -11.781 1 95.75 274 LEU B CA 1
ATOM 6132 C C . LEU B 1 274 ? -17.656 -28.188 -12.383 1 95.75 274 LEU B C 1
ATOM 6134 O O . LEU B 1 274 ? -18.562 -27.891 -13.164 1 95.75 274 LEU B O 1
ATOM 6138 N N . ARG B 1 275 ? -16.75 -27.391 -12.047 1 92.56 275 ARG B N 1
ATOM 6139 C CA . ARG B 1 275 ? -16.734 -26 -12.492 1 92.56 275 ARG B CA 1
ATOM 6140 C C . ARG B 1 275 ? -16.094 -25.875 -13.867 1 92.56 275 ARG B C 1
ATOM 6142 O O . ARG B 1 275 ? -16.531 -25.078 -14.703 1 92.56 275 ARG B O 1
ATOM 6149 N N . TRP B 1 276 ? -15.016 -26.562 -14.086 1 89.38 276 TRP B N 1
ATOM 6150 C CA . TRP B 1 276 ? -14.328 -26.641 -15.375 1 89.38 276 TRP B CA 1
ATOM 6151 C C . TRP B 1 276 ? -13.5 -27.906 -15.477 1 89.38 276 TRP B C 1
ATOM 6153 O O . TRP B 1 276 ? -13.219 -28.562 -14.469 1 89.38 276 TRP B O 1
ATOM 6163 N N . SER B 1 277 ? -13.203 -28.344 -16.656 1 91.44 277 SER B N 1
ATOM 6164 C CA . SER B 1 277 ? -12.328 -29.484 -16.922 1 91.44 277 SER B CA 1
ATOM 6165 C C . SER B 1 277 ? -11.57 -29.297 -18.234 1 91.44 277 SER B C 1
ATOM 6167 O O . SER B 1 277 ? -11.961 -28.484 -19.078 1 91.44 277 SER B O 1
ATOM 6169 N N . SER B 1 278 ? -10.469 -29.938 -18.281 1 87.69 278 SER B N 1
ATOM 6170 C CA . SER B 1 278 ? -9.664 -29.859 -19.5 1 87.69 278 SER B CA 1
ATOM 6171 C C . SER B 1 278 ? -8.688 -31.031 -19.578 1 87.69 278 SER B C 1
ATOM 6173 O O . SER B 1 278 ? -8.516 -31.781 -18.609 1 87.69 278 SER B O 1
ATOM 6175 N N . VAL B 1 279 ? -8.203 -31.203 -20.75 1 86.44 279 VAL B N 1
ATOM 6176 C CA . VAL B 1 279 ? -7.109 -32.156 -20.969 1 86.44 279 VAL B CA 1
ATOM 6177 C C . VAL B 1 279 ? -5.82 -31.391 -21.266 1 86.44 279 VAL B C 1
ATOM 6179 O O . VAL B 1 279 ? -5.84 -30.391 -22 1 86.44 279 VAL B O 1
ATOM 6182 N N . PHE B 1 280 ? -4.816 -31.859 -20.562 1 81.38 280 PHE B N 1
ATOM 6183 C CA . PHE B 1 280 ? -3.57 -31.141 -20.75 1 81.38 280 PHE B CA 1
ATOM 6184 C C . PHE B 1 280 ? -2.4 -32.094 -20.938 1 81.38 280 PHE B C 1
ATOM 6186 O O . PHE B 1 280 ? -2.432 -33.219 -20.422 1 81.38 280 PHE B O 1
ATOM 6193 N N . ARG B 1 281 ? -1.435 -31.625 -21.719 1 81.31 281 ARG B N 1
ATOM 6194 C CA . ARG B 1 281 ? -0.184 -32.344 -21.891 1 81.31 281 ARG B CA 1
ATOM 6195 C C . ARG B 1 281 ? 0.981 -31.609 -21.25 1 81.31 281 ARG B C 1
ATOM 6197 O O . ARG B 1 281 ? 1.062 -30.375 -21.328 1 81.31 281 ARG B O 1
ATOM 6204 N N . ILE B 1 282 ? 1.89 -32.375 -20.641 1 79.56 282 ILE B N 1
ATOM 6205 C CA . ILE B 1 282 ? 3.029 -31.781 -19.953 1 79.56 282 ILE B CA 1
ATOM 6206 C C . ILE B 1 282 ? 4.203 -31.625 -20.906 1 79.56 282 ILE B C 1
ATOM 6208 O O . ILE B 1 282 ? 4.555 -32.562 -21.625 1 79.56 282 ILE B O 1
ATOM 6212 N N . SER B 1 283 ? 4.699 -30.438 -21 1 83.12 283 SER B N 1
ATOM 6213 C CA . SER B 1 283 ? 5.906 -30.172 -21.781 1 83.12 283 SER B CA 1
ATOM 6214 C C . SER B 1 283 ? 6.922 -29.391 -20.953 1 83.12 283 SER B C 1
ATOM 6216 O O . SER B 1 283 ? 6.598 -28.859 -19.891 1 83.12 283 SER B O 1
ATOM 6218 N N . HIS B 1 284 ? 8.172 -29.484 -21.297 1 86.75 284 HIS B N 1
ATOM 6219 C CA . HIS B 1 284 ? 9.227 -28.641 -20.75 1 86.75 284 HIS B CA 1
ATOM 6220 C C . HIS B 1 284 ? 10.094 -28.047 -21.859 1 86.75 284 HIS B C 1
ATOM 6222 O O . HIS B 1 284 ? 10.523 -28.766 -22.75 1 86.75 284 HIS B O 1
ATOM 6228 N N . ARG B 1 285 ? 10.203 -26.766 -21.844 1 91.62 285 ARG B N 1
ATOM 6229 C CA . ARG B 1 285 ? 10.961 -26.047 -22.859 1 91.62 285 ARG B CA 1
ATOM 6230 C C . ARG B 1 285 ? 11.617 -24.812 -22.281 1 91.62 285 ARG B C 1
ATOM 6232 O O . ARG B 1 285 ? 11.172 -24.281 -21.25 1 91.62 285 ARG B O 1
ATOM 6239 N N . ILE B 1 286 ? 12.695 -24.344 -22.891 1 93.94 286 ILE B N 1
ATOM 6240 C CA . ILE B 1 286 ? 13.32 -23.094 -22.5 1 93.94 286 ILE B CA 1
ATOM 6241 C C . ILE B 1 286 ? 14 -22.453 -23.703 1 93.94 286 ILE B C 1
ATOM 6243 O O . ILE B 1 286 ? 14.5 -23.156 -24.578 1 93.94 286 ILE B O 1
ATOM 6247 N N . VAL B 1 287 ? 14.07 -21.219 -23.781 1 96.12 287 VAL B N 1
ATOM 6248 C CA . VAL B 1 287 ? 14.688 -20.453 -24.859 1 96.12 287 VAL B CA 1
ATOM 6249 C C . VAL B 1 287 ? 16.203 -20.375 -24.625 1 96.12 287 VAL B C 1
ATOM 6251 O O . VAL B 1 287 ? 16.672 -20.594 -23.516 1 96.12 287 VAL B O 1
ATOM 6254 N N . ASP B 1 288 ? 16.891 -20 -25.672 1 96.56 288 ASP B N 1
ATOM 6255 C CA . ASP B 1 288 ? 18.344 -19.875 -25.594 1 96.56 288 ASP B CA 1
ATOM 6256 C C . ASP B 1 288 ? 18.766 -18.516 -25.047 1 96.56 288 ASP B C 1
ATOM 6258 O O . ASP B 1 288 ? 19.906 -18.312 -24.625 1 96.56 288 ASP B O 1
ATOM 6262 N N . ALA B 1 289 ? 17.828 -17.594 -25.078 1 97.69 289 ALA B N 1
ATOM 6263 C CA . ALA B 1 289 ? 18.031 -16.25 -24.531 1 97.69 289 ALA B CA 1
ATOM 6264 C C . ALA B 1 289 ? 16.703 -15.641 -24.078 1 97.69 289 ALA B C 1
ATOM 6266 O O . ALA B 1 289 ? 15.664 -15.859 -24.688 1 97.69 289 ALA B O 1
ATOM 6267 N N . TYR B 1 290 ? 16.797 -14.789 -23.047 1 98.06 290 TYR B N 1
ATOM 6268 C CA . TYR B 1 290 ? 15.578 -14.203 -22.516 1 98.06 290 TYR B CA 1
ATOM 6269 C C . TYR B 1 290 ? 15.273 -12.875 -23.203 1 98.06 290 TYR B C 1
ATOM 6271 O O . TYR B 1 290 ? 14.266 -12.227 -22.891 1 98.06 290 TYR B O 1
ATOM 6279 N N . GLY B 1 291 ? 16.062 -12.43 -24.125 1 97 291 GLY B N 1
ATOM 6280 C CA . GLY B 1 291 ? 15.82 -11.211 -24.891 1 97 291 GLY B CA 1
ATOM 6281 C C . GLY B 1 291 ? 16.938 -10.906 -25.875 1 97 291 GLY B C 1
ATOM 6282 O O . GLY B 1 291 ? 18 -11.531 -25.844 1 97 291 GLY B O 1
ATOM 6283 N N . ARG B 1 292 ? 16.703 -10.055 -26.781 1 96.44 292 ARG B N 1
ATOM 6284 C CA . ARG B 1 292 ? 17.641 -9.484 -27.75 1 96.44 292 ARG B CA 1
ATOM 6285 C C . ARG B 1 292 ? 17.328 -8.016 -28.016 1 96.44 292 ARG B C 1
ATOM 6287 O O . ARG B 1 292 ? 16.219 -7.684 -28.469 1 96.44 292 ARG B O 1
ATOM 6294 N N . GLY B 1 293 ? 18.344 -7.191 -27.766 1 95.94 293 GLY B N 1
ATOM 6295 C CA . GLY B 1 293 ? 18.125 -5.773 -28 1 95.94 293 GLY B CA 1
ATOM 6296 C C . GLY B 1 293 ? 17.094 -5.172 -27.062 1 95.94 293 GLY B C 1
ATOM 6297 O O . GLY B 1 293 ? 17.25 -5.195 -25.844 1 95.94 293 GLY B O 1
ATOM 6298 N N . ARG B 1 294 ? 16 -4.719 -27.75 1 97.88 294 ARG B N 1
ATOM 6299 C CA . ARG B 1 294 ? 14.977 -4.004 -27 1 97.88 294 ARG B CA 1
ATOM 6300 C C . ARG B 1 294 ? 13.766 -4.895 -26.75 1 97.88 294 ARG B C 1
ATOM 6302 O O . ARG B 1 294 ? 12.758 -4.434 -26.219 1 97.88 294 ARG B O 1
ATOM 6309 N N . VAL B 1 295 ? 13.883 -6.176 -27.047 1 98.56 295 VAL B N 1
ATOM 6310 C CA . VAL B 1 295 ? 12.758 -7.102 -26.953 1 98.56 295 VAL B CA 1
ATOM 6311 C C . VAL B 1 295 ? 13.102 -8.234 -25.984 1 98.56 295 VAL B C 1
ATOM 6313 O O . VAL B 1 295 ? 14.18 -8.828 -26.078 1 98.56 295 VAL B O 1
ATOM 6316 N N . PHE B 1 296 ? 12.203 -8.523 -25.062 1 98.81 296 PHE B N 1
ATOM 6317 C CA . PHE B 1 296 ? 12.438 -9.531 -24.031 1 98.81 296 PHE B CA 1
ATOM 6318 C C . PHE B 1 296 ? 11.25 -10.484 -23.938 1 98.81 296 PHE B C 1
ATOM 6320 O O . PHE B 1 296 ? 10.141 -10.156 -24.344 1 98.81 296 PHE B O 1
ATOM 6327 N N . VAL B 1 297 ? 11.492 -11.695 -23.422 1 98.69 297 VAL B N 1
ATOM 6328 C CA . VAL B 1 297 ? 10.43 -12.664 -23.172 1 98.69 297 VAL B CA 1
ATOM 6329 C C . VAL B 1 297 ? 10.438 -13.062 -21.703 1 98.69 297 VAL B C 1
ATOM 6331 O O . VAL B 1 297 ? 11.477 -13.008 -21.047 1 98.69 297 VAL B O 1
ATOM 6334 N N . ALA B 1 298 ? 9.328 -13.414 -21.156 1 97.88 298 ALA B N 1
ATOM 6335 C CA . ALA B 1 298 ? 9.164 -13.836 -19.766 1 97.88 298 ALA B CA 1
ATOM 6336 C C . ALA B 1 298 ? 8.047 -14.867 -19.641 1 97.88 298 ALA B C 1
ATOM 6338 O O . ALA B 1 298 ? 7.105 -14.883 -20.438 1 97.88 298 ALA B O 1
ATOM 6339 N N . GLY B 1 299 ? 8.125 -15.734 -18.578 1 95.06 299 GLY B N 1
ATOM 6340 C CA . GLY B 1 299 ? 7.113 -16.75 -18.344 1 95.06 299 GLY B CA 1
ATOM 6341 C C . GLY B 1 299 ? 7.121 -17.859 -19.391 1 95.06 299 GLY B C 1
ATOM 6342 O O . GLY B 1 299 ? 8.188 -18.312 -19.812 1 95.06 299 GLY B O 1
ATOM 6343 N N . ASP B 1 300 ? 5.91 -18.281 -19.781 1 92.62 300 ASP B N 1
ATOM 6344 C CA . ASP B 1 300 ? 5.77 -19.406 -20.703 1 92.62 300 ASP B CA 1
ATOM 6345 C C . ASP B 1 300 ? 6.34 -19.078 -22.078 1 92.62 300 ASP B C 1
ATOM 6347 O O . ASP B 1 300 ? 6.641 -19.969 -22.859 1 92.62 300 ASP B O 1
ATOM 6351 N N . ALA B 1 301 ? 6.477 -17.797 -22.359 1 96.19 301 ALA B N 1
ATOM 6352 C CA . ALA B 1 301 ? 7.137 -17.391 -23.594 1 96.19 301 ALA B CA 1
ATOM 6353 C C . ALA B 1 301 ? 8.625 -17.734 -23.562 1 96.19 301 ALA B C 1
ATOM 6355 O O . ALA B 1 301 ? 9.258 -17.922 -24.609 1 96.19 301 ALA B O 1
ATOM 6356 N N . ALA B 1 302 ? 9.18 -17.844 -22.375 1 96.31 302 ALA B N 1
ATOM 6357 C CA . ALA B 1 302 ? 10.609 -18.078 -22.203 1 96.31 302 ALA B CA 1
ATOM 6358 C C . ALA B 1 302 ? 10.875 -19.516 -21.75 1 96.31 302 ALA B C 1
ATOM 6360 O O . ALA B 1 302 ? 11.891 -20.109 -22.109 1 96.31 302 ALA B O 1
ATOM 6361 N N . HIS B 1 303 ? 10.016 -20.031 -20.906 1 93.75 303 HIS B N 1
ATOM 6362 C CA . HIS B 1 303 ? 10.219 -21.359 -20.328 1 93.75 303 HIS B CA 1
ATOM 6363 C C . HIS B 1 303 ? 8.891 -22.016 -19.969 1 93.75 303 HIS B C 1
ATOM 6365 O O . HIS B 1 303 ? 7.98 -21.344 -19.484 1 93.75 303 HIS B O 1
ATOM 6371 N N . ILE B 1 304 ? 8.773 -23.234 -20.234 1 88.88 304 ILE B N 1
ATOM 6372 C CA . ILE B 1 304 ? 7.633 -24.062 -19.859 1 88.88 304 ILE B CA 1
ATOM 6373 C C . ILE B 1 304 ? 8.094 -25.188 -18.938 1 88.88 304 ILE B C 1
ATOM 6375 O O . ILE B 1 304 ? 9.117 -25.828 -19.188 1 88.88 304 ILE B O 1
ATOM 6379 N N . HIS B 1 305 ? 7.336 -25.312 -17.859 1 82.75 305 HIS B N 1
ATOM 6380 C CA . HIS B 1 305 ? 7.672 -26.312 -16.859 1 82.75 305 HIS B CA 1
ATOM 6381 C C . HIS B 1 305 ? 6.508 -27.281 -16.625 1 82.75 305 HIS B C 1
ATOM 6383 O O . HIS B 1 305 ? 5.352 -26.922 -16.844 1 82.75 305 HIS B O 1
ATOM 6389 N N . PRO B 1 306 ? 6.867 -28.516 -16.25 1 75.94 306 PRO B N 1
ATOM 6390 C CA . PRO B 1 306 ? 5.785 -29.359 -15.727 1 75.94 306 PRO B CA 1
ATOM 6391 C C . PRO B 1 306 ? 5.078 -28.719 -14.531 1 75.94 306 PRO B C 1
ATOM 6393 O O . PRO B 1 306 ? 5.668 -27.906 -13.812 1 75.94 306 PRO B O 1
ATOM 6396 N N . PRO B 1 307 ? 3.84 -29.062 -14.359 1 73.31 307 PRO B N 1
ATOM 6397 C CA . PRO B 1 307 ? 3.078 -28.422 -13.289 1 73.31 307 PRO B CA 1
ATOM 6398 C C . PRO B 1 307 ? 3.496 -28.906 -11.898 1 73.31 307 PRO B C 1
ATOM 6400 O O . PRO B 1 307 ? 3.018 -28.375 -10.891 1 73.31 307 PRO B O 1
ATOM 6403 N N . THR B 1 308 ? 4.383 -29.781 -11.812 1 69.69 308 THR B N 1
ATOM 6404 C CA . THR B 1 308 ? 4.836 -30.344 -10.547 1 69.69 308 THR B CA 1
ATOM 6405 C C . THR B 1 308 ? 5.523 -29.266 -9.703 1 69.69 308 THR B C 1
ATOM 6407 O O . THR B 1 308 ? 6.426 -28.578 -10.18 1 69.69 308 THR B O 1
ATOM 6410 N N . GLY B 1 309 ? 4.969 -29.047 -8.477 1 72.25 309 GLY B N 1
ATOM 6411 C CA . GLY B 1 309 ? 5.586 -28.156 -7.508 1 72.25 309 GLY B CA 1
ATOM 6412 C C . GLY B 1 309 ? 5.18 -26.703 -7.676 1 72.25 309 GLY B C 1
ATOM 6413 O O . GLY B 1 309 ? 5.672 -25.828 -6.965 1 72.25 309 GLY B O 1
ATOM 6414 N N . ALA B 1 310 ? 4.34 -26.422 -8.625 1 84.69 310 ALA B N 1
ATOM 6415 C CA . ALA B 1 310 ? 3.812 -25.078 -8.812 1 84.69 310 ALA B CA 1
ATOM 6416 C C . ALA B 1 310 ? 4.945 -24.062 -8.984 1 84.69 310 ALA B C 1
ATOM 6418 O O . ALA B 1 310 ? 4.957 -23.016 -8.336 1 84.69 310 ALA B O 1
ATOM 6419 N N . GLN B 1 311 ? 5.848 -24.266 -9.883 1 88.06 311 GLN B N 1
ATOM 6420 C CA . GLN B 1 311 ? 7.047 -23.453 -10.023 1 88.06 311 GLN B CA 1
ATOM 6421 C C . GLN B 1 311 ? 6.906 -22.453 -11.172 1 88.06 311 GLN B C 1
ATOM 6423 O O . GLN B 1 311 ? 7.395 -21.328 -11.086 1 88.06 311 GLN B O 1
ATOM 6428 N N . GLY B 1 312 ? 6.191 -22.828 -12.227 1 90.31 312 GLY B N 1
ATOM 6429 C CA . GLY B 1 312 ? 6.215 -22.094 -13.484 1 90.31 312 GLY B CA 1
ATOM 6430 C C . GLY B 1 312 ? 5.723 -20.672 -13.359 1 90.31 312 GLY B C 1
ATOM 6431 O O . GLY B 1 312 ? 6.469 -19.719 -13.617 1 90.31 312 GLY B O 1
ATOM 6432 N N . MET B 1 313 ? 4.496 -20.547 -12.906 1 93.62 313 MET B N 1
ATOM 6433 C CA . MET B 1 313 ? 3.92 -19.219 -12.781 1 93.62 313 MET B CA 1
ATOM 6434 C C . MET B 1 313 ? 4.727 -18.359 -11.805 1 93.62 313 MET B C 1
ATOM 6436 O O . MET B 1 313 ? 4.988 -17.188 -12.062 1 93.62 313 MET B O 1
ATOM 6440 N N . ASN B 1 314 ? 5.156 -18.953 -10.711 1 97.31 314 ASN B N 1
ATOM 6441 C CA . ASN B 1 314 ? 5.941 -18.25 -9.695 1 97.31 314 ASN B CA 1
ATOM 6442 C C . ASN B 1 314 ? 7.273 -17.766 -10.258 1 97.31 314 ASN B C 1
ATOM 6444 O O . ASN B 1 314 ? 7.664 -16.625 -10.031 1 97.31 314 ASN B O 1
ATOM 6448 N N . THR B 1 315 ? 7.926 -18.609 -11.008 1 96.81 315 THR B N 1
ATOM 6449 C CA . THR B 1 315 ? 9.172 -18.234 -11.656 1 96.81 315 THR B CA 1
ATOM 6450 C C . THR B 1 315 ? 8.945 -17.094 -12.656 1 96.81 315 THR B C 1
ATOM 6452 O O . THR B 1 315 ? 9.719 -16.141 -12.711 1 96.81 315 THR B O 1
ATOM 6455 N N . GLY B 1 316 ? 7.887 -17.234 -13.422 1 97.5 316 GLY B N 1
ATOM 6456 C CA . GLY B 1 316 ? 7.555 -16.203 -14.391 1 97.5 316 GLY B CA 1
ATOM 6457 C C . GLY B 1 316 ? 7.301 -14.844 -13.766 1 97.5 316 GLY B C 1
ATOM 6458 O O . GLY B 1 316 ? 7.719 -13.812 -14.305 1 97.5 316 GLY B O 1
ATOM 6459 N N . ILE B 1 317 ? 6.602 -14.82 -12.656 1 98.31 317 ILE B N 1
ATOM 6460 C CA . ILE B 1 317 ? 6.332 -13.578 -11.945 1 98.31 317 ILE B CA 1
ATOM 6461 C C . ILE B 1 317 ? 7.648 -12.945 -11.492 1 98.31 317 ILE B C 1
ATOM 6463 O O . ILE B 1 317 ? 7.828 -11.727 -11.594 1 98.31 317 ILE B O 1
ATOM 6467 N N . GLN B 1 318 ? 8.547 -13.758 -11.047 1 98.31 318 GLN B N 1
ATOM 6468 C CA . GLN B 1 318 ? 9.852 -13.273 -10.633 1 98.31 318 GLN B CA 1
ATOM 6469 C C . GLN B 1 318 ? 10.656 -12.75 -11.828 1 98.31 318 GLN B C 1
ATOM 6471 O O . GLN B 1 318 ? 11.414 -11.789 -11.703 1 98.31 318 GLN B O 1
ATOM 6476 N N . ASP B 1 319 ? 10.469 -13.398 -13.023 1 98.38 319 ASP B N 1
ATOM 6477 C CA . ASP B 1 319 ? 11.07 -12.875 -14.25 1 98.38 319 ASP B CA 1
ATOM 6478 C C . ASP B 1 319 ? 10.602 -11.445 -14.523 1 98.38 319 ASP B C 1
ATOM 6480 O O . ASP B 1 319 ? 11.422 -10.555 -14.75 1 98.38 319 ASP B O 1
ATOM 6484 N N . ALA B 1 320 ? 9.32 -11.344 -14.477 1 98.5 320 ALA B N 1
ATOM 6485 C CA . ALA B 1 320 ? 8.703 -10.055 -14.781 1 98.5 320 ALA B CA 1
ATOM 6486 C C . ALA B 1 320 ? 9.203 -8.977 -13.828 1 98.5 320 ALA B C 1
ATOM 6488 O O . ALA B 1 320 ? 9.523 -7.863 -14.258 1 98.5 320 ALA B O 1
ATOM 6489 N N . HIS B 1 321 ? 9.266 -9.281 -12.594 1 97.88 321 HIS B N 1
ATOM 6490 C CA . HIS B 1 321 ? 9.703 -8.32 -11.578 1 97.88 321 HIS B CA 1
ATOM 6491 C C . HIS B 1 321 ? 11.164 -7.926 -11.797 1 97.88 321 HIS B C 1
ATOM 6493 O O . HIS B 1 321 ? 11.5 -6.742 -11.727 1 97.88 321 HIS B O 1
ATOM 6499 N N . ASN B 1 322 ? 12.023 -8.914 -12.055 1 98.31 322 ASN B N 1
ATOM 6500 C CA . ASN B 1 322 ? 13.438 -8.68 -12.32 1 98.31 322 ASN B CA 1
ATOM 6501 C C . ASN B 1 322 ? 13.641 -7.801 -13.547 1 98.31 322 ASN B C 1
ATOM 6503 O O . ASN B 1 322 ? 14.477 -6.898 -13.539 1 98.31 322 ASN B O 1
ATOM 6507 N N . LEU B 1 323 ? 12.852 -8.023 -14.547 1 98.62 323 LEU B N 1
ATOM 6508 C CA . LEU B 1 323 ? 12.992 -7.316 -15.812 1 98.62 323 LEU B CA 1
ATOM 6509 C C . LEU B 1 323 ? 12.453 -5.895 -15.703 1 98.62 323 LEU B C 1
ATOM 6511 O O . LEU B 1 323 ? 13.07 -4.949 -16.203 1 98.62 323 LEU B O 1
ATOM 6515 N N . ALA B 1 324 ? 11.375 -5.727 -15.031 1 98.56 324 ALA B N 1
ATOM 6516 C CA . ALA B 1 324 ? 10.602 -4.484 -15.07 1 98.56 324 ALA B CA 1
ATOM 6517 C C . ALA B 1 324 ? 11.414 -3.322 -14.508 1 98.56 324 ALA B C 1
ATOM 6519 O O . ALA B 1 324 ? 11.414 -2.225 -15.07 1 98.56 324 ALA B O 1
ATOM 6520 N N . TRP B 1 325 ? 12.109 -3.5 -13.375 1 98.38 325 TRP B N 1
ATOM 6521 C CA . TRP B 1 325 ? 12.828 -2.363 -12.812 1 98.38 325 TRP B CA 1
ATOM 6522 C C . TRP B 1 325 ? 14.023 -1.982 -13.688 1 98.38 325 TRP B C 1
ATOM 6524 O O . TRP B 1 325 ? 14.391 -0.809 -13.766 1 98.38 325 TRP B O 1
ATOM 6534 N N . LYS B 1 326 ? 14.578 -2.965 -14.406 1 98.56 326 LYS B N 1
ATOM 6535 C CA . LYS B 1 326 ? 15.68 -2.689 -15.328 1 98.56 326 LYS B CA 1
ATOM 6536 C C . LYS B 1 326 ? 15.188 -1.92 -16.547 1 98.56 326 LYS B C 1
ATOM 6538 O O . LYS B 1 326 ? 15.805 -0.935 -16.969 1 98.56 326 LYS B O 1
ATOM 6543 N N . VAL B 1 327 ? 14.086 -2.354 -17.094 1 98.56 327 VAL B N 1
ATOM 6544 C CA . VAL B 1 327 ? 13.5 -1.686 -18.25 1 98.56 327 VAL B CA 1
ATOM 6545 C C . VAL B 1 327 ? 13.094 -0.261 -17.875 1 98.56 327 VAL B C 1
ATOM 6547 O O . VAL B 1 327 ? 13.289 0.672 -18.656 1 98.56 327 VAL B O 1
ATOM 6550 N N . ALA B 1 328 ? 12.555 -0.068 -16.703 1 98.5 328 ALA B N 1
ATOM 6551 C CA . ALA B 1 328 ? 12.148 1.258 -16.234 1 98.5 328 ALA B CA 1
ATOM 6552 C C . ALA B 1 328 ? 13.336 2.217 -16.203 1 98.5 328 ALA B C 1
ATOM 6554 O O . ALA B 1 328 ? 13.234 3.355 -16.672 1 98.5 328 ALA B O 1
ATOM 6555 N N . LEU B 1 329 ? 14.469 1.772 -15.664 1 98.25 329 LEU B N 1
ATOM 6556 C CA . LEU B 1 329 ? 15.656 2.617 -15.617 1 98.25 329 LEU B CA 1
ATOM 6557 C C . LEU B 1 329 ? 16.156 2.939 -17.016 1 98.25 329 LEU B C 1
ATOM 6559 O O . LEU B 1 329 ? 16.625 4.051 -17.281 1 98.25 329 LEU B O 1
ATOM 6563 N N . ALA B 1 330 ? 16.047 1.943 -17.906 1 97.69 330 ALA B N 1
ATOM 6564 C CA . ALA B 1 330 ? 16.453 2.154 -19.297 1 97.69 330 ALA B CA 1
ATOM 6565 C C . ALA B 1 330 ? 15.562 3.189 -19.969 1 97.69 330 ALA B C 1
ATOM 6567 O O . ALA B 1 330 ? 16.047 4.082 -20.672 1 97.69 330 ALA B O 1
ATOM 6568 N N . VAL B 1 331 ? 14.266 3.09 -19.797 1 97.38 331 VAL B N 1
ATOM 6569 C CA . VAL B 1 331 ? 13.312 4.027 -20.375 1 97.38 331 VAL B CA 1
ATOM 6570 C C . VAL B 1 331 ? 13.609 5.441 -19.875 1 97.38 331 VAL B C 1
ATOM 6572 O O . VAL B 1 331 ? 13.539 6.402 -20.641 1 97.38 331 VAL B O 1
ATOM 6575 N N . LYS B 1 332 ? 13.992 5.555 -18.594 1 96.5 332 LYS B N 1
ATOM 6576 C CA . LYS B 1 332 ? 14.266 6.852 -17.984 1 96.5 332 LYS B CA 1
ATOM 6577 C C . LYS B 1 332 ? 15.617 7.395 -18.438 1 96.5 332 LYS B C 1
ATOM 6579 O O . LYS B 1 332 ? 15.969 8.539 -18.125 1 96.5 332 LYS B O 1
ATOM 6584 N N . GLY B 1 333 ? 16.375 6.602 -19.062 1 95.94 333 GLY B N 1
ATOM 6585 C CA . GLY B 1 333 ? 17.656 7.035 -19.609 1 95.94 333 GLY B CA 1
ATOM 6586 C C . GLY B 1 333 ? 18.75 7.098 -18.562 1 95.94 333 GLY B C 1
ATOM 6587 O O . GLY B 1 333 ? 19.75 7.793 -18.75 1 95.94 333 GLY B O 1
ATOM 6588 N N . VAL B 1 334 ? 18.562 6.359 -17.469 1 97.25 334 VAL B N 1
ATOM 6589 C CA . VAL B 1 334 ? 19.531 6.488 -16.375 1 97.25 334 VAL B CA 1
ATOM 6590 C C . VAL B 1 334 ? 20.234 5.148 -16.156 1 97.25 334 VAL B C 1
ATOM 6592 O O . VAL B 1 334 ? 21.109 5.035 -15.289 1 97.25 334 VAL B O 1
ATOM 6595 N N . ALA B 1 335 ? 19.906 4.082 -16.891 1 97.19 335 ALA B N 1
ATOM 6596 C CA . ALA B 1 335 ? 20.516 2.764 -16.75 1 97.19 335 ALA B CA 1
ATOM 6597 C C . ALA B 1 335 ? 21.859 2.709 -17.453 1 97.19 335 ALA B C 1
ATOM 6599 O O . ALA B 1 335 ? 22.062 3.385 -18.469 1 97.19 335 ALA B O 1
ATOM 6600 N N . THR B 1 336 ? 22.75 1.901 -16.922 1 96.06 336 THR B N 1
ATOM 6601 C CA . THR B 1 336 ? 23.953 1.578 -17.688 1 96.06 336 THR B CA 1
ATOM 6602 C C . THR B 1 336 ? 23.594 0.775 -18.938 1 96.06 336 THR B C 1
ATOM 6604 O O . THR B 1 336 ? 22.531 0.159 -19 1 96.06 336 THR B O 1
ATOM 6607 N N . ALA B 1 337 ? 24.5 0.717 -19.859 1 90.5 337 ALA B N 1
ATOM 6608 C CA . ALA B 1 337 ? 24.25 0.084 -21.156 1 90.5 337 ALA B CA 1
ATOM 6609 C C . ALA B 1 337 ? 24.062 -1.424 -21 1 90.5 337 ALA B C 1
ATOM 6611 O O . ALA B 1 337 ? 23.344 -2.049 -21.766 1 90.5 337 ALA B O 1
ATOM 6612 N N . ASP B 1 338 ? 24.641 -1.94 -20 1 93.62 338 ASP B N 1
ATOM 6613 C CA . ASP B 1 338 ? 24.672 -3.395 -19.875 1 93.62 338 ASP B CA 1
ATOM 6614 C C . ASP B 1 338 ? 23.625 -3.879 -18.891 1 93.62 338 ASP B C 1
ATOM 6616 O O . ASP B 1 338 ? 23.484 -5.082 -18.656 1 93.62 338 ASP B O 1
ATOM 6620 N N . LEU B 1 339 ? 22.859 -3.008 -18.297 1 97.38 339 LEU B N 1
ATOM 6621 C CA . LEU B 1 339 ? 21.938 -3.391 -17.234 1 97.38 339 LEU B CA 1
ATOM 6622 C C . LEU B 1 339 ? 20.906 -4.402 -17.734 1 97.38 339 LEU B C 1
ATOM 6624 O O . LEU B 1 339 ? 20.625 -5.391 -17.062 1 97.38 339 LEU B O 1
ATOM 6628 N N . LEU B 1 340 ? 20.391 -4.172 -18.938 1 97.44 340 LEU B N 1
ATOM 6629 C CA . LEU B 1 340 ? 19.328 -5.012 -19.453 1 97.44 340 LEU B CA 1
ATOM 6630 C C . LEU B 1 340 ? 19.828 -6.422 -19.734 1 97.44 340 LEU B C 1
ATOM 6632 O O . LEU B 1 340 ? 19.062 -7.387 -19.672 1 97.44 340 LEU B O 1
ATOM 6636 N N . GLU B 1 341 ? 21.109 -6.59 -20 1 96.62 341 GLU B N 1
ATOM 6637 C CA . GLU B 1 341 ? 21.703 -7.895 -20.266 1 96.62 341 GLU B CA 1
ATOM 6638 C C . GLU B 1 341 ? 21.734 -8.758 -19.016 1 96.62 341 GLU B C 1
ATOM 6640 O O . GLU B 1 341 ? 21.797 -9.984 -19.094 1 96.62 341 GLU B O 1
ATOM 6645 N N . THR B 1 342 ? 21.656 -8.125 -17.906 1 97.44 342 THR B N 1
ATOM 6646 C CA . THR B 1 342 ? 21.703 -8.875 -16.656 1 97.44 342 THR B CA 1
ATOM 6647 C C . THR B 1 342 ? 20.438 -9.703 -16.469 1 97.44 342 THR B C 1
ATOM 6649 O O . THR B 1 342 ? 20.406 -10.633 -15.656 1 97.44 342 THR B O 1
ATOM 6652 N N . TYR B 1 343 ? 19.359 -9.305 -17.203 1 98.19 343 TYR B N 1
ATOM 6653 C CA . TYR B 1 343 ? 18.141 -10.094 -17.141 1 98.19 343 TYR B CA 1
ATOM 6654 C C . TYR B 1 343 ? 18.391 -11.539 -17.562 1 98.19 343 TYR B C 1
ATOM 6656 O O . TYR B 1 343 ? 18.062 -12.469 -16.828 1 98.19 343 TYR B O 1
ATOM 6664 N N . ASP B 1 344 ? 18.953 -11.672 -18.672 1 97.69 344 ASP B N 1
ATOM 6665 C CA . ASP B 1 344 ? 19.297 -13.008 -19.156 1 97.69 344 ASP B CA 1
ATOM 6666 C C . ASP B 1 344 ? 20.297 -13.695 -18.234 1 97.69 344 ASP B C 1
ATOM 6668 O O . ASP B 1 344 ? 20.094 -14.852 -17.859 1 97.69 344 ASP B O 1
ATOM 6672 N N . ALA B 1 345 ? 21.281 -13.023 -17.797 1 96.56 345 ALA B N 1
ATOM 6673 C CA . ALA B 1 345 ? 22.344 -13.578 -16.953 1 96.56 345 ALA B CA 1
ATOM 6674 C C . ALA B 1 345 ? 21.797 -14.07 -15.617 1 96.56 345 ALA B C 1
ATOM 6676 O O . ALA B 1 345 ? 22.328 -15.023 -15.039 1 96.56 345 ALA B O 1
ATOM 6677 N N . GLU B 1 346 ? 20.75 -13.461 -15.195 1 97.56 346 GLU B N 1
ATOM 6678 C CA . GLU B 1 346 ? 20.234 -13.781 -13.875 1 97.56 346 GLU B CA 1
ATOM 6679 C C . GLU B 1 346 ? 19.078 -14.789 -13.961 1 97.56 346 GLU B C 1
ATOM 6681 O O . GLU B 1 346 ? 19.031 -15.742 -13.188 1 97.56 346 GLU B O 1
ATOM 6686 N N . ARG B 1 347 ? 18.188 -14.617 -14.914 1 97.81 347 ARG B N 1
ATOM 6687 C CA . ARG B 1 347 ? 16.938 -15.344 -14.844 1 97.81 347 ARG B CA 1
ATOM 6688 C C . ARG B 1 347 ? 16.969 -16.609 -15.703 1 97.81 347 ARG B C 1
ATOM 6690 O O . ARG B 1 347 ? 16.312 -17.594 -15.391 1 97.81 347 ARG B O 1
ATOM 6697 N N . ARG B 1 348 ? 17.734 -16.625 -16.781 1 96.25 348 ARG B N 1
ATOM 6698 C CA . ARG B 1 348 ? 17.766 -17.797 -17.641 1 96.25 348 ARG B CA 1
ATOM 6699 C C . ARG B 1 348 ? 18.328 -19.016 -16.891 1 96.25 348 ARG B C 1
ATOM 6701 O O . ARG B 1 348 ? 17.734 -20.094 -16.922 1 96.25 348 ARG B O 1
ATOM 6708 N N . PRO B 1 349 ? 19.453 -18.844 -16.125 1 95.19 349 PRO B N 1
ATOM 6709 C CA . PRO B 1 349 ? 19.922 -20 -15.352 1 95.19 349 PRO B CA 1
ATOM 6710 C C . PRO B 1 349 ? 18.875 -20.5 -14.359 1 95.19 349 PRO B C 1
ATOM 6712 O O . PRO B 1 349 ? 18.797 -21.703 -14.102 1 95.19 349 PRO B O 1
ATOM 6715 N N . VAL B 1 350 ? 18.109 -19.641 -13.805 1 94.38 350 VAL B N 1
ATOM 6716 C CA . VAL B 1 350 ? 17.062 -20.031 -12.883 1 94.38 350 VAL B CA 1
ATOM 6717 C C . VAL B 1 350 ? 16 -20.859 -13.625 1 94.38 350 VAL B C 1
ATOM 6719 O O . VAL B 1 350 ? 15.555 -21.891 -13.125 1 94.38 350 VAL B O 1
ATOM 6722 N N . GLY B 1 351 ? 15.602 -20.328 -14.812 1 91.81 351 GLY B N 1
ATOM 6723 C CA . GLY B 1 351 ? 14.672 -21.094 -15.633 1 91.81 351 GLY B CA 1
ATOM 6724 C C . GLY B 1 351 ? 15.156 -22.484 -15.945 1 91.81 351 GLY B C 1
ATOM 6725 O O . GLY B 1 351 ? 14.383 -23.453 -15.883 1 91.81 351 GLY B O 1
ATOM 6726 N N . GLU B 1 352 ? 16.422 -22.609 -16.203 1 89.56 352 GLU B N 1
ATOM 6727 C CA . GLU B 1 352 ? 17.016 -23.906 -16.516 1 89.56 352 GLU B CA 1
ATOM 6728 C C . GLU B 1 352 ? 16.984 -24.844 -15.305 1 89.56 352 GLU B C 1
ATOM 6730 O O . GLU B 1 352 ? 16.641 -26.016 -15.43 1 89.56 352 GLU B O 1
ATOM 6735 N N . GLU B 1 353 ? 17.297 -24.281 -14.195 1 85.44 353 GLU B N 1
ATOM 6736 C CA . GLU B 1 353 ? 17.312 -25.062 -12.961 1 85.44 353 GLU B CA 1
ATOM 6737 C C . GLU B 1 353 ? 15.914 -25.547 -12.602 1 85.44 353 GLU B C 1
ATOM 6739 O O . GLU B 1 353 ? 15.734 -26.688 -12.188 1 85.44 353 GLU B O 1
ATOM 6744 N N . VAL B 1 354 ? 15 -24.719 -12.703 1 81.56 354 VAL B N 1
ATOM 6745 C CA . VAL B 1 354 ? 13.625 -25.031 -12.344 1 81.56 354 VAL B CA 1
ATOM 6746 C C . VAL B 1 354 ? 13.078 -26.094 -13.297 1 81.56 354 VAL B C 1
ATOM 6748 O O . VAL B 1 354 ? 12.383 -27.016 -12.875 1 81.56 354 VAL B O 1
ATOM 6751 N N . VAL B 1 355 ? 13.375 -25.953 -14.539 1 76.62 355 VAL B N 1
ATOM 6752 C CA . VAL B 1 355 ? 12.969 -26.969 -15.508 1 76.62 355 VAL B CA 1
ATOM 6753 C C . VAL B 1 355 ? 13.547 -28.328 -15.109 1 76.62 355 VAL B C 1
ATOM 6755 O O . VAL B 1 355 ? 12.82 -29.312 -15.039 1 76.62 355 VAL B O 1
ATOM 6758 N N . GLY B 1 356 ? 14.828 -28.328 -14.758 1 72.44 356 GLY B N 1
ATOM 6759 C CA . GLY B 1 356 ? 15.469 -29.562 -14.352 1 72.44 356 GLY B CA 1
ATOM 6760 C C . GLY B 1 356 ? 14.867 -30.156 -13.086 1 72.44 356 GLY B C 1
ATOM 6761 O O . GLY B 1 356 ? 14.609 -31.359 -13.023 1 72.44 356 GLY B O 1
ATOM 6762 N N . MET B 1 357 ? 14.648 -29.328 -12.211 1 72.81 357 MET B N 1
ATOM 6763 C CA . MET B 1 357 ? 14.102 -29.766 -10.922 1 72.81 357 MET B CA 1
ATOM 6764 C C . MET B 1 357 ? 12.68 -30.297 -11.086 1 72.81 357 MET B C 1
ATOM 6766 O O . MET B 1 357 ? 12.344 -31.359 -10.547 1 72.81 357 MET B O 1
ATOM 6770 N N . THR B 1 358 ? 11.898 -29.641 -11.805 1 73.44 358 THR B N 1
ATOM 6771 C CA . THR B 1 358 ? 10.508 -30.047 -11.961 1 73.44 358 THR B CA 1
ATOM 6772 C C . THR B 1 358 ? 10.406 -31.359 -12.742 1 73.44 358 THR B C 1
ATOM 6774 O O . THR B 1 358 ? 9.531 -32.188 -12.477 1 73.44 358 THR B O 1
ATOM 6777 N N . VAL B 1 359 ? 11.289 -31.516 -13.602 1 63.75 359 VAL B N 1
ATOM 6778 C CA . VAL B 1 359 ? 11.336 -32.781 -14.344 1 63.75 359 VAL B CA 1
ATOM 6779 C C . VAL B 1 359 ? 11.719 -33.906 -13.398 1 63.75 359 VAL B C 1
ATOM 6781 O O . VAL B 1 359 ? 11.07 -34.969 -13.398 1 63.75 359 VAL B O 1
ATOM 6784 N N . ARG B 1 360 ? 12.688 -33.625 -12.602 1 66 360 ARG B N 1
ATOM 6785 C CA . ARG B 1 360 ? 13.117 -34.625 -11.633 1 66 360 ARG B CA 1
ATOM 6786 C C . ARG B 1 360 ? 12.016 -34.938 -10.633 1 66 360 ARG B C 1
ATOM 6788 O O . ARG B 1 360 ? 11.75 -36.125 -10.328 1 66 360 ARG B O 1
ATOM 6795 N N . ASN B 1 361 ? 11.391 -33.906 -10.188 1 69.06 361 ASN B N 1
ATOM 6796 C CA . ASN B 1 361 ? 10.297 -34.094 -9.242 1 69.06 361 ASN B CA 1
ATOM 6797 C C . ASN B 1 361 ? 9.133 -34.844 -9.859 1 69.06 361 ASN B C 1
ATOM 6799 O O . ASN B 1 361 ? 8.477 -35.656 -9.18 1 69.06 361 ASN B O 1
ATOM 6803 N N . ALA B 1 362 ? 8.883 -34.562 -11.062 1 65.38 362 ALA B N 1
ATOM 6804 C CA . ALA B 1 362 ? 7.805 -35.281 -11.766 1 65.38 362 ALA B CA 1
ATOM 6805 C C . ALA B 1 362 ? 8.109 -36.75 -11.906 1 65.38 362 ALA B C 1
ATOM 6807 O O . ALA B 1 362 ? 7.211 -37.594 -11.836 1 65.38 362 ALA B O 1
ATOM 6808 N N . ARG B 1 363 ? 9.414 -37.031 -11.969 1 62 363 ARG B N 1
ATOM 6809 C CA . ARG B 1 363 ? 9.836 -38.406 -12.211 1 62 363 ARG B CA 1
ATOM 6810 C C . ARG B 1 363 ? 10.047 -39.156 -10.898 1 62 363 ARG B C 1
ATOM 6812 O O . ARG B 1 363 ? 9.711 -40.344 -10.781 1 62 363 ARG B O 1
ATOM 6819 N N . GLU B 1 364 ? 10.656 -38.344 -9.953 1 65.81 364 GLU B N 1
ATOM 6820 C CA . GLU B 1 364 ? 11.164 -39.031 -8.758 1 65.81 364 GLU B CA 1
ATOM 6821 C C . GLU B 1 364 ? 10.422 -38.531 -7.508 1 65.81 364 GLU B C 1
ATOM 6823 O O . GLU B 1 364 ? 10.602 -39.094 -6.426 1 65.81 364 GLU B O 1
ATOM 6828 N N . GLY B 1 365 ? 9.617 -37.625 -7.602 1 63.31 365 GLY B N 1
ATOM 6829 C CA . GLY B 1 365 ? 8.914 -37.062 -6.461 1 63.31 365 GLY B CA 1
ATOM 6830 C C . GLY B 1 365 ? 9.531 -35.781 -5.957 1 63.31 365 GLY B C 1
ATOM 6831 O O . GLY B 1 365 ? 10.727 -35.562 -6.137 1 63.31 365 GLY B O 1
ATOM 6832 N N . ILE B 1 366 ? 8.812 -35 -5.273 1 61.09 366 ILE B N 1
ATOM 6833 C CA . ILE B 1 366 ? 9.242 -33.688 -4.773 1 61.09 366 ILE B CA 1
ATOM 6834 C C . ILE B 1 366 ? 10.32 -33.875 -3.701 1 61.09 366 ILE B C 1
ATOM 6836 O O . ILE B 1 366 ? 10.156 -34.688 -2.787 1 61.09 366 ILE B O 1
ATOM 6840 N N . GLY B 1 367 ? 11.461 -33.094 -3.732 1 60.69 367 GLY B N 1
ATOM 6841 C CA . GLY B 1 367 ? 12.516 -33.125 -2.732 1 60.69 367 GLY B CA 1
ATOM 6842 C C . GLY B 1 367 ? 13.562 -34.188 -2.977 1 60.69 367 GLY B C 1
ATOM 6843 O O . GLY B 1 367 ? 14.484 -34.344 -2.176 1 60.69 367 GLY B O 1
ATOM 6844 N N . SER B 1 368 ? 13.391 -34.906 -3.99 1 59.38 368 SER B N 1
ATOM 6845 C CA . SER B 1 368 ? 14.352 -35.969 -4.266 1 59.38 368 SER B CA 1
ATOM 6846 C C . SER B 1 368 ? 15.766 -35.406 -4.379 1 59.38 368 SER B C 1
ATOM 6848 O O . SER B 1 368 ? 16 -34.438 -5.09 1 59.38 368 SER B O 1
ATOM 6850 N N . GLY B 1 369 ? 16.688 -35.906 -3.514 1 63.94 369 GLY B N 1
ATOM 6851 C CA . GLY B 1 369 ? 18.094 -35.562 -3.588 1 63.94 369 GLY B CA 1
ATOM 6852 C C . GLY B 1 369 ? 18.484 -34.438 -2.637 1 63.94 369 GLY B C 1
ATOM 6853 O O . GLY B 1 369 ? 19.641 -34.031 -2.604 1 63.94 369 GLY B O 1
ATOM 6854 N N . GLU B 1 370 ? 17.531 -34 -1.888 1 69.25 370 GLU B N 1
ATOM 6855 C CA . GLU B 1 370 ? 17.828 -32.844 -1.019 1 69.25 370 GLU B CA 1
ATOM 6856 C C . GLU B 1 370 ? 18.438 -33.312 0.3 1 69.25 370 GLU B C 1
ATOM 6858 O O . GLU B 1 370 ? 18.141 -34.406 0.783 1 69.25 370 GLU B O 1
ATOM 6863 N N . SER B 1 371 ? 19.359 -32.531 0.916 1 68.25 371 SER B N 1
ATOM 6864 C CA . SER B 1 371 ? 20.156 -32.812 2.102 1 68.25 371 SER B CA 1
ATOM 6865 C C . SER B 1 371 ? 19.312 -32.75 3.369 1 68.25 371 SER B C 1
ATOM 6867 O O . SER B 1 371 ? 19.609 -33.438 4.348 1 68.25 371 SER B O 1
ATOM 6869 N N . SER B 1 372 ? 18.406 -31.797 3.412 1 80.62 372 SER B N 1
ATOM 6870 C CA . SER B 1 372 ? 17.531 -31.625 4.566 1 80.62 372 SER B CA 1
ATOM 6871 C C . SER B 1 372 ? 16.125 -31.188 4.133 1 80.62 372 SER B C 1
ATOM 6873 O O . SER B 1 372 ? 15.945 -30.641 3.041 1 80.62 372 SER B O 1
ATOM 6875 N N . ILE B 1 373 ? 15.258 -31.422 4.969 1 80.5 373 ILE B N 1
ATOM 6876 C CA . ILE B 1 373 ? 13.867 -31.062 4.703 1 80.5 373 ILE B CA 1
ATOM 6877 C C . ILE B 1 373 ? 13.727 -29.547 4.641 1 80.5 373 ILE B C 1
ATOM 6879 O O . ILE B 1 373 ? 12.984 -29.016 3.812 1 80.5 373 ILE B O 1
ATOM 6883 N N . ASP B 1 374 ? 14.484 -28.906 5.492 1 84.5 374 ASP B N 1
ATOM 6884 C CA . ASP B 1 374 ? 14.438 -27.438 5.516 1 84.5 374 ASP B CA 1
ATOM 6885 C C . ASP B 1 374 ? 14.922 -26.859 4.191 1 84.5 374 ASP B C 1
ATOM 6887 O O . ASP B 1 374 ? 14.273 -25.969 3.621 1 84.5 374 ASP B O 1
ATOM 6891 N N . THR B 1 375 ? 15.969 -27.328 3.732 1 86.25 375 THR B N 1
ATOM 6892 C CA . THR B 1 375 ? 16.516 -26.859 2.471 1 86.25 375 THR B CA 1
ATOM 6893 C C . THR B 1 375 ? 15.578 -27.172 1.312 1 86.25 375 THR B C 1
ATOM 6895 O O . THR B 1 375 ? 15.367 -26.344 0.426 1 86.25 375 THR B O 1
ATOM 6898 N N . ALA B 1 376 ? 15.016 -28.359 1.393 1 84.44 376 ALA B N 1
ATOM 6899 C CA . ALA B 1 376 ? 14.078 -28.781 0.349 1 84.44 376 ALA B CA 1
ATOM 6900 C C . ALA B 1 376 ? 12.867 -27.844 0.299 1 84.44 376 ALA B C 1
ATOM 6902 O O . ALA B 1 376 ? 12.43 -27.453 -0.782 1 84.44 376 ALA B O 1
ATOM 6903 N N . MET B 1 377 ? 12.414 -27.5 1.502 1 89.12 377 MET B N 1
ATOM 6904 C CA . MET B 1 377 ? 11.219 -26.656 1.575 1 89.12 377 MET B CA 1
ATOM 6905 C C . MET B 1 377 ? 11.531 -25.25 1.111 1 89.12 377 MET B C 1
ATOM 6907 O O . MET B 1 377 ? 10.727 -24.625 0.41 1 89.12 377 MET B O 1
ATOM 6911 N N . ARG B 1 378 ? 12.695 -24.781 1.465 1 92.62 378 ARG B N 1
ATOM 6912 C CA . ARG B 1 378 ? 13.094 -23.453 1.018 1 92.62 378 ARG B CA 1
ATOM 6913 C C . ARG B 1 378 ? 13.258 -23.406 -0.498 1 92.62 378 ARG B C 1
ATOM 6915 O O . ARG B 1 378 ? 12.93 -22.406 -1.136 1 92.62 378 ARG B O 1
ATOM 6922 N N . ARG B 1 379 ? 13.773 -24.453 -1.008 1 90.25 379 ARG B N 1
ATOM 6923 C CA . ARG B 1 379 ? 13.945 -24.547 -2.455 1 90.25 379 ARG B CA 1
ATOM 6924 C C . ARG B 1 379 ? 12.594 -24.562 -3.162 1 90.25 379 ARG B C 1
ATOM 6926 O O . ARG B 1 379 ? 12.398 -23.875 -4.16 1 90.25 379 ARG B O 1
ATOM 6933 N N . GLN B 1 380 ? 11.695 -25.375 -2.619 1 88.44 380 GLN B N 1
ATOM 6934 C CA . GLN B 1 380 ? 10.344 -25.422 -3.174 1 88.44 380 GLN B CA 1
ATOM 6935 C C . GLN B 1 380 ? 9.664 -24.062 -3.092 1 88.44 380 GLN B C 1
ATOM 6937 O O . GLN B 1 380 ? 8.922 -23.688 -3.996 1 88.44 380 GLN B O 1
ATOM 6942 N N . ALA B 1 381 ? 9.992 -23.344 -2.039 1 94.25 381 ALA B N 1
ATOM 6943 C CA . ALA B 1 381 ? 9.414 -22.031 -1.788 1 94.25 381 ALA B CA 1
ATOM 6944 C C . ALA B 1 381 ? 10.086 -20.969 -2.645 1 94.25 381 ALA B C 1
ATOM 6946 O O . ALA B 1 381 ? 9.758 -19.781 -2.541 1 94.25 381 ALA B O 1
ATOM 6947 N N . GLN B 1 382 ? 11.07 -21.406 -3.484 1 95.62 382 GLN B N 1
ATOM 6948 C CA . GLN B 1 382 ? 11.859 -20.547 -4.363 1 95.62 382 GLN B CA 1
ATOM 6949 C C . GLN B 1 382 ? 12.555 -19.453 -3.574 1 95.62 382 GLN B C 1
ATOM 6951 O O . GLN B 1 382 ? 12.633 -18.297 -4.031 1 95.62 382 GLN B O 1
ATOM 6956 N N . LEU B 1 383 ? 13.023 -19.828 -2.402 1 96.38 383 LEU B N 1
ATOM 6957 C CA . LEU B 1 383 ? 13.695 -18.875 -1.529 1 96.38 383 LEU B CA 1
ATOM 6958 C C . LEU B 1 383 ? 15.211 -18.969 -1.667 1 96.38 383 LEU B C 1
ATOM 6960 O O . LEU B 1 383 ? 15.945 -18.156 -1.108 1 96.38 383 LEU B O 1
ATOM 6964 N N . LEU B 1 384 ? 15.703 -19.969 -2.514 1 93.44 384 LEU B N 1
ATOM 6965 C CA . LEU B 1 384 ? 17.141 -20.203 -2.592 1 93.44 384 LEU B CA 1
ATOM 6966 C C . LEU B 1 384 ? 17.688 -19.812 -3.961 1 93.44 384 LEU B C 1
ATOM 6968 O O . LEU B 1 384 ? 18.812 -20.172 -4.309 1 93.44 384 LEU B O 1
ATOM 6972 N N . ILE B 1 385 ? 16.859 -19.125 -4.777 1 94.19 385 ILE B N 1
ATOM 6973 C CA . ILE B 1 385 ? 17.328 -18.594 -6.047 1 94.19 385 ILE B CA 1
ATOM 6974 C C . ILE B 1 385 ? 18.516 -17.641 -5.797 1 94.19 385 ILE B C 1
ATOM 6976 O O . ILE B 1 385 ? 18.484 -16.844 -4.863 1 94.19 385 ILE B O 1
ATOM 6980 N N . ASP B 1 386 ? 19.5 -17.766 -6.625 1 91.12 386 ASP B N 1
ATOM 6981 C CA . ASP B 1 386 ? 20.766 -17.078 -6.43 1 91.12 386 ASP B CA 1
ATOM 6982 C C . ASP B 1 386 ? 21.266 -16.484 -7.742 1 91.12 386 ASP B C 1
ATOM 6984 O O . ASP B 1 386 ? 21.266 -17.156 -8.781 1 91.12 386 ASP B O 1
ATOM 6988 N N . TYR B 1 387 ? 21.672 -15.188 -7.672 1 94.81 387 TYR B N 1
ATOM 6989 C CA . TYR B 1 387 ? 22.25 -14.508 -8.828 1 94.81 387 TYR B CA 1
ATOM 6990 C C . TYR B 1 387 ? 23.75 -14.289 -8.633 1 94.81 387 TYR B C 1
ATOM 6992 O O . TYR B 1 387 ? 24.281 -13.25 -9.023 1 94.81 387 TYR B O 1
ATOM 7000 N N . SER B 1 388 ? 24.438 -15.164 -7.996 1 88.75 388 SER B N 1
ATOM 7001 C CA . SER B 1 388 ? 25.844 -15 -7.609 1 88.75 388 SER B CA 1
ATOM 7002 C C . SER B 1 388 ? 26.719 -14.688 -8.812 1 88.75 388 SER B C 1
ATOM 7004 O O . SER B 1 388 ? 27.719 -13.984 -8.695 1 88.75 388 SER B O 1
ATOM 7006 N N . GLU B 1 389 ? 26.281 -15.125 -9.984 1 89.69 389 GLU B N 1
ATOM 7007 C CA . GLU B 1 389 ? 27.125 -14.938 -11.164 1 89.69 389 GLU B CA 1
ATOM 7008 C C . GLU B 1 389 ? 26.766 -13.648 -11.898 1 89.69 389 GLU B C 1
ATOM 7010 O O . GLU B 1 389 ? 27.344 -13.344 -12.945 1 89.69 389 GLU B O 1
ATOM 7015 N N . SER B 1 390 ? 25.812 -12.961 -11.383 1 94.19 390 SER B N 1
ATOM 7016 C CA . SER B 1 390 ? 25.406 -11.711 -12.016 1 94.19 390 SER B CA 1
ATOM 7017 C C . SER B 1 390 ? 26.516 -10.672 -11.938 1 94.19 390 SER B C 1
ATOM 7019 O O . SER B 1 390 ? 27.172 -10.523 -10.898 1 94.19 390 SER B O 1
ATOM 7021 N N . PRO B 1 391 ? 26.734 -9.898 -12.992 1 92.25 391 PRO B N 1
ATOM 7022 C CA . PRO B 1 391 ? 27.75 -8.836 -12.977 1 92.25 391 PRO B CA 1
ATOM 7023 C C . PRO B 1 391 ? 27.391 -7.699 -12.023 1 92.25 391 PRO B C 1
ATOM 7025 O O . PRO B 1 391 ? 28.234 -6.848 -11.727 1 92.25 391 PRO B O 1
ATOM 7028 N N . LEU B 1 392 ? 26.172 -7.641 -11.547 1 93.75 392 LEU B N 1
ATOM 7029 C CA . LEU B 1 392 ? 25.734 -6.562 -10.664 1 93.75 392 LEU B CA 1
ATOM 7030 C C . LEU B 1 392 ? 26.219 -6.801 -9.234 1 93.75 392 LEU B C 1
ATOM 7032 O O . LEU B 1 392 ? 26.234 -5.879 -8.414 1 93.75 392 LEU B O 1
ATOM 7036 N N . ASN B 1 393 ? 26.547 -8 -8.977 1 89.19 393 ASN B N 1
ATOM 7037 C CA . ASN B 1 393 ? 26.844 -8.328 -7.582 1 89.19 393 ASN B CA 1
ATOM 7038 C C . ASN B 1 393 ? 28.312 -8.078 -7.238 1 89.19 393 ASN B C 1
ATOM 7040 O O . ASN B 1 393 ? 29.188 -8.328 -8.055 1 89.19 393 ASN B O 1
ATOM 7044 N N . THR B 1 394 ? 28.531 -7.434 -6.113 1 79.38 394 THR B N 1
ATOM 7045 C CA . THR B 1 394 ? 29.875 -7.168 -5.621 1 79.38 394 THR B CA 1
ATOM 7046 C C . THR B 1 394 ? 30.016 -7.59 -4.16 1 79.38 394 THR B C 1
ATOM 7048 O O . THR B 1 394 ? 29.016 -7.656 -3.436 1 79.38 394 THR B O 1
ATOM 7051 N N . GLY B 1 395 ? 31.203 -7.938 -3.764 1 73.62 395 GLY B N 1
ATOM 7052 C CA . GLY B 1 395 ? 31.516 -8.141 -2.357 1 73.62 395 GLY B CA 1
ATOM 7053 C C . GLY B 1 395 ? 31.109 -9.508 -1.845 1 73.62 395 GLY B C 1
ATOM 7054 O O . GLY B 1 395 ? 30.734 -9.648 -0.677 1 73.62 395 GLY B O 1
ATOM 7055 N N . ARG B 1 396 ? 31.109 -10.477 -2.711 1 82.69 396 ARG B N 1
ATOM 7056 C CA . ARG B 1 396 ? 30.703 -11.805 -2.258 1 82.69 396 ARG B CA 1
ATOM 7057 C C . ARG B 1 396 ? 31.828 -12.477 -1.467 1 82.69 396 ARG B C 1
ATOM 7059 O O . ARG B 1 396 ? 33 -12.398 -1.846 1 82.69 396 ARG B O 1
ATOM 7066 N N . ASP B 1 397 ? 31.453 -12.789 -0.255 1 82.25 397 ASP B N 1
ATOM 7067 C CA . ASP B 1 397 ? 32.281 -13.664 0.579 1 82.25 397 ASP B CA 1
ATOM 7068 C C . ASP B 1 397 ? 31.594 -15.016 0.794 1 82.25 397 ASP B C 1
ATOM 7070 O O . ASP B 1 397 ? 30.828 -15.188 1.742 1 82.25 397 ASP B O 1
ATOM 7074 N N . SER B 1 398 ? 31.953 -15.953 0.05 1 73.38 398 SER B N 1
ATOM 7075 C CA . SER B 1 398 ? 31.281 -17.25 0.007 1 73.38 398 SER B CA 1
ATOM 7076 C C . SER B 1 398 ? 31.453 -18 1.324 1 73.38 398 SER B C 1
ATOM 7078 O O . SER B 1 398 ? 30.719 -18.953 1.596 1 73.38 398 SER B O 1
ATOM 7080 N N . SER B 1 399 ? 32.375 -17.516 2.123 1 77.56 399 SER B N 1
ATOM 7081 C CA . SER B 1 399 ? 32.625 -18.219 3.383 1 77.56 399 SER B CA 1
ATOM 7082 C C . SER B 1 399 ? 31.734 -17.688 4.496 1 77.56 399 SER B C 1
ATOM 7084 O O . SER B 1 399 ? 31.609 -18.312 5.551 1 77.56 399 SER B O 1
ATOM 7086 N N . SER B 1 400 ? 31.125 -16.688 4.184 1 83.44 400 SER B N 1
ATOM 7087 C CA . SER B 1 400 ? 30.25 -16.094 5.195 1 83.44 400 SER B CA 1
ATOM 7088 C C . SER B 1 400 ? 28.891 -16.797 5.234 1 83.44 400 SER B C 1
ATOM 7090 O O . SER B 1 400 ? 28.312 -17.078 4.188 1 83.44 400 SER B O 1
ATOM 7092 N N . PRO B 1 401 ? 28.422 -17.141 6.395 1 84.44 401 PRO B N 1
ATOM 7093 C CA . PRO B 1 401 ? 27.094 -17.766 6.523 1 84.44 401 PRO B CA 1
ATOM 7094 C C . PRO B 1 401 ? 25.953 -16.75 6.383 1 84.44 401 PRO B C 1
ATOM 7096 O O . PRO B 1 401 ? 24.781 -17.141 6.445 1 84.44 401 PRO B O 1
ATOM 7099 N N . HIS B 1 402 ? 26.281 -15.57 6.207 1 89.44 402 HIS B N 1
ATOM 7100 C CA . HIS B 1 402 ? 25.281 -14.508 6.129 1 89.44 402 HIS B CA 1
ATOM 7101 C C . HIS B 1 402 ? 24.875 -14.25 4.684 1 89.44 402 HIS B C 1
ATOM 7103 O O . HIS B 1 402 ? 25.484 -14.766 3.754 1 89.44 402 HIS B O 1
ATOM 7109 N N . VAL B 1 403 ? 23.844 -13.523 4.523 1 92.94 403 VAL B N 1
ATOM 7110 C CA . VAL B 1 403 ? 23.312 -13.219 3.197 1 92.94 403 VAL B CA 1
ATOM 7111 C C . VAL B 1 403 ? 24.391 -12.586 2.334 1 92.94 403 VAL B C 1
ATOM 7113 O O . VAL B 1 403 ? 25.109 -11.68 2.783 1 92.94 403 VAL B O 1
ATOM 7116 N N . GLN B 1 404 ? 24.531 -13.039 1.146 1 93.5 404 GLN B N 1
ATOM 7117 C CA . GLN B 1 404 ? 25.562 -12.562 0.22 1 93.5 404 GLN B CA 1
ATOM 7118 C C . GLN B 1 404 ? 24.938 -11.852 -0.978 1 93.5 404 GLN B C 1
ATOM 7120 O O . GLN B 1 404 ? 23.766 -12.094 -1.306 1 93.5 404 GLN B O 1
ATOM 7125 N N . PRO B 1 405 ? 25.703 -10.922 -1.599 1 94.75 405 PRO B N 1
ATOM 7126 C CA . PRO B 1 405 ? 25.188 -10.312 -2.826 1 94.75 405 PRO B CA 1
ATOM 7127 C C . PRO B 1 405 ? 24.734 -11.352 -3.855 1 94.75 405 PRO B C 1
ATOM 7129 O O . PRO B 1 405 ? 25.469 -12.305 -4.129 1 94.75 405 PRO B O 1
ATOM 7132 N N . GLY B 1 406 ? 23.562 -11.125 -4.383 1 95.31 406 GLY B N 1
ATOM 7133 C CA . GLY B 1 406 ? 22.969 -12.078 -5.312 1 95.31 406 GLY B CA 1
ATOM 7134 C C . GLY B 1 406 ? 21.938 -12.992 -4.672 1 95.31 406 GLY B C 1
ATOM 7135 O O . GLY B 1 406 ? 21.203 -13.68 -5.367 1 95.31 406 GLY B O 1
ATOM 7136 N N . GLU B 1 407 ? 21.875 -12.961 -3.391 1 95.31 407 GLU B N 1
ATOM 7137 C CA . GLU B 1 407 ? 20.891 -13.781 -2.678 1 95.31 407 GLU B CA 1
ATOM 7138 C C . GLU B 1 407 ? 19.672 -12.953 -2.264 1 95.31 407 GLU B C 1
ATOM 7140 O O . GLU B 1 407 ? 19.75 -11.727 -2.191 1 95.31 407 GLU B O 1
ATOM 7145 N N . ARG B 1 408 ? 18.594 -13.672 -2.029 1 96.75 408 ARG B N 1
ATOM 7146 C CA . ARG B 1 408 ? 17.375 -13.047 -1.541 1 96.75 408 ARG B CA 1
ATOM 7147 C C . ARG B 1 408 ? 17.609 -12.344 -0.207 1 96.75 408 ARG B C 1
ATOM 7149 O O . ARG B 1 408 ? 18.266 -12.898 0.68 1 96.75 408 ARG B O 1
ATOM 7156 N N . ALA B 1 409 ? 17.156 -11.078 -0.134 1 96.81 409 ALA B N 1
ATOM 7157 C CA . ALA B 1 409 ? 17.203 -10.344 1.124 1 96.81 409 ALA B CA 1
ATOM 7158 C C . ALA B 1 409 ? 16.094 -10.781 2.062 1 96.81 409 ALA B C 1
ATOM 7160 O O . ALA B 1 409 ? 14.922 -10.438 1.852 1 96.81 409 ALA B O 1
ATOM 7161 N N . PRO B 1 410 ? 16.422 -11.531 3.104 1 96.62 410 PRO B N 1
ATOM 7162 C CA . PRO B 1 410 ? 15.359 -11.984 4.012 1 96.62 410 PRO B CA 1
ATOM 7163 C C . PRO B 1 410 ? 14.758 -10.844 4.828 1 96.62 410 PRO B C 1
ATOM 7165 O O . PRO B 1 410 ? 15.406 -9.805 5.027 1 96.62 410 PRO B O 1
ATOM 7168 N N . ASP B 1 411 ? 13.578 -11.047 5.293 1 97.12 411 ASP B N 1
ATOM 7169 C CA . ASP B 1 411 ? 12.914 -10.094 6.18 1 97.12 411 ASP B CA 1
ATOM 7170 C C . ASP B 1 411 ? 13.594 -10.047 7.547 1 97.12 411 ASP B C 1
ATOM 7172 O O . ASP B 1 411 ? 14.414 -10.906 7.867 1 97.12 411 ASP B O 1
ATOM 7176 N N . ALA B 1 412 ? 13.453 -9.016 8.227 1 97.12 412 ALA B N 1
ATOM 7177 C CA . ALA B 1 412 ? 13.828 -8.82 9.625 1 97.12 412 ALA B CA 1
ATOM 7178 C C . ALA B 1 412 ? 12.695 -8.133 10.398 1 97.12 412 ALA B C 1
ATOM 7180 O O . ALA B 1 412 ? 12.141 -7.141 9.938 1 97.12 412 ALA B O 1
ATOM 7181 N N . ARG B 1 413 ? 12.367 -8.711 11.578 1 96.69 413 ARG B N 1
ATOM 7182 C CA . ARG B 1 413 ? 11.211 -8.227 12.32 1 96.69 413 ARG B CA 1
ATOM 7183 C C . ARG B 1 413 ? 11.633 -7.566 13.625 1 96.69 413 ARG B C 1
ATOM 7185 O O . ARG B 1 413 ? 12.82 -7.543 13.961 1 96.69 413 ARG B O 1
ATOM 7192 N N . GLY B 1 414 ? 10.68 -6.898 14.234 1 96.56 414 GLY B N 1
ATOM 7193 C CA . GLY B 1 414 ? 10.914 -6.312 15.547 1 96.56 414 GLY B CA 1
ATOM 7194 C C . GLY B 1 414 ? 11.68 -5.004 15.492 1 96.56 414 GLY B C 1
ATOM 7195 O O . GLY B 1 414 ? 12.273 -4.582 16.484 1 96.56 414 GLY B O 1
ATOM 7196 N N . MET B 1 415 ? 11.773 -4.359 14.352 1 97.38 415 MET B N 1
ATOM 7197 C CA . MET B 1 415 ? 12.438 -3.066 14.227 1 97.38 415 MET B CA 1
ATOM 7198 C C . MET B 1 415 ? 11.539 -1.941 14.727 1 97.38 415 MET B C 1
ATOM 7200 O O . MET B 1 415 ? 10.328 -2.117 14.852 1 97.38 415 MET B O 1
ATOM 7204 N N . ARG B 1 416 ? 12.188 -0.806 15.031 1 96.62 416 ARG B N 1
ATOM 7205 C CA . ARG B 1 416 ? 11.445 0.326 15.57 1 96.62 416 ARG B CA 1
ATOM 7206 C C . ARG B 1 416 ? 11.891 1.634 14.922 1 96.62 416 ARG B C 1
ATOM 7208 O O . ARG B 1 416 ? 13.031 1.75 14.469 1 96.62 416 ARG B O 1
ATOM 7215 N N . ARG B 1 417 ? 11.023 2.584 14.852 1 94.75 417 ARG B N 1
ATOM 7216 C CA . ARG B 1 417 ? 11.367 3.941 14.445 1 94.75 417 ARG B CA 1
ATOM 7217 C C . ARG B 1 417 ? 10.547 4.969 15.219 1 94.75 417 ARG B C 1
ATOM 7219 O O . ARG B 1 417 ? 9.469 4.656 15.727 1 94.75 417 ARG B O 1
ATOM 7226 N N . ASP B 1 418 ? 11.008 6.172 15.234 1 91.12 418 ASP B N 1
ATOM 7227 C CA . ASP B 1 418 ? 10.359 7.258 15.961 1 91.12 418 ASP B CA 1
ATOM 7228 C C . ASP B 1 418 ? 8.969 7.539 15.398 1 91.12 418 ASP B C 1
ATOM 7230 O O . ASP B 1 418 ? 8.781 7.574 14.18 1 91.12 418 ASP B O 1
ATOM 7234 N N . GLY B 1 419 ? 8.086 7.719 16.312 1 93.19 419 GLY B N 1
ATOM 7235 C CA . GLY B 1 419 ? 6.742 8.117 15.922 1 93.19 419 GLY B CA 1
ATOM 7236 C C . GLY B 1 419 ? 5.816 6.941 15.672 1 93.19 419 GLY B C 1
ATOM 7237 O O . GLY B 1 419 ? 4.613 7.125 15.469 1 93.19 419 GLY B O 1
ATOM 7238 N N . VAL B 1 420 ? 6.367 5.754 15.656 1 96.75 420 VAL B N 1
ATOM 7239 C CA . VAL B 1 420 ? 5.586 4.543 15.422 1 96.75 420 VAL B CA 1
ATOM 7240 C C . VAL B 1 420 ? 5.605 3.668 16.672 1 96.75 420 VAL B C 1
ATOM 7242 O O . VAL B 1 420 ? 6.676 3.342 17.188 1 96.75 420 VAL B O 1
ATOM 7245 N N . GLN B 1 421 ? 4.441 3.248 17.141 1 96.5 421 GLN B N 1
ATOM 7246 C CA . GLN B 1 421 ? 4.375 2.582 18.438 1 96.5 421 GLN B CA 1
ATOM 7247 C C . GLN B 1 421 ? 4.164 1.079 18.281 1 96.5 421 GLN B C 1
ATOM 7249 O O . GLN B 1 421 ? 3.711 0.405 19.203 1 96.5 421 GLN B O 1
ATOM 7254 N N . TYR B 1 422 ? 4.348 0.524 17.141 1 96.12 422 TYR B N 1
ATOM 7255 C CA . TYR B 1 422 ? 4.359 -0.91 16.891 1 96.12 422 TYR B CA 1
ATOM 7256 C C . TYR B 1 422 ? 5.617 -1.317 16.125 1 96.12 422 TYR B C 1
ATOM 7258 O O . TYR B 1 422 ? 6.25 -0.487 15.469 1 96.12 422 TYR B O 1
ATOM 7266 N N . PRO B 1 423 ? 6.07 -2.604 16.281 1 96.5 423 PRO B N 1
ATOM 7267 C CA . PRO B 1 423 ? 7.258 -3.043 15.547 1 96.5 423 PRO B CA 1
ATOM 7268 C C . PRO B 1 423 ? 7.043 -3.07 14.031 1 96.5 423 PRO B C 1
ATOM 7270 O O . PRO B 1 423 ? 5.957 -3.424 13.57 1 96.5 423 PRO B O 1
ATOM 7273 N N . ILE B 1 424 ? 8.078 -2.648 13.359 1 97.12 424 ILE B N 1
ATOM 7274 C CA . ILE B 1 424 ? 8.008 -2.717 11.906 1 97.12 424 ILE B CA 1
ATOM 7275 C C . ILE B 1 424 ? 8.938 -3.811 11.391 1 97.12 424 ILE B C 1
ATOM 7277 O O . ILE B 1 424 ? 9.695 -4.406 12.172 1 97.12 424 ILE B O 1
ATOM 7281 N N . ARG B 1 425 ? 8.812 -4.141 10.133 1 97.69 425 ARG B N 1
ATOM 7282 C CA . ARG B 1 425 ? 9.633 -5.145 9.461 1 97.69 425 ARG B CA 1
ATOM 7283 C C . ARG B 1 425 ? 10.508 -4.508 8.391 1 97.69 425 ARG B C 1
ATOM 7285 O O . ARG B 1 425 ? 10.203 -3.416 7.898 1 97.69 425 ARG B O 1
ATOM 7292 N N . LEU B 1 426 ? 11.594 -5.184 8.07 1 98.12 426 LEU B N 1
ATOM 7293 C CA . LEU B 1 426 ? 12.438 -4.723 6.973 1 98.12 426 LEU B CA 1
ATOM 7294 C C . LEU B 1 426 ? 11.633 -4.605 5.68 1 98.12 426 LEU B C 1
ATOM 7296 O O . LEU B 1 426 ? 11.82 -3.658 4.914 1 98.12 426 LEU B O 1
ATOM 7300 N N . PHE B 1 427 ? 10.703 -5.551 5.402 1 98 427 PHE B N 1
ATOM 7301 C CA . PHE B 1 427 ? 9.914 -5.551 4.176 1 98 427 PHE B CA 1
ATOM 7302 C C . PHE B 1 427 ? 9.031 -4.309 4.098 1 98 427 PHE B C 1
ATOM 7304 O O . PHE B 1 427 ? 8.68 -3.859 3.006 1 98 427 PHE B O 1
ATOM 7311 N N . ASP B 1 428 ? 8.711 -3.656 5.273 1 97 428 ASP B N 1
ATOM 7312 C CA . ASP B 1 428 ? 7.996 -2.383 5.258 1 97 428 ASP B CA 1
ATOM 7313 C C . ASP B 1 428 ? 8.844 -1.285 4.617 1 97 428 ASP B C 1
ATOM 7315 O O . ASP B 1 428 ? 8.312 -0.41 3.928 1 97 428 ASP B O 1
ATOM 7319 N N . LEU B 1 429 ? 10.125 -1.366 4.852 1 97.56 429 LEU B N 1
ATOM 7320 C CA . LEU B 1 429 ? 11.047 -0.367 4.328 1 97.56 429 LEU B CA 1
ATOM 7321 C C . LEU B 1 429 ? 11.336 -0.621 2.852 1 97.56 429 LEU B C 1
ATOM 7323 O O . LEU B 1 429 ? 11.695 0.304 2.119 1 97.56 429 LEU B O 1
ATOM 7327 N N . LEU B 1 430 ? 11.125 -1.886 2.406 1 96.94 430 LEU B N 1
ATOM 7328 C CA . LEU B 1 430 ? 11.453 -2.273 1.041 1 96.94 430 LEU B CA 1
ATOM 7329 C C . LEU B 1 430 ? 10.234 -2.18 0.136 1 96.94 430 LEU B C 1
ATOM 7331 O O . LEU B 1 430 ? 10.266 -2.625 -1.014 1 96.94 430 LEU B O 1
ATOM 7335 N N . SER B 1 431 ? 9.125 -1.687 0.574 1 92.06 431 SER B N 1
ATOM 7336 C CA . SER B 1 431 ? 7.844 -1.7 -0.127 1 92.06 431 SER B CA 1
ATOM 7337 C C . SER B 1 431 ? 7.848 -0.728 -1.302 1 92.06 431 SER B C 1
ATOM 7339 O O . SER B 1 431 ? 6.918 -0.72 -2.109 1 92.06 431 SER B O 1
ATOM 7341 N N . GLY B 1 432 ? 8.82 -0.012 -1.606 1 93.06 432 GLY B N 1
ATOM 7342 C CA . GLY B 1 432 ? 8.875 0.925 -2.717 1 93.06 432 GLY B CA 1
ATOM 7343 C C . GLY B 1 432 ? 9.43 0.31 -3.99 1 93.06 432 GLY B C 1
ATOM 7344 O O . GLY B 1 432 ? 9.5 -0.915 -4.113 1 93.06 432 GLY B O 1
ATOM 7345 N N . VAL B 1 433 ? 9.688 1.129 -4.984 1 97.06 433 VAL B N 1
ATOM 7346 C CA . VAL B 1 433 ? 10.086 0.643 -6.301 1 97.06 433 VAL B CA 1
ATOM 7347 C C . VAL B 1 433 ? 11.586 0.853 -6.5 1 97.06 433 VAL B C 1
ATOM 7349 O O . VAL B 1 433 ? 12.164 0.351 -7.465 1 97.06 433 VAL B O 1
ATOM 7352 N N . ASP B 1 434 ? 12.258 1.55 -5.574 1 97.75 434 ASP B N 1
ATOM 7353 C CA . ASP B 1 434 ? 13.656 1.922 -5.742 1 97.75 434 ASP B CA 1
ATOM 7354 C C . ASP B 1 434 ? 14.57 0.975 -4.973 1 97.75 434 ASP B C 1
ATOM 7356 O O . ASP B 1 434 ? 14.102 0.134 -4.203 1 97.75 434 ASP B O 1
ATOM 7360 N N . HIS B 1 435 ? 15.883 1.086 -5.258 1 98.19 435 HIS B N 1
ATOM 7361 C CA . HIS B 1 435 ? 16.875 0.465 -4.387 1 98.19 435 HIS B CA 1
ATOM 7362 C C . HIS B 1 435 ? 16.781 1.018 -2.967 1 98.19 435 HIS B C 1
ATOM 7364 O O . HIS B 1 435 ? 16.312 2.143 -2.764 1 98.19 435 HIS B O 1
ATOM 7370 N N . THR B 1 436 ? 17.125 0.197 -2.041 1 98.56 436 THR B N 1
ATOM 7371 C CA . THR B 1 436 ? 17.188 0.618 -0.646 1 98.56 436 THR B CA 1
ATOM 7372 C C . THR B 1 436 ? 18.609 0.472 -0.095 1 98.56 436 THR B C 1
ATOM 7374 O O . THR B 1 436 ? 19.219 -0.581 -0.241 1 98.56 436 THR B O 1
ATOM 7377 N N . LEU B 1 437 ? 19.109 1.501 0.403 1 98.25 437 LEU B N 1
ATOM 7378 C CA . LEU B 1 437 ? 20.422 1.514 1.061 1 98.25 437 LEU B CA 1
ATOM 7379 C C . LEU B 1 437 ? 20.266 1.515 2.576 1 98.25 437 LEU B C 1
ATOM 7381 O O . LEU B 1 437 ? 19.656 2.432 3.143 1 98.25 437 LEU B O 1
ATOM 7385 N N . LEU B 1 438 ? 20.703 0.444 3.193 1 97.81 438 LEU B N 1
ATOM 7386 C CA . LEU B 1 438 ? 20.781 0.362 4.648 1 97.81 438 LEU B CA 1
ATOM 7387 C C . LEU B 1 438 ? 22.203 0.666 5.129 1 97.81 438 LEU B C 1
ATOM 7389 O O . LEU B 1 438 ? 23.156 -0.023 4.75 1 97.81 438 LEU B O 1
ATOM 7393 N N . LEU B 1 439 ? 22.312 1.697 5.848 1 96.88 439 LEU B N 1
ATOM 7394 C CA . LEU B 1 439 ? 23.594 2.078 6.457 1 96.88 439 LEU B CA 1
ATOM 7395 C C . LEU B 1 439 ? 23.609 1.74 7.941 1 96.88 439 LEU B C 1
ATOM 7397 O O . LEU B 1 439 ? 22.891 2.365 8.734 1 96.88 439 LEU B O 1
ATOM 7401 N N . THR B 1 440 ? 24.359 0.78 8.281 1 95 440 THR B N 1
ATOM 7402 C CA . THR B 1 440 ? 24.406 0.393 9.68 1 95 440 THR B CA 1
ATOM 7403 C C . THR B 1 440 ? 25.375 1.286 10.453 1 95 440 THR B C 1
ATOM 7405 O O . THR B 1 440 ? 26.406 1.684 9.93 1 95 440 THR B O 1
ATOM 7408 N N . SER B 1 441 ? 24.969 1.671 11.586 1 91.38 441 SER B N 1
ATOM 7409 C CA . SER B 1 441 ? 25.719 2.562 12.469 1 91.38 441 SER B CA 1
ATOM 7410 C C . SER B 1 441 ? 25.781 2.008 13.891 1 91.38 441 SER B C 1
ATOM 7412 O O . SER B 1 441 ? 24.969 1.18 14.281 1 91.38 441 SER B O 1
ATOM 7414 N N . ASP B 1 442 ? 26.844 2.414 14.617 1 89.31 442 ASP B N 1
ATOM 7415 C CA . ASP B 1 442 ? 26.953 2.006 16.016 1 89.31 442 ASP B CA 1
ATOM 7416 C C . ASP B 1 442 ? 26.031 2.834 16.906 1 89.31 442 ASP B C 1
ATOM 7418 O O . ASP B 1 442 ? 25.953 2.604 18.109 1 89.31 442 ASP B O 1
ATOM 7422 N N . GLY B 1 443 ? 25.344 3.736 16.328 1 86.38 443 GLY B N 1
ATOM 7423 C CA . GLY B 1 443 ? 24.359 4.5 17.078 1 86.38 443 GLY B CA 1
ATOM 7424 C C . GLY B 1 443 ? 24.891 5.816 17.609 1 86.38 443 GLY B C 1
ATOM 7425 O O . GLY B 1 443 ? 24.125 6.648 18.094 1 86.38 443 GLY B O 1
ATOM 7426 N N . SER B 1 444 ? 26.188 6.074 17.469 1 87.62 444 SER B N 1
ATOM 7427 C CA . SER B 1 444 ? 26.766 7.34 17.922 1 87.62 444 SER B CA 1
ATOM 7428 C C . SER B 1 444 ? 26.406 8.477 16.969 1 87.62 444 SER B C 1
ATOM 7430 O O . SER B 1 444 ? 26.188 8.258 15.781 1 87.62 444 SER B O 1
ATOM 7432 N N . ALA B 1 445 ? 26.328 9.672 17.531 1 84.31 445 ALA B N 1
ATOM 7433 C CA . ALA B 1 445 ? 26.016 10.852 16.734 1 84.31 445 ALA B CA 1
ATOM 7434 C C . ALA B 1 445 ? 27.047 11.039 15.625 1 84.31 445 ALA B C 1
ATOM 7436 O O . ALA B 1 445 ? 26.703 11.43 14.5 1 84.31 445 ALA B O 1
ATOM 7437 N N . GLU B 1 446 ? 28.25 10.781 15.945 1 87.06 446 GLU B N 1
ATOM 7438 C CA . GLU B 1 446 ? 29.328 10.922 14.977 1 87.06 446 GLU B CA 1
ATOM 7439 C C . GLU B 1 446 ? 29.156 9.953 13.805 1 87.06 446 GLU B C 1
ATOM 7441 O O . GLU B 1 446 ? 29.312 10.336 12.648 1 87.06 446 GLU B O 1
ATOM 7446 N N . SER B 1 447 ? 28.828 8.781 14.172 1 88.81 447 SER B N 1
ATOM 7447 C CA . SER B 1 447 ? 28.625 7.762 13.148 1 88.81 447 SER B CA 1
ATOM 7448 C C . SER B 1 447 ? 27.438 8.117 12.25 1 88.81 447 SER B C 1
ATOM 7450 O O . SER B 1 447 ? 27.547 8.047 11.023 1 88.81 447 SER B O 1
ATOM 7452 N N . ILE B 1 448 ? 26.375 8.523 12.789 1 87 448 ILE B N 1
ATOM 7453 C CA . ILE B 1 448 ? 25.156 8.852 12.055 1 87 448 ILE B CA 1
ATOM 7454 C C . ILE B 1 448 ? 25.406 10.062 11.164 1 87 448 ILE B C 1
ATOM 7456 O O . ILE B 1 448 ? 24.969 10.102 10.016 1 87 448 ILE B O 1
ATOM 7460 N N . ASN B 1 449 ? 26.094 11 11.703 1 86.75 449 ASN B N 1
ATOM 7461 C CA . ASN B 1 449 ? 26.406 12.195 10.922 1 86.75 449 ASN B CA 1
ATOM 7462 C C . ASN B 1 449 ? 27.266 11.859 9.703 1 86.75 449 ASN B C 1
ATOM 7464 O O . ASN B 1 449 ? 27.094 12.438 8.633 1 86.75 449 ASN B O 1
ATOM 7468 N N . SER B 1 450 ? 28.172 10.977 9.914 1 89 450 SER B N 1
ATOM 7469 C CA . SER B 1 450 ? 29.031 10.57 8.812 1 89 450 SER B CA 1
ATOM 7470 C C . SER B 1 450 ? 28.25 9.852 7.723 1 89 450 SER B C 1
ATOM 7472 O O . SER B 1 450 ? 28.609 9.914 6.547 1 89 450 SER B O 1
ATOM 7474 N N . LEU B 1 451 ? 27.219 9.227 8.117 1 90.62 451 LEU B N 1
ATOM 7475 C CA . LEU B 1 451 ? 26.391 8.469 7.172 1 90.62 451 LEU B CA 1
ATOM 7476 C C . LEU B 1 451 ? 25.609 9.398 6.262 1 90.62 451 LEU B C 1
ATOM 7478 O O . LEU B 1 451 ? 25.219 9.008 5.156 1 90.62 451 LEU B O 1
ATOM 7482 N N . GLU B 1 452 ? 25.359 10.594 6.676 1 91.5 452 GLU B N 1
ATOM 7483 C CA . GLU B 1 452 ? 24.578 11.547 5.883 1 91.5 452 GLU B CA 1
ATOM 7484 C C . GLU B 1 452 ? 25.297 11.891 4.582 1 91.5 452 GLU B C 1
ATOM 7486 O O . GLU B 1 452 ? 24.672 12 3.529 1 91.5 452 GLU B O 1
ATOM 7491 N N . LYS B 1 453 ? 26.594 12.023 4.68 1 91.69 453 LYS B N 1
ATOM 7492 C CA . LYS B 1 453 ? 27.375 12.305 3.48 1 91.69 453 LYS B CA 1
ATOM 7493 C C . LYS B 1 453 ? 27.328 11.141 2.5 1 91.69 453 LYS B C 1
ATOM 7495 O O . LYS B 1 453 ? 27.203 11.336 1.291 1 91.69 453 LYS B O 1
ATOM 7500 N N . VAL B 1 454 ? 27.469 10.023 3.053 1 94.31 454 VAL B N 1
ATOM 7501 C CA . VAL B 1 454 ? 27.406 8.812 2.24 1 94.31 454 VAL B CA 1
ATOM 7502 C C . VAL B 1 454 ? 26.031 8.719 1.57 1 94.31 454 VAL B C 1
ATOM 7504 O O . VAL B 1 454 ? 25.938 8.406 0.38 1 94.31 454 VAL B O 1
ATOM 7507 N N . ALA B 1 455 ? 25.031 8.977 2.352 1 95.94 455 ALA B N 1
ATOM 7508 C CA . ALA B 1 455 ? 23.656 8.93 1.842 1 95.94 455 ALA B CA 1
ATOM 7509 C C . ALA B 1 455 ? 23.469 9.914 0.693 1 95.94 455 ALA B C 1
ATOM 7511 O O . ALA B 1 455 ? 22.906 9.562 -0.35 1 95.94 455 ALA B O 1
ATOM 7512 N N . ASP B 1 456 ? 23.969 11.117 0.868 1 94.75 456 ASP B N 1
ATOM 7513 C CA . ASP B 1 456 ? 23.828 12.148 -0.154 1 94.75 456 ASP B CA 1
ATOM 7514 C C . ASP B 1 456 ? 24.5 11.734 -1.455 1 94.75 456 ASP B C 1
ATOM 7516 O O . ASP B 1 456 ? 23.938 11.883 -2.537 1 94.75 456 ASP B O 1
ATOM 7520 N N . ALA B 1 457 ? 25.688 11.234 -1.334 1 95.31 457 ALA B N 1
ATOM 7521 C CA . ALA B 1 457 ? 26.438 10.789 -2.504 1 95.31 457 ALA B CA 1
ATOM 7522 C C . ALA B 1 457 ? 25.734 9.633 -3.197 1 95.31 457 ALA B C 1
ATOM 7524 O O . ALA B 1 457 ? 25.656 9.586 -4.43 1 95.31 457 ALA B O 1
ATOM 7525 N N . ALA B 1 458 ? 25.25 8.727 -2.416 1 96.56 458 ALA B N 1
ATOM 7526 C CA . ALA B 1 458 ? 24.562 7.566 -2.959 1 96.56 458 ALA B CA 1
ATOM 7527 C C . ALA B 1 458 ? 23.281 7.984 -3.699 1 96.56 458 ALA B C 1
ATOM 7529 O O . ALA B 1 458 ? 23 7.477 -4.785 1 96.56 458 ALA B O 1
ATOM 7530 N N . ILE B 1 459 ? 22.547 8.883 -3.121 1 96.38 459 ILE B N 1
ATOM 7531 C CA . ILE B 1 459 ? 21.312 9.375 -3.725 1 96.38 459 ILE B CA 1
ATOM 7532 C C . ILE B 1 459 ? 21.609 10.016 -5.074 1 96.38 459 ILE B C 1
ATOM 7534 O O . ILE B 1 459 ? 20.922 9.773 -6.062 1 96.38 459 ILE B O 1
ATOM 7538 N N . ARG B 1 460 ? 22.641 10.773 -5.109 1 95.31 460 ARG B N 1
ATOM 7539 C CA . ARG B 1 460 ? 23.062 11.406 -6.363 1 95.31 460 ARG B CA 1
ATOM 7540 C C . ARG B 1 460 ? 23.469 10.359 -7.395 1 95.31 460 ARG B C 1
ATOM 7542 O O . ARG B 1 460 ? 23.062 10.438 -8.555 1 95.31 460 ARG B O 1
ATOM 7549 N N . SER B 1 461 ? 24.188 9.398 -6.941 1 95.81 461 SER B N 1
ATOM 7550 C CA . SER B 1 461 ? 24.672 8.344 -7.832 1 95.81 461 SER B CA 1
ATOM 7551 C C . SER B 1 461 ? 23.5 7.523 -8.391 1 95.81 461 SER B C 1
ATOM 7553 O O . SER B 1 461 ? 23.594 6.996 -9.5 1 95.81 461 SER B O 1
ATOM 7555 N N . ALA B 1 462 ? 22.453 7.473 -7.66 1 96.81 462 ALA B N 1
ATOM 7556 C CA . ALA B 1 462 ? 21.297 6.684 -8.062 1 96.81 462 ALA B CA 1
ATOM 7557 C C . ALA B 1 462 ? 20.234 7.566 -8.734 1 96.81 462 ALA B C 1
ATOM 7559 O O . ALA B 1 462 ? 19.094 7.152 -8.898 1 96.81 462 ALA B O 1
ATOM 7560 N N . HIS B 1 463 ? 20.625 8.812 -9.047 1 96.12 463 HIS B N 1
ATOM 7561 C CA . HIS B 1 463 ? 19.734 9.766 -9.711 1 96.12 463 HIS B CA 1
ATOM 7562 C C . HIS B 1 463 ? 18.453 9.977 -8.906 1 96.12 463 HIS B C 1
ATOM 7564 O O . HIS B 1 463 ? 17.375 10.07 -9.477 1 96.12 463 HIS B O 1
ATOM 7570 N N . GLY B 1 464 ? 18.578 9.914 -7.609 1 95.31 464 GLY B N 1
ATOM 7571 C CA . GLY B 1 464 ? 17.453 10.164 -6.734 1 95.31 464 GLY B CA 1
ATOM 7572 C C . GLY B 1 464 ? 16.562 8.953 -6.543 1 95.31 464 GLY B C 1
ATOM 7573 O O . GLY B 1 464 ? 15.602 8.992 -5.762 1 95.31 464 GLY B O 1
ATOM 7574 N N . MET B 1 465 ? 16.781 7.879 -7.168 1 96.5 465 MET B N 1
ATOM 7575 C CA . MET B 1 465 ? 15.945 6.68 -7.098 1 96.5 465 MET B CA 1
ATOM 7576 C C . MET B 1 465 ? 16.5 5.703 -6.062 1 96.5 465 MET B C 1
ATOM 7578 O O . MET B 1 465 ? 16.875 4.578 -6.402 1 96.5 465 MET B O 1
ATOM 7582 N N . LEU B 1 466 ? 16.547 6.176 -4.832 1 97.69 466 LEU B N 1
ATOM 7583 C CA . LEU B 1 466 ? 17.141 5.438 -3.729 1 97.69 466 LEU B CA 1
ATOM 7584 C C . LEU B 1 466 ? 16.469 5.797 -2.406 1 97.69 466 LEU B C 1
ATOM 7586 O O . LEU B 1 466 ? 16.281 6.977 -2.104 1 97.69 466 LEU B O 1
ATOM 7590 N N . ASP B 1 467 ? 16.031 4.836 -1.658 1 97.88 467 ASP B N 1
ATOM 7591 C CA . ASP B 1 467 ? 15.641 5.02 -0.265 1 97.88 467 ASP B CA 1
ATOM 7592 C C . ASP B 1 467 ? 16.797 4.707 0.68 1 97.88 467 ASP B C 1
ATOM 7594 O O . ASP B 1 467 ? 17.484 3.693 0.52 1 97.88 467 ASP B O 1
ATOM 7598 N N . VAL B 1 468 ? 17.062 5.531 1.631 1 97.94 468 VAL B N 1
ATOM 7599 C CA . VAL B 1 468 ? 18.203 5.348 2.527 1 97.94 468 VAL B CA 1
ATOM 7600 C C . VAL B 1 468 ? 17.719 5.32 3.975 1 97.94 468 VAL B C 1
ATOM 7602 O O . VAL B 1 468 ? 16.906 6.152 4.383 1 97.94 468 VAL B O 1
ATOM 7605 N N . TYR B 1 469 ? 18.219 4.375 4.734 1 97.19 469 TYR B N 1
ATOM 7606 C CA . TYR B 1 469 ? 17.938 4.27 6.16 1 97.19 469 TYR B CA 1
ATOM 7607 C C . TYR B 1 469 ? 19.203 4.055 6.965 1 97.19 469 TYR B C 1
ATOM 7609 O O . TYR B 1 469 ? 20.094 3.318 6.539 1 97.19 469 TYR B O 1
ATOM 7617 N N . ALA B 1 470 ? 19.328 4.684 8.086 1 95.88 470 ALA B N 1
ATOM 7618 C CA . ALA B 1 470 ? 20.359 4.375 9.078 1 95.88 470 ALA B CA 1
ATOM 7619 C C . ALA B 1 470 ? 19.859 3.33 10.078 1 95.88 470 ALA B C 1
ATOM 7621 O O . ALA B 1 470 ? 18.844 3.541 10.75 1 95.88 470 ALA B O 1
ATOM 7622 N N . ILE B 1 471 ? 20.5 2.217 10.109 1 96.38 471 ILE B N 1
ATOM 7623 C CA . ILE B 1 471 ? 20.141 1.15 11.039 1 96.38 471 ILE B CA 1
ATOM 7624 C C . ILE B 1 471 ? 21.016 1.245 12.289 1 96.38 471 ILE B C 1
ATOM 7626 O O . ILE B 1 471 ? 22.25 1.197 12.203 1 96.38 471 ILE B O 1
ATOM 7630 N N . VAL B 1 472 ? 20.359 1.359 13.43 1 95 472 VAL B N 1
ATOM 7631 C CA . VAL B 1 472 ? 21.109 1.541 14.664 1 95 472 VAL B CA 1
ATOM 7632 C C . VAL B 1 472 ? 20.766 0.422 15.648 1 95 472 VAL B C 1
ATOM 7634 O O . VAL B 1 472 ? 19.719 -0.218 15.523 1 95 472 VAL B O 1
ATOM 7637 N N . PRO B 1 473 ? 21.625 0.122 16.594 1 93.62 473 PRO B N 1
ATOM 7638 C CA . PRO B 1 473 ? 21.359 -0.939 17.562 1 93.62 473 PRO B CA 1
ATOM 7639 C C . PRO B 1 473 ? 20.266 -0.568 18.562 1 93.62 473 PRO B C 1
ATOM 7641 O O . PRO B 1 473 ? 19.844 0.59 18.625 1 93.62 473 PRO B O 1
ATOM 7644 N N . PRO B 1 474 ? 19.797 -1.544 19.281 1 91.94 474 PRO B N 1
ATOM 7645 C CA . PRO B 1 474 ? 18.781 -1.285 20.312 1 91.94 474 PRO B CA 1
ATOM 7646 C C . PRO B 1 474 ? 19.266 -0.286 21.375 1 91.94 474 PRO B C 1
ATOM 7648 O O . PRO B 1 474 ? 20.422 -0.315 21.781 1 91.94 474 PRO B O 1
ATOM 7651 N N . GLY B 1 475 ? 18.344 0.602 21.75 1 87.44 475 GLY B N 1
ATOM 7652 C CA . GLY B 1 475 ? 18.625 1.509 22.859 1 87.44 475 GLY B CA 1
ATOM 7653 C C . GLY B 1 475 ? 19.297 2.795 22.422 1 87.44 475 GLY B C 1
ATOM 7654 O O . GLY B 1 475 ? 19.672 3.623 23.25 1 87.44 475 GLY B O 1
ATOM 7655 N N . THR B 1 476 ? 19.484 2.965 21.109 1 84.69 476 THR B N 1
ATOM 7656 C CA . THR B 1 476 ? 20.094 4.188 20.594 1 84.69 476 THR B CA 1
ATOM 7657 C C . THR B 1 476 ? 19.172 5.387 20.828 1 84.69 476 THR B C 1
ATOM 7659 O O . THR B 1 476 ? 17.969 5.309 20.594 1 84.69 476 THR B O 1
ATOM 7662 N N . VAL B 1 477 ? 19.781 6.41 21.359 1 76.06 477 VAL B N 1
ATOM 7663 C CA . VAL B 1 477 ? 19.047 7.652 21.547 1 76.06 477 VAL B CA 1
ATOM 7664 C C . VAL B 1 477 ? 18.953 8.414 20.219 1 76.06 477 VAL B C 1
ATOM 7666 O O . VAL B 1 477 ? 19.969 8.625 19.562 1 76.06 477 VAL B O 1
ATOM 7669 N N . THR B 1 478 ? 17.812 8.648 19.891 1 70.75 478 THR B N 1
ATOM 7670 C CA . THR B 1 478 ? 17.547 9.289 18.609 1 70.75 478 THR B CA 1
ATOM 7671 C C . THR B 1 478 ? 18.203 10.664 18.547 1 70.75 478 THR B C 1
ATOM 7673 O O . THR B 1 478 ? 18.172 11.414 19.531 1 70.75 478 THR B O 1
ATOM 7676 N N . VAL B 1 479 ? 18.922 10.906 17.438 1 69.62 479 VAL B N 1
ATOM 7677 C CA . VAL B 1 479 ? 19.594 12.156 17.141 1 69.62 479 VAL B CA 1
ATOM 7678 C C . VAL B 1 479 ? 18.922 12.82 15.93 1 69.62 479 VAL B C 1
ATOM 7680 O O . VAL B 1 479 ? 18.156 12.18 15.203 1 69.62 479 VAL B O 1
ATOM 7683 N N . ASP B 1 480 ? 19.141 14.07 15.82 1 76.94 480 ASP B N 1
ATOM 7684 C CA . ASP B 1 480 ? 18.734 14.75 14.594 1 76.94 480 ASP B CA 1
ATOM 7685 C C . ASP B 1 480 ? 19.5 14.219 13.391 1 76.94 480 ASP B C 1
ATOM 7687 O O . ASP B 1 480 ? 20.719 14.023 13.461 1 76.94 480 ASP B O 1
ATOM 7691 N N . SER B 1 481 ? 18.859 13.672 12.523 1 86 481 SER B N 1
ATOM 7692 C CA . SER B 1 481 ? 19.484 13.164 11.312 1 86 481 SER B CA 1
ATOM 7693 C C . SER B 1 481 ? 18.625 13.445 10.078 1 86 481 SER B C 1
ATOM 7695 O O . SER B 1 481 ? 17.406 13.516 10.18 1 86 481 SER B O 1
ATOM 7697 N N . LEU B 1 482 ? 19.312 13.703 8.984 1 88.62 482 LEU B N 1
ATOM 7698 C CA . LEU B 1 482 ? 18.625 13.859 7.703 1 88.62 482 LEU B CA 1
ATOM 7699 C C . LEU B 1 482 ? 18.25 12.492 7.121 1 88.62 482 LEU B C 1
ATOM 7701 O O . LEU B 1 482 ? 17.438 12.414 6.195 1 88.62 482 LEU B O 1
ATOM 7705 N N . VAL B 1 483 ? 18.844 11.477 7.66 1 93.06 483 VAL B N 1
ATOM 7706 C CA . VAL B 1 483 ? 18.547 10.117 7.234 1 93.06 483 VAL B CA 1
ATOM 7707 C C . VAL B 1 483 ? 17.625 9.445 8.25 1 93.06 483 VAL B C 1
ATOM 7709 O O . VAL B 1 483 ? 17.875 9.508 9.453 1 93.06 483 VAL B O 1
ATOM 7712 N N . PRO B 1 484 ? 16.531 8.875 7.758 1 94.94 484 PRO B N 1
ATOM 7713 C CA . PRO B 1 484 ? 15.656 8.18 8.711 1 94.94 484 PRO B CA 1
ATOM 7714 C C . PRO B 1 484 ? 16.391 7.121 9.523 1 94.94 484 PRO B C 1
ATOM 7716 O O . PRO B 1 484 ? 17.156 6.336 8.969 1 94.94 484 PRO B O 1
ATOM 7719 N N . ILE B 1 485 ? 16.141 7.102 10.766 1 94.75 485 ILE B N 1
ATOM 7720 C CA . ILE B 1 485 ? 16.812 6.188 11.688 1 94.75 485 ILE B CA 1
ATOM 7721 C C . ILE B 1 485 ? 15.875 5.051 12.07 1 94.75 485 ILE B C 1
ATOM 7723 O O . ILE B 1 485 ? 14.742 5.289 12.484 1 94.75 485 ILE B O 1
ATOM 7727 N N . ILE B 1 486 ? 16.328 3.838 11.898 1 96.5 486 ILE B N 1
ATOM 7728 C CA . ILE B 1 486 ? 15.594 2.629 12.25 1 96.5 486 ILE B CA 1
ATOM 7729 C C . ILE B 1 486 ? 16.375 1.824 13.281 1 96.5 486 ILE B C 1
ATOM 7731 O O . ILE B 1 486 ? 17.562 1.532 13.078 1 96.5 486 ILE B O 1
ATOM 7735 N N . GLU B 1 487 ? 15.766 1.492 14.336 1 96.12 487 GLU B N 1
ATOM 7736 C CA . GLU B 1 487 ? 16.391 0.68 15.375 1 96.12 487 GLU B CA 1
ATOM 7737 C C . GLU B 1 487 ? 16.172 -0.808 15.125 1 96.12 487 GLU B C 1
ATOM 7739 O O . GLU B 1 487 ? 15.023 -1.258 15.031 1 96.12 487 GLU B O 1
ATOM 7744 N N . ASP B 1 488 ? 17.234 -1.531 14.961 1 96.31 488 ASP B N 1
ATOM 7745 C CA . ASP B 1 488 ? 17.125 -2.986 14.914 1 96.31 488 ASP B CA 1
ATOM 7746 C C . ASP B 1 488 ? 16.938 -3.566 16.312 1 96.31 488 ASP B C 1
ATOM 7748 O O . ASP B 1 488 ? 17.797 -4.293 16.812 1 96.31 488 ASP B O 1
ATOM 7752 N N . ASN B 1 489 ? 15.789 -3.334 16.828 1 95.62 489 ASN B N 1
ATOM 7753 C CA . ASN B 1 489 ? 15.516 -3.555 18.25 1 95.62 489 ASN B CA 1
ATOM 7754 C C . ASN B 1 489 ? 15.664 -5.027 18.625 1 95.62 489 ASN B C 1
ATOM 7756 O O . ASN B 1 489 ? 16.203 -5.348 19.688 1 95.62 489 ASN B O 1
ATOM 7760 N N . ASP B 1 490 ? 15.242 -5.977 17.844 1 94.69 490 ASP B N 1
ATOM 7761 C CA . ASP B 1 490 ? 15.328 -7.406 18.141 1 94.69 490 ASP B CA 1
ATOM 7762 C C . ASP B 1 490 ? 16.594 -8.016 17.547 1 94.69 490 ASP B C 1
ATOM 7764 O O . ASP B 1 490 ? 16.797 -9.227 17.625 1 94.69 490 ASP B O 1
ATOM 7768 N N . SER B 1 491 ? 17.344 -7.266 16.797 1 93.88 491 SER B N 1
ATOM 7769 C CA . SER B 1 491 ? 18.641 -7.617 16.25 1 93.88 491 SER B CA 1
ATOM 7770 C C . SER B 1 491 ? 18.5 -8.695 15.172 1 93.88 491 SER B C 1
ATOM 7772 O O . SER B 1 491 ? 19.422 -9.508 14.984 1 93.88 491 SER B O 1
ATOM 7774 N N . GLN B 1 492 ? 17.328 -8.727 14.547 1 94.5 492 GLN B N 1
ATOM 7775 C CA . GLN B 1 492 ? 17.141 -9.75 13.523 1 94.5 492 GLN B CA 1
ATOM 7776 C C . GLN B 1 492 ? 17.859 -9.383 12.234 1 94.5 492 GLN B C 1
ATOM 7778 O O . GLN B 1 492 ? 18.344 -10.266 11.523 1 94.5 492 GLN B O 1
ATOM 7783 N N . LEU B 1 493 ? 17.891 -8.109 11.906 1 95.44 493 LEU B N 1
ATOM 7784 C CA . LEU B 1 493 ? 18.609 -7.684 10.711 1 95.44 493 LEU B CA 1
ATOM 7785 C C . LEU B 1 493 ? 20.094 -7.973 10.844 1 95.44 493 LEU B C 1
ATOM 7787 O O . LEU B 1 493 ? 20.703 -8.57 9.945 1 95.44 493 LEU B O 1
ATOM 7791 N N . CYS B 1 494 ? 20.641 -7.562 12 1 93.06 494 CYS B N 1
ATOM 7792 C CA . CYS B 1 494 ? 22.062 -7.812 12.242 1 93.06 494 CYS B CA 1
ATOM 7793 C C . CYS B 1 494 ? 22.375 -9.305 12.188 1 93.06 494 CYS B C 1
ATOM 7795 O O . CYS B 1 494 ? 23.406 -9.711 11.633 1 93.06 494 CYS B O 1
ATOM 7797 N N . ALA B 1 495 ? 21.531 -10.094 12.695 1 92.31 495 ALA B N 1
ATOM 7798 C CA . ALA B 1 495 ? 21.75 -11.539 12.719 1 92.31 495 ALA B CA 1
ATOM 7799 C C . ALA B 1 495 ? 21.688 -12.133 11.305 1 92.31 495 ALA B C 1
ATOM 7801 O O . ALA B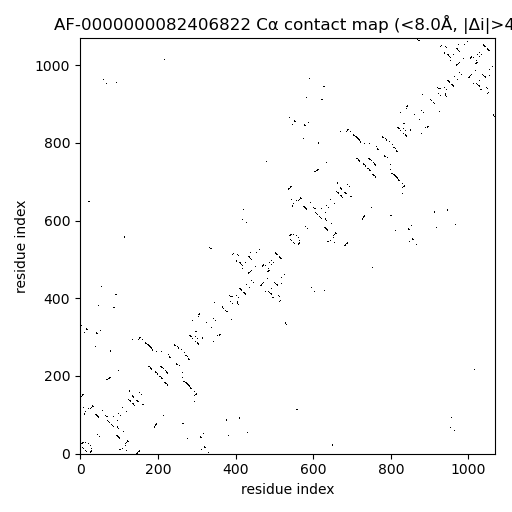 1 495 ? 22.516 -12.953 10.938 1 92.31 495 ALA B O 1
ATOM 7802 N N . ALA B 1 496 ? 20.75 -11.719 10.508 1 91.81 496 ALA B N 1
ATOM 7803 C CA . ALA B 1 496 ? 20.531 -12.281 9.18 1 91.81 496 ALA B CA 1
ATOM 7804 C C . ALA B 1 496 ? 21.625 -11.828 8.211 1 91.81 496 ALA B C 1
ATOM 7806 O O . ALA B 1 496 ? 22.094 -12.609 7.387 1 91.81 496 ALA B O 1
ATOM 7807 N N . TYR B 1 497 ? 22.047 -10.602 8.336 1 92.88 497 TYR B N 1
ATOM 7808 C CA . TYR B 1 497 ? 22.953 -10.016 7.352 1 92.88 497 TYR B CA 1
ATOM 7809 C C . TYR B 1 497 ? 24.375 -9.977 7.875 1 92.88 497 TYR B C 1
ATOM 7811 O O . TYR B 1 497 ? 25.312 -9.656 7.137 1 92.88 497 TYR B O 1
ATOM 7819 N N . GLY B 1 498 ? 24.531 -10.336 9.117 1 88.38 498 GLY B N 1
ATOM 7820 C CA . GLY B 1 498 ? 25.859 -10.391 9.703 1 88.38 498 GLY B CA 1
ATOM 7821 C C . GLY B 1 498 ? 26.547 -9.039 9.781 1 88.38 498 GLY B C 1
ATOM 7822 O O . GLY B 1 498 ? 27.688 -8.891 9.359 1 88.38 498 GLY B O 1
ATOM 7823 N N . VAL B 1 499 ? 25.828 -8.086 10.336 1 84.38 499 VAL B N 1
ATOM 7824 C CA . VAL B 1 499 ? 26.375 -6.73 10.406 1 84.38 499 VAL B CA 1
ATOM 7825 C C . VAL B 1 499 ? 26.891 -6.449 11.812 1 84.38 499 VAL B C 1
ATOM 7827 O O . VAL B 1 499 ? 26.156 -6.625 12.797 1 84.38 499 VAL B O 1
ATOM 7830 N N . GLU B 1 500 ? 28.203 -6.211 12.094 1 76.31 500 GLU B N 1
ATOM 7831 C CA . GLU B 1 500 ? 28.797 -5.934 13.398 1 76.31 500 GLU B CA 1
ATOM 7832 C C . GLU B 1 500 ? 29.266 -4.484 13.492 1 76.31 500 GLU B C 1
ATOM 7834 O O . GLU B 1 500 ? 29.516 -3.98 14.594 1 76.31 500 GLU B O 1
ATOM 7839 N N . GLY B 1 501 ? 29.047 -3.711 12.617 1 79.06 501 GLY B N 1
ATOM 7840 C CA . GLY B 1 501 ? 29.531 -2.338 12.578 1 79.06 501 GLY B CA 1
ATOM 7841 C C . GLY B 1 501 ? 29 -1.56 11.391 1 79.06 501 GLY B C 1
ATOM 7842 O O . GLY B 1 501 ? 27.859 -1.755 10.969 1 79.06 501 GLY B O 1
ATOM 7843 N N . THR B 1 502 ? 29.844 -0.618 11.109 1 86.44 502 THR B N 1
ATOM 7844 C CA . THR B 1 502 ? 29.453 0.234 9.992 1 86.44 502 THR B CA 1
ATOM 7845 C C . THR B 1 502 ? 29.516 -0.539 8.672 1 86.44 502 THR B C 1
ATOM 7847 O O . THR B 1 502 ? 30.562 -1.091 8.32 1 86.44 502 THR B O 1
ATOM 7850 N N . ALA B 1 503 ? 28.453 -0.655 8.117 1 92 503 ALA B N 1
ATOM 7851 C CA . ALA B 1 503 ? 28.359 -1.354 6.84 1 92 503 ALA B CA 1
ATOM 7852 C C . ALA B 1 503 ? 27.234 -0.771 5.98 1 92 503 ALA B C 1
ATOM 7854 O O . ALA B 1 503 ? 26.406 0.002 6.473 1 92 503 ALA B O 1
ATOM 7855 N N . ALA B 1 504 ? 27.391 -1.026 4.738 1 95.44 504 ALA B N 1
ATOM 7856 C CA . ALA B 1 504 ? 26.344 -0.65 3.793 1 95.44 504 ALA B CA 1
ATOM 7857 C C . ALA B 1 504 ? 25.766 -1.88 3.1 1 95.44 504 ALA B C 1
ATOM 7859 O O . ALA B 1 504 ? 26.5 -2.781 2.697 1 95.44 504 ALA B O 1
ATOM 7860 N N . LEU B 1 505 ? 24.5 -1.949 3.123 1 96.44 505 LEU B N 1
ATOM 7861 C CA . LEU B 1 505 ? 23.75 -2.961 2.381 1 96.44 505 LEU B CA 1
ATOM 7862 C C . LEU B 1 505 ? 22.844 -2.316 1.34 1 96.44 505 LEU B C 1
ATOM 7864 O O . LEU B 1 505 ? 22.078 -1.4 1.658 1 96.44 505 LEU B O 1
ATOM 7868 N N . VAL B 1 506 ? 22.922 -2.684 0.055 1 97.25 506 VAL B N 1
ATOM 7869 C CA . VAL B 1 506 ? 22 -2.219 -0.976 1 97.25 506 VAL B CA 1
ATOM 7870 C C . VAL B 1 506 ? 21.078 -3.359 -1.394 1 97.25 506 VAL B C 1
ATOM 7872 O O . VAL B 1 506 ? 21.531 -4.402 -1.865 1 97.25 506 VAL B O 1
ATOM 7875 N N . ILE B 1 507 ? 19.875 -3.195 -1.149 1 97.69 507 ILE B N 1
ATOM 7876 C CA . ILE B 1 507 ? 18.875 -4.164 -1.587 1 97.69 507 ILE B CA 1
ATOM 7877 C C . ILE B 1 507 ? 18.203 -3.67 -2.869 1 97.69 507 ILE B C 1
ATOM 7879 O O . ILE B 1 507 ? 17.734 -2.527 -2.936 1 97.69 507 ILE B O 1
ATOM 7883 N N . ARG B 1 508 ? 18.141 -4.523 -3.83 1 97.75 508 ARG B N 1
ATOM 7884 C CA . ARG B 1 508 ? 17.578 -4.203 -5.141 1 97.75 508 ARG B CA 1
ATOM 7885 C C . ARG B 1 508 ? 16.047 -4.133 -5.082 1 97.75 508 ARG B C 1
ATOM 7887 O O . ARG B 1 508 ? 15.438 -4.66 -4.156 1 97.75 508 ARG B O 1
ATOM 7894 N N . PRO B 1 509 ? 15.461 -3.521 -6.129 1 97.5 509 PRO B N 1
ATOM 7895 C CA . PRO B 1 509 ? 14 -3.461 -6.188 1 97.5 509 PRO B CA 1
ATOM 7896 C C . PRO B 1 509 ? 13.352 -4.844 -6.203 1 97.5 509 PRO B C 1
ATOM 7898 O O . PRO B 1 509 ? 12.203 -5 -5.766 1 97.5 509 PRO B O 1
ATOM 7901 N N . ASP B 1 510 ? 14.039 -5.852 -6.66 1 97.12 510 ASP B N 1
ATOM 7902 C CA . ASP B 1 510 ? 13.43 -7.176 -6.75 1 97.12 510 ASP B CA 1
ATOM 7903 C C . ASP B 1 510 ? 13.695 -7.988 -5.484 1 97.12 510 ASP B C 1
ATOM 7905 O O . ASP B 1 510 ? 13.375 -9.18 -5.426 1 97.12 510 ASP B O 1
ATOM 7909 N N . GLY B 1 511 ? 14.32 -7.398 -4.457 1 97 511 GLY B N 1
ATOM 7910 C CA . GLY B 1 511 ? 14.422 -8.016 -3.145 1 97 511 GLY B CA 1
ATOM 7911 C C . GLY B 1 511 ? 15.695 -8.812 -2.951 1 97 511 GLY B C 1
ATOM 7912 O O . GLY B 1 511 ? 15.789 -9.625 -2.029 1 97 511 GLY B O 1
ATOM 7913 N N . TYR B 1 512 ? 16.656 -8.656 -3.809 1 97.25 512 TYR B N 1
ATOM 7914 C CA . TYR B 1 512 ? 17.938 -9.336 -3.66 1 97.25 512 TYR B CA 1
ATOM 7915 C C . TYR B 1 512 ? 19.016 -8.375 -3.17 1 97.25 512 TYR B C 1
ATOM 7917 O O . TYR B 1 512 ? 18.984 -7.184 -3.482 1 97.25 512 TYR B O 1
ATOM 7925 N N . LEU B 1 513 ? 19.938 -8.906 -2.408 1 96.56 513 LEU B N 1
ATOM 7926 C CA . LEU B 1 513 ? 21.062 -8.094 -1.963 1 96.56 513 LEU B CA 1
ATOM 7927 C C . LEU B 1 513 ? 22.031 -7.816 -3.115 1 96.56 513 LEU B C 1
ATOM 7929 O O . LEU B 1 513 ? 22.516 -8.75 -3.764 1 96.56 513 LEU B O 1
ATOM 7933 N N . GLY B 1 514 ? 22.25 -6.555 -3.369 1 95.75 514 GLY B N 1
ATOM 7934 C CA . GLY B 1 514 ? 23.141 -6.184 -4.453 1 95.75 514 GLY B CA 1
ATOM 7935 C C . GLY B 1 514 ? 24.547 -5.867 -3.986 1 95.75 514 GLY B C 1
ATOM 7936 O O . GLY B 1 514 ? 25.516 -6.133 -4.699 1 95.75 514 GLY B O 1
ATOM 7937 N N . PHE B 1 515 ? 24.672 -5.312 -2.812 1 94.81 515 PHE B N 1
ATOM 7938 C CA . PHE B 1 515 ? 25.969 -4.852 -2.314 1 94.81 515 PHE B CA 1
ATOM 7939 C C . PHE B 1 515 ? 26.047 -5.008 -0.8 1 94.81 515 PHE B C 1
ATOM 7941 O O . PHE B 1 515 ? 25.062 -4.797 -0.094 1 94.81 515 PHE B O 1
ATOM 7948 N N . ARG B 1 516 ? 27.109 -5.469 -0.381 1 93.31 516 ARG B N 1
ATOM 7949 C CA . ARG B 1 516 ? 27.516 -5.453 1.021 1 93.31 516 ARG B CA 1
ATOM 7950 C C . ARG B 1 516 ? 28.969 -5.008 1.17 1 93.31 516 ARG B C 1
ATOM 7952 O O . ARG B 1 516 ? 29.844 -5.527 0.491 1 93.31 516 ARG B O 1
ATOM 7959 N N . GLY B 1 517 ? 29.203 -4 1.986 1 91.88 517 GLY B N 1
ATOM 7960 C CA . GLY B 1 517 ? 30.578 -3.537 2.17 1 91.88 517 GLY B CA 1
ATOM 7961 C C . GLY B 1 517 ? 30.656 -2.215 2.908 1 91.88 517 GLY B C 1
ATOM 7962 O O . GLY B 1 517 ? 29.766 -1.866 3.676 1 91.88 517 GLY B O 1
ATOM 7963 N N . HIS B 1 518 ? 31.734 -1.589 2.729 1 91.38 518 HIS B N 1
ATOM 7964 C CA . HIS B 1 518 ? 31.938 -0.301 3.379 1 91.38 518 HIS B CA 1
ATOM 7965 C C . HIS B 1 518 ? 31.109 0.792 2.725 1 91.38 518 HIS B C 1
ATOM 7967 O O . HIS B 1 518 ? 30.969 0.827 1.5 1 91.38 518 HIS B O 1
ATOM 7973 N N . PRO B 1 519 ? 30.531 1.692 3.527 1 92.88 519 PRO B N 1
ATOM 7974 C CA . PRO B 1 519 ? 29.656 2.75 3.014 1 92.88 519 PRO B CA 1
ATOM 7975 C C . PRO B 1 519 ? 30.312 3.564 1.899 1 92.88 519 PRO B C 1
ATOM 7977 O O . PRO B 1 519 ? 29.625 3.988 0.961 1 92.88 519 PRO B O 1
ATOM 7980 N N . GLU B 1 520 ? 31.547 3.701 1.866 1 90.06 520 GLU B N 1
ATOM 7981 C CA . GLU B 1 520 ? 32.25 4.52 0.887 1 90.06 520 GLU B CA 1
ATOM 7982 C C . GLU B 1 520 ? 32.219 3.873 -0.494 1 90.06 520 GLU B C 1
ATOM 7984 O O . GLU B 1 520 ? 32.469 4.535 -1.502 1 90.06 520 GLU B O 1
ATOM 7989 N N . ASN B 1 521 ? 31.922 2.617 -0.556 1 92.62 521 ASN B N 1
ATOM 7990 C CA . ASN B 1 521 ? 31.984 1.888 -1.818 1 92.62 521 ASN B CA 1
ATOM 7991 C C . ASN B 1 521 ? 30.609 1.778 -2.465 1 92.62 521 ASN B C 1
ATOM 7993 O O . ASN B 1 521 ? 30.453 1.165 -3.523 1 92.62 521 ASN B O 1
ATOM 7997 N N . VAL B 1 522 ? 29.625 2.371 -1.886 1 94.12 522 VAL B N 1
ATOM 7998 C CA . VAL B 1 522 ? 28.25 2.246 -2.355 1 94.12 522 VAL B CA 1
ATOM 7999 C C . VAL B 1 522 ? 28.109 2.871 -3.742 1 94.12 522 VAL B C 1
ATOM 8001 O O . VAL B 1 522 ? 27.438 2.32 -4.613 1 94.12 522 VAL B O 1
ATOM 8004 N N . SER B 1 523 ? 28.75 3.945 -3.955 1 93 523 SER B N 1
ATOM 8005 C CA . SER B 1 523 ? 28.656 4.637 -5.234 1 93 523 SER B CA 1
ATOM 8006 C C . SER B 1 523 ? 29.234 3.791 -6.367 1 93 523 SER B C 1
ATOM 8008 O O . SER B 1 523 ? 28.75 3.846 -7.5 1 93 523 SER B O 1
ATOM 8010 N N . ASP B 1 524 ? 30.234 3.002 -6.027 1 92.5 524 ASP B N 1
ATOM 8011 C CA . ASP B 1 524 ? 30.812 2.105 -7.023 1 92.5 524 ASP B CA 1
ATOM 8012 C C . ASP B 1 524 ? 29.797 1.06 -7.477 1 92.5 524 ASP B C 1
ATOM 8014 O O . ASP B 1 524 ? 29.75 0.699 -8.656 1 92.5 524 ASP B O 1
ATOM 8018 N N . TYR B 1 525 ? 29.062 0.619 -6.57 1 94.31 525 TYR B N 1
ATOM 8019 C CA . TYR B 1 525 ? 28.016 -0.33 -6.918 1 94.31 525 TYR B CA 1
ATOM 8020 C C . TYR B 1 525 ? 26.984 0.313 -7.832 1 94.31 525 TYR B C 1
ATOM 8022 O O . TYR B 1 525 ? 26.594 -0.272 -8.844 1 94.31 525 TYR B O 1
ATOM 8030 N N . PHE B 1 526 ? 26.531 1.53 -7.512 1 95.94 526 PHE B N 1
ATOM 8031 C CA . PHE B 1 526 ? 25.484 2.188 -8.281 1 95.94 526 PHE B CA 1
ATOM 8032 C C . PHE B 1 526 ? 25.969 2.543 -9.68 1 95.94 526 PHE B C 1
ATOM 8034 O O . PHE B 1 526 ? 25.172 2.682 -10.609 1 95.94 526 PHE B O 1
ATOM 8041 N N . ALA B 1 527 ? 27.281 2.605 -9.859 1 94.19 527 ALA B N 1
ATOM 8042 C CA . ALA B 1 527 ? 27.844 2.855 -11.18 1 94.19 527 ALA B CA 1
ATOM 8043 C C . ALA B 1 527 ? 27.641 1.656 -12.102 1 94.19 527 ALA B C 1
ATOM 8045 O O . ALA B 1 527 ? 27.75 1.776 -13.32 1 94.19 527 ALA B O 1
ATOM 8046 N N . LYS B 1 528 ? 27.359 0.521 -11.539 1 94.69 528 LYS B N 1
ATOM 8047 C CA . LYS B 1 528 ? 27.062 -0.66 -12.344 1 94.69 528 LYS B CA 1
ATOM 8048 C C . LYS B 1 528 ? 25.609 -0.654 -12.797 1 94.69 528 LYS B C 1
ATOM 8050 O O . LYS B 1 528 ? 25.234 -1.353 -13.742 1 94.69 528 LYS B O 1
ATOM 8055 N N . VAL B 1 529 ? 24.766 0.105 -12.078 1 96.94 529 VAL B N 1
ATOM 8056 C CA . VAL B 1 529 ? 23.328 0.085 -12.32 1 96.94 529 VAL B CA 1
ATOM 8057 C C . VAL B 1 529 ? 22.906 1.345 -13.07 1 96.94 529 VAL B C 1
ATOM 8059 O O . VAL B 1 529 ? 22.141 1.273 -14.039 1 96.94 529 VAL B O 1
ATOM 8062 N N . PHE B 1 530 ? 23.422 2.494 -12.609 1 97.06 530 PHE B N 1
ATOM 8063 C CA . PHE B 1 530 ? 23 3.799 -13.109 1 97.06 530 PHE B CA 1
ATOM 8064 C C . PHE B 1 530 ? 24.109 4.422 -13.961 1 97.06 530 PHE B C 1
ATOM 8066 O O . PHE B 1 530 ? 25.281 4.363 -13.609 1 97.06 530 PHE B O 1
ATOM 8073 N N . ALA B 1 531 ? 23.641 4.961 -15.062 1 93.38 531 ALA B N 1
ATOM 8074 C CA . ALA B 1 531 ? 24.578 5.703 -15.906 1 93.38 531 ALA B CA 1
ATOM 8075 C C . ALA B 1 531 ? 25.062 6.969 -15.203 1 93.38 531 ALA B C 1
ATOM 8077 O O . ALA B 1 531 ? 24.328 7.574 -14.422 1 93.38 531 ALA B O 1
ATOM 8078 N N . VAL B 1 532 ? 26.359 7.258 -15.359 1 81.94 532 VAL B N 1
ATOM 8079 C CA . VAL B 1 532 ? 26.953 8.414 -14.695 1 81.94 532 VAL B CA 1
ATOM 8080 C C . VAL B 1 532 ? 26.312 9.695 -15.219 1 81.94 532 VAL B C 1
ATOM 8082 O O . VAL B 1 532 ? 26.031 9.812 -16.422 1 81.94 532 VAL B O 1
ATOM 8085 N N . ASN B 1 533 ? 25.766 10.516 -14.234 1 67.38 533 ASN B N 1
ATOM 8086 C CA . ASN B 1 533 ? 25.219 11.828 -14.555 1 67.38 533 ASN B CA 1
ATOM 8087 C C . ASN B 1 533 ? 26.188 12.656 -15.398 1 67.38 533 ASN B C 1
ATOM 8089 O O . ASN B 1 533 ? 27.375 12.75 -15.07 1 67.38 533 ASN B O 1
ATOM 8093 N N . GLN B 1 534 ? 26.078 12.703 -16.719 1 50.78 534 GLN B N 1
ATOM 8094 C CA . GLN B 1 534 ? 26.938 13.633 -17.453 1 50.78 534 GLN B CA 1
ATOM 8095 C C . GLN B 1 534 ? 26.719 15.07 -16.969 1 50.78 534 GLN B C 1
ATOM 8097 O O . GLN B 1 534 ? 25.594 15.562 -16.953 1 50.78 534 GLN B O 1
ATOM 8102 N N . GLU B 1 535 ? 27.328 15.445 -15.883 1 41.81 535 GLU B N 1
ATOM 8103 C CA . GLU B 1 535 ? 27.391 16.891 -15.68 1 41.81 535 GLU B CA 1
ATOM 8104 C C . GLU B 1 535 ? 27.562 17.625 -17 1 41.81 535 GLU B C 1
ATOM 8106 O O . GLU B 1 535 ? 28.266 17.156 -17.891 1 41.81 535 GLU B O 1
#

Organism: Rhodococcus erythropolis (NCBI:txid1833)

Secondary structure (DSSP, 8-state):
--EEEEEE--SHHHHHHHHHHHHTT--EEEEES-SS--SS-S--EE-HHHHHHHHHHT-HHHHHHH-EE--EEEEEETTEEEEEEE----TTSSB--EE--HHHHHHHHHHHHHHTT---EET--EEEEEE-SS-EEEEETTS-EEEEEEEEE---TT-HHHHHTT--EEEEEEEEEEEEEEEEE---PPTTEEEEEEEE-TTS-EEEEEEEEEETTTTEEEEEEEPPGGGS--TTS-TTS---EE-SSPPP-HHHHHHHHHHH-SS---EEEEEEEEEEEEEEEEES-SEETTEEE-GGGTEE--STTS-HHHHHHHHHHHHHHHHHHHHTT-B-TTTTHHHHHHHHHHHHHHHHHHHHHHHH-TTTT-S-HHHHHHHHTT---B-TT-TT-----TT-SS--TTBB-----SBB-TTB-S-B-HHHHT-SSSEEEEEE--S-HHHHHHHHHHHHHHHHHTTT-EEEEEEE-TTPPP---SS-EEE-TT-HHHHHHT--SSEEEEE-TTSBEEEEE-GGGHHHHHTTTB-----/--EEEEEE--SHHHHHHHHHHHHTT--EEEEES-SS--SS-S--EE-HHHHHHHHHHT-HHHHHHH-EE--EEEEEETTEEEEEEE----TTSSB--EE--HHHHHHHHHHHHHHTT---EET--EEEEEE-SS-EEEEETTS-EEEEEEEEE---TT-HHHHHTT--EEEEEEEEEEEEEEEEE---PPTTEEEEEEEE-TTS-EEEEEEEEEETTTTEEEEEEEPPGGGS--TTS-TTS---EE-SSPPP-HHHHHHHHHHH-SS---EEEEEEEEEEEEEEEEES-SEETTEEE-GGGTEE--STTS-HHHHHHHHHHHHHHHHHHHHTT-B-TTTTHHHHHHHHHHHHHHHHHHHHHHHH-TTTT-S-HHHHHHHHTT---B-TT-TT-----TT-SS--TTBB-----SBB-TTB-S-B-HHHHT-SSSEEEEEE--S-HHHHHHHHHHHHHHHHHTTT-EEEEEEE-TTPPP---SS-EEE-TT-HHHHHHT--SSEEEEE-TTSBEEEEE-GGGHHHHHTTTB-----

Sequence (1070 aa):
MDTDVLVAGAGPIGLTTAIELRRRGISCRIVDPLDEPRQYAKAVGIQPRTLELFENMGVLRQALDASTLMRGQIMYTNGVEVARVDLTLPEDVPYWFLCLPQYSTERILTERLAELGTTVERGLGLTALEQSDGAVTCTLSDGSTVNVQYLVGSDGAHSVVRKGLGLSFEGGAFAESYMLGDVEVDWSIPSGYSVRANHTTDDGTTDDLLVCIPLPGHKRYRMSMLVPDDLMPDESSNKASVQHGFSTGKTPELHHIQAVLDRLSPEPTTASMLRWSSVFRISHRIVDAYGRGRVFVAGDAAHIHPPTGAQGMNTGIQDAHNLAWKVALAVKGVATADLLETYDAERRPVGEEVVGMTVRNAREGIGSGESSIDTAMRRQAQLLIDYSESPLNTGRDSSSPHVQPGERAPDARGMRRDGVQYPIRLFDLLSGVDHTLLLTSDGSAESINSLEKVADAAIRSAHGMLDVYAIVPPGTVTVDSLVPIIEDNDSQLCAAYGVEGTAALVIRPDGYLGFRGHPENVSDYFAKVFAVNQEMDTDVLVAGAGPIGLTTAIELRRRGISCRIVDPLDEPRQYAKAVGIQPRTLELFENMGVLRQALDASTLMRGQIMYTNGVEVARVDLTLPEDVPYWFLCLPQYSTERILTERLAELGTTVERGLGLTALEQSDGAVTCTLSDGSTVNVQYLVGSDGAHSVVRKGLGLSFEGGAFAESYMLGDVEVDWSIPSGYSVRANHTTDDGTTDDLLVCIPLPGHKRYRMSMLVPDDLMPDESSNKASVQHGFSTGKTPELHHIQAVLDRLSPEPTTASMLRWSSVFRISHRIVDAYGRGRVFVAGDAAHIHPPTGAQGMNTGIQDAHNLAWKVALAVKGVATADLLETYDAERRPVGEEVVGMTVRNAREGIGSGESSIDTAMRRQAQLLIDYSESPLNTGRDSSSPHVQPGERAPDARGMRRDGVQYPIRLFDLLSGVDHTLLLTSDGSAESINSLEKVADAAIRSAHGMLDVYAIVPPGTVTVDSLVPIIEDNDSQLCAAYGVEGTAALVIRPDGYLGFRGHPENVSDYFAKVFAVNQE

Solvent-accessible surface area (backbone atoms only — not comparable to full-atom values): 55137 Å² total; per-residue (Å²): 119,80,36,48,30,39,30,31,17,68,47,60,30,21,37,43,26,51,37,51,25,30,69,68,71,39,52,63,49,38,27,19,55,53,79,63,81,63,87,59,59,89,44,36,50,41,30,29,44,47,50,53,50,29,48,44,73,70,44,35,68,62,50,58,55,59,32,32,49,37,47,28,41,39,32,29,48,70,57,36,79,76,48,76,46,75,52,70,69,61,75,74,45,58,43,38,39,32,17,37,44,37,43,57,52,36,48,55,42,50,53,52,26,42,38,39,60,42,70,75,40,54,58,31,29,69,69,47,64,49,74,57,99,73,33,29,42,35,29,33,66,84,68,50,74,45,42,19,50,30,38,38,21,23,44,29,81,78,21,52,52,40,57,64,69,65,49,51,72,50,71,52,64,55,90,58,46,30,29,35,36,34,29,28,43,66,60,88,72,61,81,32,40,23,39,38,24,33,38,58,46,96,88,65,48,72,80,46,49,39,39,34,41,47,38,60,38,73,54,21,26,43,34,40,29,64,50,52,79,90,53,51,68,71,77,80,62,64,87,81,49,88,62,66,47,73,56,89,59,74,60,63,50,69,66,61,54,40,53,50,40,74,72,43,42,74,53,90,60,54,70,42,75,72,76,48,47,30,33,36,36,43,33,33,32,37,40,82,55,40,55,60,93,52,35,35,40,29,25,45,31,30,36,35,44,38,74,47,78,37,45,48,70,43,50,11,37,51,41,20,48,56,39,23,60,45,50,46,34,47,75,71,68,39,34,27,92,62,42,65,57,46,45,38,62,37,45,47,61,50,51,53,48,50,40,52,48,22,52,46,25,65,74,67,36,82,60,68,89,54,94,41,70,66,58,32,44,36,47,66,26,54,58,65,58,65,29,65,83,27,87,72,39,42,69,69,53,89,84,50,92,35,65,40,28,23,24,56,54,74,64,23,53,50,20,39,41,85,47,46,61,57,70,40,40,48,57,69,75,58,41,58,79,42,33,35,37,41,35,34,31,82,42,44,69,68,49,53,58,56,45,46,57,47,49,53,52,37,27,58,43,39,74,62,50,51,46,62,35,34,36,22,45,60,86,52,67,87,68,75,50,84,49,39,60,34,28,37,52,64,42,36,49,37,62,52,52,60,56,90,46,70,30,23,37,32,32,38,58,73,42,28,24,32,34,47,45,55,56,86,52,50,48,64,54,34,56,58,48,20,36,77,79,79,125,119,80,36,48,30,40,30,32,18,68,46,60,30,22,37,44,27,51,37,51,24,31,71,68,72,40,53,64,49,38,27,20,55,53,78,61,83,63,89,58,60,90,45,36,48,42,31,28,45,46,48,53,50,29,46,42,75,68,46,33,68,64,50,59,56,60,32,31,50,38,47,27,38,39,31,28,49,69,57,37,79,76,49,74,47,73,53,69,71,62,76,75,45,57,44,40,38,31,16,37,45,34,42,59,52,36,49,55,43,50,51,54,26,41,38,38,59,42,71,76,40,53,59,30,29,68,69,46,67,49,73,58,98,74,32,29,44,35,31,34,67,86,69,50,75,46,41,17,49,31,38,38,21,26,44,30,81,76,21,51,51,39,56,64,68,66,49,54,72,50,71,52,65,54,89,59,47,30,30,35,36,34,29,26,46,65,61,86,71,61,81,31,40,24,40,38,23,34,38,58,48,94,88,67,48,72,79,46,50,39,38,34,40,47,38,60,38,74,55,22,28,42,33,40,28,63,50,51,78,90,54,51,66,70,76,81,62,63,87,81,50,88,62,66,47,72,56,90,58,71,60,62,50,67,67,62,54,40,54,50,40,73,72,43,43,74,54,89,60,52,69,42,73,70,75,47,48,31,34,35,35,43,32,35,33,36,38,81,56,39,54,59,94,54,37,33,39,29,27,44,33,30,36,36,46,39,74,48,78,38,45,47,70,43,52,11,36,51,40,19,48,54,41,24,60,45,52,45,32,47,74,72,68,39,33,26,91,62,43,66,59,46,43,38,63,34,45,47,60,50,52,53,49,50,38,53,49,23,49,45,25,67,74,67,35,82,59,68,90,53,93,42,70,66,57,32,43,38,48,64,26,54,59,65,58,65,28,67,82,28,87,72,39,42,65,68,54,88,84,50,92,35,64,40,27,22,24,56,55,73,63,24,53,50,21,38,41,86,45,46,61,57,69,40,41,48,58,70,75,58,42,58,80,42,34,35,38,41,34,34,31,81,42,43,69,68,49,53,57,56,46,47,57,47,48,53,51,38,29,58,44,41,73,64,49,50,45,64,36,34,35,23,45,60,87,52,68,87,69,76,51,84,48,37,60,33,26,36,53,64,41,36,49,37,63,53,52,60,56,92,46,71,31,24,37,32,31,39,58,73,42,28,23,34,35,46,45,54,56,86,52,50,46,64,55,34,56,58,48,20,36,78,80,79,123

Foldseek 3Di:
DQFAEEEFDLFLLSLLLLLLQLLLVGGYAYEYQAQDDDPAFPFWKDFLLLLLVCLLSVLNVLQVVFKAAQQWAWEAEQLHTDDTDGLDADPLRPDTMITHGRVSSSVSSQVSSVVSVYHYHYSKGWQAWDDDQAWIWTAIPVGDIDIHRFYEWAHAQPTNLCVNQVWDKDWAWDPFKKKKWKWAKPDPDDPNYKYWWFYADPVRDTDWIWIWGDTPDHRITIIIITDDPVFPDDPPPDNPDSQADFDPTDWDDLVNVQVSCVRTPSDDMHIHDTPGMGMGIAIWIAIPFQDDNRYGYFFNSGIGAGPALSVRSNLRSLLSLQQNLQSSQVSVVWWDPCSNVLSRLQSRVVRVVRRVQRVCCVVPNQCPPPPDPNVSSCVSSVQFRFSPVGPLADDADPPDPAAGFRHFATKAWQKDFPPDDDIDMPSVQLSGQAKEKEWEAQLDPVRQVVVQVLVVLLCVLLVNRYQYEYEYEAPRDDDDHPHGYMYSDVCRNCVRHVDPHTWMWIAGNSRGTRDIGHSVCSSVSSVNTTPPPPD/DQFAEEEFDLFLLSLLLLLLQLLLVGGYAYEYQAQDDDPAFPFWKDFLLLLLVCLLSVLNVLQVVFKAAQQWAWEAEQLHTDDTDGLDADPLRPDTMITHGRVSSSVSSQVSSVVSVYHYHYSKGWQAWDDDQQWIWTAIPVGDIDIHRFYEWAHAQPTRLCVNQVWDKDWAWDPFKKKKWKWAKPDPPDPNYKYWWFYADPVRDTDWIWIWGDTPDHRITIIIITDDPVQPPDVPPDRPDSQADFDPTDWDDLVNVQVSCVRTPSDDMHIHDTPGMTMGIAIWIATPFQDDNRYGYFANSGIGAGPALSVRSNLRSLLSLQQNLQSSQVSVVWWDPCSNVLSRLQRRVVRVVRRVQRVCCVVPNQCPPPPDPNVSSCVSSVQFRFSPVGPLADDADPPDPAAGFRHFAGKAWQKDFPPDDDIDMPSVQLSGQAKEKEWEAQLDPVRQVVVQVLVVLLCVLLVNRYQYEYEYEAPRDDDDHPHGYMYSDVCRNCVRHVDPHTWMWIAGNSRGTRDIGHSVCSSVSSVNTTPPDPD

InterPro domains:
  IPR002938 FAD-binding domain [PF01494] (2-355)
  IPR036188 FAD/NAD(P)-binding domain superfamily [G3DSA:3.50.50.60] (4-355)
  IPR036188 FAD/NAD(P)-binding domain superfamily [SSF51905] (2-364)
  IPR050641 Rifampicin monooxygenase-like [PTHR43004] (2-524)

=== Feature glossary ===
Key to the feature types in this record:

pLDDT. pLDDT is the predicted lDDT-Cα score: AlphaFold's confidence that the local environment of each residue (all inter-atomic distances within 15 Å) is correctly placed. It is a per-residue number between 0 and 100, with higher meaning more reliable.

Radius of gyration, Cα contacts, bounding box. The geometric summary reports three shape descriptors. Rg (radius of gyration) measures how spread out the Cα atoms are about their centre of mass; compact globular proteins have small Rg, elongated or unfolded ones large. Cα contacts (<8 Å, |i−j|>4) count long-range residue pairs in spatial proximity — high for tightly packed folds, near zero for rods or random coil. The bounding-box extents give the protein's footprint along x, y, z in Å.

Backbone torsions (φ/ψ). Backbone dihedral angles. Every residue except chain termini has a φ (preceding-C → N → Cα → C) and a ψ (N → Cα → C → next-N). They are reported in degrees following the IUPAC sign convention. Secondary structure is essentially a statement about which (φ, ψ) basin each residue occupies.

Contact-map, Ramachandran, and PAE plots. Plot images: a contact map (which residues are close in 3D, as an N×N binary image), a Ramachandran scatter (backbone torsion angles, revealing secondary-structure composition at a glance), and — for AlphaFold structures — a PAE heatmap (pairwise prediction confidence).

Predicted aligned error. Predicted Aligned Error (PAE) is an AlphaFold confidence matrix: entry (i, j) is the expected error in the position of residue j, in ångströms, when the prediction is superimposed on the true structure at residue i. Low PAE within a block of residues means that block is internally rigid and well-predicted; high PAE between two blocks means their relative placement is uncertain even if each block individually is confident.

Secondary structure (3-state, P-SEA). Three-state secondary structure (P-SEA) collapses the eight DSSP classes into helix (a), strand (b), and coil (c). P-SEA assigns these from Cα geometry alone — distances and angles — without requiring backbone oxygens, so it works on any Cα trace.

Solvent-accessible surface area. Solvent-accessible surface area (SASA) is the area in Å² traced out by the centre of a 1.4 Å probe sphere (a water molecule) rolled over the protein's van der Waals surface (Shrake–Rupley / Lee–Richards construction). Buried residues have near-zero SASA; fully exposed residues can exceed 200 Å². The total SASA scales roughly with the number of surface residues.

Foldseek 3Di. The Foldseek 3Di string encodes local tertiary geometry as a 20-letter alphabet — one character per residue — derived from the relative positions of nearby Cα atoms. Unlike the amino-acid sequence, 3Di is a direct function of the 3D structure, so two proteins with the same fold have similar 3Di strings even at low sequence identity.

B-factor. For experimental (PDB) structures, the B-factor (temperature factor) quantifies the positional spread of each atom in the crystal — a combination of thermal vibration and static disorder — in units of Å². High B-factors mark flexible loops or poorly resolved regions; low B-factors mark the rigid, well-ordered core.

mmCIF coordinates. The mmCIF block holds the 3D Cartesian coordinates of each backbone atom (N, Cα, C, O) in ångströms. mmCIF is the PDB's canonical archive format — a tagged-loop text representation of the atomic model.

InterPro / GO / CATH / organism. Functional annotations link the protein to curated databases. InterPro entries identify conserved domains and families by matching the sequence against member-database signatures (Pfam, PROSITE, CDD, …). Gene Ontology (GO) terms describe molecular function, biological process, and cellular component in a controlled vocabulary. CATH places the structure in a hierarchical fold classification (Class/Architecture/Topology/Homologous-superfamily). The organism is the source species.

Rendered structure images. Structure images are PyMOL renders from six orthogonal camera directions. Cartoon representation draws helices as coils and strands as arrows; sticks shows the backbone as bonds; surface shows the solvent-excluded envelope. Rainbow coloring maps sequence position to hue (blue→red, N→C); chain coloring assigns a distinct color per polypeptide.

Sequence. This is the polypeptide sequence — one letter per residue, N-terminus first. Length ranges from a few dozen residues for small domains to over a thousand for large multi-domain proteins.

Secondary structure (8-state, DSSP). The SS8 string is DSSP's per-residue secondary-structure call. α-helix (H) means an i→i+4 H-bond ladder; β-strand (E) means the residue participates in a β-sheet; 3₁₀ (G) and π (I) are tighter and wider helices; T/S are turns/bends; '-' is loop.

Nearest PDB structures. Structural nearest neighbors (via Foldseek easy-search vs the PDB). Reported per hit: target PDB id, E-value, and alignment TM-score. A TM-score above ~0.5 is the conventional threshold for 'same fold'.